Protein AF-A0A0N1HB58-F1 (afdb_monomer_lite)

Organism: NCBI:txid1664694

Sequence (1001 aa):
MKATQAASVLLALGSRLVSAQLIYANNDVPVLKDDDSVAANFPEVDIDLYSPAFIDSDGVLEEFANGTSGPTSQATLEAFLEELAGRNDWFKYTVPDFSSEEGRSIPFIYLSSNASTTSNGSAAPESGDKIRIYLHGGVHGNEPAGDQAVMAFLGALDNNQTYAETILSAVEFLVIPRYNPDGVAYFQRFMATGLDPNRDHVKLRSQQTYDIKALNVAFNAHISIDCHEYNAPRAFGPDEDLTTSQDGQFSAFKNMNIHPRIRSLAEGIFADNIAAAMDDAGLRHSPYVVAASTPEISFTEFVTDNNGDDQVGLSQGIAYLSETRGIRLADQHFKRRVAAGLTIIRAIVDTAVANAEEVFNLIESTREEYAQSDDEIILLSAPRPTNITWPLVSLTNGSLIDVPIAFGNNTPANAVLTRPRPEAYIFSAAWPDIAARLRAVGVEVQQLNTSWMGEVEAFNITNATVARTKFEGAAQTTVWETETLVKNVSFPGEGGKGPYWIDSRQQRAAHAFMRLEPETESGFAKWNVIPVATGDEWPYRAYGLPALLVPTAVSIKTLHYLELLPGLGEVWGLITLIGFIHFTSVLYIKRWTLRTSCLSPSKDGSRNKSNANSWYLRPSSWRRMYQGATDPRLLLVPREDIVGPEDNQRKITSTTPGKPAPPSPKAGPAHRPPFKPRIKLPILLLKALLIYLLNTTLLPLLLDPPLALTDFAHPRGNLLRRLLIQLYLTNRVKPLLFTPITARDLLIRIWFTTTTIFTPIVILDGIHTICSVLFIYVLRVDRPECWLDLFGSPLEAYTLGRFWSGFWHRLHVSAYGEWAEVLLPRVWLGRREGVRRVWKVLVAFGLSGGMHQILSRGSFPVCAGRGSGDWADLKLFGLMAGVVVAEGWVLRVVGGCLRRRRKGAGRDGGEQKHWVLTIWWRITDTLCRLLGYIWVVSFFVWAVPKVYYPRLGQLKTNDFELHEVAEMAKGAEMMTHTPRFKPSQETDRLARLTVRDVYIE

Structure (mmCIF, N/CA/C/O backbone):
data_AF-A0A0N1HB58-F1
#
_entry.id   AF-A0A0N1HB58-F1
#
loop_
_atom_site.group_PDB
_atom_site.id
_atom_site.type_symbol
_atom_site.label_atom_id
_atom_site.label_alt_id
_atom_site.label_comp_id
_atom_site.label_asym_id
_atom_site.label_entity_id
_atom_site.label_seq_id
_atom_site.pdbx_PDB_ins_code
_atom_site.Cartn_x
_atom_site.Cartn_y
_atom_site.Cartn_z
_atom_site.occupancy
_atom_site.B_iso_or_equiv
_atom_site.auth_seq_id
_atom_site.auth_comp_id
_atom_site.auth_asym_id
_atom_site.auth_atom_id
_atom_site.pdbx_PDB_model_num
ATOM 1 N N . MET A 1 1 ? 14.905 -34.345 36.410 1.00 31.14 1 MET A N 1
ATOM 2 C CA . MET A 1 1 ? 13.565 -34.874 36.057 1.00 31.14 1 MET A CA 1
ATOM 3 C C . MET A 1 1 ? 12.477 -33.800 35.984 1.00 31.14 1 MET A C 1
ATOM 5 O O . MET A 1 1 ? 11.672 -33.885 35.074 1.00 31.14 1 MET A O 1
ATOM 9 N N . LYS A 1 2 ? 12.458 -32.758 36.837 1.00 25.91 2 LYS A N 1
ATOM 10 C CA . LYS A 1 2 ? 11.477 -31.651 36.719 1.00 25.91 2 LYS A CA 1
ATOM 11 C C . LYS A 1 2 ? 11.734 -30.677 35.545 1.00 25.91 2 LYS A C 1
ATOM 13 O O . LYS A 1 2 ? 10.785 -30.172 34.964 1.00 25.91 2 LYS A O 1
ATOM 18 N N . ALA A 1 3 ? 12.990 -30.499 35.120 1.00 25.09 3 ALA A N 1
ATOM 19 C CA . ALA A 1 3 ? 13.346 -29.668 33.955 1.00 25.09 3 ALA A CA 1
ATOM 20 C C . ALA A 1 3 ? 12.918 -30.275 32.599 1.00 25.09 3 ALA A C 1
ATOM 22 O O . ALA A 1 3 ? 12.601 -29.553 31.661 1.00 25.09 3 ALA A O 1
ATOM 23 N N . THR A 1 4 ? 12.840 -31.606 32.503 1.00 25.30 4 THR A N 1
ATOM 24 C CA . THR A 1 4 ? 12.363 -32.305 31.299 1.00 25.30 4 THR A CA 1
ATOM 25 C C . THR A 1 4 ? 10.834 -32.308 31.179 1.00 25.30 4 THR A C 1
ATOM 27 O O . THR A 1 4 ? 10.319 -32.347 30.066 1.00 25.30 4 THR A O 1
ATOM 30 N N . GLN A 1 5 ? 10.094 -32.181 32.289 1.00 23.39 5 GLN A N 1
ATOM 31 C CA . GLN A 1 5 ? 8.637 -31.988 32.265 1.00 23.39 5 GLN A CA 1
ATOM 32 C C . GLN A 1 5 ? 8.242 -30.563 31.843 1.00 23.39 5 GLN A C 1
ATOM 34 O O . GLN A 1 5 ? 7.319 -30.421 31.050 1.00 23.39 5 GLN A O 1
ATOM 39 N N . ALA A 1 6 ? 8.978 -29.527 32.263 1.00 27.33 6 ALA A N 1
ATOM 40 C CA . ALA A 1 6 ? 8.714 -28.142 31.851 1.00 27.33 6 ALA A CA 1
ATOM 41 C C . ALA A 1 6 ? 8.945 -27.914 30.341 1.00 27.33 6 ALA A C 1
ATOM 43 O O . ALA A 1 6 ? 8.113 -27.304 29.675 1.00 27.33 6 ALA A O 1
ATOM 44 N N . ALA A 1 7 ? 10.002 -28.504 29.768 1.00 26.23 7 ALA A N 1
ATOM 45 C CA . ALA A 1 7 ? 10.247 -28.471 28.321 1.00 26.23 7 ALA A CA 1
ATOM 46 C C . ALA A 1 7 ? 9.167 -29.220 27.512 1.00 26.23 7 ALA A C 1
ATOM 48 O O . ALA A 1 7 ? 8.834 -28.821 26.399 1.00 26.23 7 ALA A O 1
ATOM 49 N N . SER A 1 8 ? 8.578 -30.272 28.089 1.00 23.06 8 SER A N 1
ATOM 50 C CA . SER A 1 8 ? 7.485 -31.033 27.467 1.00 23.06 8 SER A CA 1
ATOM 51 C C . SER A 1 8 ? 6.153 -30.273 27.501 1.00 23.06 8 SER A C 1
ATOM 53 O O . SER A 1 8 ? 5.351 -30.402 26.582 1.00 23.06 8 SER A O 1
ATOM 55 N N . VAL A 1 9 ? 5.930 -29.447 28.530 1.00 29.72 9 VAL A N 1
ATOM 56 C CA . VAL A 1 9 ? 4.733 -28.601 28.683 1.00 29.72 9 VAL A CA 1
ATOM 57 C C . VAL A 1 9 ? 4.820 -27.343 27.805 1.00 29.72 9 VAL A C 1
ATOM 59 O O . VAL A 1 9 ? 3.821 -26.959 27.207 1.00 29.72 9 VAL A O 1
ATOM 62 N N . LEU A 1 10 ? 6.012 -26.765 27.616 1.00 30.42 10 LEU A N 1
ATOM 63 C CA . LEU A 1 10 ? 6.254 -25.662 26.670 1.00 30.42 10 LEU A CA 1
ATOM 64 C C . LEU A 1 10 ? 6.182 -26.110 25.200 1.00 30.42 10 LEU A C 1
ATOM 66 O O . LEU A 1 10 ? 5.592 -25.405 24.381 1.00 30.42 10 LEU A O 1
ATOM 70 N N . LEU A 1 11 ? 6.665 -27.317 24.867 1.00 27.77 11 LEU A N 1
ATOM 71 C CA . LEU A 1 11 ? 6.367 -27.929 23.565 1.00 27.77 11 LEU A CA 1
ATOM 72 C C . LEU A 1 11 ? 4.866 -28.225 23.409 1.00 27.77 11 LEU A C 1
ATOM 74 O O . LEU A 1 11 ? 4.349 -28.110 22.302 1.00 27.77 11 LEU A O 1
ATOM 78 N N . ALA A 1 12 ? 4.151 -28.568 24.488 1.00 25.84 12 ALA A N 1
ATOM 79 C CA . ALA A 1 12 ? 2.702 -28.796 24.472 1.00 25.84 12 ALA A CA 1
ATOM 80 C C . ALA A 1 12 ? 1.877 -27.496 24.326 1.00 25.84 12 ALA A C 1
ATOM 82 O O . ALA A 1 12 ? 0.816 -27.512 23.713 1.00 25.84 12 ALA A O 1
ATOM 83 N N . LEU A 1 13 ? 2.358 -26.360 24.840 1.00 31.30 13 LEU A N 1
ATOM 84 C CA . LEU A 1 13 ? 1.701 -25.049 24.718 1.00 31.30 13 LEU A CA 1
ATOM 85 C C . LEU A 1 13 ? 1.951 -24.401 23.349 1.00 31.30 13 LEU A C 1
ATOM 87 O O . LEU A 1 13 ? 1.007 -23.923 22.722 1.00 31.30 13 LEU A O 1
ATOM 91 N N . GLY A 1 14 ? 3.184 -24.481 22.834 1.00 28.62 14 GLY A N 1
ATOM 92 C CA . GLY A 1 14 ? 3.497 -24.081 21.458 1.00 28.62 14 GLY A CA 1
ATOM 93 C C . GLY A 1 14 ? 2.797 -24.963 20.418 1.00 28.62 14 GLY A C 1
ATOM 94 O O . GLY A 1 14 ? 2.296 -24.462 19.414 1.00 28.62 14 GLY A O 1
ATOM 95 N N . SER A 1 15 ? 2.668 -26.268 20.683 1.00 26.64 15 SER A N 1
ATOM 96 C CA . SER A 1 15 ? 1.893 -27.160 19.814 1.00 26.64 15 SER A CA 1
ATOM 97 C C . SER A 1 15 ? 0.384 -26.959 19.927 1.00 26.64 15 SER A C 1
ATOM 99 O O . SER A 1 15 ? -0.286 -27.181 18.929 1.00 26.64 15 SER A O 1
ATOM 101 N N . ARG A 1 16 ? -0.180 -26.486 21.049 1.00 29.81 16 ARG A N 1
ATOM 102 C CA . ARG A 1 16 ? -1.623 -26.176 21.150 1.00 29.81 16 ARG A CA 1
ATOM 103 C C . ARG A 1 16 ? -2.042 -24.950 20.334 1.00 29.81 16 ARG A C 1
ATOM 105 O O . ARG A 1 16 ? -3.095 -25.001 19.710 1.00 29.81 16 ARG A O 1
ATOM 112 N N . LEU A 1 17 ? -1.211 -23.907 20.256 1.00 37.00 17 LEU A N 1
ATOM 113 C CA . LEU A 1 17 ? -1.469 -22.754 19.377 1.00 37.00 17 LEU A CA 1
ATOM 114 C C . LEU A 1 17 ? -1.333 -23.120 17.889 1.00 37.00 17 LEU A C 1
ATOM 116 O O . LEU A 1 17 ? -2.156 -22.703 17.081 1.00 37.00 17 LEU A O 1
ATOM 120 N N . VAL A 1 18 ? -0.364 -23.974 17.537 1.00 36.53 18 VAL A N 1
ATOM 121 C CA . VAL A 1 18 ? -0.235 -24.531 16.173 1.00 36.53 18 VAL A CA 1
ATOM 122 C C . VAL A 1 18 ? -1.352 -25.541 15.854 1.00 36.53 18 VAL A C 1
ATOM 124 O O . VAL A 1 18 ? -1.754 -25.676 14.703 1.00 36.53 18 VAL A O 1
ATOM 127 N N . SER A 1 19 ? -1.896 -26.231 16.862 1.00 37.19 19 SER A N 1
ATOM 128 C CA . SER A 1 19 ? -3.012 -27.175 16.689 1.00 37.19 19 SER A CA 1
ATOM 129 C C . SER A 1 19 ? -4.356 -26.467 16.497 1.00 37.19 19 SER A C 1
ATOM 131 O O . SER A 1 19 ? -5.202 -26.998 15.787 1.00 37.19 19 SER A O 1
ATOM 133 N N . ALA A 1 20 ? -4.557 -25.274 17.073 1.00 43.09 20 ALA A N 1
ATOM 134 C CA . ALA A 1 20 ? -5.803 -24.512 16.928 1.00 43.09 20 ALA A CA 1
ATOM 135 C C . ALA A 1 20 ? -6.057 -24.043 15.480 1.00 43.09 20 ALA A C 1
ATOM 137 O O . ALA A 1 20 ? -7.202 -24.061 15.035 1.00 43.09 20 ALA A O 1
ATOM 138 N N . GLN A 1 21 ? -4.998 -23.742 14.710 1.00 49.50 21 GLN A N 1
ATOM 139 C CA . GLN A 1 21 ? -5.069 -23.416 13.270 1.00 49.50 21 GLN A CA 1
ATOM 140 C C . GLN A 1 21 ? -5.578 -24.575 12.386 1.00 49.50 21 GLN A C 1
ATOM 142 O O . GLN A 1 21 ? -5.799 -24.389 11.192 1.00 49.50 21 GLN A O 1
ATOM 147 N N . LEU A 1 22 ? -5.732 -25.786 12.935 1.00 51.09 22 LEU A N 1
ATOM 148 C CA . LEU A 1 22 ? -6.186 -26.976 12.205 1.00 51.09 22 LEU A CA 1
ATOM 149 C C . LEU A 1 22 ? -7.547 -27.506 12.689 1.00 51.09 22 LEU A C 1
ATOM 151 O O . LEU A 1 22 ? -7.982 -28.555 12.213 1.00 51.09 22 LEU A O 1
ATOM 155 N N . ILE A 1 23 ? -8.210 -26.815 13.623 1.00 65.31 23 ILE A N 1
ATOM 156 C CA . ILE A 1 23 ? -9.539 -27.188 14.122 1.00 65.31 23 ILE A CA 1
ATOM 157 C C . ILE A 1 23 ? -10.593 -26.421 13.322 1.00 65.31 23 ILE A C 1
ATOM 159 O O . ILE A 1 23 ? -10.550 -25.196 13.239 1.00 65.31 23 ILE A O 1
ATOM 163 N N . TYR A 1 24 ? -11.517 -27.164 12.715 1.00 69.94 24 TYR A N 1
ATOM 164 C CA . TYR A 1 24 ? -12.664 -26.614 11.997 1.00 69.94 24 TYR A CA 1
ATOM 165 C C . TYR A 1 24 ? -13.718 -26.123 12.991 1.00 69.94 24 TYR A C 1
ATOM 167 O O . TYR A 1 24 ? -14.254 -26.962 13.715 1.00 69.94 24 TYR A O 1
ATOM 175 N N . ALA A 1 25 ? -14.019 -24.819 12.951 1.00 74.44 25 ALA A N 1
ATOM 176 C CA . ALA A 1 25 ? -15.011 -24.101 13.764 1.00 74.44 25 ALA A CA 1
ATOM 177 C C . ALA A 1 25 ? -14.904 -24.292 15.298 1.00 74.44 25 ALA A C 1
ATOM 179 O O . ALA A 1 25 ? -14.416 -25.303 15.798 1.00 74.44 25 ALA A O 1
ATOM 180 N N . ASN A 1 26 ? -15.391 -23.314 16.068 1.00 73.19 26 ASN A N 1
ATOM 181 C CA . ASN A 1 26 ? -15.345 -23.313 17.539 1.00 73.19 26 ASN A CA 1
ATOM 182 C C . ASN A 1 26 ? -13.933 -23.565 18.101 1.00 73.19 26 ASN A C 1
ATOM 184 O O . ASN A 1 26 ? -13.730 -24.419 18.966 1.00 73.19 26 ASN A O 1
ATOM 188 N N . ASN A 1 27 ? -12.931 -22.869 17.557 1.00 78.56 27 ASN A N 1
ATOM 189 C CA . ASN A 1 27 ? -11.565 -22.881 18.087 1.00 78.56 27 ASN A CA 1
ATOM 190 C C . ASN A 1 27 ? -11.280 -21.643 18.951 1.00 78.56 27 ASN A C 1
ATOM 192 O O . ASN A 1 27 ? -10.190 -21.063 18.885 1.00 78.56 27 ASN A O 1
ATOM 196 N N . ASP A 1 28 ? -12.276 -21.246 19.745 1.00 80.56 28 ASP A N 1
ATOM 197 C CA . ASP A 1 28 ? -12.219 -20.114 20.657 1.00 80.56 28 ASP A CA 1
ATOM 198 C C . ASP A 1 28 ? -11.030 -20.214 21.624 1.00 80.56 28 ASP A C 1
ATOM 200 O O . ASP A 1 28 ? -10.549 -21.285 22.016 1.00 80.56 28 ASP A O 1
ATOM 204 N N . VAL A 1 29 ? -10.494 -19.045 21.975 1.00 85.06 29 VAL A N 1
ATOM 205 C CA . VAL A 1 29 ? -9.434 -18.939 22.977 1.00 85.06 29 VAL A CA 1
ATOM 206 C C . VAL A 1 29 ? -10.063 -18.794 24.362 1.00 85.06 29 VAL A C 1
ATOM 208 O O . VAL A 1 29 ? -10.965 -17.977 24.521 1.00 85.06 29 VAL A O 1
ATOM 211 N N . PRO A 1 30 ? -9.549 -19.491 25.395 1.00 87.62 30 PRO A N 1
ATOM 212 C CA . PRO A 1 30 ? -10.123 -19.405 26.731 1.00 87.62 30 PRO A CA 1
ATOM 213 C C . PRO A 1 30 ? -10.133 -17.976 27.271 1.00 87.62 30 PRO A C 1
ATOM 215 O O . PRO A 1 30 ? -9.101 -17.288 27.224 1.00 87.62 30 PRO A O 1
ATOM 218 N N . VAL A 1 31 ? -11.270 -17.587 27.848 1.00 93.38 31 VAL A N 1
ATOM 219 C CA . VAL A 1 31 ? -11.421 -16.337 28.597 1.00 93.38 31 VAL A CA 1
ATOM 220 C C . VAL A 1 31 ? -10.475 -16.329 29.792 1.00 93.38 31 VAL A C 1
ATOM 222 O O . VAL A 1 31 ? -10.379 -17.297 30.546 1.00 93.38 31 VAL A O 1
ATOM 225 N N . LEU A 1 32 ? -9.760 -15.221 29.945 1.00 93.81 32 LEU A N 1
ATOM 226 C CA . LEU A 1 32 ? -8.833 -14.955 31.031 1.00 93.81 32 LEU A CA 1
ATOM 227 C C . LEU A 1 32 ? -8.976 -13.477 31.400 1.00 93.81 32 LEU A C 1
ATOM 229 O O . LEU A 1 32 ? -8.304 -12.623 30.823 1.00 93.81 32 LEU A O 1
ATOM 233 N N . LYS A 1 33 ? -9.911 -13.203 32.313 1.00 94.31 33 LYS A N 1
ATOM 234 C CA . LYS A 1 33 ? -10.171 -11.862 32.840 1.00 94.31 33 LYS A CA 1
ATOM 235 C C . LYS A 1 33 ? -9.023 -11.411 33.738 1.00 94.31 33 LYS A C 1
ATOM 237 O O . LYS A 1 33 ? -8.393 -12.232 34.401 1.00 94.31 33 LYS A O 1
ATOM 242 N N . ASP A 1 34 ? -8.785 -10.109 33.756 1.00 95.00 34 ASP A N 1
ATOM 243 C CA . ASP A 1 34 ? -7.859 -9.480 34.686 1.00 95.00 34 ASP A CA 1
ATOM 244 C C . ASP A 1 34 ? -8.378 -9.580 36.121 1.00 95.00 34 ASP A C 1
ATOM 246 O O . ASP A 1 34 ? -9.571 -9.377 36.368 1.00 95.00 34 ASP A O 1
ATOM 250 N N . ASP A 1 35 ? -7.463 -9.812 37.060 1.00 94.19 35 ASP A N 1
ATOM 251 C CA . ASP A 1 35 ? -7.730 -9.679 38.491 1.00 94.19 35 ASP A CA 1
ATOM 252 C C . ASP A 1 35 ? -8.013 -8.214 38.867 1.00 94.19 35 ASP A C 1
ATOM 254 O O . ASP A 1 35 ? -7.545 -7.285 38.203 1.00 94.19 35 ASP A O 1
ATOM 258 N N . ASP A 1 36 ? -8.708 -7.992 39.989 1.00 95.38 36 ASP A N 1
ATOM 259 C CA . ASP A 1 36 ? -9.131 -6.661 40.458 1.00 95.38 36 ASP A CA 1
ATOM 260 C C . ASP A 1 36 ? -7.988 -5.630 40.517 1.00 95.38 36 ASP A C 1
ATOM 262 O O . ASP A 1 36 ? -8.185 -4.451 40.214 1.00 95.38 36 ASP A O 1
ATOM 266 N N . SER A 1 37 ? -6.775 -6.060 40.883 1.00 94.38 37 SER A N 1
ATOM 267 C CA . SER A 1 37 ? -5.591 -5.193 40.955 1.00 94.38 37 SER A CA 1
ATOM 268 C C . SER A 1 37 ? -5.170 -4.663 39.580 1.00 94.38 37 SER A C 1
ATOM 270 O O . SER A 1 37 ? -4.813 -3.492 39.447 1.00 94.38 37 SER A O 1
ATOM 272 N N . VAL A 1 38 ? -5.240 -5.499 38.545 1.00 95.56 38 VAL A N 1
ATOM 273 C CA . VAL A 1 38 ? -4.947 -5.119 37.160 1.00 95.56 38 VAL A CA 1
ATOM 274 C C . VAL A 1 38 ? -6.123 -4.333 36.587 1.00 95.56 38 VAL A C 1
ATOM 276 O O . VAL A 1 38 ? -5.910 -3.255 36.035 1.00 95.56 38 VAL A O 1
ATOM 279 N N . ALA A 1 39 ? -7.356 -4.800 36.803 1.00 95.94 39 ALA A N 1
ATOM 280 C CA . ALA A 1 39 ? -8.587 -4.159 36.339 1.00 95.94 39 ALA A CA 1
ATOM 281 C C . ALA A 1 39 ? -8.744 -2.714 36.853 1.00 95.94 39 ALA A C 1
ATOM 283 O O . ALA A 1 39 ? -9.258 -1.854 36.136 1.00 95.94 39 ALA A O 1
ATOM 284 N N . ALA A 1 40 ? -8.225 -2.399 38.047 1.00 96.06 40 ALA A N 1
ATOM 285 C CA . ALA A 1 40 ? -8.193 -1.039 38.596 1.00 96.06 40 ALA A CA 1
ATOM 286 C C . ALA A 1 40 ? -7.433 -0.023 37.716 1.00 96.06 40 ALA A C 1
ATOM 288 O O . ALA A 1 40 ? -7.642 1.183 37.846 1.00 96.06 40 ALA A O 1
ATOM 289 N N . ASN A 1 41 ? -6.576 -0.487 36.799 1.00 96.25 41 ASN A N 1
ATOM 290 C CA . ASN A 1 41 ? -5.881 0.363 35.830 1.00 96.25 41 ASN A CA 1
ATOM 291 C C . ASN A 1 41 ? -6.742 0.755 34.625 1.00 96.25 41 ASN A C 1
ATOM 293 O O . ASN A 1 41 ? -6.285 1.564 33.817 1.00 96.25 41 ASN A O 1
ATOM 297 N N . PHE A 1 42 ? -7.935 0.184 34.475 1.00 96.56 42 PHE A N 1
ATOM 298 C CA . PHE A 1 42 ? -8.803 0.355 33.312 1.00 96.56 42 PHE A CA 1
ATOM 299 C C . PHE A 1 42 ? -10.209 0.800 33.747 1.00 96.56 42 PHE A C 1
ATOM 301 O O . PHE A 1 42 ? -11.189 0.093 33.493 1.00 96.56 42 PHE A O 1
ATOM 308 N N . PRO A 1 43 ? -10.331 1.956 34.432 1.00 95.25 43 PRO A N 1
ATOM 309 C CA . PRO A 1 43 ? -11.623 2.450 34.887 1.00 95.25 43 PRO A CA 1
ATOM 310 C C . PRO A 1 43 ? -12.532 2.771 33.700 1.00 95.25 43 PRO A C 1
ATOM 312 O O . PRO A 1 43 ? -12.070 3.185 32.633 1.00 95.25 43 PRO A O 1
ATOM 315 N N . GLU A 1 44 ? -13.833 2.605 33.903 1.00 92.69 44 GLU A N 1
ATOM 316 C CA . GLU A 1 44 ? -14.842 2.930 32.900 1.00 92.69 44 GLU A CA 1
ATOM 317 C C . GLU A 1 44 ? -14.715 4.392 32.428 1.00 92.69 44 GLU A C 1
ATOM 319 O O . GLU A 1 44 ? -14.386 5.283 33.214 1.00 92.69 44 GLU A O 1
ATOM 324 N N . VAL A 1 45 ? -14.976 4.640 31.144 1.00 94.38 45 VAL A N 1
ATOM 325 C CA . VAL A 1 45 ? -14.920 5.978 30.534 1.00 94.38 45 VAL A CA 1
ATOM 326 C C . VAL A 1 45 ? -16.304 6.612 30.408 1.00 94.38 45 VAL A C 1
ATOM 328 O O . VAL A 1 45 ? -17.306 5.935 30.145 1.00 94.38 45 VAL A O 1
ATOM 331 N N . ASP A 1 46 ? -16.339 7.934 30.565 1.00 92.88 46 ASP A N 1
ATOM 332 C CA . ASP A 1 46 ? -17.543 8.749 30.410 1.00 92.88 46 ASP A CA 1
ATOM 333 C C . ASP A 1 46 ? -17.732 9.158 28.942 1.00 92.88 46 ASP A C 1
ATOM 335 O O . ASP A 1 46 ? -17.280 10.209 28.491 1.00 92.88 46 ASP A O 1
ATOM 339 N N . ILE A 1 47 ? -18.324 8.253 28.165 1.00 94.56 47 ILE A N 1
ATOM 340 C CA . ILE A 1 47 ? -18.669 8.455 26.756 1.00 94.56 47 ILE A CA 1
ATOM 341 C C . ILE A 1 47 ? -19.938 7.670 26.421 1.00 94.56 47 ILE A C 1
ATOM 343 O O . ILE A 1 47 ? -20.118 6.537 26.885 1.00 94.56 47 ILE A O 1
ATOM 347 N N . ASP A 1 48 ? -20.799 8.265 25.600 1.00 94.31 48 ASP A N 1
ATOM 348 C CA . ASP A 1 48 ? -21.956 7.587 25.022 1.00 94.31 48 ASP A CA 1
ATOM 349 C C . ASP A 1 48 ? -21.530 6.802 23.778 1.00 94.31 48 ASP A C 1
ATOM 351 O O . ASP A 1 48 ? -20.874 7.339 22.880 1.00 94.31 48 ASP A O 1
ATOM 355 N N . LEU A 1 49 ? -21.909 5.526 23.719 1.00 97.38 49 LEU A N 1
ATOM 356 C CA . LEU A 1 49 ? -21.620 4.642 22.594 1.00 97.38 49 LEU A CA 1
ATOM 357 C C . LEU A 1 49 ? -22.924 4.271 21.893 1.00 97.38 49 LEU A C 1
ATOM 359 O O . LEU A 1 49 ? -23.832 3.719 22.505 1.00 97.38 49 LEU A O 1
ATOM 363 N N . TYR A 1 50 ? -22.991 4.550 20.594 1.00 97.25 50 TYR A N 1
ATOM 364 C CA . TYR A 1 50 ? -24.178 4.325 19.770 1.00 97.25 50 TYR A CA 1
ATOM 365 C C . TYR A 1 50 ? -24.010 3.080 18.889 1.00 97.25 50 TYR A C 1
ATOM 367 O O . TYR A 1 50 ? -24.096 3.160 17.668 1.00 97.25 50 TYR A O 1
ATOM 375 N N . SER A 1 51 ? -23.721 1.929 19.497 1.00 96.88 51 SER A N 1
ATOM 376 C CA . SER A 1 51 ? -23.727 0.629 18.810 1.00 96.88 51 SER A CA 1
ATOM 377 C C . SER A 1 51 ? -24.758 -0.306 19.450 1.00 96.88 51 SER A C 1
ATOM 379 O O . SER A 1 51 ? -25.177 -0.047 20.584 1.00 96.88 51 SER A O 1
ATOM 381 N N . PRO A 1 52 ? -25.173 -1.397 18.778 1.00 96.50 52 PRO A N 1
ATOM 382 C CA . PRO A 1 52 ? -26.263 -2.233 19.278 1.00 96.50 52 PRO A CA 1
ATOM 383 C C . PRO A 1 52 ? -26.030 -2.756 20.700 1.00 96.50 52 PRO A C 1
ATOM 385 O O . PRO A 1 52 ? -26.952 -2.741 21.504 1.00 96.50 52 PRO A O 1
ATOM 388 N N . ALA A 1 53 ? -24.785 -3.107 21.046 1.00 96.12 53 ALA A N 1
ATOM 389 C CA . ALA A 1 53 ? -24.438 -3.606 22.378 1.00 96.12 53 ALA A CA 1
ATOM 390 C C . ALA A 1 53 ? -24.601 -2.581 23.524 1.00 96.12 53 ALA A C 1
ATOM 392 O O . ALA A 1 53 ? -24.593 -2.975 24.687 1.00 96.12 53 ALA A O 1
ATOM 393 N N . PHE A 1 54 ? -24.706 -1.281 23.222 1.00 96.81 54 PHE A N 1
ATOM 394 C CA . PHE A 1 54 ? -24.843 -0.216 24.229 1.00 96.81 54 PHE A CA 1
ATOM 395 C C . PHE A 1 54 ? -26.179 0.528 24.149 1.00 96.81 54 PHE A C 1
ATOM 397 O O . PHE A 1 54 ? -26.594 1.119 25.143 1.00 96.81 54 PHE A O 1
ATOM 404 N N . ILE A 1 55 ? -26.855 0.500 22.995 1.00 95.12 55 ILE A N 1
ATOM 405 C CA . ILE A 1 55 ? -28.203 1.067 22.831 1.00 95.12 55 ILE A CA 1
ATOM 406 C C . ILE A 1 55 ? -29.257 0.131 23.440 1.00 95.12 55 ILE A C 1
ATOM 408 O O . ILE A 1 55 ? -30.214 0.607 24.048 1.00 95.12 55 ILE A O 1
ATOM 412 N N . ASP A 1 56 ? -29.066 -1.184 23.305 1.00 92.25 56 ASP A N 1
ATOM 413 C CA . ASP A 1 56 ? -29.918 -2.215 23.895 1.00 92.25 56 ASP A CA 1
ATOM 414 C C . ASP A 1 56 ? -29.052 -3.228 24.653 1.00 92.25 56 ASP A C 1
ATOM 416 O O . ASP A 1 56 ? -28.587 -4.229 24.103 1.00 92.25 56 ASP A O 1
ATOM 420 N N . SER A 1 57 ? -28.805 -2.948 25.936 1.00 86.94 57 SER A N 1
ATOM 421 C CA . SER A 1 57 ? -28.003 -3.829 26.791 1.00 86.94 57 SER A CA 1
ATOM 422 C C . SER A 1 57 ? -28.654 -5.193 27.022 1.00 86.94 57 SER A C 1
ATOM 424 O O . SER A 1 57 ? -27.939 -6.161 27.269 1.00 86.94 57 SER A O 1
ATOM 426 N N . ASP A 1 58 ? -29.986 -5.280 26.930 1.00 87.94 58 ASP A N 1
ATOM 427 C CA . ASP A 1 58 ? -30.727 -6.536 27.091 1.00 87.94 58 ASP A CA 1
ATOM 428 C C . ASP A 1 58 ? -30.598 -7.424 25.837 1.00 87.94 58 ASP A C 1
ATOM 430 O O . ASP A 1 58 ? -30.800 -8.636 25.905 1.00 87.94 58 ASP A O 1
ATOM 434 N N . GLY A 1 59 ? -30.222 -6.833 24.696 1.00 88.25 59 GLY A N 1
ATOM 435 C CA . GLY A 1 59 ? -29.931 -7.521 23.439 1.00 88.25 59 GLY A CA 1
ATOM 436 C C . GLY A 1 59 ? -28.517 -8.111 23.333 1.00 88.25 59 GLY A C 1
ATOM 437 O O . GLY A 1 59 ? -28.208 -8.757 22.325 1.00 88.25 59 GLY A O 1
ATOM 438 N N . VAL A 1 60 ? -27.652 -7.902 24.335 1.00 95.00 60 VAL A N 1
ATOM 439 C CA . VAL A 1 60 ? -26.310 -8.507 24.383 1.00 95.00 60 VAL A CA 1
ATOM 440 C C . VAL A 1 60 ? -26.431 -10.005 24.666 1.00 95.00 60 VAL A C 1
ATOM 442 O O . VAL A 1 60 ? -27.092 -10.417 25.616 1.00 95.00 60 VAL A O 1
ATOM 445 N N . LEU A 1 61 ? -25.774 -10.832 23.850 1.00 95.12 61 LEU A N 1
ATOM 446 C CA . LEU A 1 61 ? -25.828 -12.290 24.000 1.00 95.12 61 LEU A CA 1
ATOM 447 C C . LEU A 1 61 ? -25.181 -12.737 25.322 1.00 95.12 61 LEU A C 1
ATOM 449 O O . LEU A 1 61 ? -24.032 -12.390 25.596 1.00 95.12 61 LEU A O 1
ATOM 453 N N . GLU A 1 62 ? -25.883 -13.548 26.121 1.00 93.94 62 GLU A N 1
ATOM 454 C CA . GLU A 1 62 ? -25.384 -14.039 27.419 1.00 93.94 62 GLU A CA 1
ATOM 455 C C . GLU A 1 62 ? -24.070 -14.829 27.270 1.00 93.94 62 GLU A C 1
ATOM 457 O O . GLU A 1 62 ? -23.184 -14.778 28.128 1.00 93.94 62 GLU A O 1
ATOM 462 N N . GLU A 1 63 ? -23.905 -15.526 26.144 1.00 93.94 63 GLU A N 1
ATOM 463 C CA . GLU A 1 63 ? -22.722 -16.314 25.802 1.00 93.94 63 GLU A CA 1
ATOM 464 C C . GLU A 1 63 ? -21.454 -15.463 25.591 1.00 93.94 63 GLU A C 1
ATOM 466 O O . GLU A 1 63 ? -20.340 -16.004 25.640 1.00 93.94 63 GLU A O 1
ATOM 471 N N . PHE A 1 64 ? -21.594 -14.142 25.416 1.00 95.31 64 PHE A N 1
ATOM 472 C CA . PHE A 1 64 ? -20.471 -13.214 25.278 1.00 95.31 64 PHE A CA 1
ATOM 473 C C . PHE A 1 64 ? -19.645 -13.119 26.560 1.00 95.31 64 PHE A C 1
ATOM 475 O O . PHE A 1 64 ? -18.417 -13.117 26.491 1.00 95.31 64 PHE A O 1
ATOM 482 N N . ALA A 1 65 ? -20.285 -13.140 27.735 1.00 94.50 65 ALA A N 1
ATOM 483 C CA . ALA A 1 65 ? -19.590 -13.083 29.025 1.00 94.50 65 ALA A CA 1
ATOM 484 C C . ALA A 1 65 ? -18.628 -14.267 29.241 1.00 94.50 65 ALA A C 1
ATOM 486 O O . ALA A 1 65 ? -17.627 -14.150 29.955 1.00 94.50 65 ALA A O 1
ATOM 487 N N . ASN A 1 66 ? -18.912 -15.394 28.579 1.00 92.56 66 ASN A N 1
ATOM 488 C CA . ASN A 1 66 ? -18.097 -16.606 28.591 1.00 92.56 66 ASN A CA 1
ATOM 489 C C . ASN A 1 66 ? -17.153 -16.715 27.384 1.00 92.56 66 ASN A C 1
ATOM 491 O O . ASN A 1 66 ? -16.423 -17.699 27.287 1.00 92.56 66 ASN A O 1
ATOM 495 N N . GLY A 1 67 ? -17.143 -15.726 26.481 1.00 91.94 67 GLY A N 1
ATOM 496 C CA . GLY A 1 67 ? -16.315 -15.730 25.274 1.00 91.94 67 GLY A CA 1
ATOM 497 C C . GLY A 1 67 ? -16.662 -16.865 24.313 1.00 91.94 67 GLY A C 1
ATOM 498 O O . GLY A 1 67 ? -15.771 -17.443 23.705 1.00 91.94 67 GLY A O 1
ATOM 499 N N . THR A 1 68 ? -17.946 -17.211 24.213 1.00 91.00 68 THR A N 1
ATOM 500 C CA . THR A 1 68 ? -18.441 -18.279 23.323 1.00 91.00 68 THR A CA 1
ATOM 501 C C . THR A 1 68 ? -19.298 -17.753 22.169 1.00 91.00 68 THR A C 1
ATOM 503 O O . THR A 1 68 ? -19.618 -18.496 21.246 1.00 91.00 68 THR A O 1
ATOM 506 N N . SER A 1 69 ? -19.630 -16.461 22.185 1.00 92.06 69 SER A N 1
ATOM 507 C CA . SER A 1 69 ? -20.205 -15.719 21.061 1.00 92.06 69 SER A CA 1
ATOM 508 C C . SER A 1 69 ? -19.740 -14.258 21.107 1.00 92.06 69 SER A C 1
ATOM 510 O O . SER A 1 69 ? -19.243 -13.782 22.132 1.00 92.06 69 SER A O 1
ATOM 512 N N . GLY A 1 70 ? -19.884 -13.532 19.996 1.00 93.56 70 GLY A N 1
ATOM 513 C CA . GLY A 1 70 ? -19.772 -12.072 19.997 1.00 93.56 70 GLY A CA 1
ATOM 514 C C . GLY A 1 70 ? -20.916 -11.381 20.760 1.00 93.56 70 GLY A C 1
ATOM 515 O O . GLY A 1 70 ? -21.950 -11.989 21.019 1.00 93.56 70 GLY A O 1
ATOM 516 N N . PRO A 1 71 ? -20.788 -10.079 21.065 1.00 95.44 71 PRO A N 1
ATOM 517 C CA . PRO A 1 71 ? -21.779 -9.327 21.843 1.00 95.44 71 PRO A CA 1
ATOM 518 C C . PRO A 1 71 ? -23.129 -9.183 21.131 1.00 95.44 71 PRO A C 1
ATOM 520 O O . PRO A 1 71 ? -24.149 -8.988 21.780 1.00 95.44 71 PRO A O 1
ATOM 523 N N . THR A 1 72 ? -23.147 -9.236 19.795 1.00 95.56 72 THR A N 1
ATOM 524 C CA . THR A 1 72 ? -24.336 -8.975 18.972 1.00 95.56 72 THR A CA 1
ATOM 525 C C . THR A 1 72 ? -24.448 -10.004 17.854 1.00 95.56 72 THR A C 1
ATOM 527 O O . THR A 1 72 ? -23.467 -10.306 17.167 1.00 95.56 72 THR A O 1
ATOM 530 N N . SER A 1 73 ? -25.657 -10.525 17.636 1.00 95.12 73 SER A N 1
ATOM 531 C CA . SER A 1 73 ? -25.921 -11.473 16.549 1.00 95.12 73 SER A CA 1
ATOM 532 C C . SER A 1 73 ? -25.765 -10.820 15.167 1.00 95.12 73 SER A C 1
ATOM 534 O O . SER A 1 73 ? -25.727 -9.593 15.039 1.00 95.12 73 SER A O 1
ATOM 536 N N . GLN A 1 74 ? -25.690 -11.629 14.105 1.00 95.69 74 GLN A N 1
ATOM 537 C CA . GLN A 1 74 ? -25.692 -11.099 12.736 1.00 95.69 74 GLN A CA 1
ATOM 538 C C . GLN A 1 74 ? -26.999 -10.358 12.412 1.00 95.69 74 GLN A C 1
ATOM 540 O O . GLN A 1 74 ? -26.954 -9.271 11.848 1.00 95.69 74 GLN A O 1
ATOM 545 N N . ALA A 1 75 ? -28.143 -10.896 12.843 1.00 95.81 75 ALA A N 1
ATOM 546 C CA . ALA A 1 75 ? -29.448 -10.276 12.623 1.00 95.81 75 ALA A CA 1
ATOM 547 C C . ALA A 1 75 ? -29.584 -8.931 13.356 1.00 95.81 75 ALA A C 1
ATOM 549 O O . ALA A 1 75 ? -30.137 -7.984 12.809 1.00 95.81 75 ALA A O 1
ATOM 550 N N . THR A 1 76 ? -29.041 -8.826 14.574 1.00 96.62 76 THR A N 1
ATOM 551 C CA . THR A 1 76 ? -29.020 -7.571 15.345 1.00 96.62 76 THR A CA 1
ATOM 552 C C . THR A 1 76 ? -28.188 -6.501 14.637 1.00 96.62 76 THR A C 1
ATOM 554 O O . THR A 1 76 ? -28.613 -5.352 14.548 1.00 96.62 76 THR A O 1
ATOM 557 N N . LEU A 1 77 ? -27.017 -6.878 14.108 1.00 96.50 77 LEU A N 1
ATOM 558 C CA . LEU A 1 77 ? -26.176 -5.980 13.314 1.00 96.50 77 LEU A CA 1
ATOM 559 C C . LEU A 1 77 ? -26.915 -5.503 12.059 1.00 96.50 77 LEU A C 1
ATOM 561 O O . LEU A 1 77 ? -26.918 -4.312 11.772 1.00 96.50 77 LEU A O 1
ATOM 565 N N . GLU A 1 78 ? -27.554 -6.406 11.320 1.00 97.19 78 GLU A N 1
ATOM 566 C CA . GLU A 1 78 ? -28.262 -6.058 10.083 1.00 97.19 78 GLU A CA 1
ATOM 567 C C . GLU A 1 78 ? -29.465 -5.154 10.341 1.00 97.19 78 GLU A C 1
ATOM 569 O O . GLU A 1 78 ? -29.576 -4.119 9.690 1.00 97.19 78 GLU A O 1
ATOM 574 N N . ALA A 1 79 ? -30.288 -5.471 11.344 1.00 97.06 79 ALA A N 1
ATOM 575 C CA . ALA A 1 79 ? -31.421 -4.636 11.735 1.00 97.06 79 ALA A CA 1
ATOM 576 C C . ALA A 1 79 ? -30.980 -3.214 12.114 1.00 97.06 79 ALA A C 1
ATOM 578 O O . ALA A 1 79 ? -31.592 -2.241 11.680 1.00 97.06 79 ALA A O 1
ATOM 579 N N . PHE A 1 80 ? -29.879 -3.085 12.862 1.00 97.62 80 PHE A N 1
ATOM 580 C CA . PHE A 1 80 ? -29.302 -1.786 13.201 1.00 97.62 80 PHE A CA 1
ATOM 581 C C . PHE A 1 80 ? -28.879 -1.000 11.953 1.00 97.62 80 PHE A C 1
ATOM 583 O O . PHE A 1 80 ? -29.217 0.174 11.814 1.00 97.62 80 PHE A O 1
ATOM 590 N N . LEU A 1 81 ? -28.167 -1.635 11.017 1.00 97.50 81 LEU A N 1
ATOM 591 C CA . LEU A 1 81 ? -27.712 -0.969 9.793 1.00 97.50 81 LEU A CA 1
ATOM 592 C C . LEU A 1 81 ? -28.871 -0.577 8.866 1.00 97.50 81 LEU A C 1
ATOM 594 O O . LEU A 1 81 ? -28.827 0.494 8.261 1.00 97.50 81 LEU A O 1
ATOM 598 N N . GLU A 1 82 ? -29.897 -1.422 8.753 1.00 96.62 82 GLU A N 1
ATOM 599 C CA . GLU A 1 82 ? -31.113 -1.124 7.991 1.00 96.62 82 GLU A CA 1
ATOM 600 C C . GLU A 1 82 ? -31.885 0.052 8.598 1.00 96.62 82 GLU A C 1
ATOM 602 O O . GLU A 1 82 ? -32.356 0.921 7.863 1.00 96.62 82 GLU A O 1
ATOM 607 N N . GLU A 1 83 ? -31.974 0.130 9.928 1.00 96.88 83 GLU A N 1
ATOM 608 C CA . GLU A 1 83 ? -32.608 1.249 10.626 1.00 96.88 83 GLU A CA 1
ATOM 609 C C . GLU A 1 83 ? -31.861 2.566 10.376 1.00 96.88 83 GLU A C 1
ATOM 611 O O . GLU A 1 83 ? -32.491 3.572 10.036 1.00 96.88 83 GLU A O 1
ATOM 616 N N . LEU A 1 84 ? -30.524 2.560 10.465 1.00 97.06 84 LEU A N 1
ATOM 617 C CA . LEU A 1 84 ? -29.711 3.734 10.133 1.00 97.06 84 LEU A CA 1
ATOM 618 C C . LEU A 1 84 ? -29.902 4.158 8.672 1.00 97.06 84 LEU A C 1
ATOM 620 O O . LEU A 1 84 ? -30.089 5.345 8.401 1.00 97.06 84 LEU A O 1
ATOM 624 N N . ALA A 1 85 ? -29.908 3.207 7.736 1.00 95.00 85 ALA A N 1
ATOM 625 C CA . ALA A 1 85 ? -30.156 3.489 6.324 1.00 95.00 85 ALA A CA 1
ATOM 626 C C . ALA A 1 85 ? -31.565 4.059 6.079 1.00 95.00 85 ALA A C 1
ATOM 628 O O . ALA A 1 85 ? -31.739 4.967 5.272 1.00 95.00 85 ALA A O 1
ATOM 629 N N . GLY A 1 86 ? -32.576 3.567 6.801 1.00 94.50 86 GLY A N 1
ATOM 630 C CA . GLY A 1 86 ? -33.956 4.043 6.700 1.00 94.50 86 GLY A CA 1
ATOM 631 C C . GLY A 1 86 ? -34.176 5.465 7.231 1.00 94.50 86 GLY A C 1
ATOM 632 O O . GLY A 1 86 ? -35.157 6.106 6.852 1.00 94.50 86 GLY A O 1
ATOM 633 N N . ARG A 1 87 ? -33.281 5.967 8.094 1.00 94.88 87 ARG A N 1
ATOM 634 C CA . ARG A 1 87 ? -33.340 7.327 8.659 1.00 94.88 87 ARG A CA 1
ATOM 635 C C . ARG A 1 87 ? -32.492 8.363 7.920 1.00 94.88 87 ARG A C 1
ATOM 637 O O . ARG A 1 87 ? -32.743 9.554 8.091 1.00 94.88 87 ARG A O 1
ATOM 644 N N . ASN A 1 88 ? -31.505 7.936 7.131 1.00 94.62 88 ASN A N 1
ATOM 645 C CA . ASN A 1 88 ? -30.461 8.815 6.605 1.00 94.62 88 ASN A CA 1
ATOM 646 C C . ASN A 1 88 ? -30.285 8.674 5.089 1.00 94.62 88 ASN A C 1
ATOM 648 O O . ASN A 1 88 ? -29.758 7.675 4.608 1.00 94.62 88 ASN A O 1
ATOM 652 N N . ASP A 1 89 ? -30.592 9.733 4.334 1.00 91.38 89 ASP A N 1
ATOM 653 C CA . ASP A 1 89 ? -30.415 9.759 2.869 1.00 91.38 89 ASP A CA 1
ATOM 654 C C . ASP A 1 89 ? -28.948 9.599 2.419 1.00 91.38 89 ASP A C 1
ATOM 656 O O . ASP A 1 89 ? -28.665 9.241 1.271 1.00 91.38 89 ASP A O 1
ATOM 660 N N . TRP A 1 90 ? -28.010 9.887 3.323 1.00 92.44 90 TRP A N 1
ATOM 661 C CA . TRP A 1 90 ? -26.570 9.778 3.111 1.00 92.44 90 TRP A CA 1
ATOM 662 C C . TRP A 1 90 ? -25.998 8.384 3.417 1.00 92.44 90 TRP A C 1
ATOM 664 O O . TRP A 1 90 ? -24.801 8.159 3.221 1.00 92.44 90 TRP A O 1
ATOM 674 N N . PHE A 1 91 ? -26.831 7.448 3.884 1.00 94.25 91 PHE A N 1
ATOM 675 C CA . PHE A 1 91 ? -26.433 6.112 4.318 1.00 94.25 91 PHE A CA 1
ATOM 676 C C . PHE A 1 91 ? -27.031 5.046 3.397 1.00 94.25 91 PHE A C 1
ATOM 678 O O . PHE A 1 91 ? -28.241 4.833 3.364 1.00 94.25 91 PHE A O 1
ATOM 685 N N . LYS A 1 92 ? -26.180 4.305 2.683 1.00 92.25 92 LYS A N 1
ATOM 686 C CA . LYS A 1 92 ? -26.619 3.216 1.803 1.00 92.25 92 LYS A CA 1
ATOM 687 C C . LYS A 1 92 ? -26.165 1.860 2.322 1.00 92.25 92 LYS A C 1
ATOM 689 O O . LYS A 1 92 ? -24.982 1.535 2.263 1.00 92.25 92 LYS A O 1
ATOM 694 N N . TYR A 1 93 ? -27.123 1.053 2.761 1.00 93.75 93 TYR A N 1
ATOM 695 C CA . TYR A 1 93 ? -26.927 -0.351 3.117 1.00 93.75 93 TYR A CA 1
ATOM 696 C C . TYR A 1 93 ? -26.987 -1.239 1.867 1.00 93.75 93 TYR A C 1
ATOM 698 O O . TYR A 1 93 ? -27.914 -1.123 1.063 1.00 93.75 93 TYR A O 1
ATOM 706 N N . THR A 1 94 ? -25.993 -2.110 1.675 1.00 92.50 94 THR A N 1
ATOM 707 C CA . THR A 1 94 ? -25.950 -3.058 0.553 1.00 92.50 94 THR A CA 1
ATOM 708 C C . THR A 1 94 ? -25.555 -4.448 1.036 1.00 92.50 94 THR A C 1
ATOM 710 O O . THR A 1 94 ? -24.512 -4.619 1.663 1.00 92.50 94 THR A O 1
ATOM 713 N N . VAL A 1 95 ? -26.351 -5.454 0.671 1.00 91.88 95 VAL A N 1
ATOM 714 C CA . VAL A 1 95 ? -25.976 -6.868 0.791 1.00 91.88 95 VAL A CA 1
ATOM 715 C C . VAL A 1 95 ? -25.401 -7.316 -0.556 1.00 91.88 95 VAL A C 1
ATOM 717 O O . VAL A 1 95 ? -26.127 -7.271 -1.551 1.00 91.88 95 VAL A O 1
ATOM 720 N N . PRO A 1 96 ? -24.109 -7.676 -0.637 1.00 90.44 96 PRO A N 1
ATOM 721 C CA . PRO A 1 96 ? -23.508 -8.128 -1.886 1.00 90.44 96 PRO A CA 1
ATOM 722 C C . PRO A 1 96 ? -23.961 -9.549 -2.260 1.00 90.44 96 PRO A C 1
ATOM 724 O O . PRO A 1 96 ? -24.458 -10.299 -1.426 1.00 90.44 96 PRO A O 1
ATOM 727 N N . ASP A 1 97 ? -23.702 -9.950 -3.509 1.00 89.75 97 ASP A N 1
ATOM 728 C CA . ASP A 1 97 ? -24.000 -11.301 -4.023 1.00 89.75 97 ASP A CA 1
ATOM 729 C C . ASP A 1 97 ? -23.067 -12.403 -3.464 1.00 89.75 97 ASP A C 1
ATOM 731 O O . ASP A 1 97 ? -23.159 -13.563 -3.870 1.00 89.75 97 ASP A O 1
ATOM 735 N N . PHE A 1 98 ? -22.152 -12.057 -2.553 1.00 92.88 98 PHE A N 1
ATOM 736 C CA . PHE A 1 98 ? -21.261 -12.996 -1.873 1.00 92.88 98 PHE A CA 1
ATOM 737 C C . PHE A 1 98 ? -21.565 -13.061 -0.372 1.00 92.88 98 PHE A C 1
ATOM 739 O O . PHE A 1 98 ? -22.079 -12.119 0.231 1.00 92.88 98 PHE A O 1
ATOM 746 N N . SER A 1 99 ? -21.214 -14.188 0.237 1.00 95.12 99 SER A N 1
ATOM 747 C CA . SER A 1 99 ? -21.446 -14.485 1.650 1.00 95.12 99 SER A CA 1
ATOM 748 C C . SER A 1 99 ? -20.161 -14.950 2.330 1.00 95.12 99 SER A C 1
ATOM 750 O O . SER A 1 99 ? -19.138 -15.172 1.678 1.00 95.12 99 SER A O 1
ATOM 752 N N . SER A 1 100 ? -20.227 -15.149 3.643 1.00 95.50 100 SER A N 1
ATOM 753 C CA . SER A 1 100 ? -19.206 -15.883 4.380 1.00 95.50 100 SER A CA 1
ATOM 754 C C . SER A 1 100 ? -19.124 -17.351 3.950 1.00 95.50 100 SER A C 1
ATOM 756 O O . SER A 1 100 ? -19.960 -17.838 3.177 1.00 95.50 100 SER A O 1
ATOM 758 N N . GLU A 1 101 ? -18.127 -18.072 4.466 1.00 92.38 101 GLU A N 1
ATOM 759 C CA . GLU A 1 101 ? -17.902 -19.491 4.163 1.00 92.38 101 GLU A CA 1
ATOM 760 C C . GLU A 1 101 ? -19.074 -20.386 4.598 1.00 92.38 101 GLU A C 1
ATOM 762 O O . GLU A 1 101 ? -19.337 -21.403 3.954 1.00 92.38 101 GLU A O 1
ATOM 767 N N . GLU A 1 102 ? -19.810 -19.996 5.641 1.00 93.75 102 GLU A N 1
ATOM 768 C CA . GLU A 1 102 ? -21.035 -20.676 6.088 1.00 93.75 102 GLU A CA 1
ATOM 769 C C . GLU A 1 102 ? -22.336 -20.023 5.591 1.00 93.75 102 GLU A C 1
ATOM 771 O O . GLU A 1 102 ? -23.428 -20.426 5.994 1.00 93.75 102 GLU A O 1
ATOM 776 N N . GLY A 1 103 ? -22.251 -19.037 4.695 1.00 94.44 103 GLY A N 1
ATOM 777 C CA . GLY A 1 103 ? -23.423 -18.446 4.046 1.00 94.44 103 GLY A CA 1
ATOM 778 C C . GLY A 1 103 ? -24.070 -17.273 4.786 1.00 94.44 103 GLY A C 1
ATOM 779 O O . GLY A 1 103 ? -25.182 -16.888 4.430 1.00 94.44 103 GLY A O 1
ATOM 780 N N . ARG A 1 104 ? -23.409 -16.679 5.788 1.00 95.75 104 ARG A N 1
ATOM 781 C CA . ARG A 1 104 ? -23.876 -15.433 6.422 1.00 95.75 104 ARG A CA 1
ATOM 782 C C . ARG A 1 104 ? -23.621 -14.248 5.492 1.00 95.75 104 ARG A C 1
ATOM 784 O O . ARG A 1 104 ? -22.595 -14.187 4.813 1.00 95.75 104 ARG A O 1
ATOM 791 N N . SER A 1 105 ? -24.541 -13.295 5.458 1.00 95.81 105 SER A N 1
ATOM 792 C CA . SER A 1 105 ? -24.391 -12.043 4.714 1.00 95.81 105 SER A CA 1
ATOM 793 C C . SER A 1 105 ? -23.215 -11.218 5.240 1.00 95.81 105 SER A C 1
ATOM 795 O O . SER A 1 105 ? -22.918 -11.208 6.435 1.00 95.81 105 SER A O 1
ATOM 797 N N . ILE A 1 106 ? -22.548 -10.503 4.332 1.00 96.00 106 ILE A N 1
ATOM 798 C CA . ILE A 1 106 ? -21.473 -9.555 4.651 1.00 96.00 106 ILE A CA 1
ATOM 799 C C . ILE A 1 106 ? -21.885 -8.194 4.085 1.00 96.00 106 ILE A C 1
ATOM 801 O O . ILE A 1 106 ? -21.432 -7.814 3.003 1.00 96.00 106 ILE A O 1
ATOM 805 N N . PRO A 1 107 ? -22.816 -7.482 4.746 1.00 95.06 107 PRO A N 1
ATOM 806 C CA . PRO A 1 107 ? -23.263 -6.194 4.250 1.00 95.06 107 PRO A CA 1
ATOM 807 C C . PRO A 1 107 ? -22.122 -5.177 4.279 1.00 95.06 107 PRO A C 1
ATOM 809 O O . PRO A 1 107 ? -21.313 -5.147 5.211 1.00 95.06 107 PRO A O 1
ATOM 812 N N . PHE A 1 108 ? -22.095 -4.307 3.276 1.00 94.94 108 PHE A N 1
ATOM 813 C CA . PHE A 1 108 ? -21.251 -3.121 3.276 1.00 94.94 108 PHE A CA 1
ATOM 814 C C . PHE A 1 108 ? -22.110 -1.862 3.201 1.00 94.94 108 PHE A C 1
ATOM 816 O O . PHE A 1 108 ? -23.228 -1.862 2.679 1.00 94.94 108 PHE A O 1
ATOM 823 N N . ILE A 1 109 ? -21.571 -0.779 3.745 1.00 95.19 109 ILE A N 1
ATOM 824 C CA . ILE A 1 109 ? -22.226 0.518 3.804 1.00 95.19 109 ILE A CA 1
ATOM 825 C C . ILE A 1 109 ? -21.435 1.486 2.942 1.00 95.19 109 ILE A C 1
ATOM 827 O O . ILE A 1 109 ? -20.210 1.561 3.039 1.00 95.19 109 ILE A O 1
ATOM 831 N N . TYR A 1 110 ? -22.147 2.252 2.127 1.00 94.25 110 TYR A N 1
ATOM 832 C CA . TYR A 1 110 ? -21.584 3.391 1.425 1.00 94.25 110 TYR A CA 1
ATOM 833 C C . TYR A 1 110 ? -22.155 4.684 2.011 1.00 94.25 110 TYR A C 1
ATOM 835 O O . TYR A 1 110 ? -23.376 4.853 2.054 1.00 94.25 110 TYR A O 1
ATOM 843 N N . LEU A 1 111 ? -21.280 5.577 2.483 1.00 94.38 111 LEU A N 1
ATOM 844 C CA . LEU A 1 111 ? -21.673 6.878 3.031 1.00 94.38 111 LEU A CA 1
ATOM 845 C C . LEU A 1 111 ? -21.207 8.000 2.108 1.00 94.38 111 LEU A C 1
ATOM 847 O O . LEU A 1 111 ? -20.012 8.128 1.833 1.00 94.38 111 LEU A O 1
ATOM 851 N N . SER A 1 112 ? -22.144 8.832 1.667 1.00 91.69 112 SER A N 1
ATOM 852 C CA . SER A 1 112 ? -21.888 10.002 0.824 1.00 91.69 112 SER A CA 1
ATOM 853 C C . SER A 1 112 ? -23.030 10.998 0.975 1.00 91.69 112 SER A C 1
ATOM 855 O O . SER A 1 112 ? -24.171 10.613 1.211 1.00 91.69 112 SER A O 1
ATOM 857 N N . SER A 1 113 ? -22.757 12.285 0.756 1.00 86.94 113 SER A N 1
ATOM 858 C CA . SER A 1 113 ? -23.778 13.339 0.795 1.00 86.94 113 SER A CA 1
ATOM 859 C C . SER A 1 113 ? -24.958 13.122 -0.174 1.00 86.94 113 SER A C 1
ATOM 861 O O . SER A 1 113 ? -25.979 13.769 0.010 1.00 86.94 113 SER A O 1
ATOM 863 N N . ASN A 1 114 ? -24.834 12.250 -1.191 1.00 71.56 114 ASN A N 1
ATOM 864 C CA . ASN A 1 114 ? -25.880 11.950 -2.188 1.00 71.56 114 ASN A CA 1
ATOM 865 C C . ASN A 1 114 ? -26.157 10.437 -2.381 1.00 71.56 114 ASN A C 1
ATOM 867 O O . ASN A 1 114 ? -26.641 10.032 -3.447 1.00 71.56 114 ASN A O 1
ATOM 871 N N . ALA A 1 115 ? -25.883 9.611 -1.364 1.00 64.12 115 ALA A N 1
ATOM 872 C CA . ALA A 1 115 ? -25.888 8.145 -1.468 1.00 64.12 115 ALA A CA 1
ATOM 873 C C . ALA A 1 115 ? -27.204 7.524 -2.003 1.00 64.12 115 ALA A C 1
ATOM 875 O O . ALA A 1 115 ? -27.185 6.443 -2.598 1.00 64.12 115 ALA A O 1
ATOM 876 N N . SER A 1 116 ? -28.346 8.205 -1.849 1.00 56.56 116 SER A N 1
ATOM 877 C CA . SER A 1 116 ? -29.665 7.747 -2.315 1.00 56.56 116 SER A CA 1
ATOM 878 C C . SER A 1 116 ? -29.871 7.772 -3.842 1.00 56.56 116 SER A C 1
ATOM 880 O O . SER A 1 116 ? -30.813 7.157 -4.342 1.00 56.56 116 SER A O 1
ATOM 882 N N . THR A 1 117 ? -29.002 8.444 -4.613 1.00 52.47 117 THR A N 1
ATOM 883 C CA . THR A 1 117 ? -29.189 8.645 -6.070 1.00 52.47 117 THR A CA 1
ATOM 884 C C . THR A 1 117 ? -28.389 7.698 -6.972 1.00 52.47 117 THR A C 1
ATOM 886 O O . THR A 1 117 ? -28.588 7.693 -8.190 1.00 52.47 117 THR A O 1
ATOM 889 N N . THR A 1 118 ? -27.507 6.866 -6.414 1.00 51.91 118 THR A N 1
ATOM 890 C CA . THR A 1 118 ? -26.644 5.968 -7.193 1.00 51.91 118 THR A CA 1
ATOM 891 C C . THR A 1 118 ? -27.245 4.588 -7.441 1.00 51.91 118 THR A C 1
ATOM 893 O O . THR A 1 118 ? -27.866 3.980 -6.569 1.00 51.91 118 THR A O 1
ATOM 896 N N . SER A 1 119 ? -26.989 4.046 -8.638 1.00 44.03 119 SER A N 1
ATOM 897 C CA . SER A 1 119 ? -27.360 2.687 -9.052 1.00 44.03 119 SER A CA 1
ATOM 898 C C . SER A 1 119 ? -27.020 1.644 -7.980 1.00 44.03 119 SER A C 1
ATOM 900 O O . SER A 1 119 ? -25.913 1.647 -7.434 1.00 44.03 119 SER A O 1
ATOM 902 N N . ASN A 1 120 ? -27.981 0.770 -7.678 1.00 47.28 120 ASN A N 1
ATOM 903 C CA . ASN A 1 120 ? -27.869 -0.301 -6.686 1.00 47.28 120 ASN A CA 1
ATOM 904 C C . ASN A 1 120 ? -26.562 -1.102 -6.848 1.00 47.28 120 ASN A C 1
ATOM 906 O O . ASN A 1 120 ? -26.278 -1.598 -7.936 1.00 47.28 120 ASN A O 1
ATOM 910 N N . GLY A 1 121 ? -25.788 -1.233 -5.764 1.00 56.62 121 GLY A N 1
ATOM 911 C CA . GLY A 1 121 ? -24.715 -2.229 -5.642 1.00 56.62 121 GLY A CA 1
ATOM 912 C C . GLY A 1 121 ? -23.284 -1.828 -6.032 1.00 56.62 121 GLY A C 1
ATOM 913 O O . GLY A 1 121 ? -22.398 -2.670 -5.940 1.00 56.62 121 GLY A O 1
ATOM 914 N N . SER A 1 122 ? -23.007 -0.589 -6.459 1.00 66.00 122 SER A N 1
ATOM 915 C CA . SER A 1 122 ? -21.632 -0.184 -6.814 1.00 66.00 122 SER A CA 1
ATOM 916 C C . SER A 1 122 ? -20.824 0.287 -5.597 1.00 66.00 122 SER A C 1
ATOM 918 O O . SER A 1 122 ? -21.256 1.197 -4.898 1.00 66.00 122 SER A O 1
ATOM 920 N N . ALA A 1 123 ? -19.623 -0.271 -5.404 1.00 69.81 123 ALA A N 1
ATOM 921 C CA . ALA A 1 123 ? -18.615 0.219 -4.451 1.00 69.81 123 ALA A CA 1
ATOM 922 C C . ALA A 1 123 ? -17.709 1.329 -5.031 1.00 69.81 123 ALA A C 1
ATOM 924 O O . ALA A 1 123 ? -16.797 1.802 -4.357 1.00 69.81 123 ALA A O 1
ATOM 925 N N . ALA A 1 124 ? -17.910 1.723 -6.294 1.00 75.31 124 ALA A N 1
ATOM 926 C CA . ALA A 1 124 ? -17.162 2.819 -6.910 1.00 75.31 124 ALA A CA 1
ATOM 927 C C . ALA A 1 124 ? -17.548 4.179 -6.288 1.00 75.31 124 ALA A C 1
ATOM 929 O O . ALA A 1 124 ? -18.718 4.368 -5.953 1.00 75.31 124 ALA A O 1
ATOM 930 N N . PRO A 1 125 ? -16.602 5.127 -6.166 1.00 77.44 125 PRO A N 1
ATOM 931 C CA . PRO A 1 125 ? -16.864 6.438 -5.572 1.00 77.44 125 PRO A CA 1
ATOM 932 C C . PRO A 1 125 ? -17.802 7.296 -6.435 1.00 77.44 125 PRO A C 1
ATOM 934 O O . PRO A 1 125 ? -17.804 7.190 -7.665 1.00 77.44 125 PRO A O 1
ATOM 937 N N . GLU A 1 126 ? -18.561 8.179 -5.785 1.00 69.19 126 GLU A N 1
ATOM 938 C CA . GLU A 1 126 ? -19.499 9.111 -6.424 1.00 69.19 126 GLU A CA 1
ATOM 939 C C . GLU A 1 126 ? -18.798 10.373 -6.925 1.00 69.19 126 GLU A C 1
ATOM 941 O O . GLU A 1 126 ? -19.084 10.854 -8.025 1.00 69.19 126 GLU A O 1
ATOM 946 N N . SER A 1 127 ? -17.871 10.902 -6.126 1.00 65.75 127 SER A N 1
ATOM 947 C CA . SER A 1 127 ? -17.085 12.087 -6.447 1.00 65.75 127 SER A CA 1
ATOM 948 C C . SER A 1 127 ? -15.619 11.747 -6.700 1.00 65.75 127 SER A C 1
ATOM 950 O O . SER A 1 127 ? -14.989 10.984 -5.969 1.00 65.75 127 SER A O 1
ATOM 952 N N . GLY A 1 128 ? -15.042 12.386 -7.719 1.00 72.62 128 GLY A N 1
ATOM 953 C CA . GLY A 1 128 ? -13.601 12.359 -7.955 1.00 72.62 128 GLY A CA 1
ATOM 954 C C . GLY A 1 128 ? -12.798 13.208 -6.967 1.00 72.62 128 GLY A C 1
ATOM 955 O O . GLY A 1 128 ? -11.592 13.026 -6.912 1.00 72.62 128 GLY A O 1
ATOM 956 N N . ASP A 1 129 ? -13.447 14.086 -6.190 1.00 81.81 129 ASP A N 1
ATOM 957 C CA . ASP A 1 129 ? -12.783 15.181 -5.459 1.00 81.81 129 ASP A CA 1
ATOM 958 C C . ASP A 1 129 ? -12.803 15.019 -3.923 1.00 81.81 129 ASP A C 1
ATOM 960 O O . ASP A 1 129 ? -12.300 15.882 -3.203 1.00 81.81 129 ASP A O 1
ATOM 964 N N . LYS A 1 130 ? -13.405 13.942 -3.392 1.00 92.94 130 LYS A N 1
ATOM 965 C CA . LYS A 1 130 ? -13.495 13.680 -1.942 1.00 92.94 130 LYS A CA 1
ATOM 966 C C . LYS A 1 130 ? -12.467 12.652 -1.471 1.00 92.94 130 LYS A C 1
ATOM 968 O O . LYS A 1 130 ? -12.046 11.761 -2.215 1.00 92.94 130 LYS A O 1
ATOM 973 N N . ILE A 1 131 ? -12.089 12.736 -0.194 1.00 97.12 131 ILE A N 1
ATOM 974 C CA . ILE A 1 131 ? -11.310 11.673 0.452 1.00 97.12 131 ILE A CA 1
ATOM 975 C C . ILE A 1 131 ? -12.185 10.422 0.559 1.00 97.12 131 ILE A C 1
ATOM 977 O O . ILE A 1 131 ? -13.387 10.501 0.766 1.00 97.12 131 ILE A O 1
ATOM 981 N N . ARG A 1 132 ? -11.566 9.252 0.411 1.00 97.06 132 ARG A N 1
ATOM 982 C CA . ARG A 1 132 ? -12.236 7.953 0.341 1.00 97.06 132 ARG A CA 1
ATOM 983 C C . ARG A 1 132 ? -11.691 7.121 1.485 1.00 97.06 132 ARG A C 1
ATOM 985 O O . ARG A 1 132 ? -10.497 6.810 1.461 1.00 97.06 132 ARG A O 1
ATOM 992 N N . ILE A 1 133 ? -12.514 6.828 2.485 1.00 97.81 133 ILE A N 1
ATOM 993 C CA . ILE A 1 133 ? -12.096 6.096 3.685 1.00 97.81 133 ILE A CA 1
ATOM 994 C C . ILE A 1 133 ? -12.723 4.704 3.677 1.00 97.81 133 ILE A C 1
ATOM 996 O O . ILE A 1 133 ? -13.942 4.562 3.630 1.00 97.81 133 ILE A O 1
ATOM 1000 N N . TYR A 1 134 ? -11.882 3.675 3.700 1.00 97.31 134 TYR A N 1
ATOM 1001 C CA . TYR A 1 134 ? -12.301 2.290 3.878 1.00 97.31 134 TYR A CA 1
ATOM 1002 C C . TYR A 1 134 ? -12.183 1.913 5.360 1.00 97.31 134 TYR A C 1
ATOM 1004 O O . TYR A 1 134 ? -11.085 1.924 5.910 1.00 97.31 134 TYR A O 1
ATOM 1012 N N . LEU A 1 135 ? -13.305 1.642 6.018 1.00 97.69 135 LEU A N 1
ATOM 1013 C CA . LEU A 1 135 ? -13.365 1.360 7.454 1.00 97.69 135 LEU A CA 1
ATOM 1014 C C . LEU A 1 135 ? -13.909 -0.048 7.676 1.00 97.69 135 LEU A C 1
ATOM 1016 O O . LEU A 1 135 ? -14.998 -0.368 7.200 1.00 97.69 135 LEU A O 1
ATOM 1020 N N . HIS A 1 136 ? -13.208 -0.881 8.436 1.00 96.25 136 HIS A N 1
ATOM 1021 C CA . HIS A 1 136 ? -13.737 -2.195 8.788 1.00 96.25 136 HIS A CA 1
ATOM 1022 C C . HIS A 1 136 ? -13.318 -2.668 10.171 1.00 96.25 136 HIS A C 1
ATOM 1024 O O . HIS A 1 136 ? -12.343 -2.204 10.756 1.00 96.25 136 HIS A O 1
ATOM 1030 N N . GLY A 1 137 ? -14.106 -3.610 10.681 1.00 96.06 137 GLY A N 1
ATOM 1031 C CA . GLY A 1 137 ? -13.894 -4.280 11.955 1.00 96.06 137 GLY A CA 1
ATOM 1032 C C . GLY A 1 137 ? -14.331 -5.740 11.880 1.00 96.06 137 GLY A C 1
ATOM 1033 O O . GLY A 1 137 ? -14.860 -6.214 10.866 1.00 96.06 137 GLY A O 1
ATOM 1034 N N . GLY A 1 138 ? -14.069 -6.485 12.953 1.00 95.50 138 GLY A N 1
ATOM 1035 C CA . GLY A 1 138 ? -14.445 -7.896 13.042 1.00 95.50 138 GLY A CA 1
ATOM 1036 C C . GLY A 1 138 ? -13.757 -8.768 11.989 1.00 95.50 138 GLY A C 1
ATOM 1037 O O . GLY A 1 138 ? -14.366 -9.712 11.484 1.00 95.50 138 GLY A O 1
ATOM 1038 N N . VAL A 1 139 ? -12.516 -8.436 11.610 1.00 95.44 139 VAL A N 1
ATOM 1039 C CA . VAL A 1 139 ? -11.662 -9.311 10.787 1.00 95.44 139 VAL A CA 1
ATOM 1040 C C . VAL A 1 139 ? -11.406 -10.608 11.540 1.00 95.44 139 VAL A C 1
ATOM 1042 O O . VAL A 1 139 ? -11.629 -11.689 10.999 1.00 95.44 139 VAL A O 1
ATOM 1045 N N . HIS A 1 140 ? -11.042 -10.512 12.814 1.00 95.31 140 HIS A N 1
ATOM 1046 C CA . HIS A 1 140 ? -11.067 -11.641 13.732 1.00 95.31 140 HIS A CA 1
ATOM 1047 C C . HIS A 1 140 ? -12.341 -11.588 14.574 1.00 95.31 140 HIS A C 1
ATOM 1049 O O . HIS A 1 140 ? -12.745 -10.533 15.058 1.00 95.31 140 HIS A O 1
ATOM 1055 N N . GLY A 1 141 ? -12.993 -12.732 14.755 1.00 94.31 141 GLY A N 1
ATOM 1056 C CA . GLY A 1 141 ? -14.277 -12.798 15.446 1.00 94.31 141 GLY A CA 1
ATOM 1057 C C . GLY A 1 141 ? -14.208 -12.730 16.969 1.00 94.31 141 GLY A C 1
ATOM 1058 O O . GLY A 1 141 ? -15.196 -12.395 17.614 1.00 94.31 141 GLY A O 1
ATOM 1059 N N . ASN A 1 142 ? -13.040 -13.014 17.546 1.00 94.81 142 ASN A N 1
ATOM 1060 C CA . ASN A 1 142 ? -12.763 -12.903 18.979 1.00 94.81 142 ASN A CA 1
ATOM 1061 C C . ASN A 1 142 ? -12.252 -11.507 19.391 1.00 94.81 142 ASN A C 1
ATOM 1063 O O . ASN A 1 142 ? -11.674 -11.362 20.470 1.00 94.81 142 ASN A O 1
ATOM 1067 N N . GLU A 1 143 ? -12.428 -10.510 18.519 1.00 96.69 143 GLU A N 1
ATOM 1068 C CA . GLU A 1 143 ? -12.002 -9.114 18.690 1.00 96.69 143 GLU A CA 1
ATOM 1069 C C . GLU A 1 143 ? -13.220 -8.161 18.570 1.00 96.69 143 GLU A C 1
ATOM 1071 O O . GLU A 1 143 ? -13.273 -7.286 17.699 1.00 96.69 143 GLU A O 1
ATOM 1076 N N . PRO A 1 144 ? -14.267 -8.360 19.397 1.00 96.12 144 PRO A N 1
ATOM 1077 C CA . PRO A 1 144 ? -15.557 -7.678 19.269 1.00 96.12 144 PRO A CA 1
ATOM 1078 C C . PRO A 1 144 ? -15.512 -6.160 19.482 1.00 96.12 144 PRO A C 1
ATOM 1080 O O . PRO A 1 144 ? -16.424 -5.465 19.050 1.00 96.12 144 PRO A O 1
ATOM 1083 N N . ALA A 1 145 ? -14.505 -5.589 20.150 1.00 97.50 145 ALA A N 1
ATOM 1084 C CA . ALA A 1 145 ? -14.505 -4.134 20.326 1.00 97.50 145 ALA A CA 1
ATOM 1085 C C . ALA A 1 145 ? -14.300 -3.389 18.997 1.00 97.50 145 ALA A C 1
ATOM 1087 O O . ALA A 1 145 ? -14.830 -2.290 18.832 1.00 97.50 145 ALA A O 1
ATOM 1088 N N . GLY A 1 146 ? -13.594 -3.997 18.035 1.00 96.25 146 GLY A N 1
ATOM 1089 C CA . GLY A 1 146 ? -13.404 -3.423 16.704 1.00 96.25 146 GLY A CA 1
ATOM 1090 C C . GLY A 1 146 ? -14.709 -3.337 15.911 1.00 96.25 146 GLY A C 1
ATOM 1091 O O . GLY A 1 146 ? -15.001 -2.296 15.323 1.00 96.25 146 GLY A O 1
ATOM 1092 N N . ASP A 1 147 ? -15.535 -4.391 15.947 1.00 93.94 147 ASP A N 1
ATOM 1093 C CA . ASP A 1 147 ? -16.832 -4.408 15.255 1.00 93.94 147 ASP A CA 1
ATOM 1094 C C . ASP A 1 147 ? -17.820 -3.385 15.853 1.00 93.94 147 ASP A C 1
ATOM 1096 O O . ASP A 1 147 ? -18.476 -2.634 15.124 1.00 93.94 147 ASP A O 1
ATOM 1100 N N . GLN A 1 148 ? -17.852 -3.264 17.185 1.00 97.88 148 GLN A N 1
ATOM 1101 C CA . GLN A 1 148 ? -18.702 -2.300 17.875 1.00 97.88 148 GLN A CA 1
ATOM 1102 C C . GLN A 1 148 ? -18.191 -0.870 17.741 1.00 97.88 148 GLN A C 1
ATOM 1104 O O . GLN A 1 148 ? -19.014 0.033 17.674 1.00 97.88 148 GLN A O 1
ATOM 1109 N N . ALA A 1 149 ? -16.878 -0.631 17.671 1.00 98.50 149 ALA A N 1
ATOM 1110 C CA . ALA A 1 149 ? -16.336 0.712 17.463 1.00 98.50 149 ALA A CA 1
ATOM 1111 C C . ALA A 1 149 ? -16.742 1.272 16.093 1.00 98.50 149 ALA A C 1
ATOM 1113 O O . ALA A 1 149 ? -17.140 2.435 15.995 1.00 98.50 149 ALA A O 1
ATOM 1114 N N . VAL A 1 150 ? -16.727 0.431 15.051 1.00 98.50 150 VAL A N 1
ATOM 1115 C CA . VAL A 1 150 ? -17.226 0.803 13.719 1.00 98.50 150 VAL A CA 1
ATOM 1116 C C . VAL A 1 150 ? -18.720 1.123 13.769 1.00 98.50 150 VAL A C 1
ATOM 1118 O O . VAL A 1 150 ? -19.141 2.163 13.264 1.00 98.50 150 VAL A O 1
ATOM 1121 N N . MET A 1 151 ? -19.533 0.285 14.419 1.00 98.31 151 MET A N 1
ATOM 1122 C CA . MET A 1 151 ? -20.968 0.559 14.566 1.00 98.31 151 MET A CA 1
ATOM 1123 C C . MET A 1 151 ? -21.256 1.788 15.440 1.00 98.31 151 MET A C 1
ATOM 1125 O O . MET A 1 151 ? -22.154 2.557 15.112 1.00 98.31 151 MET A O 1
ATOM 1129 N N . ALA A 1 152 ? -20.469 2.027 16.490 1.00 98.62 152 ALA A N 1
ATOM 1130 C CA . ALA A 1 152 ? -20.577 3.206 17.344 1.00 98.62 152 ALA A CA 1
ATOM 1131 C C . ALA A 1 152 ? -20.243 4.490 16.579 1.00 98.62 152 ALA A C 1
ATOM 1133 O O . ALA A 1 152 ? -20.873 5.519 16.813 1.00 98.62 152 ALA A O 1
ATOM 1134 N N . PHE A 1 153 ? -19.293 4.434 15.638 1.00 98.75 153 PHE A N 1
ATOM 1135 C CA . PHE A 1 153 ? -19.019 5.545 14.730 1.00 98.75 153 PHE A CA 1
ATOM 1136 C C . PHE A 1 153 ? -20.222 5.828 13.822 1.00 98.75 153 PHE A C 1
ATOM 1138 O O . PHE A 1 153 ? -20.653 6.975 13.738 1.00 98.75 153 PHE A O 1
ATOM 1145 N N . LEU A 1 154 ? -20.818 4.797 13.212 1.00 98.62 154 LEU A N 1
ATOM 1146 C CA . LEU A 1 154 ? -22.023 4.949 12.385 1.00 98.62 154 LEU A CA 1
ATOM 1147 C C . LEU A 1 154 ? -23.201 5.538 13.177 1.00 98.62 154 LEU A C 1
ATOM 1149 O O . LEU A 1 154 ? -23.840 6.481 12.713 1.00 98.62 154 LEU A O 1
ATOM 1153 N N . GLY A 1 155 ? -23.455 5.037 14.388 1.00 98.25 155 GLY A N 1
ATOM 1154 C CA . GLY A 1 155 ? -24.499 5.578 15.259 1.00 98.25 155 GLY A CA 1
ATOM 1155 C C . GLY A 1 155 ? -24.203 6.998 15.748 1.00 98.25 155 GLY A C 1
ATOM 1156 O O . GLY A 1 155 ? -25.121 7.800 15.891 1.00 98.25 155 GLY A O 1
ATOM 1157 N N . ALA A 1 156 ? -22.931 7.364 15.944 1.00 98.06 156 ALA A N 1
ATOM 1158 C CA . ALA A 1 156 ? -22.556 8.735 16.289 1.00 98.06 156 ALA A CA 1
ATOM 1159 C C . ALA A 1 156 ? -22.842 9.729 15.148 1.00 98.06 156 ALA A C 1
ATOM 1161 O O . ALA A 1 156 ? -23.209 10.873 15.425 1.00 98.06 156 ALA A O 1
ATOM 1162 N N . LEU A 1 157 ? -22.702 9.305 13.885 1.00 98.06 157 LEU A N 1
ATOM 1163 C CA . LEU A 1 157 ? -23.101 10.108 12.724 1.00 98.06 157 LEU A CA 1
ATOM 1164 C C . LEU A 1 157 ? -24.626 10.290 12.670 1.00 98.06 157 LEU A C 1
ATOM 1166 O O . LEU A 1 157 ? -25.094 11.414 12.512 1.00 98.06 157 LEU A O 1
ATOM 1170 N N . ASP A 1 158 ? -25.398 9.218 12.865 1.00 97.50 158 ASP A N 1
ATOM 1171 C CA . ASP A 1 158 ? -26.871 9.273 12.909 1.00 97.50 158 ASP A CA 1
ATOM 1172 C C . ASP A 1 158 ? -27.387 10.180 14.040 1.00 97.50 158 ASP A C 1
ATOM 1174 O O . ASP A 1 158 ? -28.256 11.029 13.827 1.00 97.50 158 ASP A O 1
ATOM 1178 N N . ASN A 1 159 ? -26.793 10.070 15.229 1.00 97.62 159 ASN A N 1
ATOM 1179 C CA . ASN A 1 159 ? -27.178 10.863 16.393 1.00 97.62 159 ASN A CA 1
ATOM 1180 C C . ASN A 1 159 ? -26.832 12.360 16.253 1.00 97.62 159 ASN A C 1
ATOM 1182 O O . ASN A 1 159 ? -27.460 13.206 16.890 1.00 97.62 159 ASN A O 1
ATOM 1186 N N . ASN A 1 160 ? -25.843 12.718 15.426 1.00 97.44 160 ASN A N 1
ATOM 1187 C CA . ASN A 1 160 ? -25.423 14.102 15.213 1.00 97.44 160 ASN A CA 1
ATOM 1188 C C . ASN A 1 160 ? -25.324 14.440 13.719 1.00 97.44 160 ASN A C 1
ATOM 1190 O O . ASN A 1 160 ? -24.247 14.423 13.121 1.00 97.44 160 ASN A O 1
ATOM 1194 N N . GLN A 1 161 ? -26.457 14.840 13.140 1.00 95.69 161 GLN A N 1
ATOM 1195 C CA . GLN A 1 161 ? -26.571 15.169 11.715 1.00 95.69 161 GLN A CA 1
ATOM 1196 C C . GLN A 1 161 ? -25.627 16.299 11.276 1.00 95.69 161 GLN A C 1
ATOM 1198 O O . GLN A 1 161 ? -25.031 16.213 10.209 1.00 95.69 161 GLN A O 1
ATOM 1203 N N . THR A 1 162 ? -25.391 17.316 12.113 1.00 97.00 162 THR A N 1
ATOM 1204 C CA . THR A 1 162 ? -24.423 18.387 11.803 1.00 97.00 162 THR A CA 1
ATOM 1205 C C . THR A 1 162 ? -22.998 17.842 11.669 1.00 97.00 162 THR A C 1
ATOM 1207 O O . THR A 1 162 ? -22.227 18.282 10.812 1.00 97.00 162 THR A O 1
ATOM 1210 N N . TYR A 1 163 ? -22.628 16.879 12.517 1.00 96.62 163 TYR A N 1
ATOM 1211 C CA . TYR A 1 163 ? -21.336 16.202 12.428 1.00 96.62 163 TYR A CA 1
ATOM 1212 C C . TYR A 1 163 ? -21.252 15.328 11.171 1.00 96.62 163 TYR A C 1
ATOM 1214 O O . TYR A 1 163 ? -20.264 15.421 10.441 1.00 96.62 163 TYR A O 1
ATOM 1222 N N . ALA A 1 164 ? -22.309 14.569 10.861 1.00 97.50 164 ALA A N 1
ATOM 1223 C CA . ALA A 1 164 ? -22.397 13.782 9.632 1.00 97.50 164 ALA A CA 1
ATOM 1224 C C . ALA A 1 164 ? -22.263 14.651 8.371 1.00 97.50 164 ALA A C 1
ATOM 1226 O O . ALA A 1 164 ? -21.419 14.370 7.523 1.00 97.50 164 ALA A O 1
ATOM 1227 N N . GLU A 1 165 ? -23.013 15.751 8.276 1.00 96.00 165 GLU A N 1
ATOM 1228 C CA . GLU A 1 165 ? -22.925 16.714 7.171 1.00 96.00 165 GLU A CA 1
ATOM 1229 C C . GLU A 1 165 ? -21.512 17.293 7.028 1.00 96.00 165 GLU A C 1
ATOM 1231 O O . GLU A 1 165 ? -20.983 17.386 5.917 1.00 96.00 165 GLU A O 1
ATOM 1236 N N . THR A 1 166 ? -20.869 17.641 8.150 1.00 96.31 166 THR A N 1
ATOM 1237 C CA . THR A 1 166 ? -19.502 18.181 8.157 1.00 96.31 166 THR A CA 1
ATOM 1238 C C . THR A 1 166 ? -18.513 17.172 7.581 1.00 96.31 166 THR A C 1
ATOM 1240 O O . THR A 1 166 ? -17.757 17.513 6.669 1.00 96.31 166 THR A O 1
ATOM 1243 N N . ILE A 1 167 ? -18.540 15.922 8.051 1.00 97.19 167 ILE A N 1
ATOM 1244 C CA . ILE A 1 167 ? -17.644 14.870 7.558 1.00 97.19 167 ILE A CA 1
ATOM 1245 C C . ILE A 1 167 ? -17.919 14.574 6.080 1.00 97.19 167 ILE A C 1
ATOM 1247 O O . ILE A 1 167 ? -17.000 14.586 5.256 1.00 97.19 167 ILE A O 1
ATOM 1251 N N . LEU A 1 168 ? -19.182 14.329 5.727 1.00 95.75 168 LEU A N 1
ATOM 1252 C CA . LEU A 1 168 ? -19.571 13.875 4.392 1.00 95.75 168 LEU A CA 1
ATOM 1253 C C . LEU A 1 168 ? -19.456 14.971 3.327 1.00 95.75 168 LEU A C 1
ATOM 1255 O O . LEU A 1 168 ? -19.501 14.677 2.130 1.00 95.75 168 LEU A O 1
ATOM 1259 N N . SER A 1 169 ? -19.248 16.229 3.726 1.00 93.94 169 SER A N 1
ATOM 1260 C CA . SER A 1 169 ? -18.867 17.305 2.807 1.00 93.94 169 SER A CA 1
ATOM 1261 C C . SER A 1 169 ? -17.471 17.099 2.195 1.00 93.94 169 SER A C 1
ATOM 1263 O O . SER A 1 169 ? -17.248 17.500 1.052 1.00 93.94 169 SER A O 1
ATOM 1265 N N . ALA A 1 170 ? -16.565 16.422 2.909 1.00 95.38 170 ALA A N 1
ATOM 1266 C CA . ALA A 1 170 ? -15.166 16.223 2.520 1.00 95.38 170 ALA A CA 1
ATOM 1267 C C . ALA A 1 170 ? -14.799 14.754 2.238 1.00 95.38 170 ALA A C 1
ATOM 1269 O O . ALA A 1 170 ? -13.816 14.483 1.539 1.00 95.38 170 ALA A O 1
ATOM 1270 N N . VAL A 1 171 ? -15.572 13.809 2.778 1.00 96.12 171 VAL A N 1
ATOM 1271 C CA . VAL A 1 171 ? -15.248 12.380 2.793 1.00 96.12 171 VAL A CA 1
ATOM 1272 C C . VAL A 1 171 ? -16.412 11.534 2.269 1.00 96.12 171 VAL A C 1
ATOM 1274 O O . VAL A 1 171 ? -17.576 11.849 2.493 1.00 96.12 171 VAL A O 1
ATOM 1277 N N . GLU A 1 172 ? -16.083 10.433 1.601 1.00 95.44 172 GLU A N 1
ATOM 1278 C CA . GLU A 1 172 ? -16.970 9.297 1.339 1.00 95.44 172 GLU A CA 1
ATOM 1279 C C . GLU A 1 172 ? -16.413 8.050 2.033 1.00 95.44 172 GLU A C 1
ATOM 1281 O O . GLU A 1 172 ? -15.189 7.889 2.141 1.00 95.44 172 GLU A O 1
ATOM 1286 N N . PHE A 1 173 ? -17.293 7.149 2.468 1.00 96.50 173 PHE A N 1
ATOM 1287 C CA . PHE A 1 173 ? -16.893 5.917 3.146 1.00 96.50 173 PHE A CA 1
ATOM 1288 C C . PHE A 1 173 ? -17.357 4.672 2.407 1.00 96.50 173 PHE A C 1
ATOM 1290 O O . PHE A 1 173 ? -18.482 4.616 1.915 1.00 96.50 173 PHE A O 1
ATOM 1297 N N . LEU A 1 174 ? -16.508 3.647 2.442 1.00 96.12 174 LEU A N 1
ATOM 1298 C CA . LEU A 1 174 ? -16.901 2.254 2.283 1.00 96.12 174 LEU A CA 1
ATOM 1299 C C . LEU A 1 174 ? -16.668 1.565 3.630 1.00 96.12 174 LEU A C 1
ATOM 1301 O O . LEU A 1 174 ? -15.531 1.514 4.097 1.00 96.12 174 LEU A O 1
ATOM 1305 N N . VAL A 1 175 ? -17.723 1.055 4.259 1.00 97.69 175 VAL A N 1
ATOM 1306 C CA . VAL A 1 175 ? -17.648 0.466 5.601 1.00 97.69 175 VAL A CA 1
ATOM 1307 C C . VAL A 1 175 ? -18.054 -1.002 5.570 1.00 97.69 175 VAL A C 1
ATOM 1309 O O . VAL A 1 175 ? -19.106 -1.337 5.031 1.00 97.69 175 VAL A O 1
ATOM 1312 N N . ILE A 1 176 ? -17.250 -1.871 6.183 1.00 96.69 176 ILE A N 1
ATOM 1313 C CA . ILE A 1 176 ? -17.590 -3.278 6.443 1.00 96.69 176 ILE A CA 1
ATOM 1314 C C . ILE A 1 176 ? -17.513 -3.505 7.958 1.00 96.69 176 ILE A C 1
ATOM 1316 O O . ILE A 1 176 ? -16.437 -3.800 8.480 1.00 96.69 176 ILE A O 1
ATOM 1320 N N . PRO A 1 177 ? -18.627 -3.351 8.698 1.00 95.94 177 PRO A N 1
ATOM 1321 C CA . PRO A 1 177 ? -18.608 -3.411 10.160 1.00 95.94 177 PRO A CA 1
ATOM 1322 C C . PRO A 1 177 ? -18.170 -4.769 10.708 1.00 95.94 177 PRO A C 1
ATOM 1324 O O . PRO A 1 177 ? -17.573 -4.833 11.778 1.00 95.94 177 PRO A O 1
ATOM 1327 N N . ARG A 1 178 ? -18.457 -5.846 9.967 1.00 96.62 178 ARG A N 1
ATOM 1328 C CA . ARG A 1 178 ? -18.124 -7.218 10.347 1.00 96.62 178 ARG A CA 1
ATOM 1329 C C . ARG A 1 178 ? -17.599 -7.994 9.146 1.00 96.62 178 ARG A C 1
ATOM 1331 O O . ARG A 1 178 ? -18.369 -8.500 8.335 1.00 96.62 178 ARG A O 1
ATOM 1338 N N . TYR A 1 179 ? -16.276 -8.085 9.048 1.00 95.75 179 TYR A N 1
ATOM 1339 C CA . TYR A 1 179 ? -15.590 -8.790 7.964 1.00 95.75 179 TYR A CA 1
ATOM 1340 C C . TYR A 1 179 ? -15.771 -10.313 8.048 1.00 95.75 179 TYR A C 1
ATOM 1342 O O . TYR A 1 179 ? -15.985 -10.948 7.021 1.00 95.75 179 TYR A O 1
ATOM 1350 N N . ASN A 1 180 ? -15.683 -10.908 9.244 1.00 96.12 180 ASN A N 1
ATOM 1351 C CA . ASN A 1 180 ? -15.733 -12.355 9.480 1.00 96.12 180 ASN A CA 1
ATOM 1352 C C . ASN A 1 180 ? -16.931 -12.738 10.375 1.00 96.12 180 ASN A C 1
ATOM 1354 O O . ASN A 1 180 ? -16.753 -13.001 11.569 1.00 96.12 180 ASN A O 1
ATOM 1358 N N . PRO A 1 181 ? -18.164 -12.780 9.832 1.00 96.06 181 PRO A N 1
ATOM 1359 C CA . PRO A 1 181 ? -19.350 -13.079 10.634 1.00 96.06 181 PRO A CA 1
ATOM 1360 C C . PRO A 1 181 ? -19.360 -14.504 11.204 1.00 96.06 181 PRO A C 1
ATOM 1362 O O . PRO A 1 181 ? -19.907 -14.717 12.284 1.00 96.06 181 PRO A O 1
ATOM 1365 N N . ASP A 1 182 ? -18.722 -15.466 10.530 1.00 95.19 182 ASP A N 1
ATOM 1366 C CA . ASP A 1 182 ? -18.580 -16.839 11.033 1.00 95.19 182 ASP A CA 1
ATOM 1367 C C . ASP A 1 182 ? -17.652 -16.869 12.253 1.00 95.19 182 ASP A C 1
ATOM 1369 O O . ASP A 1 182 ? -17.979 -17.462 13.278 1.00 95.19 182 ASP A O 1
ATOM 1373 N N . GLY A 1 183 ? -16.527 -16.152 12.180 1.00 94.44 183 GLY A N 1
ATOM 1374 C CA . GLY A 1 183 ? -15.620 -15.992 13.309 1.00 94.44 183 GLY A CA 1
ATOM 1375 C C . GLY A 1 183 ? -16.315 -15.383 14.524 1.00 94.44 183 GLY A C 1
ATOM 1376 O O . GLY A 1 183 ? -16.121 -15.863 15.637 1.00 94.44 183 GLY A O 1
ATOM 1377 N N . VAL A 1 184 ? -17.126 -14.336 14.326 1.00 94.69 184 VAL A N 1
ATOM 1378 C CA . VAL A 1 184 ? -17.863 -13.676 15.421 1.00 94.69 184 VAL A CA 1
ATOM 1379 C C . VAL A 1 184 ? -18.891 -14.623 16.042 1.00 94.69 184 VAL A C 1
ATOM 1381 O O . VAL A 1 184 ? -19.024 -14.665 17.265 1.00 94.69 184 VAL A O 1
ATOM 1384 N N . ALA A 1 185 ? -19.590 -15.415 15.222 1.00 93.50 185 ALA A N 1
ATOM 1385 C CA . ALA A 1 185 ? -20.574 -16.383 15.702 1.00 93.50 185 ALA A CA 1
ATOM 1386 C C . ALA A 1 185 ? -19.959 -17.436 16.640 1.00 93.50 185 ALA A C 1
ATOM 1388 O O . ALA A 1 185 ? -20.619 -17.857 17.584 1.00 93.50 185 ALA A O 1
ATOM 1389 N N . TYR A 1 186 ? -18.701 -17.813 16.402 1.00 92.19 186 TYR A N 1
ATOM 1390 C CA . TYR A 1 186 ? -17.952 -18.777 17.214 1.00 92.19 186 TYR A CA 1
ATOM 1391 C C . TYR A 1 186 ? -16.986 -18.132 18.219 1.00 92.19 186 TYR A C 1
ATOM 1393 O O . TYR A 1 186 ? -16.199 -18.838 18.840 1.00 92.19 186 TYR A O 1
ATOM 1401 N N . PHE A 1 187 ? -16.985 -16.798 18.331 1.00 93.62 187 PHE A N 1
ATOM 1402 C CA . PHE A 1 187 ? -16.008 -16.024 19.107 1.00 93.62 187 PHE A CA 1
ATOM 1403 C C . PHE A 1 187 ? -14.552 -16.469 18.882 1.00 93.62 187 PHE A C 1
ATOM 1405 O O . PHE A 1 187 ? -13.754 -16.637 19.807 1.00 93.62 187 PHE A O 1
ATOM 1412 N N . GLN A 1 188 ? -14.194 -16.676 17.617 1.00 92.62 188 GLN A N 1
ATOM 1413 C CA . GLN A 1 188 ? -12.900 -17.212 17.223 1.00 92.62 188 GLN A CA 1
ATOM 1414 C C . GLN A 1 188 ? -12.155 -16.277 16.275 1.00 92.62 188 GLN A C 1
ATOM 1416 O O . GLN A 1 188 ? -12.738 -15.484 15.536 1.00 92.62 188 GLN A O 1
ATOM 1421 N N . ARG A 1 189 ? -10.831 -16.420 16.242 1.00 92.44 189 ARG A N 1
ATOM 1422 C CA . ARG A 1 189 ? -9.969 -15.608 15.379 1.00 92.44 189 ARG A CA 1
ATOM 1423 C C . ARG A 1 189 ? -10.170 -15.893 13.890 1.00 92.44 189 ARG A C 1
ATOM 1425 O O . ARG A 1 189 ? -10.140 -14.984 13.067 1.00 92.44 189 ARG A O 1
ATOM 1432 N N . PHE A 1 190 ? -10.318 -17.167 13.555 1.00 92.38 190 PHE A N 1
ATOM 1433 C CA . PHE A 1 190 ? -10.212 -17.673 12.191 1.00 92.38 190 PHE A CA 1
ATOM 1434 C C . PHE A 1 190 ? -11.559 -17.663 11.457 1.00 92.38 190 PHE A C 1
ATOM 1436 O O . PHE A 1 190 ? -12.626 -17.586 12.070 1.00 92.38 190 PHE A O 1
ATOM 1443 N N . MET A 1 191 ? -11.522 -17.773 10.129 1.00 91.06 191 MET A N 1
ATOM 1444 C CA . MET A 1 191 ? -12.708 -18.143 9.346 1.00 91.06 191 MET A CA 1
ATOM 1445 C C . MET A 1 191 ? -13.158 -19.575 9.696 1.00 91.06 191 MET A C 1
ATOM 1447 O O . MET A 1 191 ? -12.410 -20.323 10.335 1.00 91.06 191 MET A O 1
ATOM 1451 N N . ALA A 1 192 ? -14.348 -19.997 9.257 1.00 89.12 192 ALA A N 1
ATOM 1452 C CA . ALA A 1 192 ? -14.858 -21.350 9.511 1.00 89.12 192 ALA A CA 1
ATOM 1453 C C . ALA A 1 192 ? -13.897 -22.451 9.010 1.00 89.12 192 ALA A C 1
ATOM 1455 O O . ALA A 1 192 ? -13.730 -23.485 9.657 1.00 89.12 192 ALA A O 1
ATOM 1456 N N . THR A 1 193 ? -13.187 -22.204 7.905 1.00 86.44 193 THR A N 1
ATOM 1457 C CA . THR A 1 193 ? -12.164 -23.102 7.342 1.00 86.44 193 THR A CA 1
ATOM 1458 C C . THR A 1 193 ? -10.834 -23.134 8.106 1.00 86.44 193 THR A C 1
ATOM 1460 O O . THR A 1 193 ? -9.944 -23.907 7.738 1.00 86.44 193 THR A O 1
ATOM 1463 N N . GLY A 1 194 ? -10.667 -22.320 9.153 1.00 87.19 194 GLY A N 1
ATOM 1464 C CA . GLY A 1 194 ? -9.440 -22.237 9.952 1.00 87.19 194 GLY A CA 1
ATOM 1465 C C . GLY A 1 194 ? -8.343 -21.343 9.356 1.00 87.19 194 GLY A C 1
ATOM 1466 O O . GLY A 1 194 ? -7.243 -21.291 9.901 1.00 87.19 194 GLY A O 1
ATOM 1467 N N . LEU A 1 195 ? -8.613 -20.635 8.252 1.00 88.88 195 LEU A N 1
ATOM 1468 C CA . LEU A 1 195 ? -7.706 -19.615 7.713 1.00 88.88 195 LEU A CA 1
ATOM 1469 C C . LEU A 1 195 ? -7.793 -18.326 8.537 1.00 88.88 195 LEU A C 1
ATOM 1471 O O . LEU A 1 195 ? -8.888 -17.894 8.900 1.00 88.88 195 LEU A O 1
ATOM 1475 N N . ASP A 1 196 ? -6.652 -17.687 8.802 1.00 91.12 196 ASP A N 1
ATOM 1476 C CA . ASP A 1 196 ? -6.620 -16.341 9.373 1.00 91.12 196 ASP A CA 1
ATOM 1477 C C . ASP A 1 196 ? -6.956 -15.342 8.248 1.00 91.12 196 ASP A C 1
ATOM 1479 O O . ASP A 1 196 ? -6.189 -15.227 7.275 1.00 91.12 196 ASP A O 1
ATOM 1483 N N . PRO A 1 197 ? -8.095 -14.627 8.342 1.00 91.56 197 PRO A N 1
ATOM 1484 C CA . PRO A 1 197 ? -8.499 -13.667 7.323 1.00 91.56 197 PRO A CA 1
ATOM 1485 C C . PRO A 1 197 ? -7.438 -12.583 7.117 1.00 91.56 197 PRO A C 1
ATOM 1487 O O . PRO A 1 197 ? -7.098 -12.288 5.971 1.00 91.56 197 PRO A O 1
ATOM 1490 N N . ASN A 1 198 ? -6.801 -12.104 8.191 1.00 91.19 198 ASN A N 1
ATOM 1491 C CA . ASN A 1 198 ? -5.758 -11.080 8.148 1.00 91.19 198 ASN A CA 1
ATOM 1492 C C . ASN A 1 198 ? -4.385 -11.622 7.693 1.00 91.19 198 ASN A C 1
ATOM 1494 O O . ASN A 1 198 ? -3.372 -10.921 7.746 1.00 91.19 198 ASN A O 1
ATOM 1498 N N . ARG A 1 199 ? -4.305 -12.885 7.254 1.00 88.62 199 ARG A N 1
ATOM 1499 C CA . ARG A 1 199 ? -3.133 -13.478 6.576 1.00 88.62 199 ARG A CA 1
ATOM 1500 C C . ARG A 1 199 ? -3.458 -13.976 5.173 1.00 88.62 199 ARG A C 1
ATOM 1502 O O . ARG A 1 199 ? -2.604 -14.570 4.509 1.00 88.62 199 ARG A O 1
ATOM 1509 N N . ASP A 1 200 ? -4.691 -13.805 4.702 1.00 90.62 200 ASP A N 1
ATOM 1510 C CA . ASP A 1 200 ? -5.129 -14.308 3.399 1.00 90.62 200 ASP A CA 1
ATOM 1511 C C . ASP A 1 200 ? -4.953 -13.302 2.255 1.00 90.62 200 ASP A C 1
ATOM 1513 O O . ASP A 1 200 ? -5.132 -13.630 1.091 1.00 90.62 200 ASP A O 1
ATOM 1517 N N . HIS A 1 201 ? -4.487 -12.092 2.542 1.00 88.69 201 HIS A N 1
ATOM 1518 C CA . HIS A 1 201 ? -4.455 -10.984 1.584 1.00 88.69 201 HIS A CA 1
ATOM 1519 C C . HIS A 1 201 ? -3.331 -11.034 0.532 1.00 88.69 201 HIS A C 1
ATOM 1521 O O . HIS A 1 201 ? -3.342 -10.257 -0.431 1.00 88.69 201 HIS A O 1
ATOM 1527 N N . VAL A 1 202 ? -2.380 -11.959 0.687 1.00 87.88 202 VAL A N 1
ATOM 1528 C CA . VAL A 1 202 ? -1.372 -12.292 -0.332 1.00 87.88 202 VAL A CA 1
ATOM 1529 C C . VAL A 1 202 ? -1.807 -13.518 -1.125 1.00 87.88 202 VAL A C 1
ATOM 1531 O O . VAL A 1 202 ? -1.891 -13.478 -2.352 1.00 87.88 202 VAL A O 1
ATOM 1534 N N . LYS A 1 203 ? -2.095 -14.609 -0.408 1.00 88.94 203 LYS A N 1
ATOM 1535 C CA . LYS A 1 203 ? -2.403 -15.914 -0.995 1.00 88.94 203 LYS A CA 1
ATOM 1536 C C . LYS A 1 203 ? -3.817 -16.014 -1.559 1.00 88.94 203 LYS A C 1
ATOM 1538 O O . LYS A 1 203 ? -4.024 -16.904 -2.366 1.00 88.94 203 LYS A O 1
ATOM 1543 N N . LEU A 1 204 ? -4.743 -15.134 -1.160 1.00 90.56 204 LEU A N 1
ATOM 1544 C CA . LEU A 1 204 ? -6.149 -15.023 -1.580 1.00 90.56 204 LEU A CA 1
ATOM 1545 C C . LEU A 1 204 ? -6.823 -16.384 -1.759 1.00 90.56 204 LEU A C 1
ATOM 1547 O O . LEU A 1 204 ? -7.306 -16.717 -2.844 1.00 90.56 204 LEU A O 1
ATOM 1551 N N . ARG A 1 205 ? -6.736 -17.235 -0.736 1.00 90.12 205 ARG A N 1
ATOM 1552 C CA . ARG A 1 205 ? -7.283 -18.590 -0.794 1.00 90.12 205 ARG A CA 1
ATOM 1553 C C . ARG A 1 205 ? -8.778 -18.601 -0.484 1.00 90.12 205 ARG A C 1
ATOM 1555 O O . ARG A 1 205 ? -9.484 -19.431 -1.049 1.00 90.12 205 ARG A O 1
ATOM 1562 N N . SER A 1 206 ? -9.235 -17.706 0.386 1.00 91.81 206 SER A N 1
ATOM 1563 C CA . SER A 1 206 ? -10.646 -17.510 0.690 1.00 91.81 206 SER A CA 1
ATOM 1564 C C . SER A 1 206 ? -11.305 -16.645 -0.383 1.00 91.81 206 SER A C 1
ATOM 1566 O O . SER A 1 206 ? -10.812 -15.566 -0.725 1.00 91.81 206 SER A O 1
ATOM 1568 N N . GLN A 1 207 ? -12.445 -17.115 -0.894 1.00 92.38 207 GLN A N 1
ATOM 1569 C CA . GLN A 1 207 ? -13.260 -16.357 -1.843 1.00 92.38 207 GLN A CA 1
ATOM 1570 C C . GLN A 1 207 ? -13.827 -15.087 -1.187 1.00 92.38 207 GLN A C 1
ATOM 1572 O O . GLN A 1 207 ? -13.788 -14.025 -1.795 1.00 92.38 207 GLN A O 1
ATOM 1577 N N . GLN A 1 208 ? -14.212 -15.158 0.091 1.00 93.06 208 GLN A N 1
ATOM 1578 C CA . GLN A 1 208 ? -14.652 -14.002 0.877 1.00 93.06 208 GLN A CA 1
ATOM 1579 C C . GLN A 1 208 ? -13.584 -12.899 0.915 1.00 93.06 208 GLN A C 1
ATOM 1581 O O . GLN A 1 208 ? -13.877 -11.740 0.629 1.00 93.06 208 GLN A O 1
ATOM 1586 N N . THR A 1 209 ? -12.323 -13.249 1.205 1.00 92.88 209 THR A N 1
ATOM 1587 C CA . THR A 1 209 ? -11.219 -12.273 1.177 1.00 92.88 209 THR A CA 1
ATOM 1588 C C . THR A 1 209 ? -11.024 -11.683 -0.215 1.00 92.88 209 THR A C 1
ATOM 1590 O O . THR A 1 209 ? -10.787 -10.483 -0.348 1.00 92.88 209 THR A O 1
ATOM 1593 N N . TYR A 1 210 ? -11.112 -12.511 -1.257 1.00 92.56 210 TYR A N 1
ATOM 1594 C CA . TYR A 1 210 ? -10.997 -12.062 -2.642 1.00 92.56 210 TYR A CA 1
ATOM 1595 C C . TYR A 1 210 ? -12.086 -11.034 -3.000 1.00 92.56 210 TYR A C 1
ATOM 1597 O O . TYR A 1 210 ? -11.770 -9.973 -3.542 1.00 92.56 210 TYR A O 1
ATOM 1605 N N . ASP A 1 211 ? -13.343 -11.314 -2.656 1.00 92.06 211 ASP A N 1
ATOM 1606 C CA . ASP A 1 211 ? -14.490 -10.472 -3.005 1.00 92.06 211 ASP A CA 1
ATOM 1607 C C . ASP A 1 211 ? -14.498 -9.154 -2.219 1.00 92.06 211 ASP A C 1
ATOM 1609 O O . ASP A 1 211 ? -14.670 -8.082 -2.804 1.00 92.06 211 ASP A O 1
ATOM 1613 N N . ILE A 1 212 ? -14.184 -9.193 -0.919 1.00 92.44 212 ILE A N 1
ATOM 1614 C CA . ILE A 1 212 ? -14.033 -7.978 -0.103 1.00 92.44 212 ILE A CA 1
ATOM 1615 C C . ILE A 1 212 ? -12.897 -7.097 -0.641 1.00 92.44 212 ILE A C 1
ATOM 1617 O O . ILE A 1 212 ? -13.037 -5.874 -0.740 1.00 92.44 212 ILE A O 1
ATOM 1621 N N . LYS A 1 213 ? -11.776 -7.697 -1.067 1.00 90.62 213 LYS A N 1
ATOM 1622 C CA . LYS A 1 213 ? -10.696 -6.932 -1.704 1.00 90.62 213 LYS A CA 1
ATOM 1623 C C . LYS A 1 213 ? -11.151 -6.236 -2.978 1.00 90.62 213 LYS A C 1
ATOM 1625 O O . LYS A 1 213 ? -10.735 -5.096 -3.201 1.00 90.62 213 LYS A O 1
ATOM 1630 N N . ALA A 1 214 ? -11.981 -6.887 -3.790 1.00 89.69 214 ALA A N 1
ATOM 1631 C CA . ALA A 1 214 ? -12.508 -6.301 -5.016 1.00 89.69 214 ALA A CA 1
ATOM 1632 C C . ALA A 1 214 ? -13.353 -5.045 -4.733 1.00 89.69 214 ALA A C 1
ATOM 1634 O O . ALA A 1 214 ? -13.231 -4.067 -5.475 1.00 89.69 214 ALA A O 1
ATOM 1635 N N . LEU A 1 215 ? -14.119 -5.020 -3.631 1.00 90.38 215 LEU A N 1
ATOM 1636 C CA . LEU A 1 215 ? -14.856 -3.824 -3.195 1.00 90.38 215 LEU A CA 1
ATOM 1637 C C . LEU A 1 215 ? -13.908 -2.648 -2.921 1.00 90.38 215 LEU A C 1
ATOM 1639 O O . LEU A 1 215 ? -14.093 -1.563 -3.471 1.00 90.38 215 LEU A O 1
ATOM 1643 N N . ASN A 1 216 ? -12.843 -2.869 -2.145 1.00 89.69 216 ASN A N 1
ATOM 1644 C CA . ASN A 1 216 ? -11.861 -1.820 -1.856 1.00 89.69 216 ASN A CA 1
ATOM 1645 C C . ASN A 1 216 ? -11.093 -1.381 -3.123 1.00 89.69 216 ASN A C 1
ATOM 1647 O O . ASN A 1 216 ? -10.872 -0.191 -3.341 1.00 89.69 216 ASN A O 1
ATOM 1651 N N . VAL A 1 217 ? -10.736 -2.310 -4.021 1.00 90.88 217 VAL A N 1
ATOM 1652 C CA . VAL A 1 217 ? -10.108 -1.970 -5.315 1.00 90.88 217 VAL A CA 1
ATOM 1653 C C . VAL A 1 217 ? -10.998 -1.052 -6.153 1.00 90.88 217 VAL A C 1
ATOM 1655 O O . VAL A 1 217 ? -10.474 -0.108 -6.757 1.00 90.88 217 VAL A O 1
ATOM 1658 N N . ALA A 1 218 ? -12.304 -1.330 -6.197 1.00 90.56 218 ALA A N 1
ATOM 1659 C CA . ALA A 1 218 ? -13.286 -0.522 -6.914 1.00 90.56 218 ALA A CA 1
ATOM 1660 C C . ALA A 1 218 ? -13.473 0.858 -6.267 1.00 90.56 218 ALA A C 1
ATOM 1662 O O . ALA A 1 218 ? -13.556 1.860 -6.977 1.00 90.56 218 ALA A O 1
ATOM 1663 N N . PHE A 1 219 ? -13.464 0.920 -4.934 1.00 93.00 219 PHE A N 1
ATOM 1664 C CA . PHE A 1 219 ? -13.553 2.170 -4.184 1.00 93.00 219 PHE A CA 1
ATOM 1665 C C . PHE A 1 219 ? -12.278 3.024 -4.305 1.00 93.00 219 PHE A C 1
ATOM 1667 O O . PHE A 1 219 ? -12.345 4.250 -4.354 1.00 93.00 219 PHE A O 1
ATOM 1674 N N . ASN A 1 220 ? -11.111 2.383 -4.437 1.00 93.00 220 ASN A N 1
ATOM 1675 C CA . ASN A 1 220 ? -9.788 3.006 -4.546 1.00 93.00 220 ASN A CA 1
ATOM 1676 C C . ASN A 1 220 ? -9.479 3.964 -3.378 1.00 93.00 220 ASN A C 1
ATOM 1678 O O . ASN A 1 220 ? -9.094 5.121 -3.583 1.00 93.00 220 ASN A O 1
ATOM 1682 N N . ALA A 1 221 ? -9.656 3.461 -2.152 1.00 95.25 221 ALA A N 1
ATOM 1683 C CA . ALA A 1 221 ? -9.539 4.221 -0.910 1.00 95.25 221 ALA A CA 1
ATOM 1684 C C . ALA A 1 221 ? -8.243 5.043 -0.815 1.00 95.25 221 ALA A C 1
ATOM 1686 O O . ALA A 1 221 ? -7.170 4.617 -1.247 1.00 95.25 221 ALA A O 1
ATOM 1687 N N . HIS A 1 222 ? -8.351 6.234 -0.231 1.00 97.19 222 HIS A N 1
ATOM 1688 C CA . HIS A 1 222 ? -7.222 7.083 0.147 1.00 97.19 222 HIS A CA 1
ATOM 1689 C C . HIS A 1 222 ? -6.701 6.717 1.540 1.00 97.19 222 HIS A C 1
ATOM 1691 O O . HIS A 1 222 ? -5.493 6.750 1.769 1.00 97.19 222 HIS A O 1
ATOM 1697 N N . ILE A 1 223 ? -7.615 6.373 2.451 1.00 97.69 223 ILE A N 1
ATOM 1698 C CA . ILE A 1 223 ? -7.322 6.001 3.835 1.00 97.69 223 ILE A CA 1
ATOM 1699 C C . ILE A 1 223 ? -8.019 4.674 4.139 1.00 97.69 223 ILE A C 1
ATOM 1701 O O . ILE A 1 223 ? -9.170 4.501 3.738 1.00 97.69 223 ILE A O 1
ATOM 1705 N N . SER A 1 224 ? -7.368 3.761 4.855 1.00 96.94 224 SER A N 1
ATOM 1706 C CA . SER A 1 224 ? -8.043 2.633 5.501 1.00 96.94 224 SER A CA 1
ATOM 1707 C C . SER A 1 224 ? -7.801 2.570 7.000 1.00 96.94 224 SER A C 1
ATOM 1709 O O . SER A 1 224 ? -6.725 2.937 7.477 1.00 96.94 224 SER A O 1
ATOM 1711 N N . ILE A 1 225 ? -8.809 2.091 7.721 1.00 97.00 225 ILE A N 1
ATOM 1712 C CA . ILE A 1 225 ? -8.789 1.903 9.169 1.00 97.00 225 ILE A CA 1
ATOM 1713 C C . ILE A 1 225 ? -9.269 0.480 9.452 1.00 97.00 225 ILE A C 1
ATOM 1715 O O . ILE A 1 225 ? -10.410 0.145 9.134 1.00 97.00 225 ILE A O 1
ATOM 1719 N N . ASP A 1 226 ? -8.388 -0.325 10.038 1.00 95.44 226 ASP A N 1
ATOM 1720 C CA . ASP A 1 226 ? -8.670 -1.701 10.437 1.00 95.44 226 ASP A CA 1
ATOM 1721 C C . ASP A 1 226 ? -8.675 -1.825 11.956 1.00 95.44 226 ASP A C 1
ATOM 1723 O O . ASP A 1 226 ? -7.661 -1.577 12.618 1.00 95.44 226 ASP A O 1
ATOM 1727 N N . CYS A 1 227 ? -9.839 -2.162 12.504 1.00 97.06 227 CYS A N 1
ATOM 1728 C CA . CYS A 1 227 ? -10.088 -2.199 13.938 1.00 97.06 227 CYS A CA 1
ATOM 1729 C C . CYS A 1 227 ? -9.998 -3.635 14.481 1.00 97.06 227 CYS A C 1
ATOM 1731 O O . CYS A 1 227 ? -10.885 -4.457 14.237 1.00 97.06 227 CYS A O 1
ATOM 1733 N N . HIS A 1 228 ? -8.945 -3.894 15.259 1.00 96.44 228 HIS A N 1
ATOM 1734 C CA . HIS A 1 228 ? -8.586 -5.162 15.909 1.00 96.44 228 HIS A CA 1
ATOM 1735 C C . HIS A 1 228 ? -8.525 -5.018 17.431 1.00 96.44 228 HIS A C 1
ATOM 1737 O O . HIS A 1 228 ? -8.619 -3.921 17.993 1.00 96.44 228 HIS A O 1
ATOM 1743 N N . GLU A 1 229 ? -8.318 -6.150 18.098 1.00 96.62 229 GLU A N 1
ATOM 1744 C CA . GLU A 1 229 ? -7.926 -6.199 19.500 1.00 96.62 229 GLU A CA 1
ATOM 1745 C C . GLU A 1 229 ? -6.669 -7.043 19.710 1.00 96.62 229 GLU A C 1
ATOM 1747 O O . GLU A 1 229 ? -6.521 -8.115 19.132 1.00 96.62 229 GLU A O 1
ATOM 1752 N N . TYR A 1 230 ? -5.806 -6.637 20.641 1.00 94.19 230 TYR A N 1
ATOM 1753 C CA . TYR A 1 230 ? -4.622 -7.409 20.999 1.00 94.19 230 TYR A CA 1
ATOM 1754 C C . TYR A 1 230 ? -4.838 -8.229 22.282 1.00 94.19 230 TYR A C 1
ATOM 1756 O O . TYR A 1 230 ? -5.767 -8.007 23.066 1.00 94.19 230 TYR A O 1
ATOM 1764 N N . ASN A 1 231 ? -3.948 -9.203 22.513 1.00 91.94 231 ASN A N 1
ATOM 1765 C CA . ASN A 1 231 ? -3.959 -10.075 23.695 1.00 91.94 231 ASN A CA 1
ATOM 1766 C C . ASN A 1 231 ? -3.670 -9.312 24.994 1.00 91.94 231 ASN A C 1
ATOM 1768 O O . ASN A 1 231 ? -2.515 -8.996 25.287 1.00 91.94 231 ASN A O 1
ATOM 1772 N N . ALA A 1 232 ? -4.725 -9.076 25.772 1.00 91.00 232 ALA A N 1
ATOM 1773 C CA . ALA A 1 232 ? -4.697 -8.305 27.005 1.00 91.00 232 ALA A CA 1
ATOM 1774 C C . ALA A 1 232 ? -3.872 -8.962 28.132 1.00 91.00 232 ALA A C 1
ATOM 1776 O O . ALA A 1 232 ? -2.923 -8.320 28.588 1.00 91.00 232 ALA A O 1
ATOM 1777 N N . PRO A 1 233 ? -4.124 -10.226 28.544 1.00 85.44 233 PRO A N 1
ATOM 1778 C CA . PRO A 1 233 ? -3.393 -10.882 29.633 1.00 85.44 233 PRO A CA 1
ATOM 1779 C C . PRO A 1 233 ? -2.050 -11.488 29.181 1.00 85.44 233 PRO A C 1
ATOM 1781 O O . PRO A 1 233 ? -1.627 -12.541 29.661 1.00 85.44 233 PRO A O 1
ATOM 1784 N N . ARG A 1 234 ? -1.358 -10.872 28.212 1.00 86.44 234 ARG A N 1
ATOM 1785 C CA . ARG A 1 234 ? -0.015 -11.325 27.821 1.00 86.44 234 ARG A CA 1
ATOM 1786 C C . ARG A 1 234 ? 0.970 -10.983 28.938 1.00 86.44 234 ARG A C 1
ATOM 1788 O O . ARG A 1 234 ? 1.163 -9.804 29.233 1.00 86.44 234 ARG A O 1
ATOM 1795 N N . ALA A 1 235 ? 1.582 -12.007 29.525 1.00 88.56 235 ALA A N 1
ATOM 1796 C CA . ALA A 1 235 ? 2.622 -11.852 30.532 1.00 88.56 235 ALA A CA 1
ATOM 1797 C C . ALA A 1 235 ? 4.004 -11.623 29.893 1.00 88.56 235 ALA A C 1
ATOM 1799 O O . ALA A 1 235 ? 4.316 -12.177 28.832 1.00 88.56 235 ALA A O 1
ATOM 1800 N N . PHE A 1 236 ? 4.826 -10.803 30.540 1.00 88.75 236 PHE A N 1
ATOM 1801 C CA . PHE A 1 236 ? 6.182 -10.445 30.137 1.00 88.75 236 PHE A CA 1
ATOM 1802 C C . PHE A 1 236 ? 7.151 -10.555 31.314 1.00 88.75 236 PHE A C 1
ATOM 1804 O O . PHE A 1 236 ? 6.751 -10.491 32.474 1.00 88.75 236 PHE A O 1
ATOM 1811 N N . GLY A 1 237 ? 8.441 -10.636 30.987 1.00 85.12 237 GLY A N 1
ATOM 1812 C CA . GLY A 1 237 ? 9.527 -10.712 31.959 1.00 85.12 237 GLY A CA 1
ATOM 1813 C C . GLY A 1 237 ? 9.881 -12.151 32.340 1.00 85.12 237 GLY A C 1
ATOM 1814 O O . GLY A 1 237 ? 9.143 -13.080 32.013 1.00 85.12 237 GLY A O 1
ATOM 1815 N N . PRO A 1 238 ? 11.027 -12.353 33.010 1.00 83.56 238 PRO A N 1
ATOM 1816 C CA . PRO A 1 238 ? 11.484 -13.682 33.414 1.00 83.56 238 PRO A CA 1
ATOM 1817 C C . PRO A 1 238 ? 10.548 -14.353 34.428 1.00 83.56 238 PRO A C 1
ATOM 1819 O O . PRO A 1 238 ? 10.462 -15.579 34.440 1.00 83.56 238 PRO A O 1
ATOM 1822 N N . ASP A 1 239 ? 9.853 -13.554 35.240 1.00 87.19 239 ASP A N 1
ATOM 1823 C CA . ASP A 1 239 ? 8.903 -14.014 36.255 1.00 87.19 239 ASP A CA 1
ATOM 1824 C C . ASP A 1 239 ? 7.445 -14.008 35.753 1.00 87.19 239 ASP A C 1
ATOM 1826 O O . ASP A 1 239 ? 6.543 -14.372 36.504 1.00 87.19 239 ASP A O 1
ATOM 1830 N N . GLU A 1 240 ? 7.212 -13.625 34.486 1.00 88.19 240 GLU A N 1
ATOM 1831 C CA . GLU A 1 240 ? 5.879 -13.503 33.872 1.00 88.19 240 GLU A CA 1
ATOM 1832 C C . GLU A 1 240 ? 4.899 -12.661 34.720 1.00 88.19 240 GLU A C 1
ATOM 1834 O O . GLU A 1 240 ? 3.708 -12.952 34.794 1.00 88.19 240 GLU A O 1
ATOM 1839 N N . ASP A 1 241 ? 5.397 -11.602 35.364 1.00 91.19 241 ASP A N 1
ATOM 1840 C CA . ASP A 1 241 ? 4.685 -10.791 36.359 1.00 91.19 241 ASP A CA 1
ATOM 1841 C C . ASP A 1 241 ? 4.288 -9.394 35.852 1.00 91.19 241 ASP A C 1
ATOM 1843 O O . ASP A 1 241 ? 3.790 -8.569 36.621 1.00 91.19 241 ASP A O 1
ATOM 1847 N N . LEU A 1 242 ? 4.490 -9.118 34.562 1.00 92.94 242 LEU A N 1
ATOM 1848 C CA . LEU A 1 242 ? 4.173 -7.846 33.912 1.00 92.94 242 LEU A CA 1
ATOM 1849 C C . LEU A 1 242 ? 3.211 -8.048 32.742 1.00 92.94 242 LEU A C 1
ATOM 1851 O O . LEU A 1 242 ? 3.338 -9.011 31.995 1.00 92.94 242 LEU A O 1
ATOM 1855 N N . THR A 1 243 ? 2.298 -7.109 32.514 1.00 92.81 243 THR A N 1
ATOM 1856 C CA . THR A 1 243 ? 1.388 -7.120 31.362 1.00 92.81 243 THR A CA 1
ATOM 1857 C C . THR A 1 243 ? 1.228 -5.739 30.730 1.00 92.81 243 THR A C 1
ATOM 1859 O O . THR A 1 243 ? 1.689 -4.729 31.259 1.00 92.81 243 THR A O 1
ATOM 1862 N N . THR A 1 244 ? 0.609 -5.689 29.553 1.00 93.44 244 THR A N 1
ATOM 1863 C CA . THR A 1 244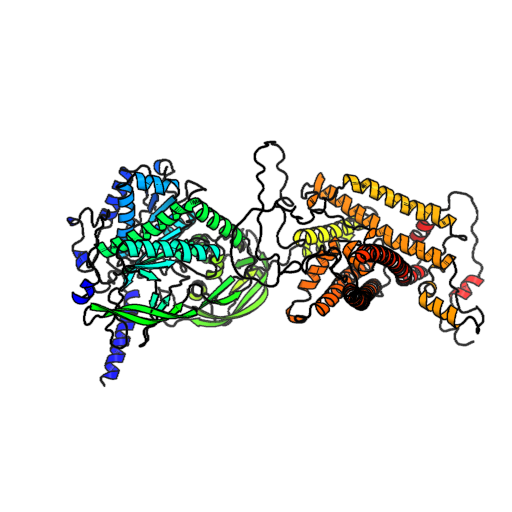 ? 0.376 -4.435 28.823 1.00 93.44 244 THR A CA 1
ATOM 1864 C C . THR A 1 244 ? -0.493 -3.463 29.623 1.00 93.44 244 THR A C 1
ATOM 1866 O O . THR A 1 244 ? -1.446 -3.870 30.288 1.00 93.44 244 THR A O 1
ATOM 1869 N N . SER A 1 245 ? -0.182 -2.169 29.528 1.00 95.62 245 SER A N 1
ATOM 1870 C CA . SER A 1 245 ? -0.964 -1.105 30.174 1.00 95.62 245 SER A CA 1
ATOM 1871 C C . SER A 1 245 ? -1.828 -0.306 29.195 1.00 95.62 245 SER A C 1
ATOM 1873 O O . SER A 1 245 ? -2.734 0.407 29.616 1.00 95.62 245 SER A O 1
ATOM 1875 N N . GLN A 1 246 ? -1.558 -0.396 27.895 1.00 96.88 246 GLN A N 1
ATOM 1876 C CA . GLN A 1 246 ? -2.202 0.436 26.883 1.00 96.88 246 GLN A CA 1
ATOM 1877 C C . GLN A 1 246 ? -3.685 0.079 26.705 1.00 96.88 246 GLN A C 1
ATOM 1879 O O . GLN A 1 246 ? -4.081 -1.065 26.872 1.00 96.88 246 GLN A O 1
ATOM 1884 N N . ASP A 1 247 ? -4.515 1.066 26.388 1.00 98.00 247 ASP A N 1
ATOM 1885 C CA . ASP A 1 247 ? -5.925 0.868 26.039 1.00 98.00 247 ASP A CA 1
ATOM 1886 C C . ASP A 1 247 ? -6.090 0.598 24.544 1.00 98.00 247 ASP A C 1
ATOM 1888 O O . ASP A 1 247 ? -6.857 -0.275 24.137 1.00 98.00 247 ASP A O 1
ATOM 1892 N N . GLY A 1 248 ? -5.324 1.330 23.736 1.00 97.06 248 GLY A N 1
ATOM 1893 C CA . GLY A 1 248 ? -5.252 1.166 22.293 1.00 97.06 248 GLY A CA 1
ATOM 1894 C C . GLY A 1 248 ? -3.824 1.326 21.801 1.00 97.06 248 GLY A C 1
ATOM 1895 O O . GLY A 1 248 ? -3.100 2.229 22.213 1.00 97.06 248 GLY A O 1
ATOM 1896 N N . GLN A 1 249 ? -3.416 0.437 20.912 1.00 96.50 249 GLN A N 1
ATOM 1897 C CA . GLN A 1 249 ? -2.180 0.550 20.163 1.00 96.50 249 GLN A CA 1
ATOM 1898 C C . GLN A 1 249 ? -2.521 0.834 18.703 1.00 96.50 249 GLN A C 1
ATOM 1900 O O . GLN A 1 249 ? -3.496 0.300 18.179 1.00 96.50 249 GLN A O 1
ATOM 1905 N N . PHE A 1 250 ? -1.752 1.682 18.030 1.00 94.81 250 PHE A N 1
ATOM 1906 C CA . PHE A 1 250 ? -2.019 2.004 16.629 1.00 94.81 250 PHE A CA 1
ATOM 1907 C C . PHE A 1 250 ? -0.729 2.172 15.840 1.00 94.81 250 PHE A C 1
ATOM 1909 O O . PHE A 1 250 ? 0.305 2.586 16.363 1.00 94.81 250 PHE A O 1
ATOM 1916 N N . SER A 1 251 ? -0.746 1.827 14.558 1.00 92.62 251 SER A N 1
ATOM 1917 C CA . SER A 1 251 ? 0.397 2.063 13.674 1.00 92.62 251 SER A CA 1
ATOM 1918 C C . SER A 1 251 ? -0.047 2.242 12.239 1.00 92.62 251 SER A C 1
ATOM 1920 O O . SER A 1 251 ? -0.922 1.526 11.751 1.00 92.62 251 SER A O 1
ATOM 1922 N N . ALA A 1 252 ? 0.593 3.191 11.557 1.00 92.75 252 ALA A N 1
ATOM 1923 C CA . ALA A 1 252 ? 0.444 3.313 10.124 1.00 92.75 252 ALA A CA 1
ATOM 1924 C C . ALA A 1 252 ? 1.223 2.197 9.419 1.00 92.75 252 ALA A C 1
ATOM 1926 O O . ALA A 1 252 ? 2.316 1.803 9.839 1.00 92.75 252 ALA A O 1
ATOM 1927 N N . PHE A 1 253 ? 0.691 1.714 8.302 1.00 90.25 253 PHE A N 1
ATOM 1928 C CA . PHE A 1 253 ? 1.438 0.836 7.413 1.00 90.25 253 PHE A CA 1
ATOM 1929 C C . PHE A 1 253 ? 2.563 1.636 6.761 1.00 90.25 253 PHE A C 1
ATOM 1931 O O . PHE A 1 253 ? 2.351 2.695 6.165 1.00 90.25 253 PHE A O 1
ATOM 1938 N N . LYS A 1 254 ? 3.788 1.126 6.894 1.00 88.19 254 LYS A N 1
ATOM 1939 C CA . LYS A 1 254 ? 5.010 1.876 6.581 1.00 88.19 254 LYS A CA 1
ATOM 1940 C C . LYS A 1 254 ? 6.012 1.099 5.727 1.00 88.19 254 LYS A C 1
ATOM 1942 O O . LYS A 1 254 ? 7.202 1.431 5.747 1.00 88.19 254 LYS A O 1
ATOM 1947 N N . ASN A 1 255 ? 5.535 0.120 4.942 1.00 92.25 255 ASN A N 1
ATOM 1948 C CA . ASN A 1 255 ? 6.334 -0.560 3.917 1.00 92.25 255 ASN A CA 1
ATOM 1949 C C . ASN A 1 255 ? 7.122 0.476 3.095 1.00 92.25 255 ASN A C 1
ATOM 1951 O O . ASN A 1 255 ? 6.613 1.538 2.729 1.00 92.25 255 ASN A O 1
ATOM 1955 N N . MET A 1 256 ? 8.398 0.203 2.827 1.00 92.19 256 MET A N 1
ATOM 1956 C CA . MET A 1 256 ? 9.279 1.213 2.241 1.00 92.19 256 MET A CA 1
ATOM 1957 C C . MET A 1 256 ? 8.980 1.526 0.762 1.00 92.19 256 MET A C 1
ATOM 1959 O O . MET A 1 256 ? 9.456 2.552 0.275 1.00 92.19 256 MET A O 1
ATOM 1963 N N . ASN A 1 257 ? 8.166 0.712 0.078 1.00 93.81 257 ASN A N 1
ATOM 1964 C CA . ASN A 1 257 ? 7.605 1.006 -1.246 1.00 93.81 257 ASN A CA 1
ATOM 1965 C C . ASN A 1 257 ? 6.371 1.927 -1.194 1.00 93.81 257 ASN A C 1
ATOM 1967 O O . ASN A 1 257 ? 5.839 2.282 -2.245 1.00 93.81 257 ASN A O 1
ATOM 1971 N N . ILE A 1 258 ? 5.914 2.334 -0.006 1.00 95.06 258 ILE A N 1
ATOM 1972 C CA . ILE A 1 258 ? 4.941 3.418 0.158 1.00 95.06 258 ILE A CA 1
ATOM 1973 C C . ILE A 1 258 ? 5.682 4.751 0.059 1.00 95.06 258 ILE A C 1
ATOM 1975 O O . ILE A 1 258 ? 6.713 4.969 0.718 1.00 95.06 258 ILE A O 1
ATOM 1979 N N . HIS A 1 259 ? 5.144 5.663 -0.752 1.00 96.19 259 HIS A N 1
ATOM 1980 C CA . HIS A 1 259 ? 5.748 6.955 -1.030 1.00 96.19 259 HIS A CA 1
ATOM 1981 C C . HIS A 1 259 ? 6.117 7.681 0.280 1.00 96.19 259 HIS A C 1
ATOM 1983 O O . HIS A 1 259 ? 5.282 7.801 1.182 1.00 96.19 259 HIS A O 1
ATOM 1989 N N . PRO A 1 260 ? 7.352 8.202 0.428 1.00 95.06 260 PRO A N 1
ATOM 1990 C CA . PRO A 1 260 ? 7.830 8.745 1.701 1.00 95.06 260 PRO A CA 1
ATOM 1991 C C . PRO A 1 260 ? 6.964 9.891 2.236 1.00 95.06 260 PRO A C 1
ATOM 1993 O O . PRO A 1 260 ? 6.815 10.014 3.444 1.00 95.06 260 PRO A O 1
ATOM 1996 N N . ARG A 1 261 ? 6.343 10.693 1.357 1.00 96.62 261 ARG A N 1
ATOM 1997 C CA . ARG A 1 261 ? 5.409 11.759 1.771 1.00 96.62 261 ARG A CA 1
ATOM 1998 C C . ARG A 1 261 ? 4.134 11.217 2.425 1.00 96.62 261 ARG A C 1
ATOM 2000 O O . ARG A 1 261 ? 3.646 11.855 3.347 1.00 96.62 261 ARG A O 1
ATOM 2007 N N . ILE A 1 262 ? 3.629 10.062 1.985 1.00 97.00 262 ILE A N 1
ATOM 2008 C CA . ILE A 1 262 ? 2.472 9.403 2.608 1.00 97.00 262 ILE A CA 1
ATOM 2009 C C . ILE A 1 262 ? 2.872 8.892 3.991 1.00 97.00 262 ILE A C 1
ATOM 2011 O O . ILE A 1 262 ? 2.201 9.194 4.972 1.00 97.00 262 ILE A O 1
ATOM 2015 N N . ARG A 1 263 ? 4.016 8.199 4.091 1.00 95.19 263 ARG A N 1
ATOM 2016 C CA . ARG A 1 263 ? 4.531 7.709 5.380 1.00 95.19 263 ARG A CA 1
ATOM 2017 C C . ARG A 1 263 ? 4.769 8.845 6.375 1.00 95.19 263 ARG A C 1
ATOM 2019 O O . ARG A 1 263 ? 4.401 8.717 7.532 1.00 95.19 263 ARG A O 1
ATOM 2026 N N . SER A 1 264 ? 5.337 9.970 5.933 1.00 96.00 264 SER A N 1
ATOM 2027 C CA . SER A 1 264 ? 5.528 11.149 6.790 1.00 96.00 264 SER A CA 1
ATOM 2028 C C . SER A 1 264 ? 4.218 11.811 7.217 1.00 96.00 264 SER A C 1
ATOM 2030 O O . SER A 1 264 ? 4.153 12.332 8.323 1.00 96.00 264 SER A O 1
ATOM 2032 N N . LEU A 1 265 ? 3.196 11.818 6.358 1.00 97.12 265 LEU A N 1
ATOM 2033 C CA . LEU A 1 265 ? 1.879 12.349 6.703 1.00 97.12 265 LEU A CA 1
ATOM 2034 C C . LEU A 1 265 ? 1.189 11.470 7.756 1.00 97.12 265 LEU A C 1
ATOM 2036 O O . LEU A 1 265 ? 0.647 12.001 8.722 1.00 97.12 265 LEU A O 1
ATOM 2040 N N . ALA A 1 266 ? 1.261 10.147 7.592 1.00 96.06 266 ALA A N 1
ATOM 2041 C CA . ALA A 1 266 ? 0.710 9.190 8.543 1.00 96.06 266 ALA A CA 1
ATOM 2042 C C . ALA A 1 266 ? 1.442 9.254 9.902 1.00 96.06 266 ALA A C 1
ATOM 2044 O O . ALA A 1 266 ? 0.843 9.567 10.921 1.00 96.06 266 ALA A O 1
ATOM 2045 N N . GLU A 1 267 ? 2.762 9.070 9.927 1.00 95.19 267 GLU A N 1
ATOM 2046 C CA . GLU A 1 267 ? 3.553 9.058 11.176 1.00 95.19 267 GLU A CA 1
ATOM 2047 C C . GLU A 1 267 ? 3.697 10.432 11.852 1.00 95.19 267 GLU A C 1
ATOM 2049 O O . GLU A 1 267 ? 4.183 10.512 12.973 1.00 95.19 267 GLU A O 1
ATOM 2054 N N . GLY A 1 268 ? 3.336 11.513 11.159 1.00 95.44 268 GLY A N 1
ATOM 2055 C CA . GLY A 1 268 ? 3.284 12.857 11.725 1.00 95.44 268 GLY A CA 1
ATOM 2056 C C . GLY A 1 268 ? 1.861 13.212 12.131 1.00 95.44 268 GLY A C 1
ATOM 2057 O O . GLY A 1 268 ? 1.367 12.778 13.162 1.00 95.44 268 GLY A O 1
ATOM 2058 N N . ILE A 1 269 ? 1.184 13.978 11.272 1.00 96.62 269 ILE A N 1
ATOM 2059 C CA . ILE A 1 269 ? -0.102 14.623 11.577 1.00 96.62 269 ILE A CA 1
ATOM 2060 C C . ILE A 1 269 ? -1.151 13.626 12.090 1.00 96.62 269 ILE A C 1
ATOM 2062 O O . ILE A 1 269 ? -1.821 13.909 13.078 1.00 96.62 269 ILE A O 1
ATOM 2066 N N . PHE A 1 270 ? -1.309 12.471 11.439 1.00 98.31 270 PHE A N 1
ATOM 2067 C CA . PHE A 1 270 ? -2.333 11.507 11.846 1.00 98.31 270 PHE A CA 1
ATOM 2068 C C . PHE A 1 270 ? -1.976 10.807 13.160 1.00 98.31 270 PHE A C 1
ATOM 2070 O O . PHE A 1 270 ? -2.799 10.793 14.070 1.00 98.31 270 PHE A O 1
ATOM 2077 N N . ALA A 1 271 ? -0.765 10.256 13.289 1.00 97.19 271 ALA A N 1
ATOM 2078 C CA . ALA A 1 271 ? -0.345 9.564 14.507 1.00 97.19 271 ALA A CA 1
ATOM 2079 C C . ALA A 1 271 ? -0.340 10.491 15.738 1.00 97.19 271 ALA A C 1
ATOM 2081 O O . ALA A 1 271 ? -0.830 10.093 16.795 1.00 97.19 271 ALA A O 1
ATOM 2082 N N . ASP A 1 272 ? 0.133 11.732 15.581 1.00 97.94 272 ASP A N 1
ATOM 2083 C CA . ASP A 1 272 ? 0.147 12.741 16.645 1.00 97.94 272 ASP A CA 1
ATOM 2084 C C . ASP A 1 272 ? -1.277 13.105 17.098 1.00 97.94 272 ASP A C 1
ATOM 2086 O O . ASP A 1 272 ? -1.545 13.207 18.296 1.00 97.94 272 ASP A O 1
ATOM 2090 N N . ASN A 1 273 ? -2.218 13.254 16.158 1.00 98.56 273 ASN A N 1
ATOM 2091 C CA . ASN A 1 273 ? -3.609 13.572 16.486 1.00 98.56 273 ASN A CA 1
ATOM 2092 C C . ASN A 1 273 ? -4.353 12.393 17.131 1.00 98.56 273 ASN A C 1
ATOM 2094 O O . ASN A 1 273 ? -5.195 12.619 17.998 1.00 98.56 273 ASN A O 1
ATOM 2098 N N . ILE A 1 274 ? -4.049 11.147 16.744 1.00 98.62 274 ILE A N 1
ATOM 2099 C CA . ILE A 1 274 ? -4.597 9.959 17.420 1.00 98.62 274 ILE A CA 1
ATOM 2100 C C . ILE A 1 274 ? -4.097 9.909 18.866 1.00 98.62 274 ILE A C 1
ATOM 2102 O O . ILE A 1 274 ? -4.907 9.768 19.779 1.00 98.62 274 ILE A O 1
ATOM 2106 N N . ALA A 1 275 ? -2.786 10.072 19.078 1.00 98.44 275 ALA A N 1
ATOM 2107 C CA . ALA A 1 275 ? -2.186 10.122 20.411 1.00 98.44 275 ALA A CA 1
ATOM 2108 C C . ALA A 1 275 ? -2.846 11.198 21.286 1.00 98.44 275 ALA A C 1
ATOM 2110 O O . ALA A 1 275 ? -3.308 10.898 22.384 1.00 98.44 275 ALA A O 1
ATOM 2111 N N . ALA A 1 276 ? -2.971 12.423 20.764 1.00 98.62 276 ALA A N 1
ATOM 2112 C CA . ALA A 1 276 ? -3.602 13.530 21.477 1.00 98.62 276 ALA A CA 1
ATOM 2113 C C . ALA A 1 276 ? -5.070 13.239 21.836 1.00 98.62 276 ALA A C 1
ATOM 2115 O O . ALA A 1 276 ? -5.475 13.457 22.973 1.00 98.62 276 ALA A O 1
ATOM 2116 N N . ALA A 1 277 ? -5.857 12.689 20.904 1.00 98.44 277 ALA A N 1
ATOM 2117 C CA . ALA A 1 277 ? -7.253 12.337 21.163 1.00 98.44 277 ALA A CA 1
ATOM 2118 C C . ALA A 1 277 ? -7.397 11.234 22.226 1.00 98.44 277 ALA A C 1
ATOM 2120 O O . ALA A 1 277 ? -8.337 11.256 23.022 1.00 98.44 277 ALA A O 1
ATOM 2121 N N . MET A 1 278 ? -6.474 10.270 22.256 1.00 98.44 278 MET A N 1
ATOM 2122 C CA . MET A 1 278 ? -6.447 9.234 23.288 1.00 98.44 278 MET A CA 1
ATOM 2123 C C . MET A 1 278 ? -6.048 9.799 24.657 1.00 98.44 278 MET A C 1
ATOM 2125 O O . MET A 1 278 ? -6.709 9.484 25.648 1.00 98.44 278 MET A O 1
ATOM 2129 N N . ASP A 1 279 ? -5.041 10.675 24.709 1.00 98.19 279 ASP A N 1
ATOM 2130 C CA . ASP A 1 279 ? -4.634 11.364 25.938 1.00 98.19 279 ASP A CA 1
ATOM 2131 C C . ASP A 1 279 ? -5.782 12.216 26.511 1.00 98.19 279 ASP A C 1
ATOM 2133 O O . ASP A 1 279 ? -6.087 12.118 27.703 1.00 98.19 279 ASP A O 1
ATOM 2137 N N . ASP A 1 280 ? -6.483 12.976 25.661 1.00 97.75 280 ASP A N 1
ATOM 2138 C CA . ASP A 1 280 ? -7.651 13.787 26.038 1.00 97.75 280 ASP A CA 1
ATOM 2139 C C . ASP A 1 280 ? -8.814 12.931 26.574 1.00 97.75 280 ASP A C 1
ATOM 2141 O O . ASP A 1 280 ? -9.562 13.364 27.453 1.00 97.75 280 ASP A O 1
ATOM 2145 N N . ALA A 1 281 ? -8.950 11.695 26.085 1.00 96.75 281 ALA A N 1
ATOM 2146 C CA . ALA A 1 281 ? -9.945 10.728 26.548 1.00 96.75 281 ALA A CA 1
ATOM 2147 C C . ALA A 1 281 ? -9.512 9.945 27.807 1.00 96.75 281 ALA A C 1
ATOM 2149 O O . ALA A 1 281 ? -10.264 9.093 28.290 1.00 96.75 281 ALA A O 1
ATOM 2150 N N . GLY A 1 282 ? -8.310 10.186 28.347 1.00 96.56 282 GLY A N 1
ATOM 2151 C CA . GLY A 1 282 ? -7.773 9.421 29.477 1.00 96.56 282 GLY A CA 1
ATOM 2152 C C . GLY A 1 282 ? -7.490 7.951 29.133 1.00 96.56 282 GLY A C 1
ATOM 2153 O O . GLY A 1 282 ? -7.635 7.060 29.982 1.00 96.56 282 GLY A O 1
ATOM 2154 N N . LEU A 1 283 ? -7.126 7.686 27.877 1.00 98.00 283 LEU A N 1
ATOM 2155 C CA . LEU A 1 283 ? -6.814 6.367 27.337 1.00 98.00 283 LEU A CA 1
ATOM 2156 C C . LEU A 1 283 ? -5.314 6.276 27.045 1.00 98.00 283 LEU A C 1
ATOM 2158 O O . LEU A 1 283 ? -4.769 7.057 26.269 1.00 98.00 283 LEU A O 1
ATOM 2162 N N . ARG A 1 284 ? -4.630 5.297 27.639 1.00 97.75 284 ARG A N 1
ATOM 2163 C CA . ARG A 1 284 ? -3.203 5.071 27.388 1.00 97.75 284 ARG A CA 1
ATOM 2164 C C . ARG A 1 284 ? -3.007 4.523 25.985 1.00 97.75 284 ARG A C 1
ATOM 2166 O O . ARG A 1 284 ? -3.701 3.593 25.573 1.00 97.75 284 ARG A O 1
ATOM 2173 N N . HIS A 1 285 ? -2.002 5.033 25.288 1.00 97.44 285 HIS A N 1
ATOM 2174 C CA . HIS A 1 285 ? -1.705 4.625 23.922 1.00 97.44 285 HIS A CA 1
ATOM 2175 C C . HIS A 1 285 ? -0.241 4.265 23.711 1.00 97.44 285 HIS A C 1
ATOM 2177 O O . HIS A 1 285 ? 0.622 4.526 24.552 1.00 97.44 285 HIS A O 1
ATOM 2183 N N . SER A 1 286 ? 0.022 3.600 22.593 1.00 95.75 286 SER A N 1
ATOM 2184 C CA . SER A 1 286 ? 1.370 3.380 22.080 1.00 95.75 286 SER A CA 1
ATOM 2185 C C . SER A 1 286 ? 1.334 3.033 20.591 1.00 95.75 286 SER A C 1
ATOM 2187 O O . SER A 1 286 ? 0.285 2.647 20.067 1.00 95.75 286 SER A O 1
ATOM 2189 N N . PRO A 1 287 ? 2.492 3.034 19.910 1.00 93.81 287 PRO A N 1
ATOM 2190 C CA . PRO A 1 287 ? 2.638 2.267 18.683 1.00 93.81 287 PRO A CA 1
ATOM 2191 C C . PRO A 1 287 ? 2.260 0.797 18.912 1.00 93.81 287 PRO A C 1
ATOM 2193 O O . PRO A 1 287 ? 2.497 0.260 20.001 1.00 93.81 287 PRO A O 1
ATOM 2196 N N . TYR A 1 288 ? 1.709 0.133 17.898 1.00 92.94 288 TYR A N 1
ATOM 2197 C CA . TYR A 1 288 ? 1.503 -1.312 17.941 1.00 92.94 288 TYR A CA 1
ATOM 2198 C C . TYR A 1 288 ? 2.844 -2.041 17.874 1.00 92.94 288 TYR A C 1
ATOM 2200 O O . TYR A 1 288 ? 3.712 -1.715 17.057 1.00 92.94 288 TYR A O 1
ATOM 2208 N N . VAL A 1 289 ? 3.030 -3.015 18.765 1.00 91.56 289 VAL A N 1
ATOM 2209 C CA . VAL A 1 289 ? 4.306 -3.715 18.937 1.00 91.56 289 VAL A CA 1
ATOM 2210 C C . VAL A 1 289 ? 4.145 -5.223 18.969 1.00 91.56 289 VAL A C 1
ATOM 2212 O O . VAL A 1 289 ? 3.226 -5.778 19.566 1.00 91.56 289 VAL A O 1
ATOM 2215 N N . VAL A 1 290 ? 5.131 -5.909 18.398 1.00 87.75 290 VAL A N 1
ATOM 2216 C CA . VAL A 1 290 ? 5.296 -7.353 18.538 1.00 87.75 290 VAL A CA 1
ATOM 2217 C C . VAL A 1 290 ? 6.429 -7.616 19.518 1.00 87.75 290 VAL A C 1
ATOM 2219 O O . VAL A 1 290 ? 7.550 -7.139 19.338 1.00 87.75 290 VAL A O 1
ATOM 2222 N N . ALA A 1 291 ? 6.144 -8.389 20.562 1.00 84.75 291 ALA A N 1
ATOM 2223 C CA . ALA A 1 291 ? 7.147 -8.781 21.543 1.00 84.75 291 ALA A CA 1
ATOM 2224 C C . ALA A 1 291 ? 7.830 -10.102 21.172 1.00 84.75 291 ALA A C 1
ATOM 2226 O O . ALA A 1 291 ? 7.148 -11.063 20.790 1.00 84.75 291 ALA A O 1
ATOM 2227 N N . ALA A 1 292 ? 9.155 -10.155 21.329 1.00 76.12 292 ALA A N 1
ATOM 2228 C CA . ALA A 1 292 ? 9.936 -11.366 21.097 1.00 76.12 292 ALA A CA 1
ATOM 2229 C C . ALA A 1 292 ? 9.688 -12.422 22.186 1.00 76.12 292 ALA A C 1
ATOM 2231 O O . ALA A 1 292 ? 9.376 -12.107 23.334 1.00 76.12 292 ALA A O 1
ATOM 2232 N N . SER A 1 293 ? 9.868 -13.695 21.835 1.00 62.41 293 SER A N 1
ATOM 2233 C CA . SER A 1 293 ? 9.813 -14.821 22.777 1.00 62.41 293 SER A CA 1
ATOM 2234 C C . SER A 1 293 ? 11.173 -15.044 23.449 1.00 62.41 293 SER A C 1
ATOM 2236 O O . SER A 1 293 ? 11.778 -16.106 23.307 1.00 62.41 293 SER A O 1
ATOM 2238 N N . THR A 1 294 ? 11.687 -14.021 24.133 1.00 67.81 294 THR A N 1
ATOM 2239 C CA . THR A 1 294 ? 12.973 -14.053 24.847 1.00 67.81 294 THR A CA 1
ATOM 2240 C C . THR A 1 294 ? 12.786 -13.778 26.342 1.00 67.81 294 THR A C 1
ATOM 2242 O O . THR A 1 294 ? 11.817 -13.117 26.704 1.00 67.81 294 THR A O 1
ATOM 2245 N N . PRO A 1 295 ? 13.703 -14.241 27.221 1.00 69.19 295 PRO A N 1
ATOM 2246 C CA . PRO A 1 295 ? 13.646 -13.936 28.657 1.00 69.19 295 PRO A CA 1
ATOM 2247 C C . PRO A 1 295 ? 13.729 -12.433 28.962 1.00 69.19 295 PRO A C 1
ATOM 2249 O O . PRO A 1 295 ? 13.155 -11.958 29.937 1.00 69.19 295 PRO A O 1
ATOM 2252 N N . GLU A 1 296 ? 14.447 -11.682 28.123 1.00 80.75 296 GLU A N 1
ATOM 2253 C CA . GLU A 1 296 ? 14.476 -10.220 28.161 1.00 80.75 296 GLU A CA 1
ATOM 2254 C C . GLU A 1 296 ? 13.308 -9.648 27.354 1.00 80.75 296 GLU A C 1
ATOM 2256 O O . GLU A 1 296 ? 13.038 -10.094 26.232 1.00 80.75 296 GLU A O 1
ATOM 2261 N N . ILE A 1 297 ? 12.633 -8.641 27.913 1.00 87.06 297 ILE A N 1
ATOM 2262 C CA . ILE A 1 297 ? 11.503 -7.984 27.257 1.00 87.06 297 ILE A CA 1
ATOM 2263 C C . ILE A 1 297 ? 12.045 -7.105 26.125 1.00 87.06 297 ILE A C 1
ATOM 2265 O O . ILE A 1 297 ? 12.756 -6.125 26.352 1.00 87.06 297 ILE A O 1
ATOM 2269 N N . SER A 1 298 ? 11.699 -7.462 24.891 1.00 90.81 298 SER A N 1
ATOM 2270 C CA . SER A 1 298 ? 12.019 -6.681 23.698 1.00 90.81 298 SER A CA 1
ATOM 2271 C C . SER A 1 298 ? 10.788 -6.536 22.817 1.00 90.81 298 SER A C 1
ATOM 2273 O O . SER A 1 298 ? 10.027 -7.490 22.623 1.00 90.81 298 SER A O 1
ATOM 2275 N N . PHE A 1 299 ? 10.596 -5.329 22.293 1.00 92.75 299 PHE A N 1
ATOM 2276 C CA . PHE A 1 299 ? 9.473 -4.973 21.432 1.00 92.75 299 PHE A CA 1
ATOM 2277 C C . PHE A 1 299 ? 9.992 -4.518 20.076 1.00 92.75 299 PHE A C 1
ATOM 2279 O O . PHE A 1 299 ? 11.017 -3.852 19.974 1.00 92.75 299 PHE A O 1
ATOM 2286 N N . THR A 1 300 ? 9.285 -4.878 19.016 1.00 92.44 300 THR A N 1
ATOM 2287 C CA . THR A 1 300 ? 9.512 -4.340 17.676 1.00 92.44 300 THR A CA 1
ATOM 2288 C C . THR A 1 300 ? 8.240 -3.653 17.233 1.00 92.44 300 THR A C 1
ATOM 2290 O O . THR A 1 300 ? 7.166 -4.248 17.288 1.00 92.44 300 THR A O 1
ATOM 2293 N N . GLU A 1 301 ? 8.365 -2.399 16.817 1.00 90.50 301 GLU A N 1
ATOM 2294 C CA . GLU A 1 301 ? 7.275 -1.649 16.210 1.00 90.50 301 GLU A CA 1
ATOM 2295 C C . GLU A 1 301 ? 6.740 -2.406 14.999 1.00 90.50 301 GLU A C 1
ATOM 2297 O O . GLU A 1 301 ? 7.511 -2.859 14.148 1.00 90.50 301 GLU A O 1
ATOM 2302 N N . PHE A 1 302 ? 5.428 -2.561 14.921 1.00 84.94 302 PHE A N 1
ATOM 2303 C CA . PHE A 1 302 ? 4.812 -3.366 13.888 1.00 84.94 302 PHE A CA 1
ATOM 2304 C C . PHE A 1 302 ? 5.052 -2.794 12.486 1.00 84.94 302 PHE A C 1
ATOM 2306 O O . PHE A 1 302 ? 4.836 -1.611 12.213 1.00 84.94 302 PHE A O 1
ATOM 2313 N N . VAL A 1 303 ? 5.471 -3.680 11.584 1.00 77.19 303 VAL A N 1
ATOM 2314 C CA . VAL A 1 303 ? 5.435 -3.507 10.132 1.00 77.19 303 VAL A CA 1
ATOM 2315 C C . VAL A 1 303 ? 4.994 -4.833 9.549 1.00 77.19 303 VAL A C 1
ATOM 2317 O O . VAL A 1 303 ? 5.465 -5.888 9.975 1.00 77.19 303 VAL A O 1
ATOM 2320 N N . THR A 1 304 ? 4.107 -4.779 8.569 1.00 68.19 304 THR A N 1
ATOM 2321 C CA . THR A 1 304 ? 3.712 -5.949 7.799 1.00 68.19 304 THR A CA 1
ATOM 2322 C C . THR A 1 304 ? 3.612 -5.589 6.332 1.00 68.19 304 THR A C 1
ATOM 2324 O O . THR A 1 304 ? 3.264 -4.462 5.983 1.00 68.19 304 THR A O 1
ATOM 2327 N N . ASP A 1 305 ? 3.865 -6.601 5.515 1.00 65.31 305 ASP A N 1
ATOM 2328 C CA . ASP A 1 305 ? 3.699 -6.569 4.071 1.00 65.31 305 ASP A CA 1
ATOM 2329 C C . ASP A 1 305 ? 2.591 -7.558 3.627 1.00 65.31 305 ASP A C 1
ATOM 2331 O O . ASP A 1 305 ? 2.412 -7.796 2.431 1.00 65.31 305 ASP A O 1
ATOM 2335 N N . ASN A 1 306 ? 1.931 -8.274 4.559 1.00 63.38 306 ASN A N 1
ATOM 2336 C CA . ASN A 1 306 ? 1.043 -9.413 4.247 1.00 63.38 306 ASN A CA 1
ATOM 2337 C C . ASN A 1 306 ? -0.368 -9.366 4.869 1.00 63.38 306 ASN A C 1
ATOM 2339 O O . ASN A 1 306 ? -1.150 -10.297 4.646 1.00 63.38 306 ASN A O 1
ATOM 2343 N N . ASN A 1 307 ? -0.711 -8.296 5.591 1.00 68.12 307 ASN A N 1
ATOM 2344 C CA . ASN A 1 307 ? -2.035 -8.094 6.196 1.00 68.12 307 ASN A CA 1
ATOM 2345 C C . ASN A 1 307 ? -3.028 -7.403 5.238 1.00 68.12 307 ASN A C 1
ATOM 2347 O O . ASN A 1 307 ? -2.675 -6.999 4.126 1.00 68.12 307 ASN A O 1
ATOM 2351 N N . GLY A 1 308 ? -4.285 -7.269 5.676 1.00 59.59 308 GLY A N 1
ATOM 2352 C CA . GLY A 1 308 ? -5.399 -6.694 4.913 1.00 59.59 308 GLY A CA 1
ATOM 2353 C C . GLY A 1 308 ? -5.141 -5.331 4.314 1.00 59.59 308 GLY A C 1
ATOM 2354 O O . GLY A 1 308 ? -5.275 -5.163 3.093 1.00 59.59 308 GLY A O 1
ATOM 2355 N N . ASP A 1 309 ? -4.707 -4.401 5.153 1.00 65.94 309 ASP A N 1
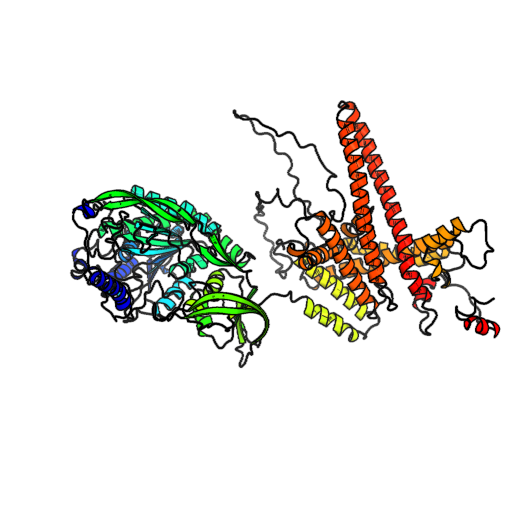ATOM 2356 C CA . ASP A 1 309 ? -4.698 -2.969 4.826 1.00 65.94 309 ASP A CA 1
ATOM 2357 C C . ASP A 1 309 ? -3.415 -2.511 4.160 1.00 65.94 309 ASP A C 1
ATOM 2359 O O . ASP A 1 309 ? -3.372 -1.427 3.572 1.00 65.94 309 ASP A O 1
ATOM 2363 N N . ASP A 1 310 ? -2.410 -3.388 4.112 1.00 73.25 310 ASP A N 1
ATOM 2364 C CA . ASP A 1 310 ? -1.254 -3.199 3.242 1.00 73.25 310 ASP A CA 1
ATOM 2365 C C . ASP A 1 310 ? -1.699 -3.079 1.770 1.00 73.25 310 ASP A C 1
ATOM 2367 O O . ASP A 1 310 ? -1.019 -2.488 0.934 1.00 73.25 310 ASP A O 1
ATOM 2371 N N . GLN A 1 311 ? -2.918 -3.535 1.447 1.00 81.12 311 GLN A N 1
ATOM 2372 C CA . GLN A 1 311 ? -3.590 -3.209 0.194 1.00 81.12 311 GLN A CA 1
ATOM 2373 C C . GLN A 1 311 ? -3.639 -1.712 -0.106 1.00 81.12 311 GLN A C 1
ATOM 2375 O O . GLN A 1 311 ? -3.261 -1.309 -1.211 1.00 81.12 311 GLN A O 1
ATOM 2380 N N . VAL A 1 312 ? -4.138 -0.906 0.829 1.00 91.94 312 VAL A N 1
ATOM 2381 C CA . VAL A 1 312 ? -4.286 0.540 0.638 1.00 91.94 312 VAL A CA 1
ATOM 2382 C C . VAL A 1 312 ? -2.921 1.209 0.735 1.00 91.94 312 VAL A C 1
ATOM 2384 O O . VAL A 1 312 ? -2.597 2.016 -0.136 1.00 91.94 312 VAL A O 1
ATOM 2387 N N . GLY A 1 313 ? -2.080 0.779 1.682 1.00 93.25 313 GLY A N 1
ATOM 2388 C CA . GLY A 1 313 ? -0.691 1.230 1.812 1.00 93.25 313 GLY A CA 1
ATOM 2389 C C . GLY A 1 313 ? 0.101 1.107 0.505 1.00 93.25 313 GLY A C 1
ATOM 2390 O O . GLY A 1 313 ? 0.514 2.113 -0.075 1.00 93.25 313 GLY A O 1
ATOM 2391 N N . LEU A 1 314 ? 0.248 -0.110 -0.031 1.00 93.75 314 LEU A N 1
ATOM 2392 C CA . LEU A 1 314 ? 0.959 -0.375 -1.294 1.00 93.75 314 LEU A CA 1
ATOM 2393 C C . LEU A 1 314 ? 0.244 0.187 -2.538 1.00 93.75 314 LEU A C 1
ATOM 2395 O O . LEU A 1 314 ? 0.874 0.360 -3.584 1.00 93.75 314 LEU A O 1
ATOM 2399 N N . SER A 1 315 ? -1.042 0.537 -2.435 1.00 93.62 315 SER A N 1
ATOM 2400 C CA . SER A 1 315 ? -1.751 1.335 -3.454 1.00 93.62 315 SER A CA 1
ATOM 2401 C C . SER A 1 315 ? -1.473 2.839 -3.336 1.00 93.62 315 SER A C 1
ATOM 2403 O O . SER A 1 315 ? -2.157 3.639 -3.982 1.00 93.62 315 SER A O 1
ATOM 2405 N N . GLN A 1 316 ? -0.471 3.218 -2.536 1.00 95.94 316 GLN A N 1
ATOM 2406 C CA . GLN A 1 316 ? -0.088 4.591 -2.228 1.00 95.94 316 GLN A CA 1
ATOM 2407 C C . GLN A 1 316 ? -1.244 5.344 -1.556 1.00 95.94 316 GLN A C 1
ATOM 2409 O O . GLN A 1 316 ? -1.726 6.353 -2.062 1.00 95.94 316 GLN A O 1
ATOM 2414 N N . GLY A 1 317 ? -1.721 4.808 -0.434 1.00 95.88 317 GLY A N 1
ATOM 2415 C CA . GLY A 1 317 ? -2.678 5.438 0.477 1.00 95.88 317 GLY A CA 1
ATOM 2416 C C . GLY A 1 317 ? -2.198 5.353 1.927 1.00 95.88 317 GLY A C 1
ATOM 2417 O O . GLY A 1 317 ? -1.163 4.753 2.216 1.00 95.88 317 GLY A O 1
ATOM 2418 N N . ILE A 1 318 ? -2.944 5.966 2.842 1.00 96.62 318 ILE A N 1
ATOM 2419 C CA . ILE A 1 318 ? -2.713 5.842 4.285 1.00 96.62 318 ILE A CA 1
ATOM 2420 C C . ILE A 1 318 ? -3.477 4.612 4.773 1.00 96.62 318 ILE A C 1
ATOM 2422 O O . ILE A 1 318 ? -4.641 4.438 4.438 1.00 96.62 318 ILE A O 1
ATOM 2426 N N . ALA A 1 319 ? -2.853 3.761 5.572 1.00 94.81 319 ALA A N 1
ATOM 2427 C CA . ALA A 1 319 ? -3.536 2.643 6.209 1.00 94.81 319 ALA A CA 1
ATOM 2428 C C . ALA A 1 319 ? -3.133 2.597 7.678 1.00 94.81 319 ALA A C 1
ATOM 2430 O O . ALA A 1 319 ? -1.948 2.747 7.980 1.00 94.81 319 ALA A O 1
ATOM 2431 N N . TYR A 1 320 ? -4.104 2.396 8.564 1.00 94.62 320 TYR A N 1
ATOM 2432 C CA . TYR A 1 320 ? -3.898 2.229 9.997 1.00 94.62 320 TYR A CA 1
ATOM 2433 C C . TYR A 1 320 ? -4.435 0.891 10.466 1.00 94.62 320 TYR A C 1
ATOM 2435 O O . TYR A 1 320 ? -5.578 0.545 10.177 1.00 94.62 320 TYR A O 1
ATOM 2443 N N . LEU A 1 321 ? -3.613 0.210 11.257 1.00 93.12 321 LEU A N 1
ATOM 2444 C CA . LEU A 1 321 ? -4.061 -0.849 12.143 1.00 93.12 321 LEU A CA 1
ATOM 2445 C C . LEU A 1 321 ? -4.289 -0.240 13.531 1.00 93.12 321 LEU A C 1
ATOM 2447 O O . LEU A 1 321 ? -3.400 0.440 14.057 1.00 93.12 321 LEU A O 1
ATOM 2451 N N . SER A 1 322 ? -5.464 -0.480 14.105 1.00 94.44 322 SER A N 1
ATOM 2452 C CA . SER A 1 322 ? -5.825 -0.129 15.478 1.00 94.44 322 SER A CA 1
ATOM 2453 C C . SER A 1 322 ? -6.071 -1.403 16.272 1.00 94.44 322 SER A C 1
ATOM 2455 O O . SER A 1 322 ? -6.744 -2.301 15.791 1.00 94.44 322 SER A O 1
ATOM 2457 N N . GLU A 1 323 ? -5.515 -1.482 17.473 1.00 95.69 323 GLU A N 1
ATOM 2458 C CA . GLU A 1 323 ? -5.479 -2.679 18.307 1.00 95.69 323 GLU A CA 1
ATOM 2459 C C . GLU A 1 323 ? -5.889 -2.284 19.731 1.00 95.69 323 GLU A C 1
ATOM 2461 O O . GLU A 1 323 ? -5.078 -1.743 20.485 1.00 95.69 323 GLU A O 1
ATOM 2466 N N . THR A 1 324 ? -7.147 -2.507 20.122 1.00 97.94 324 THR A N 1
ATOM 2467 C CA . THR A 1 324 ? -7.595 -2.241 21.503 1.00 97.94 324 THR A CA 1
ATOM 2468 C C . THR A 1 324 ? -7.334 -3.429 22.425 1.00 97.94 324 THR A C 1
ATOM 2470 O O . THR A 1 324 ? -7.219 -4.572 21.995 1.00 97.94 324 THR A O 1
ATOM 2473 N N . ARG A 1 325 ? -7.201 -3.193 23.728 1.00 96.50 325 ARG A N 1
ATOM 2474 C CA . ARG A 1 325 ? -6.841 -4.244 24.689 1.00 96.50 325 ARG A CA 1
ATOM 2475 C C . ARG A 1 325 ? -8.013 -5.187 24.985 1.00 96.50 325 ARG A C 1
ATOM 2477 O O . ARG A 1 325 ? -8.749 -4.886 25.916 1.00 96.50 325 ARG A O 1
ATOM 2484 N N . GLY A 1 326 ? -8.175 -6.333 24.307 1.00 95.56 326 GLY A N 1
ATOM 2485 C CA . GLY A 1 326 ? -9.354 -7.172 24.603 1.00 95.56 326 GLY A CA 1
ATOM 2486 C C . GLY A 1 326 ? -9.427 -8.642 24.213 1.00 95.56 326 GLY A C 1
ATOM 2487 O O . GLY A 1 326 ? -10.337 -9.320 24.701 1.00 95.56 326 GLY A O 1
ATOM 2488 N N . ILE A 1 327 ? -8.484 -9.201 23.449 1.00 95.00 327 ILE A N 1
ATOM 2489 C CA . ILE A 1 327 ? -8.457 -10.663 23.264 1.00 95.00 327 ILE A CA 1
ATOM 2490 C C . ILE A 1 327 ? -8.359 -11.337 24.647 1.00 95.00 327 ILE A C 1
ATOM 2492 O O . ILE A 1 327 ? -7.511 -10.960 25.459 1.00 95.00 327 ILE A O 1
ATOM 2496 N N . ARG A 1 328 ? -9.199 -12.364 24.867 1.00 94.12 328 ARG A N 1
ATOM 2497 C CA . ARG A 1 328 ? -9.412 -13.132 26.119 1.00 94.12 328 ARG A CA 1
ATOM 2498 C C . ARG A 1 328 ? -10.194 -12.430 27.233 1.00 94.12 328 ARG A C 1
ATOM 2500 O O . ARG A 1 328 ? -10.483 -13.093 28.224 1.00 94.12 328 ARG A O 1
ATOM 2507 N N . LEU A 1 329 ? -10.587 -11.165 27.090 1.00 95.75 329 LEU A N 1
ATOM 2508 C CA . LEU A 1 329 ? -11.324 -10.459 28.151 1.00 95.75 329 LEU A CA 1
ATOM 2509 C C . LEU A 1 329 ? -12.841 -10.691 28.131 1.00 95.75 329 LEU A C 1
ATOM 2511 O O . LEU A 1 329 ? -13.505 -10.360 29.112 1.00 95.75 329 LEU A O 1
ATOM 2515 N N . ALA A 1 330 ? -13.384 -11.274 27.055 1.00 95.12 330 ALA A N 1
ATOM 2516 C CA . ALA A 1 330 ? -14.827 -11.457 26.873 1.00 95.12 330 ALA A CA 1
ATOM 2517 C C . ALA A 1 330 ? -15.579 -10.124 27.020 1.00 95.12 330 ALA A C 1
ATOM 2519 O O . ALA A 1 330 ? -15.351 -9.245 26.201 1.00 95.12 330 ALA A O 1
ATOM 2520 N N . ASP A 1 331 ? -16.408 -9.943 28.046 1.00 95.31 331 ASP A N 1
ATOM 2521 C CA . ASP A 1 331 ? -17.184 -8.736 28.372 1.00 95.31 331 ASP A CA 1
ATOM 2522 C C . ASP A 1 331 ? -16.448 -7.740 29.298 1.00 95.31 331 ASP A C 1
ATOM 2524 O O . ASP A 1 331 ? -16.912 -6.617 29.506 1.00 95.31 331 ASP A O 1
ATOM 2528 N N . GLN A 1 332 ? -15.277 -8.092 29.842 1.00 96.81 332 GLN A N 1
ATOM 2529 C CA . GLN A 1 332 ? -14.549 -7.212 30.761 1.00 96.81 332 GLN A CA 1
ATOM 2530 C C . GLN A 1 332 ? -14.079 -5.932 30.044 1.00 96.81 332 GLN A C 1
ATOM 2532 O O . GLN A 1 332 ? -13.606 -5.968 28.901 1.00 96.81 332 GLN A O 1
ATOM 2537 N N . HIS A 1 333 ? -14.238 -4.784 30.715 1.00 96.62 333 HIS A N 1
ATOM 2538 C CA . HIS A 1 333 ? -13.883 -3.443 30.223 1.00 96.62 333 HIS A CA 1
ATOM 2539 C C . HIS A 1 333 ? -14.470 -3.093 28.841 1.00 96.62 333 HIS A C 1
ATOM 2541 O O . HIS A 1 333 ? -13.904 -2.274 28.117 1.00 96.62 333 HIS A O 1
ATOM 2547 N N . PHE A 1 334 ? -15.575 -3.725 28.429 1.00 97.12 334 PHE A N 1
ATOM 2548 C CA . PHE A 1 334 ? -16.029 -3.666 27.040 1.00 97.12 334 PHE A CA 1
ATOM 2549 C C . PHE A 1 334 ? -16.335 -2.247 26.549 1.00 97.12 334 PHE A C 1
ATOM 2551 O O . PHE A 1 334 ? -15.861 -1.862 25.481 1.00 97.12 334 PHE A O 1
ATOM 2558 N N . LYS A 1 335 ? -17.011 -1.422 27.359 1.00 97.50 335 LYS A N 1
ATOM 2559 C CA . LYS A 1 335 ? -17.253 -0.008 27.030 1.00 97.50 335 LYS A CA 1
ATOM 2560 C C . LYS A 1 335 ? -15.951 0.755 26.791 1.00 97.50 335 LYS A C 1
ATOM 2562 O O . LYS A 1 335 ? -15.839 1.479 25.808 1.00 97.50 335 LYS A O 1
ATOM 2567 N N . ARG A 1 336 ? -14.945 0.572 27.655 1.00 98.00 336 ARG A N 1
ATOM 2568 C CA . ARG A 1 336 ? -13.635 1.234 27.533 1.00 98.00 336 ARG A CA 1
ATOM 2569 C C . ARG A 1 336 ? -12.895 0.817 26.264 1.00 98.00 336 ARG A C 1
ATOM 2571 O O . ARG A 1 336 ? -12.300 1.668 25.609 1.00 98.00 336 ARG A O 1
ATOM 2578 N N . ARG A 1 337 ? -12.973 -0.460 25.883 1.00 98.00 337 ARG A N 1
ATOM 2579 C CA . ARG A 1 337 ? -12.363 -0.972 24.644 1.00 98.00 337 ARG A CA 1
ATOM 2580 C C . ARG A 1 337 ? -13.022 -0.380 23.403 1.00 98.00 337 ARG A C 1
ATOM 2582 O O . ARG A 1 337 ? -12.329 0.149 22.539 1.00 98.00 337 ARG A O 1
ATOM 2589 N N . VAL A 1 338 ? -14.355 -0.379 23.353 1.00 98.50 338 VAL A N 1
ATOM 2590 C CA . VAL A 1 338 ? -15.109 0.214 22.235 1.00 98.50 338 VAL A CA 1
ATOM 2591 C C . VAL A 1 338 ? -14.888 1.724 22.158 1.00 98.50 338 VAL A C 1
ATOM 2593 O O . VAL A 1 338 ? -14.699 2.263 21.069 1.00 98.50 338 VAL A O 1
ATOM 2596 N N . ALA A 1 339 ? -14.828 2.405 23.302 1.00 98.56 339 ALA A N 1
ATOM 2597 C CA . ALA A 1 339 ? -14.484 3.818 23.366 1.00 98.56 339 ALA A CA 1
ATOM 2598 C C . ALA A 1 339 ? -13.078 4.106 22.825 1.00 98.56 339 ALA A C 1
ATOM 2600 O O . ALA A 1 339 ? -12.911 5.062 22.075 1.00 98.56 339 ALA A O 1
ATOM 2601 N N . ALA A 1 340 ? -12.079 3.278 23.145 1.00 98.56 340 ALA A N 1
ATOM 2602 C CA . ALA A 1 340 ? -10.735 3.437 22.598 1.00 98.56 340 ALA A CA 1
ATOM 2603 C C . ALA A 1 340 ? -10.706 3.285 21.073 1.00 98.56 340 ALA A C 1
ATOM 2605 O O . ALA A 1 340 ? -10.126 4.130 20.390 1.00 98.56 340 ALA A O 1
ATOM 2606 N N . GLY A 1 341 ? -11.398 2.276 20.535 1.00 98.38 341 GLY A N 1
ATOM 2607 C CA . GLY A 1 341 ? -11.542 2.100 19.090 1.00 98.38 341 GLY A CA 1
ATOM 2608 C C . GLY A 1 341 ? -12.247 3.290 18.431 1.00 98.38 341 GLY A C 1
ATOM 2609 O O . GLY A 1 341 ? -11.754 3.835 17.444 1.00 98.38 341 GLY A O 1
ATOM 2610 N N . LEU A 1 342 ? -13.358 3.758 19.012 1.00 98.69 342 LEU A N 1
ATOM 2611 C CA . LEU A 1 342 ? -14.111 4.912 18.513 1.00 98.69 342 LEU A CA 1
ATOM 2612 C C . LEU A 1 342 ? -13.272 6.198 18.522 1.00 98.69 342 LEU A C 1
ATOM 2614 O O . LEU A 1 342 ? -13.317 6.959 17.555 1.00 98.69 342 LEU A O 1
ATOM 2618 N N . THR A 1 343 ? -12.491 6.436 19.578 1.00 98.75 343 THR A N 1
ATOM 2619 C CA . THR A 1 343 ? -11.586 7.590 19.676 1.00 98.75 343 THR A CA 1
ATOM 2620 C C . THR A 1 343 ? -10.547 7.573 18.558 1.00 98.75 343 THR A C 1
ATOM 2622 O O . THR A 1 343 ? -10.339 8.599 17.913 1.00 98.75 343 THR A O 1
ATOM 2625 N N . ILE A 1 344 ? -9.951 6.412 18.259 1.00 98.69 344 ILE A N 1
ATOM 2626 C CA . ILE A 1 344 ? -8.982 6.273 17.161 1.00 98.69 344 ILE A CA 1
ATOM 2627 C C . ILE A 1 344 ? -9.653 6.517 15.799 1.00 98.69 344 ILE A C 1
ATOM 2629 O O . ILE A 1 344 ? -9.127 7.288 14.994 1.00 98.69 344 ILE A O 1
ATOM 2633 N N . ILE A 1 345 ? -10.829 5.922 15.548 1.00 98.75 345 ILE A N 1
ATOM 2634 C CA . ILE A 1 345 ? -11.590 6.130 14.302 1.00 98.75 345 ILE A CA 1
ATOM 2635 C C . ILE A 1 345 ? -11.884 7.622 14.101 1.00 98.75 345 ILE A C 1
ATOM 2637 O O . ILE A 1 345 ? -11.574 8.176 13.044 1.00 98.75 345 ILE A O 1
ATOM 2641 N N . ARG A 1 346 ? -12.441 8.290 15.121 1.00 98.56 346 ARG A N 1
ATOM 2642 C CA . ARG A 1 346 ? -12.780 9.719 15.055 1.00 98.56 346 ARG A CA 1
ATOM 2643 C C . ARG A 1 346 ? -11.545 10.580 14.845 1.00 98.56 346 ARG A C 1
ATOM 2645 O O . ARG A 1 346 ? -11.573 11.437 13.973 1.00 98.56 346 ARG A O 1
ATOM 2652 N N . ALA A 1 347 ? -10.445 10.310 15.545 1.00 98.75 347 ALA A N 1
ATOM 2653 C CA . ALA A 1 347 ? -9.209 11.067 15.375 1.00 98.75 347 ALA A CA 1
ATOM 2654 C C . ALA A 1 347 ? -8.672 10.997 13.934 1.00 98.75 347 ALA A C 1
ATOM 2656 O O . ALA A 1 347 ? -8.268 12.020 13.377 1.00 98.75 347 ALA A O 1
ATOM 2657 N N . ILE A 1 348 ? -8.712 9.820 13.296 1.00 98.75 348 ILE A N 1
ATOM 2658 C CA . ILE A 1 348 ? -8.303 9.658 11.892 1.00 98.75 348 ILE A CA 1
ATOM 2659 C C . ILE A 1 348 ? -9.252 10.418 10.957 1.00 98.75 348 ILE A C 1
ATOM 2661 O O . ILE A 1 348 ? -8.788 11.157 10.085 1.00 98.75 348 ILE A O 1
ATOM 2665 N N . VAL A 1 349 ? -10.567 10.255 11.132 1.00 98.75 349 VAL A N 1
ATOM 2666 C CA . VAL A 1 349 ? -11.585 10.897 10.283 1.00 98.75 349 VAL A CA 1
ATOM 2667 C C . VAL A 1 349 ? -11.540 12.417 10.419 1.00 98.75 349 VAL A C 1
ATOM 2669 O O . VAL A 1 349 ? -11.442 13.115 9.412 1.00 98.75 349 VAL A O 1
ATOM 2672 N N . ASP A 1 350 ? -11.541 12.933 11.644 1.00 98.62 350 ASP A N 1
ATOM 2673 C CA . ASP A 1 350 ? -11.516 14.367 11.929 1.00 98.62 350 ASP A CA 1
ATOM 2674 C C . ASP A 1 350 ? -10.216 15.000 11.403 1.00 98.62 350 ASP A C 1
ATOM 2676 O O . ASP A 1 350 ? -10.243 16.083 10.816 1.00 98.62 350 ASP A O 1
ATOM 2680 N N . THR A 1 351 ? -9.083 14.291 11.502 1.00 98.69 351 THR A N 1
ATOM 2681 C CA . THR A 1 351 ? -7.811 14.725 10.898 1.00 98.69 351 THR A CA 1
ATOM 2682 C C . THR A 1 351 ? -7.890 14.778 9.374 1.00 98.69 351 THR A C 1
ATOM 2684 O O . THR A 1 351 ? -7.413 15.744 8.771 1.00 98.69 351 THR A O 1
ATOM 2687 N N . ALA A 1 352 ? -8.497 13.774 8.736 1.00 98.44 352 ALA A N 1
ATOM 2688 C CA . ALA A 1 352 ? -8.680 13.755 7.289 1.00 98.44 352 ALA A CA 1
ATOM 2689 C C . ALA A 1 352 ? -9.577 14.909 6.818 1.00 98.44 352 ALA A C 1
ATOM 2691 O O . ALA A 1 352 ? -9.226 15.594 5.861 1.00 98.44 352 ALA A O 1
ATOM 2692 N N . VAL A 1 353 ? -10.688 15.170 7.515 1.00 98.19 353 VAL A N 1
ATOM 2693 C CA . VAL A 1 353 ? -11.614 16.276 7.215 1.00 98.19 353 VAL A CA 1
ATOM 2694 C C . VAL A 1 353 ? -10.932 17.633 7.404 1.00 98.19 353 VAL A C 1
ATOM 2696 O O . VAL A 1 353 ? -11.008 18.485 6.519 1.00 98.19 353 VAL A O 1
ATOM 2699 N N . ALA A 1 354 ? -10.204 17.826 8.508 1.00 98.25 354 ALA A N 1
ATOM 2700 C CA . ALA A 1 354 ? -9.497 19.075 8.795 1.00 98.25 354 ALA A CA 1
ATOM 2701 C C . ALA A 1 354 ? -8.409 19.410 7.757 1.00 98.25 354 ALA A C 1
ATOM 2703 O O . ALA A 1 354 ? -8.078 20.580 7.570 1.00 98.25 354 ALA A O 1
ATOM 2704 N N . ASN A 1 355 ? -7.874 18.398 7.067 1.00 97.81 355 ASN A N 1
ATOM 2705 C CA . ASN A 1 355 ? -6.796 18.531 6.085 1.00 97.81 355 ASN A CA 1
ATOM 2706 C C . ASN A 1 355 ? -7.217 18.056 4.682 1.00 97.81 355 ASN A C 1
ATOM 2708 O O . ASN A 1 355 ? -6.369 17.623 3.901 1.00 97.81 355 ASN A O 1
ATOM 2712 N N . ALA A 1 356 ? -8.513 18.122 4.351 1.00 96.56 356 ALA A N 1
ATOM 2713 C CA . ALA A 1 356 ? -9.082 17.387 3.221 1.00 96.56 356 ALA A CA 1
ATOM 2714 C C . ALA A 1 356 ? -8.379 17.639 1.875 1.00 96.56 356 ALA A C 1
ATOM 2716 O O . ALA A 1 356 ? -7.953 16.703 1.196 1.00 96.56 356 ALA A O 1
ATOM 2717 N N . GLU A 1 357 ? -8.199 18.912 1.512 1.00 95.56 357 GLU A N 1
ATOM 2718 C CA . GLU A 1 357 ? -7.538 19.304 0.262 1.00 95.56 357 GLU A CA 1
ATOM 2719 C C . GLU A 1 357 ? -6.065 18.864 0.230 1.00 95.56 357 GLU A C 1
ATOM 2721 O O . GLU A 1 357 ? -5.577 18.396 -0.799 1.00 95.56 357 GLU A O 1
ATOM 2726 N N . GLU A 1 358 ? -5.342 18.992 1.347 1.00 96.38 358 GLU A N 1
ATOM 2727 C CA . GLU A 1 358 ? -3.926 18.620 1.420 1.00 96.38 358 GLU A CA 1
ATOM 2728 C C . GLU A 1 358 ? -3.742 17.104 1.328 1.00 96.38 358 GLU A C 1
ATOM 2730 O O . GLU A 1 358 ? -2.916 16.640 0.540 1.00 96.38 358 GLU A O 1
ATOM 2735 N N . VAL A 1 359 ? -4.528 16.335 2.085 1.00 97.81 359 VAL A N 1
ATOM 2736 C CA . VAL A 1 359 ? -4.470 14.869 2.101 1.00 97.81 359 VAL A CA 1
ATOM 2737 C C . VAL A 1 359 ? -4.827 14.307 0.726 1.00 97.81 359 VAL A C 1
ATOM 2739 O O . VAL A 1 359 ? -4.066 13.500 0.190 1.00 97.81 359 VAL A O 1
ATOM 2742 N N . PHE A 1 360 ? -5.930 14.766 0.124 1.00 97.44 360 PHE A N 1
ATOM 2743 C CA . PHE A 1 360 ? -6.354 14.326 -1.206 1.00 97.44 360 PHE A CA 1
ATOM 2744 C C . PHE A 1 360 ? -5.281 14.625 -2.262 1.00 97.44 360 PHE A C 1
ATOM 2746 O O . PHE A 1 360 ? -4.792 13.715 -2.934 1.00 97.44 360 PHE A O 1
ATOM 2753 N N . ASN A 1 361 ? -4.836 15.883 -2.360 1.00 96.88 361 ASN A N 1
ATOM 2754 C CA . ASN A 1 361 ? -3.850 16.286 -3.364 1.00 96.88 361 ASN A CA 1
ATOM 2755 C C . ASN A 1 361 ? -2.491 15.608 -3.153 1.00 96.88 361 ASN A C 1
ATOM 2757 O O . ASN A 1 361 ? -1.801 15.281 -4.122 1.00 96.88 361 ASN A O 1
ATOM 2761 N N . LEU A 1 362 ? -2.067 15.402 -1.901 1.00 97.69 362 LEU A N 1
ATOM 2762 C CA . LEU A 1 362 ? -0.828 14.692 -1.601 1.00 97.69 362 LEU A CA 1
ATOM 2763 C C . LEU A 1 362 ? -0.924 13.238 -2.053 1.00 97.69 362 LEU A C 1
ATOM 2765 O O . LEU A 1 362 ? -0.011 12.767 -2.726 1.00 97.69 362 LEU A O 1
ATOM 2769 N N . ILE A 1 363 ? -2.009 12.536 -1.734 1.00 97.50 363 ILE A N 1
ATOM 2770 C CA . ILE A 1 363 ? -2.169 11.136 -2.130 1.00 97.50 363 ILE A CA 1
ATOM 2771 C C . ILE A 1 363 ? -2.246 11.014 -3.657 1.00 97.50 363 ILE A C 1
ATOM 2773 O O . ILE A 1 363 ? -1.456 10.275 -4.237 1.00 97.50 363 ILE A O 1
ATOM 2777 N N . GLU A 1 364 ? -3.090 11.790 -4.336 1.00 96.25 364 GLU A N 1
ATOM 2778 C CA . GLU A 1 364 ? -3.222 11.703 -5.798 1.00 96.25 364 GLU A CA 1
ATOM 2779 C C . GLU A 1 364 ? -1.925 12.093 -6.529 1.00 96.25 364 GLU A C 1
ATOM 2781 O O . GLU A 1 364 ? -1.461 11.359 -7.403 1.00 96.25 364 GLU A O 1
ATOM 2786 N N . SER A 1 365 ? -1.243 13.168 -6.109 1.00 96.88 365 SER A N 1
ATOM 2787 C CA . SER A 1 365 ? 0.058 13.520 -6.704 1.00 96.88 365 SER A CA 1
ATOM 2788 C C . SER A 1 365 ? 1.128 12.456 -6.455 1.00 96.88 365 SER A C 1
ATOM 2790 O O . SER A 1 365 ? 1.921 12.165 -7.346 1.00 96.88 365 SER A O 1
ATOM 2792 N N . THR A 1 366 ? 1.151 11.830 -5.276 1.00 96.75 366 THR A N 1
ATOM 2793 C CA . THR A 1 366 ? 2.134 10.778 -4.977 1.00 96.75 366 THR A CA 1
ATOM 2794 C C . THR A 1 366 ? 1.834 9.464 -5.695 1.00 96.75 366 THR A C 1
ATOM 2796 O O . THR A 1 366 ? 2.776 8.756 -6.043 1.00 96.75 366 THR A O 1
ATOM 2799 N N . ARG A 1 367 ? 0.567 9.161 -6.005 1.00 96.69 367 ARG A N 1
ATOM 2800 C CA . ARG A 1 367 ? 0.176 8.050 -6.894 1.00 96.69 367 ARG A CA 1
ATOM 2801 C C . ARG A 1 367 ? 0.737 8.244 -8.303 1.00 96.69 367 ARG A C 1
ATOM 2803 O O . ARG A 1 367 ? 1.348 7.321 -8.847 1.00 96.69 367 ARG A O 1
ATOM 2810 N N . GLU A 1 368 ? 0.594 9.446 -8.864 1.00 94.75 368 GLU A N 1
ATOM 2811 C CA . GLU A 1 368 ? 1.173 9.802 -10.166 1.00 94.75 368 GLU A CA 1
ATOM 2812 C C . GLU A 1 368 ? 2.710 9.768 -10.141 1.00 94.75 368 GLU A C 1
ATOM 2814 O O . GLU A 1 368 ? 3.328 9.144 -11.008 1.00 94.75 368 GLU A O 1
ATOM 2819 N N . GLU A 1 369 ? 3.330 10.389 -9.129 1.00 95.12 369 GLU A N 1
ATOM 2820 C CA . GLU A 1 369 ? 4.786 10.391 -8.925 1.00 95.12 369 GLU A CA 1
ATOM 2821 C C . GLU A 1 369 ? 5.327 8.955 -8.800 1.00 95.12 369 GLU A C 1
ATOM 2823 O O . GLU A 1 369 ? 6.331 8.619 -9.428 1.00 95.12 369 GLU A O 1
ATOM 2828 N N . TYR A 1 370 ? 4.648 8.080 -8.049 1.00 95.00 370 TYR A N 1
ATOM 2829 C CA . TYR A 1 370 ? 5.065 6.692 -7.838 1.00 95.00 370 TYR A CA 1
ATOM 2830 C C . TYR A 1 370 ? 4.970 5.838 -9.106 1.00 95.00 370 TYR A C 1
ATOM 2832 O O . TYR A 1 370 ? 5.882 5.052 -9.383 1.00 95.00 370 TYR A O 1
ATOM 2840 N N . ALA A 1 371 ? 3.900 5.994 -9.894 1.00 93.44 371 ALA A N 1
ATOM 2841 C CA . ALA A 1 371 ? 3.747 5.329 -11.191 1.00 93.44 371 ALA A CA 1
ATOM 2842 C C . ALA A 1 371 ? 4.844 5.761 -12.181 1.00 93.44 371 ALA A C 1
ATOM 2844 O O . ALA A 1 371 ? 5.277 4.999 -13.038 1.00 93.44 371 ALA A O 1
ATOM 2845 N N . GLN A 1 372 ? 5.325 6.990 -12.049 1.00 88.75 372 GLN A N 1
ATOM 2846 C CA . GLN A 1 372 ? 6.325 7.576 -12.932 1.00 88.75 372 GLN A CA 1
ATOM 2847 C C . GLN A 1 372 ? 7.771 7.415 -12.442 1.00 88.75 372 GLN A C 1
ATOM 2849 O O . GLN A 1 372 ? 8.704 7.668 -13.210 1.00 88.75 372 GLN A O 1
ATOM 2854 N N . SER A 1 373 ? 7.955 6.988 -11.194 1.00 85.19 373 SER A N 1
ATOM 2855 C CA . SER A 1 373 ? 9.255 6.919 -10.534 1.00 85.19 373 SER A CA 1
ATOM 2856 C C . SER A 1 373 ? 10.174 5.846 -11.130 1.00 85.19 373 SER A C 1
ATOM 2858 O O . SER A 1 373 ? 9.748 4.733 -11.438 1.00 85.19 373 SER A O 1
ATOM 2860 N N . ASP A 1 374 ? 11.462 6.187 -11.214 1.00 84.88 374 ASP A N 1
ATOM 2861 C CA . ASP A 1 374 ? 12.568 5.278 -11.538 1.00 84.88 374 ASP A CA 1
ATOM 2862 C C . ASP A 1 374 ? 13.351 4.860 -10.270 1.00 84.88 374 ASP A C 1
ATOM 2864 O O . ASP A 1 374 ? 14.479 4.369 -10.367 1.00 84.88 374 ASP A O 1
ATOM 2868 N N . ASP A 1 375 ? 12.802 5.119 -9.077 1.00 87.44 375 ASP A N 1
ATOM 2869 C CA . ASP A 1 375 ? 13.421 4.738 -7.805 1.00 87.44 375 ASP A CA 1
ATOM 2870 C C . ASP A 1 375 ? 13.553 3.213 -7.689 1.00 87.44 375 ASP A C 1
ATOM 2872 O O . ASP A 1 375 ? 12.781 2.448 -8.271 1.00 87.44 375 ASP A O 1
ATOM 2876 N N . GLU A 1 376 ? 14.547 2.766 -6.920 1.00 92.12 376 GLU A N 1
ATOM 2877 C CA . GLU A 1 376 ? 14.728 1.345 -6.626 1.00 92.12 376 GLU A CA 1
ATOM 2878 C C . GLU A 1 376 ? 13.529 0.786 -5.850 1.00 92.12 376 GLU A C 1
ATOM 2880 O O . GLU A 1 376 ? 12.987 1.438 -4.956 1.00 92.12 376 GLU A O 1
ATOM 2885 N N . ILE A 1 377 ? 13.153 -0.453 -6.164 1.00 93.94 377 ILE A N 1
ATOM 2886 C CA . ILE A 1 377 ? 12.177 -1.215 -5.387 1.00 93.94 377 ILE A CA 1
ATOM 2887 C C . ILE A 1 377 ? 12.867 -1.796 -4.156 1.00 93.94 377 ILE A C 1
ATOM 2889 O O . ILE A 1 377 ? 14.025 -2.221 -4.221 1.00 93.94 377 ILE A O 1
ATOM 2893 N N . ILE A 1 378 ? 12.164 -1.826 -3.030 1.00 93.38 378 ILE A N 1
ATOM 2894 C CA . ILE A 1 378 ? 12.699 -2.312 -1.755 1.00 93.38 378 ILE A CA 1
ATOM 2895 C C . ILE A 1 378 ? 12.038 -3.651 -1.449 1.00 93.38 378 ILE A C 1
ATOM 2897 O O . ILE A 1 378 ? 10.824 -3.715 -1.305 1.00 93.38 378 ILE A O 1
ATOM 2901 N N . LEU A 1 379 ? 12.823 -4.723 -1.376 1.00 91.56 379 LEU A N 1
ATOM 2902 C CA . LEU A 1 379 ? 12.301 -6.078 -1.172 1.00 91.56 379 LEU A CA 1
ATOM 2903 C C . LEU A 1 379 ? 12.283 -6.478 0.296 1.00 91.56 379 LEU A C 1
ATOM 2905 O O . LEU A 1 379 ? 11.348 -7.126 0.751 1.00 91.56 379 LEU A O 1
ATOM 2909 N N . LEU A 1 380 ? 13.333 -6.097 1.025 1.00 91.19 380 LEU A N 1
ATOM 2910 C CA . LEU A 1 380 ? 13.499 -6.411 2.438 1.00 91.19 380 LEU A CA 1
ATOM 2911 C C . LEU A 1 380 ? 13.885 -5.154 3.202 1.00 91.19 380 LEU A C 1
ATOM 2913 O O . LEU A 1 380 ? 14.683 -4.338 2.725 1.00 91.19 380 LEU A O 1
ATOM 2917 N N . SER A 1 381 ? 13.359 -5.035 4.415 1.00 91.25 381 SER A N 1
ATOM 2918 C CA . SER A 1 381 ? 13.698 -3.979 5.359 1.00 91.25 381 SER A CA 1
ATOM 2919 C C . SER A 1 381 ? 13.934 -4.555 6.754 1.00 91.25 381 SER A C 1
ATOM 2921 O O . SER A 1 381 ? 13.520 -5.675 7.047 1.00 91.25 381 SER A O 1
ATOM 2923 N N . ALA A 1 382 ? 14.648 -3.813 7.598 1.00 91.19 382 ALA A N 1
ATOM 2924 C CA . ALA A 1 382 ? 14.926 -4.200 8.975 1.00 91.19 382 ALA A CA 1
ATOM 2925 C C . ALA A 1 382 ? 14.719 -3.025 9.942 1.00 91.19 382 ALA A C 1
ATOM 2927 O O . ALA A 1 382 ? 15.072 -1.885 9.603 1.00 91.19 382 ALA A O 1
ATOM 2928 N N . PRO A 1 383 ? 14.222 -3.297 11.164 1.00 92.81 383 PRO A N 1
ATOM 2929 C CA . PRO A 1 383 ? 14.102 -2.286 12.202 1.00 92.81 383 PRO A CA 1
ATOM 2930 C C . PRO A 1 383 ? 15.474 -1.777 12.648 1.00 92.81 383 PRO A C 1
ATOM 2932 O O . PRO A 1 383 ? 16.478 -2.494 12.644 1.00 92.81 383 PRO A O 1
ATOM 2935 N N . ARG A 1 384 ? 15.513 -0.521 13.089 1.00 93.75 384 ARG A N 1
ATOM 2936 C CA . ARG A 1 384 ? 16.683 0.083 13.726 1.00 93.75 384 ARG A CA 1
ATOM 2937 C C . ARG A 1 384 ? 16.669 -0.245 15.221 1.00 93.75 384 ARG A C 1
ATOM 2939 O O . ARG A 1 384 ? 15.682 0.071 15.883 1.00 93.75 384 ARG A O 1
ATOM 2946 N N . PRO A 1 385 ? 17.740 -0.824 15.784 1.00 93.62 385 PRO A N 1
ATOM 2947 C CA . PRO A 1 385 ? 17.811 -1.059 17.219 1.00 93.62 385 PRO A CA 1
ATOM 2948 C C . PRO A 1 385 ? 17.898 0.278 17.964 1.00 93.62 385 PRO A C 1
ATOM 2950 O O . PRO A 1 385 ? 18.747 1.121 17.671 1.00 93.62 385 PRO A O 1
ATOM 2953 N N . THR A 1 386 ? 17.008 0.464 18.929 1.00 94.88 386 THR A N 1
ATOM 2954 C CA . THR A 1 386 ? 16.910 1.634 19.807 1.00 94.88 386 THR A CA 1
ATOM 2955 C C . THR A 1 386 ? 16.559 1.178 21.224 1.00 94.88 386 THR A C 1
ATOM 2957 O O . THR A 1 386 ? 16.249 0.009 21.431 1.00 94.88 386 THR A O 1
ATOM 2960 N N . ASN A 1 387 ? 16.612 2.084 22.200 1.00 93.38 387 ASN A N 1
ATOM 2961 C CA . ASN A 1 387 ? 16.143 1.821 23.560 1.00 93.38 387 ASN A CA 1
ATOM 2962 C C . ASN A 1 387 ? 15.019 2.800 23.886 1.00 93.38 387 ASN A C 1
ATOM 2964 O O . ASN A 1 387 ? 15.160 3.996 23.621 1.00 93.38 387 ASN A O 1
ATOM 2968 N N . ILE A 1 388 ? 13.938 2.294 24.471 1.00 94.56 388 ILE A N 1
ATOM 2969 C CA . ILE A 1 388 ? 12.788 3.085 24.917 1.00 94.56 388 ILE A CA 1
ATOM 2970 C C . ILE A 1 388 ? 12.363 2.629 26.314 1.00 94.56 388 ILE A C 1
ATOM 2972 O O . ILE A 1 388 ? 12.724 1.538 26.747 1.00 94.56 388 ILE A O 1
ATOM 2976 N N . THR A 1 389 ? 11.600 3.455 27.019 1.00 94.31 389 THR A N 1
ATOM 2977 C CA . THR A 1 389 ? 10.902 3.057 28.243 1.00 94.31 389 THR A CA 1
ATOM 2978 C C . THR A 1 389 ? 9.448 2.759 27.903 1.00 94.31 389 THR A C 1
ATOM 2980 O O . THR A 1 389 ? 8.836 3.515 27.152 1.00 94.31 389 THR A O 1
ATOM 2983 N N . TRP A 1 390 ? 8.901 1.670 28.437 1.00 94.75 390 TRP A N 1
ATOM 2984 C CA . TRP A 1 390 ? 7.536 1.237 28.164 1.00 94.75 390 TRP A CA 1
ATOM 2985 C C . TRP A 1 390 ? 6.768 0.975 29.463 1.00 94.75 390 TRP A C 1
ATOM 2987 O O . TRP A 1 390 ? 7.237 0.170 30.274 1.00 94.75 390 TRP A O 1
ATOM 2997 N N . PRO A 1 391 ? 5.596 1.599 29.669 1.00 95.12 391 PRO A N 1
ATOM 2998 C CA . PRO A 1 391 ? 4.803 1.367 30.865 1.00 95.12 391 PRO A CA 1
ATOM 2999 C C . PRO A 1 391 ? 4.068 0.024 30.771 1.00 95.12 391 PRO A C 1
ATOM 3001 O O . PRO A 1 391 ? 3.333 -0.241 29.811 1.00 95.12 391 PRO A O 1
ATOM 3004 N N . LEU A 1 392 ? 4.237 -0.812 31.791 1.00 95.00 392 LEU A N 1
ATOM 3005 C CA . LEU A 1 392 ? 3.570 -2.103 31.976 1.00 95.00 392 LEU A CA 1
ATOM 3006 C C . LEU A 1 392 ? 2.859 -2.136 33.337 1.00 95.00 392 LEU A C 1
ATOM 3008 O O . LEU A 1 392 ? 3.202 -1.380 34.240 1.00 95.00 392 LEU A O 1
ATOM 3012 N N . VAL A 1 393 ? 1.861 -3.003 33.490 1.00 96.44 393 VAL A N 1
ATOM 3013 C CA . VAL A 1 393 ? 1.170 -3.245 34.765 1.00 96.44 393 VAL A CA 1
ATOM 3014 C C . VAL A 1 393 ? 1.776 -4.475 35.430 1.00 96.44 393 VAL A C 1
ATOM 3016 O O . VAL A 1 393 ? 1.917 -5.510 34.784 1.00 96.44 393 VAL A O 1
ATOM 3019 N N . SER A 1 394 ? 2.105 -4.397 36.718 1.00 95.12 394 SER A N 1
ATOM 3020 C CA . SER A 1 394 ? 2.470 -5.583 37.495 1.00 95.12 394 SER A CA 1
ATOM 3021 C C . SER A 1 394 ? 1.239 -6.432 37.794 1.00 95.12 394 SER A C 1
ATOM 3023 O O . SER A 1 394 ? 0.295 -5.964 38.427 1.00 95.12 394 SER A O 1
ATOM 3025 N N . LEU A 1 395 ? 1.284 -7.704 37.413 1.00 93.31 395 LEU A N 1
ATOM 3026 C CA . LEU A 1 395 ? 0.271 -8.704 37.748 1.00 93.31 395 LEU A CA 1
ATOM 3027 C C . LEU A 1 395 ? 0.227 -8.996 39.258 1.00 93.31 395 LEU A C 1
ATOM 3029 O O . LEU A 1 395 ? -0.793 -9.437 39.772 1.00 93.31 395 LEU A O 1
ATOM 3033 N N . THR A 1 396 ? 1.305 -8.707 39.998 1.00 91.62 396 THR A N 1
ATOM 3034 C CA . THR A 1 396 ? 1.383 -8.988 41.443 1.00 91.62 396 THR A CA 1
ATOM 3035 C C . THR A 1 396 ? 0.556 -8.009 42.281 1.00 91.62 396 THR A C 1
ATOM 3037 O O . THR A 1 396 ? -0.032 -8.393 43.290 1.00 91.62 396 THR A O 1
ATOM 3040 N N . ASN A 1 397 ? 0.542 -6.724 41.916 1.00 93.50 397 ASN A N 1
ATOM 3041 C CA . ASN A 1 397 ? -0.053 -5.669 42.748 1.00 93.50 397 ASN A CA 1
ATOM 3042 C C . ASN A 1 397 ? -0.811 -4.583 41.964 1.00 93.50 397 ASN A C 1
ATOM 3044 O O . ASN A 1 397 ? -1.305 -3.642 42.581 1.00 93.50 397 ASN A O 1
ATOM 3048 N N . GLY A 1 398 ? -0.884 -4.678 40.634 1.00 95.25 398 GLY A N 1
ATOM 3049 C CA . GLY A 1 398 ? -1.548 -3.696 39.779 1.00 95.25 398 GLY A CA 1
ATOM 3050 C C . GLY A 1 398 ? -0.781 -2.388 39.562 1.00 95.25 398 GLY A C 1
ATOM 3051 O O . GLY A 1 398 ? -1.319 -1.476 38.946 1.00 95.25 398 GLY A O 1
ATOM 3052 N N . SER A 1 399 ? 0.451 -2.232 40.056 1.00 96.69 399 SER A N 1
ATOM 3053 C CA . SER A 1 399 ? 1.196 -0.976 39.888 1.00 96.69 399 SER A CA 1
ATOM 3054 C C . SER A 1 399 ? 1.707 -0.795 38.456 1.00 96.69 399 SER A C 1
ATOM 3056 O O . SER A 1 399 ? 2.135 -1.766 37.830 1.00 96.69 399 SER A O 1
ATOM 3058 N N . LEU A 1 400 ? 1.714 0.447 37.964 1.00 96.31 400 LEU A N 1
ATOM 3059 C CA . LEU A 1 400 ? 2.374 0.807 36.708 1.00 96.31 400 LEU A CA 1
ATOM 3060 C C . LEU A 1 400 ? 3.885 0.909 36.902 1.00 96.31 400 LEU A C 1
ATOM 3062 O O . LEU A 1 400 ? 4.358 1.585 37.817 1.00 96.31 400 LEU A O 1
ATOM 3066 N N . ILE A 1 401 ? 4.630 0.251 36.020 1.00 95.06 401 ILE A N 1
ATOM 3067 C CA . ILE A 1 401 ? 6.085 0.166 36.053 1.00 95.06 401 ILE A CA 1
ATOM 3068 C C . ILE A 1 401 ? 6.631 0.545 34.680 1.00 95.06 401 ILE A C 1
ATOM 3070 O O . ILE A 1 401 ? 6.270 -0.047 33.664 1.00 95.06 401 ILE A O 1
ATOM 3074 N N . ASP A 1 402 ? 7.546 1.506 34.673 1.00 95.12 402 ASP A N 1
ATOM 3075 C CA . ASP A 1 402 ? 8.301 1.912 33.496 1.00 95.12 402 ASP A CA 1
ATOM 3076 C C . ASP A 1 402 ? 9.487 0.971 33.277 1.00 95.12 402 ASP A C 1
ATOM 3078 O O . ASP A 1 402 ? 10.454 0.965 34.044 1.00 95.12 402 ASP A O 1
ATOM 3082 N N . VAL A 1 403 ? 9.419 0.167 32.217 1.00 93.31 403 VAL A N 1
ATOM 3083 C CA . VAL A 1 403 ? 10.422 -0.859 31.920 1.00 93.31 403 VAL A CA 1
ATOM 3084 C C . VAL A 1 403 ? 11.303 -0.416 30.752 1.00 93.31 403 VAL A C 1
ATOM 3086 O O . VAL A 1 403 ? 10.775 -0.012 29.716 1.00 93.31 403 VAL A O 1
ATOM 3089 N N . PRO A 1 404 ? 12.642 -0.484 30.861 1.00 93.38 404 PRO A N 1
ATOM 3090 C CA . PRO A 1 404 ? 13.520 -0.259 29.721 1.00 93.38 404 PRO A CA 1
ATOM 3091 C C . PRO A 1 404 ? 13.413 -1.427 28.735 1.00 93.38 404 PRO A C 1
ATOM 3093 O O . PRO A 1 404 ? 13.633 -2.581 29.095 1.00 93.38 404 PRO A O 1
ATOM 3096 N N . ILE A 1 405 ? 13.109 -1.114 27.481 1.00 92.56 405 ILE A N 1
ATOM 3097 C CA . ILE A 1 405 ? 12.888 -2.073 26.404 1.00 92.56 405 ILE A CA 1
ATOM 3098 C C . ILE A 1 405 ? 13.922 -1.867 25.299 1.00 92.56 405 ILE A C 1
ATOM 3100 O O . ILE A 1 405 ? 14.101 -0.757 24.783 1.00 92.56 405 ILE A O 1
ATOM 3104 N N . ALA A 1 406 ? 14.560 -2.964 24.888 1.00 93.00 406 ALA A N 1
ATOM 3105 C CA . ALA A 1 406 ? 15.262 -3.019 23.612 1.00 93.00 406 ALA A CA 1
ATOM 3106 C C . ALA A 1 406 ? 14.221 -2.974 22.484 1.00 93.00 406 ALA A C 1
ATOM 3108 O O . ALA A 1 406 ? 13.392 -3.880 22.356 1.00 93.00 406 ALA A O 1
ATOM 3109 N N . PHE A 1 407 ? 14.244 -1.898 21.701 1.00 93.81 407 PHE A N 1
ATOM 3110 C CA . PHE A 1 407 ? 13.179 -1.544 20.772 1.00 93.81 407 PHE A CA 1
ATOM 3111 C C . PHE A 1 407 ? 13.634 -1.581 19.313 1.00 93.81 407 PHE A C 1
ATOM 3113 O O . PHE A 1 407 ? 14.530 -0.836 18.904 1.00 93.81 407 PHE A O 1
ATOM 3120 N N . GLY A 1 408 ? 12.985 -2.419 18.507 1.00 94.31 408 GLY A N 1
ATOM 3121 C CA . GLY A 1 408 ? 13.105 -2.414 17.054 1.00 94.31 408 GLY A CA 1
ATOM 3122 C C . GLY A 1 408 ? 12.256 -1.299 16.445 1.00 94.31 408 GLY A C 1
ATOM 3123 O O . GLY A 1 408 ? 11.058 -1.475 16.256 1.00 94.31 408 GLY A O 1
ATOM 3124 N N . ASN A 1 409 ? 12.875 -0.160 16.134 1.00 92.81 409 ASN A N 1
ATOM 3125 C CA . ASN A 1 409 ? 12.212 1.019 15.576 1.00 92.81 409 ASN A CA 1
ATOM 3126 C C . ASN A 1 409 ? 12.089 0.912 14.049 1.00 92.81 409 ASN A C 1
ATOM 3128 O O . ASN A 1 409 ? 13.102 0.871 13.343 1.00 92.81 409 ASN A O 1
ATOM 3132 N N . ASN A 1 410 ? 10.861 0.925 13.538 1.00 91.25 410 ASN A N 1
ATOM 3133 C CA . ASN A 1 410 ? 10.557 0.852 12.110 1.00 91.25 410 ASN A CA 1
ATOM 3134 C C . ASN A 1 410 ? 10.147 2.207 11.504 1.00 91.25 410 ASN A C 1
ATOM 3136 O O . ASN A 1 410 ? 9.784 2.282 10.327 1.00 91.25 410 ASN A O 1
ATOM 3140 N N . THR A 1 411 ? 10.302 3.294 12.259 1.00 90.38 411 THR A N 1
ATOM 3141 C CA . THR A 1 411 ? 9.916 4.657 11.878 1.00 90.38 411 THR A CA 1
ATOM 3142 C C . THR A 1 411 ? 11.142 5.589 11.798 1.00 90.38 411 THR A C 1
ATOM 3144 O O . THR A 1 411 ? 11.461 6.318 12.742 1.00 90.38 411 THR A O 1
ATOM 3147 N N . PRO A 1 412 ? 11.885 5.599 10.666 1.00 88.56 412 PRO A N 1
ATOM 3148 C CA . PRO A 1 412 ? 11.791 4.669 9.534 1.00 88.56 412 PRO A CA 1
ATOM 3149 C C . PRO A 1 412 ? 12.648 3.400 9.712 1.00 88.56 412 PRO A C 1
ATOM 3151 O O . PRO A 1 412 ? 13.649 3.407 10.430 1.00 88.56 412 PRO A O 1
ATOM 3154 N N . ALA A 1 413 ? 12.299 2.333 8.991 1.00 89.75 413 ALA A N 1
ATOM 3155 C CA . ALA A 1 413 ? 13.110 1.127 8.830 1.00 89.75 413 ALA A CA 1
ATOM 3156 C C . ALA A 1 413 ? 14.313 1.356 7.890 1.00 89.75 413 ALA A C 1
ATOM 3158 O O . ALA A 1 413 ? 14.354 2.321 7.118 1.00 89.75 413 ALA A O 1
ATOM 3159 N N . ASN A 1 414 ? 15.290 0.447 7.932 1.00 91.75 414 ASN A N 1
ATOM 3160 C CA . ASN A 1 414 ? 16.418 0.412 7.001 1.00 91.75 414 ASN A CA 1
ATOM 3161 C C . ASN A 1 414 ? 16.122 -0.532 5.831 1.00 91.75 414 ASN A C 1
ATOM 3163 O O . ASN A 1 414 ? 15.742 -1.678 6.058 1.00 91.75 414 ASN A O 1
ATOM 3167 N N . ALA A 1 415 ? 16.375 -0.097 4.595 1.00 92.62 415 ALA A N 1
ATOM 3168 C CA . ALA A 1 415 ? 16.341 -0.993 3.440 1.00 92.62 415 ALA A CA 1
ATOM 3169 C C . ALA A 1 415 ? 17.514 -1.985 3.515 1.00 92.62 415 ALA A C 1
ATOM 3171 O O . ALA A 1 415 ? 18.661 -1.579 3.712 1.00 92.62 415 ALA A O 1
ATOM 3172 N N . VAL A 1 416 ? 17.216 -3.275 3.368 1.00 93.06 416 VAL A N 1
ATOM 3173 C CA . VAL A 1 416 ? 18.187 -4.379 3.433 1.00 93.06 416 VAL A CA 1
ATOM 3174 C C . VAL A 1 416 ? 18.506 -4.901 2.038 1.00 93.06 416 VAL A C 1
ATOM 3176 O O . VAL A 1 416 ? 19.672 -5.112 1.715 1.00 93.06 416 VAL A O 1
ATOM 3179 N N . LEU A 1 417 ? 17.478 -5.072 1.205 1.00 92.62 417 LEU A N 1
ATOM 3180 C CA . LEU A 1 417 ? 17.611 -5.533 -0.172 1.00 92.62 417 LEU A CA 1
ATOM 3181 C C . LEU A 1 417 ? 16.819 -4.607 -1.091 1.00 92.62 417 LEU A C 1
ATOM 3183 O O . LEU A 1 417 ? 15.607 -4.460 -0.924 1.00 92.62 417 LEU A O 1
ATOM 3187 N N . THR A 1 418 ? 17.503 -3.999 -2.059 1.00 93.88 418 THR A N 1
ATOM 3188 C CA . THR A 1 418 ? 16.892 -3.161 -3.096 1.00 93.88 418 THR A CA 1
ATOM 3189 C C . THR A 1 418 ? 17.221 -3.693 -4.483 1.00 93.88 418 THR A C 1
ATOM 3191 O O . THR A 1 418 ? 18.216 -4.396 -4.677 1.00 93.88 418 THR A O 1
ATOM 3194 N N . ARG A 1 419 ? 16.367 -3.377 -5.460 1.00 88.19 419 ARG A N 1
ATOM 3195 C CA . ARG A 1 419 ? 16.587 -3.699 -6.873 1.00 88.19 419 ARG A CA 1
ATOM 3196 C C . ARG A 1 419 ? 16.188 -2.529 -7.770 1.00 88.19 419 ARG A C 1
ATOM 3198 O O . ARG A 1 419 ? 15.302 -1.758 -7.406 1.00 88.19 419 ARG A O 1
ATOM 3205 N N . PRO A 1 420 ? 16.772 -2.408 -8.972 1.00 90.69 420 PRO A N 1
ATOM 3206 C CA . PRO A 1 420 ? 16.233 -1.519 -9.991 1.00 90.69 420 PRO A CA 1
ATOM 3207 C C . PRO A 1 420 ? 14.767 -1.859 -10.279 1.00 90.69 420 PRO A C 1
ATOM 3209 O O . PRO A 1 420 ? 14.405 -3.039 -10.344 1.00 90.69 420 PRO A O 1
ATOM 3212 N N . ARG A 1 421 ? 13.934 -0.832 -10.470 1.00 90.56 421 ARG A N 1
ATOM 3213 C CA . ARG A 1 421 ? 12.559 -1.012 -10.938 1.00 90.56 421 ARG A CA 1
ATOM 3214 C C . ARG A 1 421 ? 12.582 -1.596 -12.357 1.00 90.56 421 ARG A C 1
ATOM 3216 O O . ARG A 1 421 ? 13.212 -0.993 -13.229 1.00 90.56 421 ARG A O 1
ATOM 3223 N N . PRO A 1 422 ? 11.931 -2.743 -12.613 1.00 89.81 422 PRO A N 1
ATOM 3224 C CA . PRO A 1 422 ? 11.830 -3.273 -13.969 1.00 89.81 422 PRO A CA 1
ATOM 3225 C C . PRO A 1 422 ? 10.890 -2.411 -14.814 1.00 89.81 422 PRO A C 1
ATOM 3227 O O . PRO A 1 422 ? 10.038 -1.725 -14.261 1.00 89.81 422 PRO A O 1
ATOM 3230 N N . GLU A 1 423 ? 10.980 -2.469 -16.143 1.00 87.69 423 GLU A N 1
ATOM 3231 C CA . GLU A 1 423 ? 9.958 -1.837 -16.996 1.00 87.69 423 GLU A CA 1
ATOM 3232 C C . GLU A 1 423 ? 8.626 -2.577 -16.844 1.00 87.69 423 GLU A C 1
ATOM 3234 O O . GLU A 1 423 ? 7.574 -1.971 -16.666 1.00 87.69 423 GLU A O 1
ATOM 3239 N N . ALA A 1 424 ? 8.687 -3.909 -16.851 1.00 92.06 424 ALA A N 1
ATOM 3240 C CA . ALA A 1 424 ? 7.528 -4.757 -16.652 1.00 92.06 424 ALA A CA 1
ATOM 3241 C C . ALA A 1 424 ? 7.911 -6.144 -16.135 1.00 92.06 424 ALA A C 1
ATOM 3243 O O . ALA A 1 424 ? 9.042 -6.602 -16.313 1.00 92.06 424 ALA A O 1
ATOM 3244 N N . TYR A 1 425 ? 6.932 -6.842 -15.566 1.00 95.25 425 TYR A N 1
ATOM 3245 C CA . TYR A 1 425 ? 6.986 -8.291 -15.374 1.00 95.25 425 TYR A CA 1
ATOM 3246 C C . TYR A 1 425 ? 6.261 -8.993 -16.517 1.00 95.25 425 TYR A C 1
ATOM 3248 O O . TYR A 1 425 ? 5.229 -8.514 -16.993 1.00 95.25 425 TYR A O 1
ATOM 3256 N N . ILE A 1 426 ? 6.780 -10.146 -16.934 1.00 93.44 426 ILE A N 1
ATOM 3257 C CA . ILE A 1 426 ? 6.157 -10.982 -17.958 1.00 93.44 426 ILE A CA 1
ATOM 3258 C C . ILE A 1 426 ? 6.138 -12.443 -17.515 1.00 93.44 426 ILE A C 1
ATOM 3260 O O . ILE A 1 426 ? 7.127 -12.960 -17.005 1.00 93.44 426 ILE A O 1
ATOM 3264 N N . PHE A 1 427 ? 5.015 -13.132 -17.704 1.00 93.31 427 PHE A N 1
ATOM 3265 C CA . PHE A 1 427 ? 4.916 -14.560 -17.403 1.00 93.31 427 PHE A CA 1
ATOM 3266 C C . PHE A 1 427 ? 3.895 -15.269 -18.292 1.00 93.31 427 PHE A C 1
ATOM 3268 O O . PHE A 1 427 ? 3.041 -14.654 -18.931 1.00 93.31 427 PHE A O 1
ATOM 3275 N N . SER A 1 428 ? 4.014 -16.594 -18.364 1.00 91.62 428 SER A N 1
ATOM 3276 C CA . SER A 1 428 ? 3.220 -17.436 -19.261 1.00 91.62 428 SER A CA 1
ATOM 3277 C C . SER A 1 428 ? 1.710 -17.304 -19.027 1.00 91.62 428 SER A C 1
ATOM 3279 O O . SER A 1 428 ? 1.249 -17.219 -17.889 1.00 91.62 428 SER A O 1
ATOM 3281 N N . ALA A 1 429 ? 0.935 -17.410 -20.111 1.00 91.69 429 ALA A N 1
ATOM 3282 C CA . ALA A 1 429 ? -0.527 -17.512 -20.081 1.00 91.69 429 ALA A CA 1
ATOM 3283 C C . ALA A 1 429 ? -1.040 -18.721 -19.269 1.00 91.69 429 ALA A C 1
ATOM 3285 O O . ALA A 1 429 ? -2.219 -18.776 -18.929 1.00 91.69 429 ALA A O 1
ATOM 3286 N N . ALA A 1 430 ? -0.159 -19.681 -18.962 1.00 89.94 430 ALA A N 1
ATOM 3287 C CA . ALA A 1 430 ? -0.443 -20.848 -18.130 1.00 89.94 430 ALA A CA 1
ATOM 3288 C C . ALA A 1 430 ? -0.705 -20.520 -16.647 1.00 89.94 430 ALA A C 1
ATOM 3290 O O . ALA A 1 430 ? -1.150 -21.404 -15.923 1.00 89.94 430 ALA A O 1
ATOM 3291 N N . TRP A 1 431 ? -0.475 -19.275 -16.213 1.00 92.56 431 TRP A N 1
ATOM 3292 C CA . TRP A 1 431 ? -0.704 -18.808 -14.839 1.00 92.56 431 TRP A CA 1
ATOM 3293 C C . TRP A 1 431 ? -1.865 -17.796 -14.743 1.00 92.56 431 TRP A C 1
ATOM 3295 O O . TRP A 1 431 ? -1.661 -16.644 -14.338 1.00 92.56 431 TRP A O 1
ATOM 3305 N N . PRO A 1 432 ? -3.096 -18.162 -15.158 1.00 93.69 432 PRO A N 1
ATOM 3306 C CA . PRO A 1 432 ? -4.237 -17.251 -15.102 1.00 93.69 432 PRO A CA 1
ATOM 3307 C C . PRO A 1 432 ? -4.642 -16.909 -13.663 1.00 93.69 432 PRO A C 1
ATOM 3309 O O . PRO A 1 432 ? -5.185 -15.832 -13.424 1.00 93.69 432 PRO A O 1
ATOM 3312 N N . ASP A 1 433 ? -4.357 -17.792 -12.706 1.00 93.25 433 ASP A N 1
ATOM 3313 C CA . ASP A 1 433 ? -4.609 -17.596 -11.281 1.00 93.25 433 ASP A CA 1
ATOM 3314 C C . ASP A 1 433 ? -3.699 -16.506 -10.693 1.00 93.25 433 ASP A C 1
ATOM 3316 O O . ASP A 1 433 ? -4.185 -15.625 -9.988 1.00 93.25 433 ASP A O 1
ATOM 3320 N N . ILE A 1 434 ? -2.411 -16.481 -11.058 1.00 94.62 434 ILE A N 1
ATOM 3321 C CA . ILE A 1 434 ? -1.473 -15.413 -10.673 1.00 94.62 434 ILE A CA 1
ATOM 3322 C C . ILE A 1 434 ? -1.958 -14.063 -11.200 1.00 94.62 434 ILE A C 1
ATOM 3324 O O . ILE A 1 434 ? -2.020 -13.081 -10.456 1.00 94.62 434 ILE A O 1
ATOM 3328 N N . ALA A 1 435 ? -2.367 -14.018 -12.472 1.00 95.44 435 ALA A N 1
ATOM 3329 C CA . ALA A 1 435 ? -2.935 -12.816 -13.071 1.00 95.44 435 ALA A CA 1
ATOM 3330 C C . ALA A 1 435 ? -4.227 -12.371 -12.360 1.00 95.44 435 ALA A C 1
ATOM 3332 O O . ALA A 1 435 ? -4.406 -11.178 -12.119 1.00 95.44 435 ALA A O 1
ATOM 3333 N N . ALA A 1 436 ? -5.113 -13.303 -11.994 1.00 94.19 436 ALA A N 1
ATOM 3334 C CA . ALA A 1 436 ? -6.339 -13.002 -11.255 1.00 94.19 436 ALA A CA 1
ATOM 3335 C C . ALA A 1 436 ? -6.047 -12.439 -9.853 1.00 94.19 436 ALA A C 1
ATOM 3337 O O . ALA A 1 436 ? -6.598 -11.403 -9.490 1.00 94.19 436 ALA A O 1
ATOM 3338 N N . ARG A 1 437 ? -5.121 -13.046 -9.098 1.00 93.81 437 ARG A N 1
ATOM 3339 C CA . ARG A 1 437 ? -4.707 -12.574 -7.762 1.00 93.81 437 ARG A CA 1
ATOM 3340 C C . ARG A 1 437 ? -4.125 -11.163 -7.791 1.00 93.81 437 ARG A C 1
ATOM 3342 O O . ARG A 1 437 ? -4.415 -10.358 -6.912 1.00 93.81 437 ARG A O 1
ATOM 3349 N N . LEU A 1 438 ? -3.325 -10.848 -8.809 1.00 94.69 438 LEU A N 1
ATOM 3350 C CA . LEU A 1 438 ? -2.763 -9.508 -8.995 1.00 94.69 438 LEU A CA 1
ATOM 3351 C C . LEU A 1 438 ? -3.849 -8.482 -9.350 1.00 94.69 438 LEU A C 1
ATOM 3353 O O . LEU A 1 438 ? -3.880 -7.397 -8.769 1.00 94.69 438 LEU A O 1
ATOM 3357 N N . ARG A 1 439 ? -4.801 -8.841 -10.219 1.00 94.69 439 ARG A N 1
ATOM 3358 C CA . ARG A 1 439 ? -5.964 -7.985 -10.513 1.00 94.69 439 ARG A CA 1
ATOM 3359 C C . ARG A 1 439 ? -6.856 -7.758 -9.292 1.00 94.69 439 ARG A C 1
ATOM 3361 O O . ARG A 1 439 ? -7.366 -6.656 -9.129 1.00 94.69 439 ARG A O 1
ATOM 3368 N N . ALA A 1 440 ? -6.998 -8.750 -8.414 1.00 91.44 440 ALA A N 1
ATOM 3369 C CA . ALA A 1 440 ? -7.795 -8.647 -7.187 1.00 91.44 440 ALA A CA 1
ATOM 3370 C C . ALA A 1 440 ? -7.237 -7.640 -6.170 1.00 91.44 440 ALA A C 1
ATOM 3372 O O . ALA A 1 440 ? -7.978 -7.115 -5.348 1.00 91.44 440 ALA A O 1
ATOM 3373 N N . VAL A 1 441 ? -5.937 -7.336 -6.243 1.00 91.56 441 VAL A N 1
ATOM 3374 C CA . VAL A 1 441 ? -5.302 -6.245 -5.478 1.00 91.56 441 VAL A CA 1
ATOM 3375 C C . VAL A 1 441 ? -5.152 -4.968 -6.311 1.00 91.56 441 VAL A C 1
ATOM 3377 O O . VAL A 1 441 ? -4.517 -4.004 -5.892 1.00 91.56 441 VAL A O 1
ATOM 3380 N N . GLY A 1 442 ? -5.766 -4.955 -7.494 1.00 92.56 442 GLY A N 1
ATOM 3381 C CA . GLY A 1 442 ? -5.894 -3.803 -8.365 1.00 92.56 442 GLY A CA 1
ATOM 3382 C C . GLY A 1 442 ? -4.727 -3.574 -9.321 1.00 92.56 442 GLY A C 1
ATOM 3383 O O . GLY A 1 442 ? -4.741 -2.550 -10.000 1.00 92.56 442 GLY A O 1
ATOM 3384 N N . VAL A 1 443 ? -3.742 -4.478 -9.389 1.00 95.88 443 VAL A N 1
ATOM 3385 C CA . VAL A 1 443 ? -2.655 -4.393 -10.376 1.00 95.88 443 VAL A CA 1
ATOM 3386 C C . VAL A 1 443 ? -3.239 -4.565 -11.775 1.00 95.88 443 VAL A C 1
ATOM 3388 O O . VAL A 1 443 ? -3.955 -5.528 -12.061 1.00 95.88 443 VAL A O 1
ATOM 3391 N N . GLU A 1 444 ? -2.898 -3.648 -12.669 1.00 96.19 444 GLU A N 1
ATOM 3392 C CA . GLU A 1 444 ? -3.211 -3.748 -14.085 1.00 96.19 444 GLU A CA 1
ATOM 3393 C C . GLU A 1 444 ? -2.347 -4.844 -14.712 1.00 96.19 444 GLU A C 1
ATOM 3395 O O . GLU A 1 444 ? -1.125 -4.721 -14.829 1.00 96.19 444 GLU A O 1
ATOM 3400 N N . VAL A 1 445 ? -2.998 -5.947 -15.091 1.00 96.69 445 VAL A N 1
ATOM 3401 C CA . VAL A 1 445 ? -2.369 -7.092 -15.758 1.00 96.69 445 VAL A CA 1
ATOM 3402 C C . VAL A 1 445 ? -2.955 -7.226 -17.157 1.00 96.69 445 VAL A C 1
ATOM 3404 O O . VAL A 1 445 ? -4.105 -7.655 -17.323 1.00 96.69 445 VAL A O 1
ATOM 3407 N N . GLN A 1 446 ? -2.160 -6.904 -18.173 1.00 94.19 446 GLN A N 1
ATOM 3408 C CA . GLN A 1 446 ? -2.533 -7.068 -19.573 1.00 94.19 446 GLN A CA 1
ATOM 3409 C C . GLN A 1 446 ? -2.248 -8.503 -20.018 1.00 94.19 446 GLN A C 1
ATOM 3411 O O . GLN A 1 446 ? -1.160 -9.019 -19.799 1.00 94.19 446 GLN A O 1
ATOM 3416 N N . GLN A 1 447 ? -3.202 -9.160 -20.676 1.00 93.75 447 GLN A N 1
ATOM 3417 C CA . GLN A 1 447 ? -2.894 -10.364 -21.448 1.00 93.75 447 GLN A CA 1
ATOM 3418 C C . GLN A 1 447 ? -2.575 -9.943 -22.882 1.00 93.75 447 GLN A C 1
ATOM 3420 O O . GLN A 1 447 ? -3.389 -9.272 -23.515 1.00 93.75 447 GLN A O 1
ATOM 3425 N N . LEU A 1 448 ? -1.388 -10.283 -23.383 1.00 87.38 448 LEU A N 1
ATOM 3426 C CA . LEU A 1 448 ? -1.033 -9.999 -24.772 1.00 87.38 448 LEU A CA 1
ATOM 3427 C C . LEU A 1 448 ? -1.845 -10.901 -25.708 1.00 87.38 448 LEU A C 1
ATOM 3429 O O . LEU A 1 448 ? -2.156 -12.036 -25.365 1.00 87.38 448 LEU A O 1
ATOM 3433 N N . ASN A 1 449 ? -2.158 -10.425 -26.913 1.00 85.75 449 ASN A N 1
ATOM 3434 C CA . ASN A 1 449 ? -2.936 -11.207 -27.888 1.00 85.75 449 ASN A CA 1
ATOM 3435 C C . ASN A 1 449 ? -2.060 -12.106 -28.778 1.00 85.75 449 ASN A C 1
ATOM 3437 O O . ASN A 1 449 ? -2.571 -12.909 -29.556 1.00 85.75 449 ASN A O 1
ATOM 3441 N N . THR A 1 450 ? -0.739 -11.951 -28.698 1.00 86.12 450 THR A N 1
ATOM 3442 C CA . THR A 1 450 ? 0.243 -12.620 -29.556 1.00 86.12 450 THR A CA 1
ATOM 3443 C C . THR A 1 450 ? 1.393 -13.171 -28.727 1.00 86.12 450 THR A C 1
ATOM 3445 O O . THR A 1 450 ? 1.597 -12.765 -27.583 1.00 86.12 450 THR A O 1
ATOM 3448 N N . SER A 1 451 ? 2.186 -14.059 -29.330 1.00 81.06 451 SER A N 1
ATOM 3449 C CA . SER A 1 451 ? 3.485 -14.456 -28.786 1.00 81.06 451 SER A CA 1
ATOM 3450 C C . SER A 1 451 ? 4.355 -13.236 -28.481 1.00 81.06 451 SER A C 1
ATOM 3452 O O . SER A 1 451 ? 4.281 -12.215 -29.171 1.00 81.06 451 SER A O 1
ATOM 3454 N N . TRP A 1 452 ? 5.224 -13.377 -27.487 1.00 84.50 452 TRP A N 1
ATOM 3455 C CA . TRP A 1 452 ? 6.239 -12.389 -27.148 1.00 84.50 452 TRP A CA 1
ATOM 3456 C C . TRP A 1 452 ? 7.620 -13.038 -27.177 1.00 84.50 452 TRP A C 1
ATOM 3458 O O . TRP A 1 452 ? 7.792 -14.183 -26.758 1.00 84.50 452 TRP A O 1
ATOM 3468 N N . MET A 1 453 ? 8.614 -12.312 -27.676 1.00 80.12 453 MET A N 1
ATOM 3469 C CA . MET A 1 453 ? 10.013 -12.723 -27.639 1.00 80.12 453 MET A CA 1
ATOM 3470 C C . MET A 1 453 ? 10.869 -11.500 -27.350 1.00 80.12 453 MET A C 1
ATOM 3472 O O . MET A 1 453 ? 10.694 -10.460 -27.985 1.00 80.12 453 MET A O 1
ATOM 3476 N N . GLY A 1 454 ? 11.803 -11.637 -26.419 1.00 78.38 454 GLY A N 1
ATOM 3477 C CA . GLY A 1 454 ? 12.673 -10.542 -26.032 1.00 78.38 454 GLY A CA 1
ATOM 3478 C C . GLY A 1 454 ? 13.652 -10.930 -24.940 1.00 78.38 454 GLY A C 1
ATOM 3479 O O . GLY A 1 454 ? 13.609 -12.037 -24.397 1.00 78.38 454 GLY A O 1
ATOM 3480 N N . GLU A 1 455 ? 14.541 -9.991 -24.643 1.00 81.69 455 GLU A N 1
ATOM 3481 C CA . GLU A 1 455 ? 15.501 -10.105 -23.557 1.00 81.69 455 GLU A CA 1
ATOM 3482 C C . GLU A 1 455 ? 14.810 -9.799 -22.224 1.00 81.69 455 GLU A C 1
ATOM 3484 O O . GLU A 1 455 ? 14.076 -8.816 -22.093 1.00 81.69 455 GLU A O 1
ATOM 3489 N N . VAL A 1 456 ? 15.040 -10.660 -21.239 1.00 83.94 456 VAL A N 1
ATOM 3490 C CA . VAL A 1 456 ? 14.533 -10.516 -19.876 1.00 83.94 456 VAL A CA 1
ATOM 3491 C C . VAL A 1 456 ? 15.664 -10.678 -18.871 1.00 83.94 456 VAL A C 1
ATOM 3493 O O . VAL A 1 456 ? 16.626 -11.415 -19.100 1.00 83.94 456 VAL A O 1
ATOM 3496 N N . GLU A 1 457 ? 15.505 -10.017 -17.732 1.00 87.31 457 GLU A N 1
ATOM 3497 C CA . GLU A 1 457 ? 16.119 -10.429 -16.479 1.00 87.31 457 GLU A CA 1
ATOM 3498 C C . GLU A 1 457 ? 15.354 -11.634 -15.935 1.00 87.31 457 GLU A C 1
ATOM 3500 O O . GLU A 1 457 ? 14.132 -11.587 -15.821 1.00 87.31 457 GLU A O 1
ATOM 3505 N N . ALA A 1 458 ? 16.054 -12.697 -15.580 1.00 88.25 458 ALA A N 1
ATOM 3506 C CA . ALA A 1 458 ? 15.538 -13.800 -14.789 1.00 88.25 458 ALA A CA 1
ATOM 3507 C C . ALA A 1 458 ? 16.379 -13.919 -13.518 1.00 88.25 458 ALA A C 1
ATOM 3509 O O . ALA A 1 458 ? 17.563 -13.577 -13.537 1.00 88.25 458 ALA A O 1
ATOM 3510 N N . PHE A 1 459 ? 15.813 -14.446 -12.437 1.00 89.75 459 PHE A N 1
ATOM 3511 C CA . PHE A 1 459 ? 16.598 -14.785 -11.251 1.00 89.75 459 PHE A CA 1
ATOM 3512 C C . PHE A 1 459 ? 16.672 -16.286 -11.092 1.00 89.75 459 PHE A C 1
ATOM 3514 O O . PHE A 1 459 ? 15.645 -16.943 -10.965 1.00 89.75 459 PHE A O 1
ATOM 3521 N N . ASN A 1 460 ? 17.889 -16.811 -11.091 1.00 93.19 460 ASN A N 1
ATOM 3522 C CA . ASN A 1 460 ? 18.148 -18.180 -10.692 1.00 93.19 460 ASN A CA 1
ATOM 3523 C C . ASN A 1 460 ? 18.171 -18.252 -9.166 1.00 93.19 460 ASN A C 1
ATOM 3525 O O . ASN A 1 460 ? 18.923 -17.523 -8.517 1.00 93.19 460 ASN A O 1
ATOM 3529 N N . ILE A 1 461 ? 17.351 -19.119 -8.590 1.00 94.69 461 ILE A N 1
ATOM 3530 C CA . ILE A 1 461 ? 17.256 -19.297 -7.147 1.00 94.69 461 ILE A CA 1
ATOM 3531 C C . ILE A 1 461 ? 18.399 -20.200 -6.703 1.00 94.69 461 ILE A C 1
ATOM 3533 O O . ILE A 1 461 ? 18.383 -21.409 -6.924 1.00 94.69 461 ILE A O 1
ATOM 3537 N N . THR A 1 462 ? 19.414 -19.625 -6.065 1.00 95.19 462 THR A N 1
ATOM 3538 C CA . THR A 1 462 ? 20.585 -20.388 -5.619 1.00 95.19 462 THR A CA 1
ATOM 3539 C C . THR A 1 462 ? 20.335 -21.042 -4.268 1.00 95.19 462 THR A C 1
ATOM 3541 O O . THR A 1 462 ? 20.787 -22.164 -4.042 1.00 95.19 462 THR A O 1
ATOM 3544 N N . ASN A 1 463 ? 19.549 -20.406 -3.395 1.00 94.69 463 ASN A N 1
ATOM 3545 C CA . ASN A 1 463 ? 19.208 -20.959 -2.092 1.00 94.69 463 ASN A CA 1
ATOM 3546 C C . ASN A 1 463 ? 17.744 -20.724 -1.702 1.00 94.69 463 ASN A C 1
ATOM 3548 O O . ASN A 1 463 ? 17.293 -19.586 -1.540 1.00 94.69 463 ASN A O 1
ATOM 3552 N N . ALA A 1 464 ? 17.032 -21.831 -1.474 1.00 95.38 464 ALA A N 1
ATOM 3553 C CA . ALA A 1 464 ? 15.681 -21.846 -0.935 1.00 95.38 464 ALA A CA 1
ATOM 3554 C C . ALA A 1 464 ? 15.452 -23.047 -0.003 1.00 95.38 464 ALA A C 1
ATOM 3556 O O . ALA A 1 464 ? 16.056 -24.109 -0.166 1.00 95.38 464 ALA A O 1
ATOM 3557 N N . THR A 1 465 ? 14.546 -22.908 0.966 1.00 94.94 465 THR A N 1
ATOM 3558 C CA . THR A 1 465 ? 14.047 -24.029 1.777 1.00 94.94 465 THR A CA 1
ATOM 3559 C C . THR A 1 465 ? 12.539 -23.969 1.942 1.00 94.94 465 THR A C 1
ATOM 3561 O O . THR A 1 465 ? 11.971 -22.936 2.286 1.00 94.94 465 THR A O 1
ATOM 3564 N N . VAL A 1 466 ? 11.900 -25.122 1.747 1.00 94.19 466 VAL A N 1
ATOM 3565 C CA . VAL A 1 466 ? 10.476 -25.326 2.024 1.00 94.19 466 VAL A CA 1
ATOM 3566 C C . VAL A 1 466 ? 10.298 -25.728 3.488 1.00 94.19 466 VAL A C 1
ATOM 3568 O O . VAL A 1 466 ? 11.002 -26.606 4.001 1.00 94.19 466 VAL A O 1
ATOM 3571 N N . ALA A 1 467 ? 9.349 -25.095 4.169 1.00 91.75 467 ALA A N 1
ATOM 3572 C CA . ALA A 1 467 ? 8.992 -25.396 5.544 1.00 91.75 467 ALA A CA 1
ATOM 3573 C C . ALA A 1 467 ? 8.447 -26.828 5.674 1.00 91.75 467 ALA A C 1
ATOM 3575 O O . ALA A 1 467 ? 7.666 -27.308 4.853 1.00 91.75 467 ALA A O 1
ATOM 3576 N N . ARG A 1 468 ? 8.837 -27.519 6.753 1.00 90.12 468 ARG A N 1
ATOM 3577 C CA . ARG A 1 468 ? 8.385 -28.896 7.038 1.00 90.12 468 ARG A CA 1
ATOM 3578 C C . ARG A 1 468 ? 6.968 -28.964 7.605 1.00 90.12 468 ARG A C 1
ATOM 3580 O O . ARG A 1 468 ? 6.373 -30.037 7.640 1.00 90.12 468 ARG A O 1
ATOM 3587 N N . THR A 1 469 ? 6.446 -27.836 8.068 1.00 87.44 469 THR A N 1
ATOM 3588 C CA . THR A 1 469 ? 5.098 -27.683 8.612 1.00 87.44 469 THR A CA 1
ATOM 3589 C C . THR A 1 469 ? 4.348 -26.644 7.800 1.00 87.44 469 THR A C 1
ATOM 3591 O O . THR A 1 469 ? 4.946 -25.723 7.243 1.00 87.44 469 THR A O 1
ATOM 3594 N N . LYS A 1 470 ? 3.025 -26.791 7.736 1.00 86.19 470 LYS A N 1
ATOM 3595 C CA . LYS A 1 470 ? 2.171 -25.787 7.111 1.00 86.19 470 LYS A CA 1
ATOM 3596 C C . LYS A 1 470 ? 1.945 -24.632 8.080 1.00 86.19 470 LYS A C 1
ATOM 3598 O O . LYS A 1 470 ? 1.747 -24.866 9.267 1.00 86.19 470 LYS A O 1
ATOM 3603 N N . PHE A 1 471 ? 1.926 -23.422 7.546 1.00 86.00 471 PHE A N 1
ATOM 3604 C CA . PHE A 1 471 ? 1.440 -22.218 8.207 1.00 86.00 471 PHE A CA 1
ATOM 3605 C C . PHE A 1 471 ? 0.334 -21.634 7.329 1.00 86.00 471 PHE A C 1
ATOM 3607 O O . PHE A 1 471 ? 0.527 -21.508 6.119 1.00 86.00 471 PHE A O 1
ATOM 3614 N N . GLU A 1 472 ? -0.844 -21.358 7.897 1.00 85.88 472 GLU A N 1
ATOM 3615 C CA . GLU A 1 472 ? -2.006 -20.849 7.140 1.00 85.88 472 GLU A CA 1
ATOM 3616 C C . GLU A 1 472 ? -2.355 -21.715 5.910 1.00 85.88 472 GLU A C 1
ATOM 3618 O O . GLU A 1 472 ? -2.684 -21.241 4.819 1.00 85.88 472 GLU A O 1
ATOM 3623 N N . GLY A 1 473 ? -2.207 -23.034 6.064 1.00 83.00 473 GLY A N 1
ATOM 3624 C CA . GLY A 1 473 ? -2.453 -24.016 5.009 1.00 83.00 473 GLY A CA 1
ATOM 3625 C C . GLY A 1 473 ? -1.379 -24.112 3.915 1.00 83.00 473 GLY A C 1
ATOM 3626 O O . GLY A 1 473 ? -1.500 -24.998 3.067 1.00 83.00 473 GLY A O 1
ATOM 3627 N N . ALA A 1 474 ? -0.327 -23.287 3.945 1.00 87.12 474 ALA A N 1
ATOM 3628 C CA . ALA A 1 474 ? 0.774 -23.296 2.982 1.00 87.12 474 ALA A CA 1
ATOM 3629 C C . ALA A 1 474 ? 2.063 -23.876 3.588 1.00 87.12 474 ALA A C 1
ATOM 3631 O O . ALA A 1 474 ? 2.436 -23.554 4.715 1.00 87.12 474 ALA A O 1
ATOM 3632 N N . ALA A 1 475 ? 2.772 -24.721 2.836 1.00 91.44 475 ALA A N 1
ATOM 3633 C CA . ALA A 1 475 ? 4.159 -25.067 3.148 1.00 91.44 475 ALA A CA 1
ATOM 3634 C C . ALA A 1 475 ? 5.045 -23.945 2.595 1.00 91.44 475 ALA A C 1
ATOM 3636 O O . ALA A 1 475 ? 5.340 -23.933 1.404 1.00 91.44 475 ALA A O 1
ATOM 3637 N N . GLN A 1 476 ? 5.365 -22.959 3.433 1.00 91.81 476 GLN A N 1
ATOM 3638 C CA . GLN A 1 476 ? 6.043 -21.745 2.982 1.00 91.81 476 GLN A CA 1
ATOM 3639 C C . GLN A 1 476 ? 7.455 -22.029 2.456 1.00 91.81 476 GLN A C 1
ATOM 3641 O O . GLN A 1 476 ? 8.156 -22.880 3.003 1.00 91.81 476 GLN A O 1
ATOM 3646 N N . THR A 1 477 ? 7.894 -21.274 1.451 1.00 94.62 477 THR A N 1
ATOM 3647 C CA . THR A 1 477 ? 9.237 -21.386 0.863 1.00 94.62 477 THR A CA 1
ATOM 3648 C C . THR A 1 477 ? 10.045 -20.132 1.154 1.00 94.62 477 THR A C 1
ATOM 3650 O O . THR A 1 477 ? 9.727 -19.058 0.663 1.00 94.62 477 THR A O 1
ATOM 3653 N N . THR A 1 478 ? 11.118 -20.233 1.930 1.00 93.88 478 THR A N 1
ATOM 3654 C CA . THR A 1 478 ? 12.010 -19.089 2.162 1.00 93.88 478 THR A CA 1
ATOM 3655 C C . THR A 1 478 ? 13.115 -19.095 1.116 1.00 93.88 478 THR A C 1
ATOM 3657 O O . THR A 1 478 ? 13.878 -20.057 1.046 1.00 93.88 478 THR A O 1
ATOM 3660 N N . VAL A 1 479 ? 13.215 -18.017 0.338 1.00 93.31 479 VAL A N 1
ATOM 3661 C CA . VAL A 1 479 ? 14.316 -17.749 -0.597 1.00 93.31 479 VAL A CA 1
ATOM 3662 C C . VAL A 1 479 ? 15.178 -16.639 -0.000 1.00 93.31 479 VAL A C 1
ATOM 3664 O O . VAL A 1 479 ? 14.649 -15.588 0.346 1.00 93.31 479 VAL A O 1
ATOM 3667 N N . TRP A 1 480 ? 16.486 -16.858 0.145 1.00 91.00 480 TRP A N 1
ATOM 3668 C CA . TRP A 1 480 ? 17.399 -15.844 0.709 1.00 91.00 480 TRP A CA 1
ATOM 3669 C C . TRP A 1 480 ? 18.576 -15.496 -0.199 1.00 91.00 480 TRP A C 1
ATOM 3671 O O . TRP A 1 480 ? 19.360 -14.610 0.137 1.00 91.00 480 TRP A O 1
ATOM 3681 N N . GLU A 1 481 ? 18.716 -16.175 -1.339 1.00 90.62 481 GLU A N 1
ATOM 3682 C CA . GLU A 1 481 ? 19.757 -15.865 -2.312 1.00 90.62 481 GLU A CA 1
ATOM 3683 C C . GLU A 1 481 ? 19.298 -16.194 -3.734 1.00 90.62 481 GLU A C 1
ATOM 3685 O O . GLU A 1 481 ? 18.757 -17.272 -4.003 1.00 90.62 481 GLU A O 1
ATOM 3690 N N . THR A 1 482 ? 19.537 -15.249 -4.643 1.00 92.75 482 THR A N 1
ATOM 3691 C CA . THR A 1 482 ? 19.294 -15.397 -6.076 1.00 92.75 482 THR A CA 1
ATOM 3692 C C . THR A 1 482 ? 20.433 -14.791 -6.889 1.00 92.75 482 THR A C 1
ATOM 3694 O O . THR A 1 482 ? 21.132 -13.882 -6.437 1.00 92.75 482 THR A O 1
ATOM 3697 N N . GLU A 1 483 ? 20.619 -15.290 -8.108 1.00 91.50 483 GLU A N 1
ATOM 3698 C CA . GLU A 1 483 ? 21.581 -14.780 -9.081 1.00 91.50 483 GLU A CA 1
ATOM 3699 C C . GLU A 1 483 ? 20.849 -14.232 -10.310 1.00 91.50 483 GLU A C 1
ATOM 3701 O O . GLU A 1 483 ? 19.998 -14.899 -10.901 1.00 91.50 483 GLU A O 1
ATOM 3706 N N . THR A 1 484 ? 21.188 -13.008 -10.712 1.00 88.12 484 THR A N 1
ATOM 3707 C CA . THR A 1 484 ? 20.616 -12.364 -11.896 1.00 88.12 484 THR A CA 1
ATOM 3708 C C . THR A 1 484 ? 21.173 -12.967 -13.185 1.00 88.12 484 THR A C 1
ATOM 3710 O O . THR A 1 484 ? 22.384 -13.010 -13.396 1.00 88.12 484 THR A O 1
ATOM 3713 N N . LEU A 1 485 ? 20.279 -13.328 -14.102 1.00 87.69 485 LEU A N 1
ATOM 3714 C CA . LEU A 1 485 ? 20.585 -13.813 -15.443 1.00 87.69 485 LEU A CA 1
ATOM 3715 C C . LEU A 1 485 ? 19.896 -12.930 -16.485 1.00 87.69 485 LEU A C 1
ATOM 3717 O O . LEU A 1 485 ? 18.712 -12.634 -16.370 1.00 87.69 485 LEU A O 1
ATOM 3721 N N . VAL A 1 486 ? 20.612 -12.554 -17.543 1.00 83.94 486 VAL A N 1
ATOM 3722 C CA . VAL A 1 486 ? 20.011 -11.898 -18.713 1.00 83.94 486 VAL A CA 1
ATOM 3723 C C . VAL A 1 486 ? 19.923 -12.914 -19.837 1.00 83.94 486 VAL A C 1
ATOM 3725 O O . VAL A 1 486 ? 20.932 -13.517 -20.210 1.00 83.94 486 VAL A O 1
ATOM 3728 N N . LYS A 1 487 ? 18.722 -13.126 -20.376 1.00 82.12 487 LYS A N 1
ATOM 3729 C CA . LYS A 1 487 ? 18.521 -14.075 -21.473 1.00 82.12 487 LYS A CA 1
ATOM 3730 C C . LYS A 1 487 ? 17.360 -13.699 -22.376 1.00 82.12 487 LYS A C 1
ATOM 3732 O O . LYS A 1 487 ? 16.414 -13.041 -21.962 1.00 82.12 487 LYS A O 1
ATOM 3737 N N . ASN A 1 488 ? 17.410 -14.187 -23.611 1.00 81.19 488 ASN A N 1
ATOM 3738 C CA . ASN A 1 488 ? 16.263 -14.137 -24.508 1.00 81.19 488 ASN A CA 1
ATOM 3739 C C . ASN A 1 488 ? 15.292 -15.268 -24.173 1.00 81.19 488 ASN A C 1
ATOM 3741 O O . ASN A 1 488 ? 15.685 -16.435 -24.136 1.00 81.19 488 ASN A O 1
ATOM 3745 N N . VAL A 1 489 ? 14.023 -14.923 -23.976 1.00 83.69 489 VAL A N 1
ATOM 3746 C CA . VAL A 1 489 ? 12.932 -15.887 -23.794 1.00 83.69 489 VAL A CA 1
ATOM 3747 C C . VAL A 1 489 ? 11.869 -15.681 -24.862 1.00 83.69 489 VAL A C 1
ATOM 3749 O O . VAL A 1 489 ? 11.712 -14.591 -25.415 1.00 83.69 489 VAL A O 1
ATOM 3752 N N . SER A 1 490 ? 11.131 -16.747 -25.160 1.00 84.06 490 SER A N 1
ATOM 3753 C CA . SER A 1 490 ? 9.968 -16.701 -26.035 1.00 84.06 490 SER A CA 1
ATOM 3754 C C . SER A 1 490 ? 8.777 -17.305 -25.311 1.00 84.06 490 SER A C 1
ATOM 3756 O O . SER A 1 490 ? 8.824 -18.455 -24.882 1.00 84.06 490 SER A O 1
ATOM 3758 N N . PHE A 1 491 ? 7.713 -16.518 -25.184 1.00 84.81 491 PHE A N 1
ATOM 3759 C CA . PHE A 1 491 ? 6.418 -16.965 -24.698 1.00 84.81 491 PHE A CA 1
ATOM 3760 C C . PHE A 1 491 ? 5.488 -17.129 -25.904 1.00 84.81 491 PHE A C 1
ATOM 3762 O O . PHE A 1 491 ? 5.167 -16.130 -26.559 1.00 84.81 491 PHE A O 1
ATOM 3769 N N . PRO A 1 492 ? 5.066 -18.358 -26.238 1.00 81.81 492 PRO A N 1
ATOM 3770 C CA . PRO A 1 492 ? 4.131 -18.574 -27.330 1.00 81.81 492 PRO A CA 1
ATOM 3771 C C . PRO A 1 492 ? 2.754 -18.002 -26.974 1.00 81.81 492 PRO A C 1
ATOM 3773 O O . PRO A 1 492 ? 2.330 -18.034 -25.820 1.00 81.81 492 PRO A O 1
ATOM 3776 N N . GLY A 1 493 ? 2.057 -17.479 -27.978 1.00 80.00 493 GLY A N 1
ATOM 3777 C CA . GLY A 1 493 ? 0.653 -17.109 -27.904 1.00 80.00 493 GLY A CA 1
ATOM 3778 C C . GLY A 1 493 ? -0.130 -17.882 -28.955 1.00 80.00 493 GLY A C 1
ATOM 3779 O O . GLY A 1 493 ? 0.167 -17.788 -30.145 1.00 80.00 493 GLY A O 1
ATOM 3780 N N . GLU A 1 494 ? -1.138 -18.628 -28.518 1.00 74.38 494 GLU A N 1
ATOM 3781 C CA . GLU A 1 494 ? -2.046 -19.381 -29.386 1.00 74.38 494 GLU A CA 1
ATOM 3782 C C . GLU A 1 494 ? -3.495 -18.973 -29.105 1.00 74.38 494 GLU A C 1
ATOM 3784 O O . GLU A 1 494 ? -3.846 -18.592 -27.988 1.00 74.38 494 GLU A O 1
ATOM 3789 N N . GLY A 1 495 ? -4.351 -18.999 -30.132 1.00 72.44 495 GLY A N 1
ATOM 3790 C CA . GLY A 1 495 ? -5.780 -18.698 -29.976 1.00 72.44 495 GLY A CA 1
ATOM 3791 C C . GLY A 1 495 ? -6.089 -17.297 -29.423 1.00 72.44 495 GLY A C 1
ATOM 3792 O O . GLY A 1 495 ? -7.098 -17.122 -28.745 1.00 72.44 495 GLY A O 1
ATOM 3793 N N . GLY A 1 496 ? -5.214 -16.312 -29.665 1.00 74.31 496 GLY A N 1
ATOM 3794 C CA . GLY A 1 496 ? -5.356 -14.948 -29.141 1.00 74.31 496 GLY A CA 1
ATOM 3795 C C . GLY A 1 496 ? -4.963 -14.780 -27.669 1.00 74.31 496 GLY A C 1
ATOM 3796 O O . GLY A 1 496 ? -5.231 -13.729 -27.097 1.00 74.31 496 GLY A O 1
ATOM 3797 N N . LYS A 1 497 ? -4.343 -15.794 -27.048 1.00 83.38 497 LYS A N 1
ATOM 3798 C CA . LYS A 1 497 ? -3.892 -15.776 -25.650 1.00 83.38 497 LYS A CA 1
ATOM 3799 C C . LYS A 1 497 ? -2.368 -15.866 -25.580 1.00 83.38 497 LYS A C 1
ATOM 3801 O O . LYS A 1 497 ? -1.795 -16.951 -25.589 1.00 83.38 497 LYS A O 1
ATOM 3806 N N . GLY A 1 498 ? -1.720 -14.711 -25.536 1.00 90.00 498 GLY A N 1
ATOM 3807 C CA . GLY A 1 498 ? -0.297 -14.545 -25.247 1.00 90.00 498 GLY A CA 1
ATOM 3808 C C . GLY A 1 498 ? -0.007 -14.422 -23.744 1.00 90.00 498 GLY A C 1
ATOM 3809 O O . GLY A 1 498 ? -0.921 -14.570 -22.923 1.00 90.00 498 GLY A O 1
ATOM 3810 N N . PRO A 1 499 ? 1.263 -14.170 -23.370 1.00 92.25 499 PRO A N 1
ATOM 3811 C CA . PRO A 1 499 ? 1.678 -14.047 -21.973 1.00 92.25 499 PRO A CA 1
ATOM 3812 C C . PRO A 1 499 ? 1.033 -12.843 -21.278 1.00 92.25 499 PRO A C 1
ATOM 3814 O O . PRO A 1 499 ? 0.539 -11.912 -21.919 1.00 92.25 499 PRO A O 1
ATOM 3817 N N . TYR A 1 500 ? 1.074 -12.858 -19.950 1.00 95.69 500 TYR A N 1
ATOM 3818 C CA . TYR A 1 500 ? 0.684 -11.725 -19.125 1.00 95.69 500 TYR A CA 1
ATOM 3819 C C . TYR A 1 500 ? 1.831 -10.721 -19.021 1.00 95.69 500 TYR A C 1
ATOM 3821 O O . TYR A 1 500 ? 2.979 -11.108 -18.819 1.00 95.69 500 TYR A O 1
ATOM 3829 N N . TRP A 1 501 ? 1.497 -9.441 -19.148 1.00 94.38 501 TRP A N 1
ATOM 3830 C CA . TRP A 1 501 ? 2.380 -8.288 -19.051 1.00 94.38 501 TRP A CA 1
ATOM 3831 C C . TRP A 1 501 ? 1.885 -7.363 -17.942 1.00 94.38 501 TRP A C 1
ATOM 3833 O O . TRP A 1 501 ? 0.705 -7.006 -17.899 1.00 94.38 501 TRP A O 1
ATOM 3843 N N . ILE A 1 502 ? 2.792 -6.972 -17.054 1.00 96.56 502 ILE A N 1
ATOM 3844 C CA . ILE A 1 502 ? 2.517 -6.050 -15.954 1.00 96.56 502 ILE A CA 1
ATOM 3845 C C . ILE A 1 502 ? 3.483 -4.893 -16.072 1.00 96.56 502 ILE A C 1
ATOM 3847 O O . ILE A 1 502 ? 4.648 -5.029 -15.706 1.00 96.56 502 ILE A O 1
ATOM 3851 N N . ASP A 1 503 ? 2.986 -3.767 -16.569 1.00 93.56 503 ASP A N 1
ATOM 3852 C CA . ASP A 1 503 ? 3.741 -2.522 -16.597 1.00 93.56 503 ASP A CA 1
ATOM 3853 C C . ASP A 1 503 ? 4.058 -2.094 -15.159 1.00 93.56 503 ASP A C 1
ATOM 3855 O O . ASP A 1 503 ? 3.175 -2.088 -14.295 1.00 93.56 503 ASP A O 1
ATOM 3859 N N . SER A 1 504 ? 5.315 -1.768 -14.868 1.00 92.62 504 SER A N 1
ATOM 3860 C CA . SER A 1 504 ? 5.671 -1.272 -13.544 1.00 92.62 504 SER A CA 1
ATOM 3861 C C . SER A 1 504 ? 5.248 0.182 -13.345 1.00 92.62 504 SER A C 1
ATOM 3863 O O . SER A 1 504 ? 5.259 0.649 -12.211 1.00 92.62 504 SER A O 1
ATOM 3865 N N . ARG A 1 505 ? 4.854 0.913 -14.392 1.00 93.31 505 ARG A N 1
ATOM 3866 C CA . ARG A 1 505 ? 4.472 2.330 -14.359 1.00 93.31 505 ARG A CA 1
ATOM 3867 C C . ARG A 1 505 ? 2.992 2.545 -14.071 1.00 93.31 505 ARG A C 1
ATOM 3869 O O . ARG A 1 505 ? 2.263 3.179 -14.827 1.00 93.31 505 ARG A O 1
ATOM 3876 N N . GLN A 1 506 ? 2.555 2.033 -12.929 1.00 93.81 506 GLN A N 1
ATOM 3877 C CA . GLN A 1 506 ? 1.179 2.148 -12.453 1.00 93.81 506 GLN A CA 1
ATOM 3878 C C . GLN A 1 506 ? 1.137 2.439 -10.950 1.00 93.81 506 GLN A C 1
ATOM 3880 O O . GLN A 1 506 ? 2.085 2.139 -10.220 1.00 93.81 506 GLN A O 1
ATOM 3885 N N . GLN A 1 507 ? 0.016 2.990 -10.479 1.00 93.12 507 GLN A N 1
ATOM 3886 C CA . GLN A 1 507 ? -0.202 3.340 -9.069 1.00 93.12 507 GLN A CA 1
ATOM 3887 C C . GLN A 1 507 ? 0.079 2.158 -8.128 1.00 93.12 507 GLN A C 1
ATOM 3889 O O . GLN A 1 507 ? 0.710 2.310 -7.086 1.00 93.12 507 GLN A O 1
ATOM 3894 N N . ARG A 1 508 ? -0.389 0.965 -8.508 1.00 94.69 508 ARG A N 1
ATOM 3895 C CA . ARG A 1 508 ? -0.384 -0.242 -7.670 1.00 94.69 508 ARG A CA 1
ATOM 3896 C C . ARG A 1 508 ? 0.824 -1.145 -7.927 1.00 94.69 508 ARG A C 1
ATOM 3898 O O . ARG A 1 508 ? 0.817 -2.307 -7.539 1.00 94.69 508 ARG A O 1
ATOM 3905 N N . ALA A 1 509 ? 1.883 -0.630 -8.555 1.00 95.38 509 ALA A N 1
ATOM 3906 C CA . ALA A 1 509 ? 3.056 -1.429 -8.917 1.00 95.38 509 ALA A CA 1
ATOM 3907 C C . ALA A 1 509 ? 3.774 -2.049 -7.704 1.00 95.38 509 ALA A C 1
ATOM 3909 O O . ALA A 1 509 ? 4.324 -3.143 -7.819 1.00 95.38 509 ALA A O 1
ATOM 3910 N N . ALA A 1 510 ? 3.691 -1.416 -6.527 1.00 95.00 510 ALA A N 1
ATOM 3911 C CA . ALA A 1 510 ? 4.247 -1.954 -5.286 1.00 95.00 510 ALA A CA 1
ATOM 3912 C C . ALA A 1 510 ? 3.684 -3.347 -4.949 1.00 95.00 510 ALA A C 1
ATOM 3914 O O . ALA A 1 510 ? 4.419 -4.214 -4.482 1.00 95.00 510 ALA A O 1
ATOM 3915 N N . HIS A 1 511 ? 2.410 -3.609 -5.276 1.00 94.44 511 HIS A N 1
ATOM 3916 C CA . HIS A 1 511 ? 1.802 -4.932 -5.111 1.00 94.44 511 HIS A CA 1
ATOM 3917 C C . HIS A 1 511 ? 2.470 -6.002 -5.972 1.00 94.44 511 HIS A C 1
ATOM 3919 O O . HIS A 1 511 ? 2.606 -7.137 -5.514 1.00 94.44 511 HIS A O 1
ATOM 3925 N N . ALA A 1 512 ? 2.880 -5.655 -7.194 1.00 95.12 512 ALA A N 1
ATOM 3926 C CA . ALA A 1 512 ? 3.608 -6.558 -8.080 1.00 95.12 512 ALA A CA 1
ATOM 3927 C C . ALA A 1 512 ? 5.033 -6.796 -7.563 1.00 95.12 512 ALA A C 1
ATOM 3929 O O . ALA A 1 512 ? 5.480 -7.939 -7.541 1.00 95.12 512 ALA A O 1
ATOM 3930 N N . PHE A 1 513 ? 5.706 -5.750 -7.073 1.00 94.81 513 PHE A N 1
ATOM 3931 C CA . PHE A 1 513 ? 7.052 -5.855 -6.498 1.00 94.81 513 PHE A CA 1
ATOM 3932 C C . PHE A 1 513 ? 7.062 -6.781 -5.283 1.00 94.81 513 PHE A C 1
ATOM 3934 O O . PHE A 1 513 ? 7.849 -7.717 -5.230 1.00 94.81 513 PHE A O 1
ATOM 3941 N N . MET A 1 514 ? 6.129 -6.587 -4.350 1.00 93.50 514 MET A N 1
ATOM 3942 C CA . MET A 1 514 ? 6.078 -7.397 -3.134 1.00 93.50 514 MET A CA 1
ATOM 3943 C C . MET A 1 514 ? 5.625 -8.840 -3.378 1.00 93.50 514 MET A C 1
ATOM 3945 O O . MET A 1 514 ? 5.959 -9.700 -2.571 1.00 93.50 514 MET A O 1
ATOM 3949 N N . ARG A 1 515 ? 4.892 -9.137 -4.463 1.00 93.62 515 ARG A N 1
ATOM 3950 C CA . ARG A 1 515 ? 4.354 -10.488 -4.732 1.00 93.62 515 ARG A CA 1
ATOM 3951 C C . ARG A 1 515 ? 5.168 -11.318 -5.718 1.00 93.62 515 ARG A C 1
ATOM 3953 O O . ARG A 1 515 ? 5.170 -12.540 -5.603 1.00 93.62 515 ARG A O 1
ATOM 3960 N N . LEU A 1 516 ? 5.799 -10.699 -6.713 1.00 94.94 516 LEU A N 1
ATOM 3961 C CA . LEU A 1 516 ? 6.492 -11.430 -7.781 1.00 94.94 516 LEU A CA 1
ATOM 3962 C C . LEU A 1 516 ? 7.964 -11.680 -7.467 1.00 94.94 516 LEU A C 1
ATOM 3964 O O . LEU A 1 516 ? 8.534 -12.633 -7.990 1.00 94.94 516 LEU A O 1
ATOM 3968 N N . GLU A 1 517 ? 8.565 -10.858 -6.616 1.00 94.19 517 GLU A N 1
ATOM 3969 C CA . GLU A 1 517 ? 9.959 -10.999 -6.212 1.00 94.19 517 GLU A CA 1
ATOM 3970 C C . GLU A 1 517 ? 10.129 -12.178 -5.241 1.00 94.19 517 GLU A C 1
ATOM 3972 O O . GLU A 1 517 ? 9.318 -12.333 -4.328 1.00 94.19 517 GLU A O 1
ATOM 3977 N N . PRO A 1 518 ? 11.135 -13.051 -5.431 1.00 93.62 518 PRO A N 1
ATOM 3978 C CA . PRO A 1 518 ? 11.173 -14.336 -4.740 1.00 93.62 518 PRO A CA 1
ATOM 3979 C C . PRO A 1 518 ? 11.583 -14.219 -3.267 1.00 93.62 518 PRO A C 1
ATOM 3981 O O . PRO A 1 518 ? 11.165 -15.051 -2.466 1.00 93.62 518 PRO A O 1
ATOM 3984 N N . GLU A 1 519 ? 12.369 -13.205 -2.893 1.00 93.00 519 GLU A N 1
ATOM 3985 C CA . GLU A 1 519 ? 12.863 -13.024 -1.519 1.00 93.00 519 GLU A CA 1
ATOM 3986 C C . GLU A 1 519 ? 11.875 -12.344 -0.569 1.00 93.00 519 GLU A C 1
ATOM 3988 O O . GLU A 1 519 ? 12.149 -12.252 0.625 1.00 93.00 519 GLU A O 1
ATOM 3993 N N . THR A 1 520 ? 10.755 -11.818 -1.061 1.00 91.19 520 THR A N 1
ATOM 3994 C CA . THR A 1 520 ? 9.841 -11.036 -0.222 1.00 91.19 520 THR A CA 1
ATOM 3995 C C . THR A 1 520 ? 9.031 -11.942 0.711 1.00 91.19 520 THR A C 1
ATOM 3997 O O . THR A 1 520 ? 8.524 -12.996 0.323 1.00 91.19 520 THR A O 1
ATOM 4000 N N . GLU A 1 521 ? 8.816 -11.496 1.952 1.00 84.06 521 GLU A N 1
ATOM 4001 C CA . GLU A 1 521 ? 7.982 -12.211 2.939 1.00 84.06 521 GLU A CA 1
ATOM 4002 C C . GLU A 1 521 ? 6.484 -12.246 2.554 1.00 84.06 521 GLU A C 1
ATOM 4004 O O . GLU A 1 521 ? 5.697 -13.041 3.075 1.00 84.06 521 GLU A O 1
ATOM 4009 N N . SER A 1 522 ? 6.103 -11.430 1.571 1.00 84.19 522 SER A N 1
ATOM 4010 C CA . SER A 1 522 ? 4.772 -11.380 0.952 1.00 84.19 522 SER A CA 1
ATOM 4011 C C . SER A 1 522 ? 4.759 -11.873 -0.492 1.00 84.19 522 SER A C 1
ATOM 4013 O O . SER A 1 522 ? 3.817 -11.606 -1.240 1.00 84.19 522 SER A O 1
ATOM 4015 N N . GLY A 1 523 ? 5.804 -12.597 -0.889 1.00 90.75 523 GLY A N 1
ATOM 4016 C CA . GLY A 1 523 ? 5.966 -13.138 -2.228 1.00 90.75 523 GLY A CA 1
ATOM 4017 C C . GLY A 1 523 ? 5.087 -14.357 -2.481 1.00 90.75 523 GLY A C 1
ATOM 4018 O O . GLY A 1 523 ? 4.825 -15.172 -1.593 1.00 90.75 523 GLY A O 1
ATOM 4019 N N . PHE A 1 524 ? 4.685 -14.558 -3.732 1.00 94.00 524 PHE A N 1
ATOM 4020 C CA . PHE A 1 524 ? 4.049 -15.800 -4.165 1.00 94.00 524 PHE A CA 1
ATOM 4021 C C . PHE A 1 524 ? 4.972 -17.014 -4.014 1.00 94.00 524 PHE A C 1
ATOM 4023 O O . PHE A 1 524 ? 4.469 -18.112 -3.774 1.00 94.00 524 PHE A O 1
ATOM 4030 N N . ALA A 1 525 ? 6.292 -16.808 -4.073 1.00 93.88 525 ALA A N 1
ATOM 4031 C CA . ALA A 1 525 ? 7.281 -17.811 -3.693 1.00 93.88 525 ALA A CA 1
ATOM 4032 C C . ALA A 1 525 ? 7.143 -18.185 -2.206 1.00 93.88 525 ALA A C 1
ATOM 4034 O O . ALA A 1 525 ? 6.940 -19.357 -1.889 1.00 93.88 525 ALA A O 1
ATOM 4035 N N . LYS A 1 526 ? 7.127 -17.191 -1.298 1.00 92.81 526 LYS A N 1
ATOM 4036 C CA . LYS A 1 526 ? 6.972 -17.406 0.152 1.00 92.81 526 LYS A CA 1
ATOM 4037 C C . LYS A 1 526 ? 5.751 -18.234 0.500 1.00 92.81 526 LYS A C 1
ATOM 4039 O O . LYS A 1 526 ? 5.845 -19.178 1.279 1.00 92.81 526 LYS A O 1
ATOM 4044 N N . TRP A 1 527 ? 4.615 -17.907 -0.100 1.00 91.88 527 TRP A N 1
ATOM 4045 C CA . TRP A 1 527 ? 3.344 -18.582 0.158 1.00 91.88 527 TRP A CA 1
ATOM 4046 C C . TRP A 1 527 ? 3.136 -19.858 -0.661 1.00 91.88 527 TRP A C 1
ATOM 4048 O O . TRP A 1 527 ? 2.068 -20.464 -0.574 1.00 91.88 527 TRP A O 1
ATOM 4058 N N . ASN A 1 528 ? 4.142 -20.274 -1.437 1.00 91.31 528 ASN A N 1
ATOM 4059 C CA . ASN A 1 528 ? 4.095 -21.436 -2.321 1.00 91.31 528 ASN A CA 1
ATOM 4060 C C . ASN A 1 528 ? 2.892 -21.404 -3.288 1.00 91.31 528 ASN A C 1
ATOM 4062 O O . ASN A 1 528 ? 2.364 -22.443 -3.683 1.00 91.31 528 ASN A O 1
ATOM 4066 N N . VAL A 1 529 ? 2.452 -20.193 -3.650 1.00 92.50 529 VAL A N 1
ATOM 4067 C CA . VAL A 1 529 ? 1.505 -19.949 -4.747 1.00 92.50 529 VAL A CA 1
ATOM 4068 C C . VAL A 1 529 ? 2.230 -20.196 -6.070 1.00 92.50 529 VAL A C 1
ATOM 4070 O O . VAL A 1 529 ? 1.676 -20.802 -6.980 1.00 92.50 529 VAL A O 1
ATOM 4073 N N . ILE A 1 530 ? 3.502 -19.790 -6.130 1.00 92.12 530 ILE A N 1
ATOM 4074 C CA . ILE A 1 530 ? 4.445 -20.184 -7.171 1.00 92.12 530 ILE A CA 1
ATOM 4075 C C . ILE A 1 530 ? 5.488 -21.072 -6.494 1.00 92.12 530 ILE A C 1
ATOM 4077 O O . ILE A 1 530 ? 6.316 -20.560 -5.737 1.00 92.12 530 ILE A O 1
ATOM 4081 N N . PRO A 1 531 ? 5.422 -22.398 -6.688 1.00 91.00 531 PRO A N 1
ATOM 4082 C CA . PRO A 1 531 ? 6.382 -23.301 -6.083 1.00 91.00 531 PRO A CA 1
ATOM 4083 C C . PRO A 1 531 ? 7.747 -23.103 -6.737 1.00 91.00 531 PRO A C 1
ATOM 4085 O O . PRO A 1 531 ? 7.863 -23.139 -7.960 1.00 91.00 531 PRO A O 1
ATOM 4088 N N . VAL A 1 532 ? 8.766 -22.898 -5.906 1.00 92.06 532 VAL A N 1
ATOM 4089 C CA . VAL A 1 532 ? 10.154 -22.717 -6.336 1.00 92.06 532 VAL A CA 1
ATOM 4090 C C . VAL A 1 532 ? 11.101 -23.529 -5.455 1.00 92.06 532 VAL A C 1
ATOM 4092 O O . VAL A 1 532 ? 10.851 -23.722 -4.263 1.00 92.06 532 VAL A O 1
ATOM 4095 N N . ALA A 1 533 ? 12.203 -23.984 -6.036 1.00 92.62 533 ALA A N 1
ATOM 4096 C CA . ALA A 1 533 ? 13.293 -24.684 -5.376 1.00 92.62 533 ALA A CA 1
ATOM 4097 C C . ALA A 1 533 ? 14.657 -24.146 -5.841 1.00 92.62 533 ALA A C 1
ATOM 4099 O O . ALA A 1 533 ? 14.762 -23.365 -6.785 1.00 92.62 533 ALA A O 1
ATOM 4100 N N . THR A 1 534 ? 15.730 -24.576 -5.172 1.00 94.12 534 THR A N 1
ATOM 4101 C CA . THR A 1 534 ? 17.097 -24.293 -5.628 1.00 94.12 534 THR A CA 1
ATOM 4102 C C . THR A 1 534 ? 17.303 -24.810 -7.056 1.00 94.12 534 THR A C 1
ATOM 4104 O O . THR A 1 534 ? 17.118 -25.998 -7.320 1.00 94.12 534 THR A O 1
ATOM 4107 N N . GLY A 1 535 ? 17.740 -23.920 -7.946 1.00 90.88 535 GLY A N 1
ATOM 4108 C CA . GLY A 1 535 ? 17.952 -24.159 -9.373 1.00 90.88 535 GLY A CA 1
ATOM 4109 C C . GLY A 1 535 ? 16.798 -23.710 -10.273 1.00 90.88 535 GLY A C 1
ATOM 4110 O O . GLY A 1 535 ? 16.975 -23.702 -11.491 1.00 90.88 535 GLY A O 1
ATOM 4111 N N . ASP A 1 536 ? 15.648 -23.333 -9.706 1.00 92.69 536 ASP A N 1
ATOM 4112 C CA . ASP A 1 536 ? 14.532 -22.782 -10.477 1.00 92.69 536 ASP A CA 1
ATOM 4113 C C . ASP A 1 536 ? 14.765 -21.308 -10.834 1.00 92.69 536 ASP A C 1
ATOM 4115 O O . ASP A 1 536 ? 15.518 -20.588 -10.175 1.00 92.69 536 ASP A O 1
ATOM 4119 N N . GLU A 1 537 ? 14.076 -20.836 -11.873 1.00 90.56 537 GLU A N 1
ATOM 4120 C CA . GLU A 1 537 ? 14.146 -19.450 -12.328 1.00 90.56 537 GLU A CA 1
ATOM 4121 C C . GLU A 1 537 ? 12.825 -18.710 -12.104 1.00 90.56 537 GLU A C 1
ATOM 4123 O O . GLU A 1 537 ? 11.785 -19.123 -12.624 1.00 90.56 537 GLU A O 1
ATOM 4128 N N . TRP A 1 538 ? 12.858 -17.581 -11.393 1.00 86.94 538 TRP A N 1
ATOM 4129 C CA . TRP A 1 538 ? 11.681 -16.740 -11.171 1.00 86.94 538 TRP A CA 1
ATOM 4130 C C . TRP A 1 538 ? 12.038 -15.374 -10.554 1.00 86.94 538 TRP A C 1
ATOM 4132 O O . TRP A 1 538 ? 12.860 -15.358 -9.642 1.00 86.94 538 TRP A O 1
ATOM 4142 N N . PRO A 1 539 ? 11.372 -14.247 -10.895 1.00 85.25 539 PRO A N 1
ATOM 4143 C CA . PRO A 1 539 ? 10.470 -13.987 -12.026 1.00 85.25 539 PRO A CA 1
ATOM 4144 C C . PRO A 1 539 ? 11.230 -13.614 -13.311 1.00 85.25 539 PRO A C 1
ATOM 4146 O O . PRO A 1 539 ? 12.451 -13.467 -13.297 1.00 85.25 539 PRO A O 1
ATOM 4149 N N . TYR A 1 540 ? 10.499 -13.400 -14.414 1.00 84.69 540 TYR A N 1
ATOM 4150 C CA . TYR A 1 540 ? 11.029 -12.761 -15.625 1.00 84.69 540 TYR A CA 1
ATOM 4151 C C . TYR A 1 540 ? 10.631 -11.278 -15.679 1.00 84.69 540 TYR A C 1
ATOM 4153 O O . TYR A 1 540 ? 9.444 -10.935 -15.681 1.00 84.69 540 TYR A O 1
ATOM 4161 N N . ARG A 1 541 ? 11.622 -10.389 -15.759 1.00 86.75 541 ARG A N 1
ATOM 4162 C CA . ARG A 1 541 ? 11.446 -8.939 -15.894 1.00 86.75 541 ARG A CA 1
ATOM 4163 C C . ARG A 1 541 ? 11.894 -8.484 -17.273 1.00 86.75 541 ARG A C 1
ATOM 4165 O O . ARG A 1 541 ? 13.016 -8.761 -17.690 1.00 86.75 541 ARG A O 1
ATOM 4172 N N . ALA A 1 542 ? 11.043 -7.763 -17.986 1.00 70.19 542 ALA A N 1
ATOM 4173 C CA . ALA A 1 542 ? 11.423 -7.185 -19.264 1.00 70.19 542 ALA A CA 1
ATOM 4174 C C . ALA A 1 542 ? 12.326 -5.962 -19.039 1.00 70.19 542 ALA A C 1
ATOM 4176 O O . ALA A 1 542 ? 11.983 -5.051 -18.279 1.00 70.19 542 ALA A O 1
ATOM 4177 N N . TYR A 1 543 ? 13.464 -5.928 -19.734 1.00 58.72 543 TYR A N 1
ATOM 4178 C CA . TYR A 1 543 ? 14.275 -4.723 -19.854 1.00 58.72 543 TYR A CA 1
ATOM 4179 C C . TYR A 1 543 ? 13.825 -3.930 -21.079 1.00 58.72 543 TYR A C 1
ATOM 4181 O O . TYR A 1 543 ? 13.829 -4.425 -22.207 1.00 58.72 543 TYR A O 1
ATOM 4189 N N . GLY A 1 544 ? 13.489 -2.659 -20.871 1.00 43.72 544 GLY A N 1
ATOM 4190 C CA . GLY A 1 544 ? 13.356 -1.704 -21.960 1.00 43.72 544 GLY A CA 1
ATOM 4191 C C . GLY A 1 544 ? 14.730 -1.351 -22.529 1.00 43.72 544 GLY A C 1
ATOM 4192 O O . GLY A 1 544 ? 15.293 -0.312 -22.189 1.00 43.72 544 GLY A O 1
ATOM 4193 N N . LEU A 1 545 ? 15.284 -2.172 -23.427 1.00 38.47 545 LEU A N 1
ATOM 4194 C CA . LEU A 1 545 ? 16.270 -1.648 -24.372 1.00 38.47 545 LEU A CA 1
ATOM 4195 C C . LEU A 1 545 ? 15.499 -0.690 -25.299 1.00 38.47 545 LEU A C 1
ATOM 4197 O O . LEU A 1 545 ? 14.493 -1.119 -25.871 1.00 38.47 545 LEU A O 1
ATOM 4201 N N . PRO A 1 546 ? 15.891 0.588 -25.473 1.00 37.84 546 PRO A N 1
ATOM 4202 C CA . PRO A 1 546 ? 15.110 1.507 -26.289 1.00 37.84 546 PRO A CA 1
ATOM 4203 C C . PRO A 1 546 ? 14.907 0.911 -27.683 1.00 37.84 546 PRO A C 1
ATOM 4205 O O . PRO A 1 546 ? 15.875 0.672 -28.410 1.00 37.84 546 PRO A O 1
ATOM 4208 N N . ALA A 1 547 ? 13.646 0.723 -28.080 1.00 40.06 547 ALA A N 1
ATOM 4209 C CA . ALA A 1 547 ? 13.223 0.191 -29.379 1.00 40.06 547 ALA A CA 1
ATOM 4210 C C . ALA A 1 547 ? 13.654 1.057 -30.591 1.00 40.06 547 ALA A C 1
ATOM 4212 O O . ALA A 1 547 ? 13.175 0.877 -31.704 1.00 40.06 547 ALA A O 1
ATOM 4213 N N . LEU A 1 548 ? 14.578 2.000 -30.401 1.00 43.91 548 LEU A N 1
ATOM 4214 C CA . LEU A 1 548 ? 15.115 2.917 -31.402 1.00 43.91 548 LEU A CA 1
ATOM 4215 C C . LEU A 1 548 ? 16.232 2.309 -32.266 1.00 43.91 548 LEU A C 1
ATOM 4217 O O . LEU A 1 548 ? 16.530 2.845 -33.335 1.00 43.91 548 LEU A O 1
ATOM 4221 N N . LEU A 1 549 ? 16.848 1.194 -31.856 1.00 43.75 549 LEU A N 1
ATOM 4222 C CA . LEU A 1 549 ? 17.932 0.571 -32.631 1.00 43.75 549 LEU A CA 1
ATOM 4223 C C . LEU A 1 549 ? 17.417 -0.291 -33.790 1.00 43.75 549 LEU A C 1
ATOM 4225 O O . LEU A 1 549 ? 18.014 -0.284 -34.867 1.00 43.75 549 LEU A O 1
ATOM 4229 N N . VAL A 1 550 ? 16.292 -0.986 -33.607 1.00 46.53 550 VAL A N 1
ATOM 4230 C CA . VAL A 1 550 ? 15.767 -1.936 -34.601 1.00 46.53 550 VAL A CA 1
ATOM 4231 C C . VAL A 1 550 ? 15.226 -1.229 -35.855 1.00 46.53 550 VAL A C 1
ATOM 4233 O O . VAL A 1 550 ? 15.684 -1.573 -36.945 1.00 46.53 550 VAL A O 1
ATOM 4236 N N . PRO A 1 551 ? 14.365 -0.191 -35.771 1.00 44.03 551 PRO A N 1
ATOM 4237 C CA . PRO A 1 551 ? 13.874 0.518 -36.956 1.00 44.03 551 PRO A CA 1
ATOM 4238 C C . PRO A 1 551 ? 14.993 1.240 -37.712 1.00 44.03 551 PRO A C 1
ATOM 4240 O O . PRO A 1 551 ? 14.984 1.284 -38.938 1.00 44.03 551 PRO A O 1
ATOM 4243 N N . THR A 1 552 ? 15.996 1.760 -36.998 1.00 47.38 552 THR A N 1
ATOM 4244 C CA . THR A 1 552 ? 17.158 2.441 -37.592 1.00 47.38 552 THR A CA 1
ATOM 4245 C C . THR A 1 552 ? 18.062 1.451 -38.327 1.00 47.38 552 THR A C 1
ATOM 4247 O O . THR A 1 552 ? 18.473 1.710 -39.458 1.00 47.38 552 THR A O 1
ATOM 4250 N N . ALA A 1 553 ? 18.324 0.281 -37.733 1.00 50.81 553 ALA A N 1
ATOM 4251 C CA . ALA A 1 553 ? 19.083 -0.788 -38.376 1.00 50.81 553 ALA A CA 1
ATOM 4252 C C . ALA A 1 553 ? 18.351 -1.359 -39.601 1.00 50.81 553 ALA A C 1
ATOM 4254 O O . ALA A 1 553 ? 18.992 -1.629 -40.615 1.00 50.81 553 ALA A O 1
ATOM 4255 N N . VAL A 1 554 ? 17.022 -1.499 -39.532 1.00 53.31 554 VAL A N 1
ATOM 4256 C CA . VAL A 1 554 ? 16.176 -1.941 -40.653 1.00 53.31 554 VAL A CA 1
ATOM 4257 C C . VAL A 1 554 ? 16.112 -0.877 -41.753 1.00 53.31 554 VAL A C 1
ATOM 4259 O O . VAL A 1 554 ? 16.293 -1.220 -42.917 1.00 53.31 554 VAL A O 1
ATOM 4262 N N . SER A 1 555 ? 15.951 0.408 -41.418 1.00 54.69 555 SER A N 1
ATOM 4263 C CA . SER A 1 555 ? 15.954 1.513 -42.393 1.00 54.69 555 SER A CA 1
ATOM 4264 C C . SER A 1 555 ? 17.294 1.595 -43.133 1.00 54.69 555 SER A C 1
ATOM 4266 O O . SER A 1 555 ? 17.327 1.586 -44.360 1.00 54.69 555 SER A O 1
ATOM 4268 N N . ILE A 1 556 ? 18.426 1.532 -42.416 1.00 54.94 556 ILE A N 1
ATOM 4269 C CA . ILE A 1 556 ? 19.761 1.532 -43.041 1.00 54.94 556 ILE A CA 1
ATOM 4270 C C . ILE A 1 556 ? 19.971 0.287 -43.919 1.00 54.94 556 ILE A C 1
ATOM 4272 O O . ILE A 1 556 ? 20.517 0.385 -45.018 1.00 54.94 556 ILE A O 1
ATOM 4276 N N . LYS A 1 557 ? 19.495 -0.883 -43.472 1.00 53.09 557 LYS A N 1
ATOM 4277 C CA . LYS A 1 557 ? 19.532 -2.133 -44.246 1.00 53.09 557 LYS A CA 1
ATOM 4278 C C . LYS A 1 557 ? 18.520 -2.203 -45.390 1.00 53.09 557 LYS A C 1
ATOM 4280 O O . LYS A 1 557 ? 18.556 -3.182 -46.113 1.00 53.09 557 LYS A O 1
ATOM 4285 N N . THR A 1 558 ? 17.624 -1.237 -45.567 1.00 55.72 558 THR A N 1
ATOM 4286 C CA . THR A 1 558 ? 16.631 -1.248 -46.661 1.00 55.72 558 THR A CA 1
ATOM 4287 C C . THR A 1 558 ? 16.829 -0.104 -47.657 1.00 55.72 558 THR A C 1
ATOM 4289 O O . THR A 1 558 ? 16.140 -0.040 -48.671 1.00 55.72 558 THR A O 1
ATOM 4292 N N . LEU A 1 559 ? 17.837 0.750 -47.440 1.00 54.50 559 LEU A N 1
ATOM 4293 C CA . LEU A 1 559 ? 18.175 1.888 -48.304 1.00 54.50 559 LEU A CA 1
ATOM 4294 C C . LEU A 1 559 ? 18.446 1.515 -49.772 1.00 54.50 559 LEU A C 1
ATOM 4296 O O . LEU A 1 559 ? 18.136 2.302 -50.660 1.00 54.50 559 LEU A O 1
ATOM 4300 N N . HIS A 1 560 ? 18.984 0.325 -50.041 1.00 56.31 560 HIS A N 1
ATOM 4301 C CA . HIS A 1 560 ? 19.285 -0.155 -51.400 1.00 56.31 560 HIS A CA 1
ATOM 4302 C C . HIS A 1 560 ? 18.031 -0.478 -52.231 1.00 56.31 560 HIS A C 1
ATOM 4304 O O . HIS A 1 560 ? 18.124 -0.633 -53.441 1.00 56.31 560 HIS A O 1
ATOM 4310 N N . TYR A 1 561 ? 16.843 -0.522 -51.619 1.00 55.44 561 TYR A N 1
ATOM 4311 C CA . TYR A 1 561 ? 15.578 -0.653 -52.349 1.00 55.44 561 TYR A CA 1
ATOM 4312 C C . TYR A 1 561 ? 15.018 0.697 -52.840 1.00 55.44 561 TYR A C 1
ATOM 4314 O O . TYR A 1 561 ? 14.032 0.718 -53.572 1.00 55.44 561 TYR A O 1
ATOM 4322 N N . LEU A 1 562 ? 15.630 1.830 -52.460 1.00 53.94 562 LEU A N 1
ATOM 4323 C CA . LEU A 1 562 ? 15.179 3.189 -52.806 1.00 53.94 562 LEU A CA 1
ATOM 4324 C C . LEU A 1 562 ? 15.889 3.784 -54.041 1.00 53.94 562 LEU A C 1
ATOM 4326 O O . LEU A 1 562 ? 15.809 4.989 -54.275 1.00 53.94 562 LEU A O 1
ATOM 4330 N N . GLU A 1 563 ? 16.550 2.959 -54.858 1.00 54.06 563 GLU A N 1
ATOM 4331 C CA . GLU A 1 563 ? 17.308 3.373 -56.057 1.00 54.06 563 GLU A CA 1
ATOM 4332 C C . GLU A 1 563 ? 16.442 3.869 -57.236 1.00 54.06 563 GLU A C 1
ATOM 4334 O O . GLU A 1 563 ? 16.964 4.191 -58.301 1.00 54.06 563 GLU A O 1
ATOM 4339 N N . LEU A 1 564 ? 15.119 3.982 -57.066 1.00 54.44 564 LEU A N 1
ATOM 4340 C CA . LEU A 1 564 ? 14.189 4.379 -58.133 1.00 54.44 564 LEU A CA 1
ATOM 4341 C C . LEU A 1 564 ? 14.437 5.800 -58.685 1.00 54.44 564 LEU A C 1
ATOM 4343 O O . LEU A 1 564 ? 14.019 6.104 -59.800 1.00 54.44 564 LEU A O 1
ATOM 4347 N N . LEU A 1 565 ? 15.094 6.672 -57.910 1.00 54.09 565 LEU A N 1
ATOM 4348 C CA . LEU A 1 565 ? 15.478 8.031 -58.299 1.00 54.09 565 LEU A CA 1
ATOM 4349 C C . LEU A 1 565 ? 16.914 8.332 -57.827 1.00 54.09 565 LEU A C 1
ATOM 4351 O O . LEU A 1 565 ? 17.216 8.098 -56.650 1.00 54.09 565 LEU A O 1
ATOM 4355 N N . PRO A 1 566 ? 17.789 8.901 -58.683 1.00 52.31 566 PRO A N 1
ATOM 4356 C CA . PRO A 1 566 ? 19.137 9.302 -58.282 1.00 52.31 566 PRO A CA 1
ATOM 4357 C C . PRO A 1 566 ? 19.103 10.236 -57.060 1.00 52.31 566 PRO A C 1
ATOM 4359 O O . PRO A 1 566 ? 18.407 11.251 -57.072 1.00 52.31 566 PRO A O 1
ATOM 4362 N N . GLY A 1 567 ? 19.829 9.883 -55.993 1.00 54.81 567 GLY A N 1
ATOM 4363 C CA . GLY A 1 567 ? 19.936 10.680 -54.761 1.00 54.81 567 GLY A CA 1
ATOM 4364 C C . GLY A 1 567 ? 18.823 10.480 -53.716 1.00 54.81 567 GLY A C 1
ATOM 4365 O O . GLY A 1 567 ? 18.925 11.015 -52.613 1.00 54.81 567 GLY A O 1
ATOM 4366 N N . LEU A 1 568 ? 17.776 9.686 -53.984 1.00 59.88 568 LEU A N 1
ATOM 4367 C CA . LEU A 1 568 ? 16.675 9.492 -53.021 1.00 59.88 568 LEU A CA 1
ATOM 4368 C C . LEU A 1 568 ? 17.101 8.684 -51.782 1.00 59.88 568 LEU A C 1
ATOM 4370 O O . LEU A 1 568 ? 16.744 9.041 -50.658 1.00 59.88 568 LEU A O 1
ATOM 4374 N N . GLY A 1 569 ? 17.910 7.636 -51.968 1.00 57.47 569 GLY A N 1
ATOM 4375 C CA . GLY A 1 569 ? 18.488 6.865 -50.861 1.00 57.47 569 GLY A CA 1
ATOM 4376 C C . GLY A 1 569 ? 19.412 7.707 -49.970 1.00 57.47 569 GLY A C 1
ATOM 4377 O O . GLY A 1 569 ? 19.386 7.579 -48.750 1.00 57.47 569 GLY A O 1
ATOM 4378 N N . GLU A 1 570 ? 20.167 8.641 -50.555 1.00 58.12 570 GLU A N 1
ATOM 4379 C CA . GLU A 1 570 ? 21.026 9.584 -49.820 1.00 58.12 570 GLU A CA 1
ATOM 4380 C C . GLU A 1 570 ? 20.207 10.519 -48.928 1.00 58.12 570 GLU A C 1
ATOM 4382 O O . GLU A 1 570 ? 20.503 10.692 -47.742 1.00 58.12 570 GLU A O 1
ATOM 4387 N N . VAL A 1 571 ? 19.130 11.081 -49.481 1.00 60.25 571 VAL A N 1
ATOM 4388 C CA . VAL A 1 571 ? 18.206 11.952 -48.749 1.00 60.25 571 VAL A CA 1
ATOM 4389 C C . VAL A 1 571 ? 17.501 11.178 -47.631 1.00 60.25 571 VAL A C 1
ATOM 4391 O O . VAL A 1 571 ? 17.442 11.665 -46.502 1.00 60.25 571 VAL A O 1
ATOM 4394 N N . TRP A 1 572 ? 17.029 9.954 -47.892 1.00 61.94 572 TRP A N 1
ATOM 4395 C CA . TRP A 1 572 ? 16.373 9.115 -46.882 1.00 61.94 572 TRP A CA 1
ATOM 4396 C C . TRP A 1 572 ? 17.318 8.686 -45.752 1.00 61.94 572 TRP A C 1
ATOM 4398 O O . TRP A 1 572 ? 16.939 8.711 -44.577 1.00 61.94 572 TRP A O 1
ATOM 4408 N N . GLY A 1 573 ? 18.571 8.355 -46.080 1.00 62.34 573 GLY A N 1
ATOM 4409 C CA . GLY A 1 573 ? 19.603 8.034 -45.094 1.00 62.34 573 GLY A CA 1
ATOM 4410 C C . GLY A 1 573 ? 19.899 9.214 -44.166 1.00 62.34 573 GLY A C 1
ATOM 4411 O O . GLY A 1 573 ? 19.968 9.046 -42.947 1.00 62.34 573 GLY A O 1
ATOM 4412 N N . LEU A 1 574 ? 19.987 10.428 -44.717 1.00 61.50 574 LEU A N 1
ATOM 4413 C CA . LEU A 1 574 ? 20.207 11.647 -43.935 1.00 61.50 574 LEU A CA 1
ATOM 4414 C C . LEU A 1 574 ? 18.992 12.040 -43.091 1.00 61.50 574 LEU A C 1
ATOM 4416 O O . LEU A 1 574 ? 19.165 12.442 -41.940 1.00 61.50 574 LEU A O 1
ATOM 4420 N N . ILE A 1 575 ? 17.776 11.876 -43.616 1.00 62.75 575 ILE A N 1
ATOM 4421 C CA . ILE A 1 575 ? 16.531 12.082 -42.861 1.00 62.75 575 ILE A CA 1
ATOM 4422 C C . ILE A 1 575 ? 16.434 11.087 -41.702 1.00 62.75 575 ILE A C 1
ATOM 4424 O O . ILE A 1 575 ? 16.113 11.494 -40.590 1.00 62.75 575 ILE A O 1
ATOM 4428 N N . THR A 1 576 ? 16.763 9.812 -41.926 1.00 63.44 576 THR A N 1
ATOM 4429 C CA . THR A 1 576 ? 16.748 8.776 -40.880 1.00 63.44 576 THR A CA 1
ATOM 4430 C C . THR A 1 576 ? 17.789 9.068 -39.800 1.00 63.44 576 THR A C 1
ATOM 4432 O O . THR A 1 576 ? 17.484 8.968 -38.616 1.00 63.44 576 THR A O 1
ATOM 4435 N N . LEU A 1 577 ? 19.002 9.479 -40.184 1.00 62.19 577 LEU A N 1
ATOM 4436 C CA . LEU A 1 577 ? 20.073 9.808 -39.244 1.00 62.19 577 LEU A CA 1
ATOM 4437 C C . LEU A 1 577 ? 19.729 11.050 -38.409 1.00 62.19 577 LEU A C 1
ATOM 4439 O O . LEU A 1 577 ? 19.806 11.010 -37.184 1.00 62.19 577 LEU A O 1
ATOM 4443 N N . ILE A 1 578 ? 19.301 12.138 -39.058 1.00 63.91 578 ILE A N 1
ATOM 4444 C CA . ILE A 1 578 ? 18.888 13.372 -38.377 1.00 63.91 578 ILE A CA 1
ATOM 4445 C C . ILE A 1 578 ? 17.645 13.119 -37.528 1.00 63.91 578 ILE A C 1
ATOM 4447 O O . ILE A 1 578 ? 17.599 13.592 -36.401 1.00 63.91 578 ILE A O 1
ATOM 4451 N N . GLY A 1 579 ? 16.681 12.340 -38.019 1.00 61.28 579 GLY A N 1
ATOM 4452 C CA . GLY A 1 579 ? 15.501 11.916 -37.272 1.00 61.28 579 GLY A CA 1
ATOM 4453 C C . GLY A 1 579 ? 15.872 11.107 -36.033 1.00 61.28 579 GLY A C 1
ATOM 4454 O O . GLY A 1 579 ? 15.438 11.446 -34.942 1.00 61.28 579 GLY A O 1
ATOM 4455 N N . PHE A 1 580 ? 16.738 10.101 -36.151 1.00 64.06 580 PHE A N 1
ATOM 4456 C CA . PHE A 1 580 ? 17.200 9.288 -35.023 1.00 64.06 580 PHE A CA 1
ATOM 4457 C C . PHE A 1 580 ? 17.951 10.117 -33.977 1.00 64.06 580 PHE A C 1
ATOM 4459 O O . PHE A 1 580 ? 17.650 10.043 -32.787 1.00 64.06 580 PHE A O 1
ATOM 4466 N N . ILE A 1 581 ? 18.909 10.940 -34.404 1.00 61.72 581 ILE A N 1
ATOM 4467 C CA . ILE A 1 581 ? 19.629 11.862 -33.520 1.00 61.72 581 ILE A CA 1
ATOM 4468 C C . ILE A 1 581 ? 18.672 12.871 -32.890 1.00 61.72 581 ILE A C 1
ATOM 4470 O O . ILE A 1 581 ? 18.809 13.175 -31.711 1.00 61.72 581 ILE A O 1
ATOM 4474 N N . HIS A 1 582 ? 17.690 13.366 -33.641 1.00 59.38 582 HIS A N 1
ATOM 4475 C CA . HIS A 1 582 ? 16.669 14.268 -33.135 1.00 59.38 582 HIS A CA 1
ATOM 4476 C C . HIS A 1 582 ? 15.818 13.570 -32.073 1.00 59.38 582 HIS A C 1
ATOM 4478 O O . HIS A 1 582 ? 15.811 14.042 -30.946 1.00 59.38 582 HIS A O 1
ATOM 4484 N N . PHE A 1 583 ? 15.221 12.411 -32.353 1.00 56.81 583 PHE A N 1
ATOM 4485 C CA . PHE A 1 583 ? 14.414 11.645 -31.398 1.00 56.81 583 PHE A CA 1
ATOM 4486 C C . PHE A 1 583 ? 15.204 11.213 -30.164 1.00 56.81 583 PHE A C 1
ATOM 4488 O O . PHE A 1 583 ? 14.749 11.436 -29.048 1.00 56.81 583 PHE A O 1
ATOM 4495 N N . THR A 1 584 ? 16.409 10.664 -30.327 1.00 54.00 584 THR A N 1
ATOM 4496 C CA . THR A 1 584 ? 17.276 10.325 -29.186 1.00 54.00 584 THR A CA 1
ATOM 4497 C C . THR A 1 584 ? 17.651 11.571 -28.392 1.00 54.00 584 THR A C 1
ATOM 4499 O O . THR A 1 584 ? 17.606 11.545 -27.168 1.00 54.00 584 THR A O 1
ATOM 4502 N N . SER A 1 585 ? 17.940 12.695 -29.054 1.00 51.78 585 SER A N 1
ATOM 4503 C CA . SER A 1 585 ? 18.192 13.961 -28.369 1.00 51.78 585 SER A CA 1
ATOM 4504 C C . SER A 1 585 ? 16.934 14.553 -27.727 1.00 51.78 585 SER A C 1
ATOM 4506 O O . SER A 1 585 ? 17.050 15.153 -26.678 1.00 51.78 585 SER A O 1
ATOM 4508 N N . VAL A 1 586 ? 15.730 14.374 -28.264 1.00 48.91 586 VAL A N 1
ATOM 4509 C CA . VAL A 1 586 ? 14.479 14.876 -27.670 1.00 48.91 586 VAL A CA 1
ATOM 4510 C C . VAL A 1 586 ? 14.066 14.019 -26.475 1.00 48.91 586 VAL A C 1
ATOM 4512 O O . VAL A 1 586 ? 13.650 14.564 -25.456 1.00 48.91 586 VAL A O 1
ATOM 4515 N N . LEU A 1 587 ? 14.252 12.701 -26.560 1.00 48.88 587 LEU A N 1
ATOM 4516 C CA . LEU A 1 587 ? 14.015 11.767 -25.460 1.00 48.88 587 LEU A CA 1
ATOM 4517 C C . LEU A 1 587 ? 15.047 11.919 -24.328 1.00 48.88 587 LEU A C 1
ATOM 4519 O O . LEU A 1 587 ? 14.713 11.661 -23.177 1.00 48.88 587 LEU A O 1
ATOM 4523 N N . TYR A 1 588 ? 16.274 12.373 -24.623 1.00 49.97 588 TYR A N 1
ATOM 4524 C CA . TYR A 1 588 ? 17.355 12.485 -23.627 1.00 49.97 588 TYR A CA 1
ATOM 4525 C C . TYR A 1 588 ? 17.845 13.909 -23.304 1.00 49.97 588 TYR A C 1
ATOM 4527 O O . TYR A 1 588 ? 18.591 14.082 -22.336 1.00 49.97 588 TYR A O 1
ATOM 4535 N N . ILE A 1 589 ? 17.452 14.964 -24.033 1.00 39.66 589 ILE A N 1
ATOM 4536 C CA . ILE A 1 589 ? 17.721 16.357 -23.635 1.00 39.66 589 ILE A CA 1
ATOM 4537 C C . ILE A 1 589 ? 16.817 16.653 -22.435 1.00 39.66 589 ILE A C 1
ATOM 4539 O O . ILE A 1 589 ? 15.692 17.127 -22.559 1.00 39.66 589 ILE A O 1
ATOM 4543 N N . LYS A 1 590 ? 17.417 16.415 -21.263 1.00 34.84 590 LYS A N 1
ATOM 4544 C CA . LYS A 1 590 ? 16.894 16.471 -19.893 1.00 34.84 590 LYS A CA 1
ATOM 4545 C C . LYS A 1 590 ? 16.212 15.177 -19.454 1.00 34.84 590 LYS A C 1
ATOM 4547 O O . LYS A 1 590 ? 15.101 14.882 -19.869 1.00 34.84 590 LYS A O 1
ATOM 4552 N N . ARG A 1 591 ? 16.800 14.543 -18.432 1.00 38.25 591 ARG A N 1
ATOM 4553 C CA . ARG A 1 591 ? 16.017 14.006 -17.308 1.00 38.25 591 ARG A CA 1
ATOM 4554 C C . ARG A 1 591 ? 14.823 14.942 -17.061 1.00 38.25 591 ARG A C 1
ATOM 4556 O O . ARG A 1 591 ? 15.035 16.074 -16.627 1.00 38.25 591 ARG A O 1
ATOM 4563 N N . TRP A 1 592 ? 13.629 14.479 -17.424 1.00 42.31 592 TRP A N 1
ATOM 4564 C CA . TRP A 1 592 ? 12.325 15.013 -17.044 1.00 42.31 592 TRP A CA 1
ATOM 4565 C C . TRP A 1 592 ? 12.153 16.538 -17.184 1.00 42.31 592 TRP A C 1
ATOM 4567 O O . TRP A 1 592 ? 12.347 17.325 -16.264 1.00 42.31 592 TRP A O 1
ATOM 4577 N N . THR A 1 593 ? 11.786 16.980 -18.386 1.00 30.02 593 THR A N 1
ATOM 4578 C CA . THR A 1 593 ? 10.780 18.036 -18.635 1.00 30.02 593 THR A CA 1
ATOM 4579 C C . THR A 1 593 ? 10.490 18.051 -20.134 1.00 30.02 593 THR A C 1
ATOM 4581 O O . THR A 1 593 ? 10.773 19.022 -20.840 1.00 30.02 593 THR A O 1
ATOM 4584 N N . LEU A 1 594 ? 9.889 16.973 -20.642 1.00 30.55 594 LEU A N 1
ATOM 4585 C CA . LEU A 1 594 ? 8.978 17.155 -21.762 1.00 30.55 594 LEU A CA 1
ATOM 4586 C C . LEU A 1 594 ? 7.859 18.042 -21.209 1.00 30.55 594 LEU A C 1
ATOM 4588 O O . LEU A 1 594 ? 7.117 17.630 -20.323 1.00 30.55 594 LEU A O 1
ATOM 4592 N N . ARG A 1 595 ? 7.737 19.286 -21.692 1.00 31.14 595 ARG A N 1
ATOM 4593 C CA . ARG A 1 595 ? 6.410 19.915 -21.658 1.00 31.14 595 ARG A CA 1
ATOM 4594 C C . ARG A 1 595 ? 5.500 18.887 -22.327 1.00 31.14 595 ARG A C 1
ATOM 4596 O O . ARG A 1 595 ? 5.835 18.501 -23.447 1.00 31.14 595 ARG A O 1
ATOM 4603 N N . THR A 1 596 ? 4.439 18.460 -21.639 1.00 32.91 596 THR A N 1
ATOM 4604 C CA . THR A 1 596 ? 3.353 17.494 -21.961 1.00 32.91 596 THR A CA 1
ATOM 4605 C C . THR A 1 596 ? 2.657 17.735 -23.310 1.00 32.91 596 THR A C 1
ATOM 4607 O O . THR A 1 596 ? 1.448 17.762 -23.467 1.00 32.91 596 THR A O 1
ATOM 4610 N N . SER A 1 597 ? 3.439 18.045 -24.321 1.00 38.72 597 SER A N 1
ATOM 4611 C CA . SER A 1 597 ? 3.089 19.011 -25.341 1.00 38.72 597 SER A CA 1
ATOM 4612 C C . SER A 1 597 ? 3.749 18.619 -26.661 1.00 38.72 597 SER A C 1
ATOM 4614 O O . SER A 1 597 ? 3.125 18.749 -27.706 1.00 38.72 597 SER A O 1
ATOM 4616 N N . CYS A 1 598 ? 4.950 18.035 -26.622 1.00 37.25 598 CYS A N 1
ATOM 4617 C CA . CYS A 1 598 ? 5.649 17.557 -27.817 1.00 37.25 598 CYS A CA 1
ATOM 4618 C C . CYS A 1 598 ? 5.138 16.211 -28.376 1.00 37.25 598 CYS A C 1
ATOM 4620 O O . CYS A 1 598 ? 5.673 15.790 -29.382 1.00 37.25 598 CYS A O 1
ATOM 4622 N N . LEU A 1 599 ? 4.165 15.528 -27.751 1.00 36.88 599 LEU A N 1
ATOM 4623 C CA . LEU A 1 599 ? 3.700 14.194 -28.195 1.00 36.88 599 LEU A CA 1
ATOM 4624 C C . LEU A 1 599 ? 2.165 14.060 -28.297 1.00 36.88 599 LEU A C 1
ATOM 4626 O O . LEU A 1 599 ? 1.653 12.960 -28.472 1.00 36.88 599 LEU A O 1
ATOM 4630 N N . SER A 1 600 ? 1.410 15.159 -28.180 1.00 33.69 600 SER A N 1
ATOM 4631 C CA . SER A 1 600 ? -0.059 15.123 -28.258 1.00 33.69 600 SER A CA 1
ATOM 4632 C C . SER A 1 600 ? -0.549 15.638 -29.620 1.00 33.69 600 SER A C 1
ATOM 4634 O O . SER A 1 600 ? -0.236 16.785 -29.961 1.00 33.69 600 SER A O 1
ATOM 4636 N N . PRO A 1 601 ? -1.331 14.849 -30.387 1.00 32.94 601 PRO A N 1
ATOM 4637 C CA . PRO A 1 601 ? -1.983 15.320 -31.606 1.00 32.94 601 PRO A CA 1
ATOM 4638 C C . PRO A 1 601 ? -2.923 16.492 -31.298 1.00 32.94 601 PRO A C 1
ATOM 4640 O O . PRO A 1 601 ? -3.718 16.444 -30.359 1.00 32.94 601 PRO A O 1
ATOM 4643 N N . SER A 1 602 ? -2.849 17.558 -32.097 1.00 35.81 602 SER A N 1
ATOM 4644 C CA . SER A 1 602 ? -3.649 18.769 -31.896 1.00 35.81 602 SER A CA 1
ATOM 4645 C C . SER A 1 602 ? -5.158 18.488 -31.985 1.00 35.81 602 SER A C 1
ATOM 4647 O O . SER A 1 602 ? -5.683 18.308 -33.084 1.00 35.81 602 SER A O 1
ATOM 4649 N N . LYS A 1 603 ? -5.881 18.554 -30.860 1.00 32.09 603 LYS A N 1
ATOM 4650 C CA . LYS A 1 603 ? -7.287 18.983 -30.869 1.00 32.09 603 LYS A CA 1
ATOM 4651 C C . LYS A 1 603 ? -7.285 20.502 -30.998 1.00 32.09 603 LYS A C 1
ATOM 4653 O O . LYS A 1 603 ? -7.070 21.209 -30.018 1.00 32.09 603 LYS A O 1
ATOM 4658 N N . ASP A 1 604 ? -7.425 20.996 -32.221 1.00 32.53 604 ASP A N 1
ATOM 4659 C CA . ASP A 1 604 ? -7.601 22.425 -32.460 1.00 32.53 604 ASP A CA 1
ATOM 4660 C C . ASP A 1 604 ? -9.094 22.772 -32.415 1.00 32.53 604 ASP A C 1
ATOM 4662 O O . ASP A 1 604 ? -9.920 22.010 -32.917 1.00 32.53 604 ASP A O 1
ATOM 4666 N N . GLY A 1 605 ? -9.420 23.937 -31.847 1.00 28.92 605 GLY A N 1
ATOM 4667 C CA . GLY A 1 605 ? -10.710 24.583 -32.090 1.00 28.92 605 GLY A CA 1
ATOM 4668 C C . GLY A 1 605 ? -11.653 24.833 -30.909 1.00 28.92 605 GLY A C 1
ATOM 4669 O O . GLY A 1 605 ? -12.843 24.600 -31.056 1.00 28.92 605 GLY A O 1
ATOM 4670 N N . SER A 1 606 ? -11.202 25.430 -29.801 1.00 25.66 606 SER A N 1
ATOM 4671 C CA . SER A 1 606 ? -12.056 26.417 -29.111 1.00 25.66 606 SER A CA 1
ATOM 4672 C C . SER A 1 606 ? -11.232 27.384 -28.267 1.00 25.66 606 SER A C 1
ATOM 4674 O O . SER A 1 606 ? -10.625 27.021 -27.260 1.00 25.66 606 SER A O 1
ATOM 4676 N N . ARG A 1 607 ? -11.235 28.653 -28.683 1.00 30.45 607 ARG A N 1
ATOM 4677 C CA . ARG A 1 607 ? -10.805 29.783 -27.862 1.00 30.45 607 ARG A CA 1
ATOM 4678 C C . ARG A 1 607 ? -11.711 29.862 -26.635 1.00 30.45 607 ARG A C 1
ATOM 4680 O O . ARG A 1 607 ? -12.877 30.202 -26.788 1.00 30.45 607 ARG A O 1
ATOM 4687 N N . ASN A 1 608 ? -11.152 29.686 -25.443 1.00 25.25 608 ASN A N 1
ATOM 4688 C CA . ASN A 1 608 ? -11.651 30.412 -24.285 1.00 25.25 608 ASN A CA 1
ATOM 4689 C C . ASN A 1 608 ? -10.484 30.932 -23.444 1.00 25.25 608 ASN A C 1
ATOM 4691 O O . ASN A 1 608 ? -9.609 30.189 -23.007 1.00 25.25 608 ASN A O 1
ATOM 4695 N N . LYS A 1 609 ? -10.440 32.260 -23.317 1.00 32.31 609 LYS A N 1
ATOM 4696 C CA . LYS A 1 609 ? -9.524 32.991 -22.446 1.00 32.31 609 LYS A CA 1
ATOM 4697 C C . LYS A 1 609 ? -10.173 33.064 -21.069 1.00 32.31 609 LYS A C 1
ATOM 4699 O O . LYS A 1 609 ? -11.088 33.859 -20.898 1.00 32.31 609 LYS A O 1
ATOM 4704 N N . SER A 1 610 ? -9.638 32.338 -20.097 1.00 25.84 610 SER A N 1
ATOM 4705 C CA . SER A 1 610 ? -9.743 32.709 -18.683 1.00 25.84 610 SER A CA 1
ATOM 4706 C C . SER A 1 610 ? -8.742 31.911 -17.847 1.00 25.84 610 SER A C 1
ATOM 4708 O O . SER A 1 610 ? -8.663 30.695 -17.962 1.00 25.84 610 SER A O 1
ATOM 4710 N N . ASN A 1 611 ? -8.006 32.638 -17.004 1.00 25.64 611 ASN A N 1
ATOM 4711 C CA . ASN A 1 611 ? -7.168 32.170 -15.893 1.00 25.64 611 ASN A CA 1
ATOM 4712 C C . ASN A 1 611 ? -5.836 31.486 -16.237 1.00 25.64 611 ASN A C 1
ATOM 4714 O O . ASN A 1 611 ? -5.561 30.347 -15.878 1.00 25.64 611 ASN A O 1
ATOM 4718 N N . ALA A 1 612 ? -4.929 32.271 -16.824 1.00 25.94 612 ALA A N 1
ATOM 4719 C CA . ALA A 1 612 ? -3.495 32.006 -16.755 1.00 25.94 612 ALA A CA 1
ATOM 4720 C C . ALA A 1 612 ? -2.944 32.411 -15.372 1.00 25.94 612 ALA A C 1
ATOM 4722 O O . ALA A 1 612 ? -2.268 33.432 -15.246 1.00 25.94 612 ALA A O 1
ATOM 4723 N N . ASN A 1 613 ? -3.230 31.613 -14.338 1.00 25.05 613 ASN A N 1
ATOM 4724 C CA . ASN A 1 613 ? -2.483 31.677 -13.085 1.00 25.05 613 ASN A CA 1
ATOM 4725 C C . ASN A 1 613 ? -1.238 30.789 -13.185 1.00 25.05 613 ASN A C 1
ATOM 4727 O O . ASN A 1 613 ? -1.284 29.588 -13.416 1.00 25.05 613 ASN A O 1
ATOM 4731 N N . SER A 1 614 ? -0.109 31.476 -13.075 1.00 24.39 614 SER A N 1
ATOM 4732 C CA . SER A 1 614 ? 1.272 31.024 -12.968 1.00 24.39 614 SER A CA 1
ATOM 4733 C C . SER A 1 614 ? 1.474 29.811 -12.033 1.00 24.39 614 SER A C 1
ATOM 4735 O O . SER A 1 614 ? 1.581 29.972 -10.818 1.00 24.39 614 SER A O 1
ATOM 4737 N N . TRP A 1 615 ? 1.671 28.623 -12.611 1.00 22.38 615 TRP A N 1
ATOM 4738 C CA . TRP A 1 615 ? 2.202 27.434 -11.932 1.00 22.38 615 TRP A CA 1
ATOM 4739 C C . TRP A 1 615 ? 3.740 27.454 -11.967 1.00 22.38 615 TRP A C 1
ATOM 4741 O O . TRP A 1 615 ? 4.358 27.109 -12.976 1.00 22.38 615 TRP A O 1
ATOM 4751 N N . TYR A 1 616 ? 4.378 27.883 -10.874 1.00 25.00 616 TYR A N 1
ATOM 4752 C CA . TYR A 1 616 ? 5.828 27.768 -10.676 1.00 25.00 616 TYR A CA 1
ATOM 4753 C C . TYR A 1 616 ? 6.130 26.878 -9.466 1.00 25.00 616 TYR A C 1
ATOM 4755 O O . TYR A 1 616 ? 6.216 27.356 -8.336 1.00 25.00 616 TYR A O 1
ATOM 4763 N N . LEU A 1 617 ? 6.401 25.600 -9.737 1.00 27.95 617 LEU A N 1
ATOM 4764 C CA . LEU A 1 617 ? 7.173 24.722 -8.858 1.00 27.95 617 LEU A CA 1
ATOM 4765 C C . LEU A 1 617 ? 8.557 25.351 -8.619 1.00 27.95 617 LEU A C 1
ATOM 4767 O O . LEU A 1 617 ? 9.311 25.628 -9.560 1.00 27.95 617 LEU A O 1
ATOM 4771 N N . ARG A 1 618 ? 8.910 25.596 -7.354 1.00 24.94 618 ARG A N 1
ATOM 4772 C CA . ARG A 1 618 ? 10.275 25.946 -6.937 1.00 24.94 618 ARG A CA 1
ATOM 4773 C C . ARG A 1 618 ? 10.900 24.768 -6.184 1.00 24.94 618 ARG A C 1
ATOM 4775 O O . ARG A 1 618 ? 10.545 24.558 -5.033 1.00 24.94 618 ARG A O 1
ATOM 4782 N N . PRO A 1 619 ? 11.906 24.083 -6.751 1.00 29.67 619 PRO A N 1
ATOM 4783 C CA . PRO A 1 619 ? 12.747 23.160 -5.993 1.00 29.67 619 PRO A CA 1
ATOM 4784 C C . PRO A 1 619 ? 13.806 23.953 -5.206 1.00 29.67 619 PRO A C 1
ATOM 4786 O O . PRO A 1 619 ? 14.650 24.626 -5.814 1.00 29.67 619 PRO A O 1
ATOM 4789 N N . SER A 1 620 ? 13.774 23.906 -3.870 1.00 28.69 620 SER A N 1
ATOM 4790 C CA . SER A 1 620 ? 14.697 24.648 -2.988 1.00 28.69 620 SER A CA 1
ATOM 4791 C C . SER A 1 620 ? 15.854 23.828 -2.396 1.00 28.69 620 SER A C 1
ATOM 4793 O O . SER A 1 620 ? 16.756 24.430 -1.821 1.00 28.69 620 SER A O 1
ATOM 4795 N N . SER A 1 621 ? 15.958 22.513 -2.611 1.00 29.64 621 SER A N 1
ATOM 4796 C CA . SER A 1 621 ? 17.051 21.707 -2.020 1.00 29.64 621 SER A CA 1
ATOM 4797 C C . SER A 1 621 ? 18.109 21.177 -3.002 1.00 29.64 621 SER A C 1
ATOM 4799 O O . SER A 1 621 ? 19.184 20.779 -2.569 1.00 29.64 621 SER A O 1
ATOM 4801 N N . TRP A 1 622 ? 17.920 21.299 -4.321 1.00 29.83 622 TRP A N 1
ATOM 4802 C CA . TRP A 1 622 ? 18.880 20.770 -5.315 1.00 29.83 622 TRP A CA 1
ATOM 4803 C C . TRP A 1 622 ? 19.659 21.830 -6.113 1.00 29.83 622 TRP A C 1
ATOM 4805 O O . TRP A 1 622 ? 20.538 21.505 -6.916 1.00 29.83 622 TRP A O 1
ATOM 4815 N N . ARG A 1 623 ? 19.423 23.126 -5.856 1.00 26.06 623 ARG A N 1
ATOM 4816 C CA . ARG A 1 623 ? 20.134 24.221 -6.551 1.00 26.06 623 ARG A CA 1
ATOM 4817 C C . ARG A 1 623 ? 21.599 24.394 -6.154 1.00 26.06 623 ARG A C 1
ATOM 4819 O O . ARG A 1 623 ? 22.332 25.009 -6.921 1.00 26.06 623 ARG A O 1
ATOM 4826 N N . ARG A 1 624 ? 22.050 23.856 -5.015 1.00 27.72 624 ARG A N 1
ATOM 4827 C CA . ARG A 1 624 ? 23.448 24.017 -4.571 1.00 27.72 624 ARG A CA 1
ATOM 4828 C C . ARG A 1 624 ? 24.398 22.908 -5.020 1.00 27.72 624 ARG A C 1
ATOM 4830 O O . ARG A 1 624 ? 25.597 23.149 -5.050 1.00 27.72 624 ARG A O 1
ATOM 4837 N N . MET A 1 625 ? 23.897 21.748 -5.449 1.00 27.95 625 MET A N 1
ATOM 4838 C CA . MET A 1 625 ? 24.765 20.601 -5.756 1.00 27.95 625 MET A CA 1
ATOM 4839 C C . MET A 1 625 ? 24.833 20.238 -7.249 1.00 27.95 625 MET A C 1
ATOM 4841 O O . MET A 1 625 ? 25.786 19.599 -7.679 1.00 27.95 625 MET A O 1
ATOM 4845 N N . TYR A 1 626 ? 23.894 20.727 -8.070 1.00 26.81 626 TYR A N 1
ATOM 4846 C CA . TYR A 1 626 ? 23.822 20.408 -9.505 1.00 26.81 626 TYR A CA 1
ATOM 4847 C C . TYR A 1 626 ? 23.972 21.601 -10.447 1.00 26.81 626 TYR A C 1
ATOM 4849 O O . TYR A 1 626 ? 23.687 21.500 -11.639 1.00 26.81 626 TYR A O 1
ATOM 4857 N N . GLN A 1 627 ? 24.484 22.734 -9.964 1.00 26.69 627 GLN A N 1
ATOM 4858 C CA . GLN A 1 627 ? 24.862 23.788 -10.895 1.00 26.69 627 GLN A CA 1
ATOM 4859 C C . GLN A 1 627 ? 26.130 23.441 -11.682 1.00 26.69 627 GLN A C 1
ATOM 4861 O O . GLN A 1 627 ? 26.310 24.044 -12.720 1.00 26.69 627 GLN A O 1
ATOM 4866 N N . GLY A 1 628 ? 26.978 22.478 -11.313 1.00 29.31 628 GLY A N 1
ATOM 4867 C CA . GLY A 1 628 ? 28.287 22.269 -11.961 1.00 29.31 628 GLY A CA 1
ATOM 4868 C C . GLY A 1 628 ? 28.351 21.477 -13.281 1.00 29.31 628 GLY A C 1
ATOM 4869 O O . GLY A 1 628 ? 29.409 21.496 -13.906 1.00 29.31 628 GLY A O 1
ATOM 4870 N N . ALA A 1 629 ? 27.291 20.782 -13.720 1.00 29.66 629 ALA A N 1
ATOM 4871 C CA . ALA A 1 629 ? 27.463 19.650 -14.651 1.00 29.66 629 ALA A CA 1
ATOM 4872 C C . ALA A 1 629 ? 26.656 19.656 -15.970 1.00 29.66 629 ALA A C 1
ATOM 4874 O O . ALA A 1 629 ? 26.872 18.761 -16.780 1.00 29.66 629 ALA A O 1
ATOM 4875 N N . THR A 1 630 ? 25.785 20.634 -16.247 1.00 31.59 630 THR A N 1
ATOM 4876 C CA . THR A 1 630 ? 24.927 20.628 -17.462 1.00 31.59 630 THR A CA 1
ATOM 4877 C C . THR A 1 630 ? 25.024 21.892 -18.324 1.00 31.59 630 THR A C 1
ATOM 4879 O O . THR A 1 630 ? 24.097 22.242 -19.053 1.00 31.59 630 THR A O 1
ATOM 4882 N N . ASP A 1 631 ? 26.165 22.585 -18.292 1.00 35.75 631 ASP A N 1
ATOM 4883 C CA . ASP A 1 631 ? 26.459 23.622 -19.286 1.00 35.75 631 ASP A CA 1
ATOM 4884 C C . ASP A 1 631 ? 27.186 22.992 -20.496 1.00 35.75 631 ASP A C 1
ATOM 4886 O O . ASP A 1 631 ? 28.309 22.511 -20.330 1.00 35.75 631 ASP A O 1
ATOM 4890 N N . PRO A 1 632 ? 26.617 22.994 -21.719 1.00 36.03 632 PRO A N 1
ATOM 4891 C CA . PRO A 1 632 ? 27.298 22.496 -22.921 1.00 36.03 632 PRO A CA 1
ATOM 4892 C C . PRO A 1 632 ? 28.614 23.232 -23.243 1.00 36.03 632 PRO A C 1
ATOM 4894 O O . PRO A 1 632 ? 29.371 22.784 -24.095 1.00 36.03 632 PRO A O 1
ATOM 4897 N N . ARG A 1 633 ? 28.952 24.311 -22.522 1.00 36.34 633 ARG A N 1
ATOM 4898 C CA . ARG A 1 633 ? 30.274 24.966 -22.536 1.00 36.34 633 ARG A CA 1
ATOM 4899 C C . ARG A 1 633 ? 31.384 24.181 -21.801 1.00 36.34 633 ARG A C 1
ATOM 4901 O O . ARG A 1 633 ? 32.542 24.597 -21.822 1.00 36.34 633 ARG A O 1
ATOM 4908 N N . LEU A 1 634 ? 31.070 23.058 -21.142 1.00 41.94 634 LEU A N 1
ATOM 4909 C CA . LEU A 1 634 ? 31.971 22.321 -20.231 1.00 41.94 634 LEU A CA 1
ATOM 4910 C C . LEU A 1 634 ? 32.961 21.347 -20.891 1.00 41.94 634 LEU A C 1
ATOM 4912 O O . LEU A 1 634 ? 33.702 20.656 -20.185 1.00 41.94 634 LEU A O 1
ATOM 4916 N N . LEU A 1 635 ? 33.071 21.331 -22.218 1.00 41.62 635 LEU A N 1
ATOM 4917 C CA . LEU A 1 635 ? 34.063 20.517 -22.930 1.00 41.62 635 LEU A CA 1
ATOM 4918 C C . LEU A 1 635 ? 35.468 21.149 -22.974 1.00 41.62 635 LEU A C 1
ATOM 4920 O O . LEU A 1 635 ? 36.214 20.865 -23.896 1.00 41.62 635 LEU A O 1
ATOM 4924 N N . LEU A 1 636 ? 35.831 21.940 -21.945 1.00 37.75 636 LEU A N 1
ATOM 4925 C CA . LEU A 1 636 ? 37.188 22.250 -21.426 1.00 37.75 636 LEU A CA 1
ATOM 4926 C C . LEU A 1 636 ? 37.410 23.721 -21.003 1.00 37.75 636 LEU A C 1
ATOM 4928 O O . LEU A 1 636 ? 38.501 24.035 -20.527 1.00 37.75 636 LEU A O 1
ATOM 4932 N N . VAL A 1 637 ? 36.413 24.609 -21.063 1.00 36.47 637 VAL A N 1
ATOM 4933 C CA . VAL A 1 637 ? 36.600 26.026 -20.683 1.00 36.47 637 VAL A CA 1
ATOM 4934 C C . VAL A 1 637 ? 36.203 26.284 -19.214 1.00 36.47 637 VAL A C 1
ATOM 4936 O O . VAL A 1 637 ? 35.170 25.772 -18.777 1.00 36.47 637 VAL A O 1
ATOM 4939 N N . PRO A 1 638 ? 36.997 27.039 -18.417 1.00 31.61 638 PRO A N 1
ATOM 4940 C CA . PRO A 1 638 ? 36.639 27.392 -17.044 1.00 31.61 638 PRO A CA 1
ATOM 4941 C C . PRO A 1 638 ? 35.349 28.211 -16.995 1.00 31.61 638 PRO A C 1
ATOM 4943 O O . PRO A 1 638 ? 35.129 29.114 -17.796 1.00 31.61 638 PRO A O 1
ATOM 4946 N N . ARG A 1 639 ? 34.506 27.895 -16.019 1.00 30.83 639 ARG A N 1
ATOM 4947 C CA . ARG A 1 639 ? 33.220 28.537 -15.791 1.00 30.83 639 ARG A CA 1
ATOM 4948 C C . ARG A 1 639 ? 33.402 29.736 -14.868 1.00 30.83 639 ARG A C 1
ATOM 4950 O O . ARG A 1 639 ? 33.301 29.556 -13.667 1.00 30.83 639 ARG A O 1
ATOM 4957 N N . GLU A 1 640 ? 33.739 30.911 -15.395 1.00 37.09 640 GLU A N 1
ATOM 4958 C CA . GLU A 1 640 ? 33.873 32.132 -14.577 1.00 37.09 640 GLU A CA 1
ATOM 4959 C C . GLU A 1 640 ? 33.925 33.418 -15.435 1.00 37.09 640 GLU A C 1
ATOM 4961 O O . GLU A 1 640 ? 34.706 34.323 -15.166 1.00 37.09 640 GLU A O 1
ATOM 4966 N N . ASP A 1 641 ? 33.073 33.525 -16.458 1.00 28.16 641 ASP A N 1
ATOM 4967 C CA . ASP A 1 641 ? 32.735 34.827 -17.046 1.00 28.16 641 ASP A CA 1
ATOM 4968 C C . ASP A 1 641 ? 31.316 35.169 -16.583 1.00 28.16 641 ASP A C 1
ATOM 4970 O O . ASP A 1 641 ? 30.380 34.424 -16.867 1.00 28.16 641 ASP A O 1
ATOM 4974 N N . ILE A 1 642 ? 31.182 36.295 -15.876 1.00 32.97 642 ILE A N 1
ATOM 4975 C CA . ILE A 1 642 ? 30.026 36.775 -15.091 1.00 32.97 642 ILE A CA 1
ATOM 4976 C C . ILE A 1 642 ? 30.102 36.357 -13.609 1.00 32.97 642 ILE A C 1
ATOM 4978 O O . ILE A 1 642 ? 29.382 35.486 -13.133 1.00 32.97 642 ILE A O 1
ATOM 4982 N N . VAL A 1 643 ? 30.963 37.050 -12.860 1.00 26.27 643 VAL A N 1
ATOM 4983 C CA . VAL A 1 643 ? 30.809 37.244 -11.411 1.00 26.27 643 VAL A CA 1
ATOM 4984 C C . VAL A 1 643 ? 30.533 38.733 -11.211 1.00 26.27 643 VAL A C 1
ATOM 4986 O O . VAL A 1 643 ? 31.431 39.559 -11.376 1.00 26.27 643 VAL A O 1
ATOM 4989 N N . GLY A 1 644 ? 29.273 39.072 -10.928 1.00 26.20 644 GLY A N 1
ATOM 4990 C CA . GLY A 1 644 ? 28.962 40.242 -10.106 1.00 26.20 644 GLY A CA 1
ATOM 4991 C C . GLY A 1 644 ? 29.388 39.946 -8.661 1.00 26.20 644 GLY A C 1
ATOM 4992 O O . GLY A 1 644 ? 29.501 38.774 -8.306 1.00 26.20 644 GLY A O 1
ATOM 4993 N N . PRO A 1 645 ? 29.701 40.961 -7.848 1.00 27.77 645 PRO A N 1
ATOM 4994 C CA . PRO A 1 645 ? 30.398 40.759 -6.586 1.00 27.77 645 PRO A CA 1
ATOM 4995 C C . PRO A 1 645 ? 29.485 40.092 -5.550 1.00 27.77 645 PRO A C 1
ATOM 4997 O O . PRO A 1 645 ? 28.615 40.736 -4.976 1.00 27.77 645 PRO A O 1
ATOM 5000 N N . GLU A 1 646 ? 29.726 38.815 -5.273 1.00 28.19 646 GLU A N 1
ATOM 5001 C CA . GLU A 1 646 ? 29.366 38.167 -4.013 1.00 28.19 646 GLU A CA 1
ATOM 5002 C C . GLU A 1 646 ? 30.667 37.634 -3.410 1.00 28.19 646 GLU A C 1
ATOM 5004 O O . GLU A 1 646 ? 31.370 36.857 -4.055 1.00 28.19 646 GLU A O 1
ATOM 5009 N N . ASP A 1 647 ? 31.052 38.127 -2.232 1.00 28.94 647 ASP A N 1
ATOM 5010 C CA . ASP A 1 647 ? 30.987 37.330 -1.002 1.00 28.94 647 ASP A CA 1
ATOM 5011 C C . ASP A 1 647 ? 31.549 38.137 0.183 1.00 28.94 647 ASP A C 1
ATOM 5013 O O . ASP A 1 647 ? 32.681 38.621 0.146 1.00 28.94 647 ASP A O 1
ATOM 5017 N N . ASN A 1 648 ? 30.754 38.273 1.241 1.00 28.05 648 ASN A N 1
ATOM 5018 C CA . ASN A 1 648 ? 31.249 38.481 2.601 1.00 28.05 648 ASN A CA 1
ATOM 5019 C C . ASN A 1 648 ? 30.131 38.105 3.585 1.00 28.05 648 ASN A C 1
ATOM 5021 O O . ASN A 1 648 ? 29.540 38.953 4.249 1.00 28.05 648 ASN A O 1
ATOM 5025 N N . GLN A 1 649 ? 29.826 36.809 3.688 1.00 28.81 649 GLN A N 1
ATOM 5026 C CA . GLN A 1 649 ? 29.147 36.266 4.866 1.00 28.81 649 GLN A CA 1
ATOM 5027 C C . GLN A 1 649 ? 30.102 35.380 5.667 1.00 28.81 649 GLN A C 1
ATOM 5029 O O . GLN A 1 649 ? 30.225 34.174 5.463 1.00 28.81 649 GLN A O 1
ATOM 5034 N N . ARG A 1 650 ? 30.755 35.993 6.657 1.00 29.33 650 ARG A N 1
ATOM 5035 C CA . ARG A 1 650 ? 31.218 35.297 7.859 1.00 29.33 650 ARG A CA 1
ATOM 5036 C C . ARG A 1 650 ? 30.679 36.017 9.083 1.00 29.33 650 ARG A C 1
ATOM 5038 O O . ARG A 1 650 ? 31.015 37.176 9.272 1.00 29.33 650 ARG A O 1
ATOM 5045 N N . LYS A 1 651 ? 29.979 35.234 9.917 1.00 31.84 651 LYS A N 1
ATOM 5046 C CA . LYS A 1 651 ? 29.587 35.474 11.316 1.00 31.84 651 LYS A CA 1
ATOM 5047 C C . LYS A 1 651 ? 28.748 36.734 11.559 1.00 31.84 651 LYS A C 1
ATOM 5049 O O . LYS A 1 651 ? 29.183 37.829 11.254 1.00 31.84 651 LYS A O 1
ATOM 5054 N N . ILE A 1 652 ? 27.617 36.572 12.242 1.00 25.91 652 ILE A N 1
ATOM 5055 C CA . ILE A 1 652 ? 27.364 37.158 13.571 1.00 25.91 652 ILE A CA 1
ATOM 5056 C C . ILE A 1 652 ? 25.922 36.832 13.999 1.00 25.91 652 ILE A C 1
ATOM 5058 O O . ILE A 1 652 ? 24.977 36.845 13.218 1.00 25.91 652 ILE A O 1
ATOM 5062 N N . THR A 1 653 ? 25.842 36.454 15.265 1.00 29.31 653 THR A N 1
ATOM 5063 C CA . THR A 1 653 ? 24.697 36.312 16.161 1.00 29.31 653 THR A CA 1
ATOM 5064 C C . THR A 1 653 ? 23.877 37.600 16.343 1.00 29.31 653 THR A C 1
ATOM 5066 O O . THR A 1 653 ? 24.388 38.694 16.166 1.00 29.31 653 THR A O 1
ATOM 5069 N N . SER A 1 654 ? 22.648 37.425 16.839 1.00 27.86 654 SER A N 1
ATOM 5070 C CA . SER A 1 654 ? 21.815 38.374 17.607 1.00 27.86 654 SER A CA 1
ATOM 5071 C C . SER A 1 654 ? 21.139 39.580 16.920 1.00 27.86 654 SER A C 1
ATOM 5073 O O . SER A 1 654 ? 21.784 40.509 16.449 1.00 27.86 654 SER A O 1
ATOM 5075 N N . THR A 1 655 ? 19.805 39.563 17.069 1.00 32.50 655 THR A N 1
ATOM 5076 C CA . THR A 1 655 ? 18.875 40.649 17.455 1.00 32.50 655 THR A CA 1
ATOM 5077 C C . THR A 1 655 ? 18.650 41.872 16.551 1.00 32.50 655 THR A C 1
ATOM 5079 O O . THR A 1 655 ? 19.542 42.685 16.328 1.00 32.50 655 THR A O 1
ATOM 5082 N N . THR A 1 656 ? 17.356 42.061 16.235 1.00 27.41 656 THR A N 1
ATOM 5083 C CA . THR A 1 656 ? 16.478 43.271 16.241 1.00 27.41 656 THR A CA 1
ATOM 5084 C C . THR A 1 656 ? 15.772 43.545 14.892 1.00 27.41 656 THR A C 1
ATOM 5086 O O . THR A 1 656 ? 16.422 43.446 13.851 1.00 27.41 656 THR A O 1
ATOM 5089 N N . PRO A 1 657 ? 14.452 43.859 14.861 1.00 45.53 657 PRO A N 1
ATOM 5090 C CA . PRO A 1 657 ? 13.652 43.876 13.633 1.00 45.53 657 PRO A CA 1
ATOM 5091 C C . PRO A 1 657 ? 13.490 45.288 13.039 1.00 45.53 657 PRO A C 1
ATOM 5093 O O . PRO A 1 657 ? 13.244 46.250 13.764 1.00 45.53 657 PRO A O 1
ATOM 5096 N N . GLY A 1 658 ? 13.556 45.423 11.706 1.00 30.48 658 GLY A N 1
ATOM 5097 C CA . GLY A 1 658 ? 13.235 46.692 11.043 1.00 30.48 658 GLY A CA 1
ATOM 5098 C C . GLY A 1 658 ? 13.400 46.735 9.516 1.00 30.48 658 GLY A C 1
ATOM 5099 O O . GLY A 1 658 ? 14.516 46.775 9.017 1.00 30.48 658 GLY A O 1
ATOM 5100 N N . LYS A 1 659 ? 12.251 46.870 8.829 1.00 25.95 659 LYS A N 1
ATOM 5101 C CA . LYS A 1 659 ? 11.976 47.306 7.435 1.00 25.95 659 LYS A CA 1
ATOM 5102 C C . LYS A 1 659 ? 12.354 46.383 6.247 1.00 25.95 659 LYS A C 1
ATOM 5104 O O . LYS A 1 659 ? 13.503 45.972 6.117 1.00 25.95 659 LYS A O 1
ATOM 5109 N N . PRO A 1 660 ? 11.409 46.124 5.310 1.00 29.48 660 PRO A N 1
ATOM 5110 C CA . PRO A 1 660 ? 11.669 45.329 4.113 1.00 29.48 660 PRO A CA 1
ATOM 5111 C C . PRO A 1 660 ? 12.363 46.159 3.021 1.00 29.48 660 PRO A C 1
ATOM 5113 O O . PRO A 1 660 ? 11.920 47.253 2.672 1.00 29.48 660 PRO A O 1
ATOM 5116 N N . ALA A 1 661 ? 13.447 45.620 2.461 1.00 28.16 661 ALA A N 1
ATOM 5117 C CA . ALA A 1 661 ? 14.109 46.153 1.271 1.00 28.16 661 ALA A CA 1
ATOM 5118 C C . ALA A 1 661 ? 13.318 45.797 -0.013 1.00 28.16 661 ALA A C 1
ATOM 5120 O O . ALA A 1 661 ? 12.669 44.746 -0.055 1.00 28.16 661 ALA A O 1
ATOM 5121 N N . PRO A 1 662 ? 13.367 46.633 -1.070 1.00 28.23 662 PRO A N 1
ATOM 5122 C CA . PRO A 1 662 ? 12.631 46.394 -2.313 1.00 28.23 662 PRO A CA 1
ATOM 5123 C C . PRO A 1 662 ? 13.174 45.162 -3.065 1.00 28.23 662 PRO A C 1
ATOM 5125 O O . PRO A 1 662 ? 14.372 44.874 -2.992 1.00 28.23 662 PRO A O 1
ATOM 5128 N N . PRO A 1 663 ? 12.327 44.415 -3.801 1.00 29.64 663 PRO A N 1
ATOM 5129 C CA . PRO A 1 663 ? 12.737 43.160 -4.416 1.00 29.64 663 PRO A CA 1
ATOM 5130 C C . PRO A 1 663 ? 13.694 43.397 -5.593 1.00 29.64 663 PRO A C 1
ATOM 5132 O O . PRO A 1 663 ? 13.388 44.134 -6.529 1.00 29.64 663 PRO A O 1
ATOM 5135 N N . SER A 1 664 ? 14.844 42.720 -5.569 1.00 27.09 664 SER A N 1
ATOM 5136 C CA . SER A 1 664 ? 15.765 42.636 -6.702 1.00 27.09 664 SER A CA 1
ATOM 5137 C C . SER A 1 664 ? 15.200 41.733 -7.817 1.00 27.09 664 SER A C 1
ATOM 5139 O O . SER A 1 664 ? 14.499 40.751 -7.537 1.00 27.09 664 SER A O 1
ATOM 5141 N N . PRO A 1 665 ? 15.485 42.029 -9.101 1.00 27.67 665 PRO A N 1
ATOM 5142 C CA . PRO A 1 665 ? 14.972 41.251 -10.220 1.00 27.67 665 PRO A CA 1
ATOM 5143 C C . PRO A 1 665 ? 15.658 39.880 -10.260 1.00 27.67 665 PRO A C 1
ATOM 5145 O O . PRO A 1 665 ? 16.855 39.759 -10.515 1.00 27.67 665 PRO A O 1
ATOM 5148 N N . LYS A 1 666 ? 14.886 38.820 -10.010 1.00 28.66 666 LYS A N 1
ATOM 5149 C CA . LYS A 1 666 ? 15.342 37.431 -10.136 1.00 28.66 666 LYS A CA 1
ATOM 5150 C C . LYS A 1 666 ? 15.699 37.134 -11.594 1.00 28.66 666 LYS A C 1
ATOM 5152 O O . LYS A 1 666 ? 14.815 37.059 -12.443 1.00 28.66 666 LYS A O 1
ATOM 5157 N N . ALA A 1 667 ? 16.977 36.887 -11.874 1.00 29.80 667 ALA A N 1
ATOM 5158 C CA . ALA A 1 667 ? 17.403 36.254 -13.117 1.00 29.80 667 ALA A CA 1
ATOM 5159 C C . ALA A 1 667 ? 16.881 34.803 -13.151 1.00 29.80 667 ALA A C 1
ATOM 5161 O O . ALA A 1 667 ? 17.402 33.911 -12.476 1.00 29.80 667 ALA A O 1
ATOM 5162 N N . GLY A 1 668 ? 15.798 34.575 -13.896 1.00 26.53 668 GLY A N 1
ATOM 5163 C CA . GLY A 1 668 ? 15.305 33.238 -14.227 1.00 26.53 668 GLY A CA 1
ATOM 5164 C C . GLY A 1 668 ? 16.260 32.484 -15.168 1.00 26.53 668 GLY A C 1
ATOM 5165 O O . GLY A 1 668 ? 17.161 33.091 -15.753 1.00 26.53 668 GLY A O 1
ATOM 5166 N N . PRO A 1 669 ? 16.094 31.158 -15.333 1.00 29.31 669 PRO A N 1
ATOM 5167 C CA . PRO A 1 669 ? 16.883 30.390 -16.291 1.00 29.31 669 PRO A CA 1
ATOM 5168 C C . PRO A 1 669 ? 16.654 30.947 -17.702 1.00 29.31 669 PRO A C 1
ATOM 5170 O O . PRO A 1 669 ? 15.513 31.144 -18.114 1.00 29.31 669 PRO A O 1
ATOM 5173 N N . ALA A 1 670 ? 17.734 31.217 -18.437 1.00 31.23 670 ALA A N 1
ATOM 5174 C CA . ALA A 1 670 ? 17.669 31.747 -19.794 1.00 31.23 670 ALA A CA 1
ATOM 5175 C C . ALA A 1 670 ? 16.857 30.805 -20.704 1.00 31.23 670 ALA A C 1
ATOM 5177 O O . ALA A 1 670 ? 17.342 29.749 -21.119 1.00 31.23 670 ALA A O 1
ATOM 5178 N N . HIS A 1 671 ? 15.616 31.183 -21.012 1.00 35.38 671 HIS A N 1
ATOM 5179 C CA . HIS A 1 671 ? 14.814 30.535 -22.042 1.00 35.38 671 HIS A CA 1
ATOM 5180 C C . HIS A 1 671 ? 15.533 30.703 -23.386 1.00 35.38 671 HIS A C 1
ATOM 5182 O O . HIS A 1 671 ? 15.687 31.818 -23.883 1.00 35.38 671 HIS A O 1
ATOM 5188 N N . ARG A 1 672 ? 16.010 29.598 -23.974 1.00 47.88 672 ARG A N 1
ATOM 5189 C CA . ARG A 1 672 ? 16.496 29.613 -25.359 1.00 47.88 672 ARG A CA 1
ATOM 5190 C C . ARG A 1 672 ? 15.286 29.826 -26.284 1.00 47.88 672 ARG A C 1
ATOM 5192 O O . ARG A 1 672 ? 14.253 29.204 -26.039 1.00 47.88 672 ARG A O 1
ATOM 5199 N N . PRO A 1 673 ? 15.376 30.709 -27.292 1.00 51.84 673 PRO A N 1
ATOM 5200 C CA . PRO A 1 673 ? 14.256 30.986 -28.185 1.00 51.84 673 PRO A CA 1
ATOM 5201 C C . PRO A 1 673 ? 13.880 29.737 -29.007 1.00 51.84 673 PRO A C 1
ATOM 5203 O O . PRO A 1 673 ? 14.772 28.949 -29.326 1.00 51.84 673 PRO A O 1
ATOM 5206 N N . PRO A 1 674 ? 12.591 29.555 -29.355 1.00 59.75 674 PRO A N 1
ATOM 5207 C CA . PRO A 1 674 ? 12.127 28.420 -30.157 1.00 59.75 674 PRO A CA 1
ATOM 5208 C C . PRO A 1 674 ? 12.721 28.442 -31.571 1.00 59.75 674 PRO A C 1
ATOM 5210 O O . PRO A 1 674 ? 13.023 29.521 -32.096 1.00 59.75 674 PRO A O 1
ATOM 5213 N N . PHE A 1 675 ? 12.860 27.268 -32.198 1.00 67.25 675 PHE A N 1
ATOM 5214 C CA . PHE A 1 675 ? 13.290 27.161 -33.592 1.00 67.25 675 PHE A CA 1
ATOM 5215 C C . PHE A 1 675 ? 12.239 27.797 -34.508 1.00 67.25 675 PHE A C 1
ATOM 5217 O O . PHE A 1 675 ? 11.037 27.577 -34.361 1.00 67.25 675 PHE A O 1
ATOM 5224 N N . LYS A 1 676 ? 12.685 28.646 -35.441 1.00 75.31 676 LYS A N 1
ATOM 5225 C CA . LYS A 1 676 ? 11.811 29.425 -36.335 1.00 75.31 676 LYS A CA 1
ATOM 5226 C C . LYS A 1 676 ? 12.096 29.057 -37.795 1.00 75.31 676 LYS A C 1
ATOM 5228 O O . LYS A 1 676 ? 12.874 29.766 -38.442 1.00 75.31 676 LYS A O 1
ATOM 5233 N N . PRO A 1 677 ? 11.448 28.008 -38.345 1.00 67.25 677 PRO A N 1
ATOM 5234 C CA . PRO A 1 677 ? 11.720 27.514 -39.700 1.00 67.25 677 PRO A CA 1
ATOM 5235 C C . PRO A 1 677 ? 11.605 28.607 -40.774 1.00 67.25 677 PRO A C 1
ATOM 5237 O O . PRO A 1 677 ? 12.451 28.716 -41.659 1.00 67.25 677 PRO A O 1
ATOM 5240 N N . ARG A 1 678 ? 10.616 29.504 -40.631 1.00 65.31 678 ARG A N 1
ATOM 5241 C CA . ARG A 1 678 ? 10.358 30.622 -41.560 1.00 65.31 678 ARG A CA 1
ATOM 5242 C C . ARG A 1 678 ? 11.504 31.638 -41.662 1.00 65.31 678 ARG A C 1
ATOM 5244 O O . ARG A 1 678 ? 11.650 32.271 -42.698 1.00 65.31 678 ARG A O 1
ATOM 5251 N N . ILE A 1 679 ? 12.313 31.795 -40.611 1.00 71.56 679 ILE A N 1
ATOM 5252 C CA . ILE A 1 679 ? 13.472 32.708 -40.601 1.00 71.56 679 ILE A CA 1
ATOM 5253 C C . ILE A 1 679 ? 14.734 31.990 -41.102 1.00 71.56 679 ILE A C 1
ATOM 5255 O O . ILE A 1 679 ? 15.628 32.616 -41.667 1.00 71.56 679 ILE A O 1
ATOM 5259 N N . LYS A 1 680 ? 14.811 30.668 -40.919 1.00 73.88 680 LYS A N 1
ATOM 5260 C CA . LYS A 1 680 ? 15.975 29.854 -41.292 1.00 73.88 680 LYS A CA 1
ATOM 5261 C C . LYS A 1 680 ? 16.074 29.614 -42.795 1.00 73.88 680 LYS A C 1
ATOM 5263 O O . LYS A 1 680 ? 17.181 29.645 -43.320 1.00 73.88 680 LYS A O 1
ATOM 5268 N N . LEU A 1 681 ? 14.948 29.449 -43.492 1.00 74.56 681 LEU A N 1
ATOM 5269 C CA . LEU A 1 681 ? 14.945 29.163 -44.930 1.00 74.56 681 LEU A CA 1
ATOM 5270 C C . LEU A 1 681 ? 15.617 30.270 -45.784 1.00 74.56 681 LEU A C 1
ATOM 5272 O O . LEU A 1 681 ? 16.493 29.931 -46.579 1.00 74.56 681 LEU A O 1
ATOM 5276 N 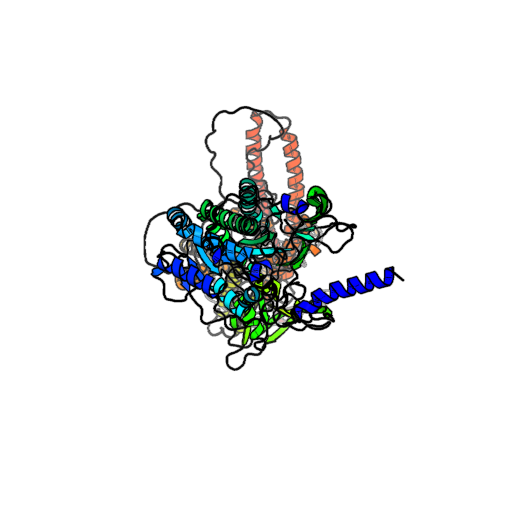N . PRO A 1 682 ? 15.343 31.580 -45.595 1.00 77.81 682 PRO A N 1
ATOM 5277 C CA . PRO A 1 682 ? 16.068 32.642 -46.306 1.00 77.81 682 PRO A CA 1
ATOM 5278 C C . PRO A 1 682 ? 17.569 32.679 -45.985 1.00 77.81 682 PRO A C 1
ATOM 5280 O O . PRO A 1 682 ? 18.393 32.899 -46.869 1.00 77.81 682 PRO A O 1
ATOM 5283 N N . ILE A 1 683 ? 17.938 32.432 -44.723 1.00 79.12 683 ILE A N 1
ATOM 5284 C CA . ILE A 1 683 ? 19.342 32.382 -44.286 1.00 79.12 683 ILE A CA 1
ATOM 5285 C C . ILE A 1 683 ? 20.066 31.208 -44.956 1.00 79.12 683 ILE A C 1
ATOM 5287 O O . ILE A 1 683 ? 21.217 31.346 -45.365 1.00 79.12 683 ILE A O 1
ATOM 5291 N N . LEU A 1 684 ? 19.401 30.061 -45.084 1.00 80.25 684 LEU A N 1
ATOM 5292 C CA . LEU A 1 684 ? 19.933 28.886 -45.762 1.00 80.25 684 LEU A CA 1
ATOM 5293 C C . LEU A 1 684 ? 20.176 29.154 -47.252 1.00 80.25 684 LEU A C 1
ATOM 5295 O O . LEU A 1 684 ? 21.252 28.837 -47.753 1.00 80.25 684 LEU A O 1
ATOM 5299 N N . LEU A 1 685 ? 19.218 29.792 -47.933 1.00 80.44 685 LEU A N 1
ATOM 5300 C CA . LEU A 1 685 ? 19.355 30.186 -49.338 1.00 80.44 685 LEU A CA 1
ATOM 5301 C C . LEU A 1 685 ? 20.517 31.166 -49.542 1.00 80.44 685 LEU A C 1
ATOM 5303 O O . LEU A 1 685 ? 21.292 31.012 -50.482 1.00 80.44 685 LEU A O 1
ATOM 5307 N N . LEU A 1 686 ? 20.701 32.120 -48.622 1.00 82.94 686 LEU A N 1
ATOM 5308 C CA . LEU A 1 686 ? 21.843 33.035 -48.644 1.00 82.94 686 LEU A CA 1
ATOM 5309 C C . LEU A 1 686 ? 23.180 32.297 -48.461 1.00 82.94 686 LEU A C 1
ATOM 5311 O O . LEU A 1 686 ? 24.136 32.574 -49.184 1.00 82.94 686 LEU A O 1
ATOM 5315 N N . LYS A 1 687 ? 23.259 31.339 -47.523 1.00 81.06 687 LYS A N 1
ATOM 5316 C CA . LYS A 1 687 ? 24.459 30.504 -47.330 1.00 81.06 687 LYS A CA 1
ATOM 5317 C C . LYS A 1 687 ? 24.770 29.676 -48.584 1.00 81.06 687 LYS A C 1
ATOM 5319 O O . LYS A 1 687 ? 25.927 29.613 -48.988 1.00 81.06 687 LYS A O 1
ATOM 5324 N N . ALA A 1 688 ? 23.753 29.069 -49.199 1.00 80.31 688 ALA A N 1
ATOM 5325 C CA . ALA A 1 688 ? 23.900 28.285 -50.424 1.00 80.31 688 ALA A CA 1
ATOM 5326 C C . ALA A 1 688 ? 24.392 29.151 -51.596 1.00 80.31 688 ALA A C 1
ATOM 5328 O O . ALA A 1 688 ? 25.337 28.767 -52.281 1.00 80.31 688 ALA A O 1
ATOM 5329 N N . LEU A 1 689 ? 23.825 30.351 -51.766 1.00 82.31 689 LEU A N 1
ATOM 5330 C CA . LEU A 1 689 ? 24.265 31.320 -52.773 1.00 82.31 689 LEU A CA 1
ATOM 5331 C C . LEU A 1 689 ? 25.724 31.745 -52.561 1.00 82.31 689 LEU A C 1
ATOM 5333 O O . LEU A 1 689 ? 26.484 31.828 -53.519 1.00 82.31 689 LEU A O 1
ATOM 5337 N N . LEU A 1 690 ? 26.140 31.979 -51.313 1.00 80.75 690 LEU A N 1
ATOM 5338 C CA . LEU A 1 690 ? 27.515 32.368 -50.999 1.00 80.75 690 LEU A CA 1
ATOM 5339 C C . LEU A 1 690 ? 28.522 31.249 -51.312 1.00 80.75 690 LEU A C 1
ATOM 5341 O O . LEU A 1 690 ? 29.587 31.530 -51.856 1.00 80.75 690 LEU A O 1
ATOM 5345 N N . ILE A 1 691 ? 28.184 29.987 -51.022 1.00 78.50 691 ILE A N 1
ATOM 5346 C CA . ILE A 1 691 ? 29.017 28.829 -51.395 1.00 78.50 691 ILE A CA 1
ATOM 5347 C C . ILE A 1 691 ? 29.058 28.655 -52.917 1.00 78.50 691 ILE A C 1
ATOM 5349 O O . ILE A 1 691 ? 30.123 28.389 -53.473 1.00 78.50 691 ILE A O 1
ATOM 5353 N N . TYR A 1 692 ? 27.923 28.841 -53.596 1.00 79.88 692 TYR A N 1
ATOM 5354 C CA . TYR A 1 692 ? 27.858 28.799 -55.053 1.00 79.88 692 TYR A CA 1
ATOM 5355 C C . TYR A 1 692 ? 28.784 29.852 -55.670 1.00 79.88 692 TYR A C 1
ATOM 5357 O O . TYR A 1 692 ? 29.679 29.492 -56.425 1.00 79.88 692 TYR A O 1
ATOM 5365 N N . LEU A 1 693 ? 28.65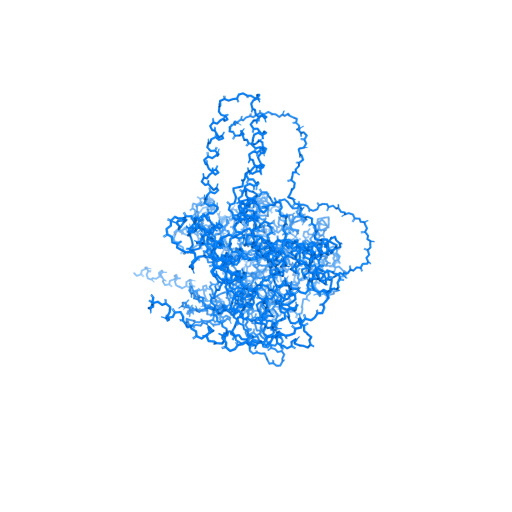9 31.122 -55.267 1.00 79.62 693 LEU A N 1
ATOM 5366 C CA . LEU A 1 693 ? 29.514 32.213 -55.746 1.00 79.62 693 LEU A CA 1
ATOM 5367 C C . LEU A 1 693 ? 30.996 31.987 -55.405 1.00 79.62 693 LEU A C 1
ATOM 5369 O O . LEU A 1 693 ? 31.865 32.247 -56.240 1.00 79.62 693 LEU A O 1
ATOM 5373 N N . LEU A 1 694 ? 31.303 31.467 -54.213 1.00 78.75 694 LEU A N 1
ATOM 5374 C CA . LEU A 1 694 ? 32.672 31.116 -53.827 1.00 78.75 694 LEU A CA 1
ATOM 5375 C C . LEU A 1 694 ? 33.297 30.122 -54.818 1.00 78.75 694 LEU A C 1
ATOM 5377 O O . LEU A 1 694 ? 34.438 30.319 -55.227 1.00 78.75 694 LEU A O 1
ATOM 5381 N N . ASN A 1 695 ? 32.552 29.090 -55.217 1.00 74.62 695 ASN A N 1
ATOM 5382 C CA . ASN A 1 695 ? 33.054 28.029 -56.089 1.00 74.62 695 ASN A CA 1
ATOM 5383 C C . ASN A 1 695 ? 33.013 28.389 -57.583 1.00 74.62 695 ASN A C 1
ATOM 5385 O O . ASN A 1 695 ? 33.935 28.020 -58.302 1.00 74.62 695 ASN A O 1
ATOM 5389 N N . THR A 1 696 ? 31.989 29.106 -58.057 1.00 73.75 696 THR A N 1
ATOM 5390 C CA . THR A 1 696 ? 31.802 29.382 -59.495 1.00 73.75 696 THR A CA 1
ATOM 5391 C C . THR A 1 696 ? 32.370 30.721 -59.952 1.00 73.75 696 THR A C 1
ATOM 5393 O O . THR A 1 696 ? 32.751 30.844 -61.108 1.00 73.75 696 THR A O 1
ATOM 5396 N N . THR A 1 697 ? 32.473 31.720 -59.068 1.00 77.12 697 THR A N 1
ATOM 5397 C CA . THR A 1 697 ? 32.966 33.064 -59.438 1.00 77.12 697 THR A CA 1
ATOM 5398 C C . THR A 1 697 ? 34.281 33.440 -58.766 1.00 77.12 697 THR A C 1
ATOM 5400 O O . THR A 1 697 ? 35.224 33.828 -59.450 1.00 77.12 697 THR A O 1
ATOM 5403 N N . LEU A 1 698 ? 34.386 33.319 -57.439 1.00 75.56 698 LEU A N 1
ATOM 5404 C CA . LEU A 1 698 ? 35.557 33.817 -56.711 1.00 75.56 698 LEU A CA 1
ATOM 5405 C C . LEU A 1 698 ? 36.792 32.927 -56.911 1.00 75.56 698 LEU A C 1
ATOM 5407 O O . LEU A 1 698 ? 37.900 33.428 -57.076 1.00 75.56 698 LEU A O 1
ATOM 5411 N N . LEU A 1 699 ? 36.607 31.607 -56.898 1.00 74.94 699 LEU A N 1
ATOM 5412 C CA . LEU A 1 699 ? 37.701 30.650 -57.023 1.00 74.94 699 LEU A CA 1
ATOM 5413 C C . LEU A 1 699 ? 38.386 30.678 -58.403 1.00 74.94 699 LEU A C 1
ATOM 5415 O O . LEU A 1 699 ? 39.616 30.766 -58.412 1.00 74.94 699 LEU A O 1
ATOM 5419 N N . PRO A 1 700 ? 37.665 30.670 -59.546 1.00 73.94 700 PRO A N 1
ATOM 5420 C CA . PRO A 1 700 ? 38.301 30.797 -60.860 1.00 73.94 700 PRO A CA 1
ATOM 5421 C C . PRO A 1 700 ? 39.016 32.140 -61.051 1.00 73.94 700 PRO A C 1
ATOM 5423 O O . PRO A 1 700 ? 40.039 32.196 -61.721 1.00 73.94 700 PRO A O 1
ATOM 5426 N N . LEU A 1 701 ? 38.524 33.214 -60.420 1.00 75.75 701 LEU A N 1
ATOM 5427 C CA . LEU A 1 701 ? 39.144 34.542 -60.482 1.00 75.75 701 LEU A CA 1
ATOM 5428 C C . LEU A 1 701 ? 40.476 34.619 -59.711 1.00 75.75 701 LEU A C 1
ATOM 5430 O O . LEU A 1 701 ? 41.357 35.395 -60.072 1.00 75.75 701 LEU A O 1
ATOM 5434 N N . LEU A 1 702 ? 40.623 33.838 -58.635 1.00 74.25 702 LEU A N 1
ATOM 5435 C CA . LEU A 1 702 ? 41.809 33.847 -57.771 1.00 74.25 702 LEU A CA 1
ATOM 5436 C C . LEU A 1 702 ? 42.861 32.785 -58.150 1.00 74.25 702 LEU A C 1
ATOM 5438 O O . LEU A 1 702 ? 43.974 32.825 -57.621 1.00 74.25 702 LEU A O 1
ATOM 5442 N N . LEU A 1 703 ? 42.531 31.828 -59.027 1.00 74.88 703 LEU A N 1
ATOM 5443 C CA . LEU A 1 703 ? 43.403 30.712 -59.409 1.00 74.88 703 LEU A CA 1
ATOM 5444 C C . LEU A 1 703 ? 43.674 30.683 -60.919 1.00 74.88 703 LEU A C 1
ATOM 5446 O O . LEU A 1 703 ? 42.877 30.156 -61.687 1.00 74.88 703 LEU A O 1
ATOM 5450 N N . ASP A 1 704 ? 44.863 31.140 -61.314 1.00 70.31 704 ASP A N 1
ATOM 5451 C CA . ASP A 1 704 ? 45.426 30.959 -62.659 1.00 70.31 704 ASP A CA 1
ATOM 5452 C C . ASP A 1 704 ? 46.714 30.108 -62.565 1.00 70.31 704 ASP A C 1
ATOM 5454 O O . ASP A 1 704 ? 47.609 30.460 -61.780 1.00 70.31 704 ASP A O 1
ATOM 5458 N N . PRO A 1 705 ? 46.825 28.942 -63.242 1.00 73.62 705 PRO A N 1
ATOM 5459 C CA . PRO A 1 705 ? 45.807 28.253 -64.056 1.00 73.62 705 PRO A CA 1
ATOM 5460 C C . PRO A 1 705 ? 44.657 27.643 -63.219 1.00 73.62 705 PRO A C 1
ATOM 5462 O O . PRO A 1 705 ? 44.779 27.558 -61.994 1.00 73.62 705 PRO A O 1
ATOM 5465 N N . PRO A 1 706 ? 43.564 27.152 -63.833 1.00 73.38 706 PRO A N 1
ATOM 5466 C CA . PRO A 1 706 ? 42.470 26.473 -63.127 1.00 73.38 706 PRO A CA 1
ATOM 5467 C C . PRO A 1 706 ? 42.925 25.280 -62.264 1.00 73.38 706 PRO A C 1
ATOM 5469 O O . PRO A 1 706 ? 44.049 24.787 -62.384 1.00 73.38 706 PRO A O 1
ATOM 5472 N N . LEU A 1 707 ? 42.059 24.819 -61.355 1.00 74.19 707 LEU A N 1
ATOM 5473 C CA . LEU A 1 707 ? 42.344 23.689 -60.459 1.00 74.19 707 LEU A CA 1
ATOM 5474 C C . LEU A 1 707 ? 42.697 22.414 -61.237 1.00 74.19 707 LEU A C 1
ATOM 5476 O O . LEU A 1 707 ? 41.952 21.988 -62.116 1.00 74.19 707 LEU A O 1
ATOM 5480 N N . ALA A 1 708 ? 43.792 21.758 -60.852 1.00 73.88 708 ALA A N 1
ATOM 5481 C CA . ALA A 1 708 ? 44.203 20.476 -61.418 1.00 73.88 708 ALA A CA 1
ATOM 5482 C C . ALA A 1 708 ? 44.284 19.386 -60.339 1.00 73.88 708 ALA A C 1
ATOM 5484 O O . ALA A 1 708 ? 44.592 19.655 -59.181 1.00 73.88 708 ALA A O 1
ATOM 5485 N N . LEU A 1 709 ? 44.104 18.114 -60.716 1.00 66.81 709 LEU A N 1
ATOM 5486 C CA . LEU A 1 709 ? 44.267 16.961 -59.806 1.00 66.81 709 LEU A CA 1
ATOM 5487 C C . LEU A 1 709 ? 45.649 16.920 -59.124 1.00 66.81 709 LEU A C 1
ATOM 5489 O O . LEU A 1 709 ? 45.793 16.435 -58.002 1.00 66.81 709 LEU A O 1
ATOM 5493 N N . THR A 1 710 ? 46.675 17.459 -59.784 1.00 70.31 710 THR A N 1
ATOM 5494 C CA . THR A 1 710 ? 48.034 17.593 -59.240 1.00 70.31 710 THR A CA 1
ATOM 5495 C C . THR A 1 710 ? 48.111 18.546 -58.044 1.00 70.31 710 THR A C 1
ATOM 5497 O O . THR A 1 710 ? 49.020 18.400 -57.221 1.00 70.31 710 THR A O 1
ATOM 5500 N N . ASP A 1 711 ? 47.145 19.458 -57.883 1.00 75.56 711 ASP A N 1
ATOM 5501 C CA . ASP A 1 711 ? 47.041 20.345 -56.721 1.00 75.56 711 ASP A CA 1
ATOM 5502 C C . ASP A 1 711 ? 46.687 19.592 -55.425 1.00 75.56 711 ASP A C 1
ATOM 5504 O O . ASP A 1 711 ? 47.042 20.038 -54.330 1.00 75.56 711 ASP A O 1
ATOM 5508 N N . PHE A 1 712 ? 46.119 18.387 -55.548 1.00 76.00 712 PHE A N 1
ATOM 5509 C CA . PHE A 1 712 ? 45.739 17.508 -54.437 1.00 76.00 712 PHE A CA 1
ATOM 5510 C C . PHE A 1 712 ? 46.679 16.310 -54.250 1.00 76.00 712 PHE A C 1
ATOM 5512 O O . PHE A 1 712 ? 46.362 15.379 -53.513 1.00 76.00 712 PHE A O 1
ATOM 5519 N N . ALA A 1 713 ? 47.854 16.308 -54.890 1.00 70.81 713 ALA A N 1
ATOM 5520 C CA . ALA A 1 713 ? 48.798 15.197 -54.786 1.00 70.81 713 ALA A CA 1
ATOM 5521 C C . ALA A 1 713 ? 49.160 14.874 -53.319 1.00 70.81 713 ALA A C 1
ATOM 5523 O O . ALA A 1 713 ? 49.377 15.771 -52.502 1.00 70.81 713 ALA A O 1
ATOM 5524 N N . HIS A 1 714 ? 49.305 13.584 -52.992 1.00 66.81 714 HIS A N 1
ATOM 5525 C CA . HIS A 1 714 ? 49.551 13.093 -51.627 1.00 66.81 714 HIS A CA 1
ATOM 5526 C C . HIS A 1 714 ? 50.661 13.849 -50.849 1.00 66.81 714 HIS A C 1
ATOM 5528 O O . HIS A 1 714 ? 50.440 14.212 -49.686 1.00 66.81 714 HIS A O 1
ATOM 5534 N N . PRO A 1 715 ? 51.833 14.182 -51.440 1.00 69.81 715 PRO A N 1
ATOM 5535 C CA . PRO A 1 715 ? 52.863 14.963 -50.747 1.00 69.81 715 PRO A CA 1
ATOM 5536 C C . PRO A 1 715 ? 52.392 16.369 -50.364 1.00 69.81 715 PRO A C 1
ATOM 5538 O O . PRO A 1 715 ? 52.767 16.881 -49.304 1.00 69.81 715 PRO A O 1
ATOM 5541 N N . ARG A 1 716 ? 51.529 16.983 -51.185 1.00 74.44 716 ARG A N 1
ATOM 5542 C CA . ARG A 1 716 ? 51.032 18.342 -50.970 1.00 74.44 716 ARG A CA 1
ATOM 5543 C C . ARG A 1 716 ? 50.124 18.450 -49.758 1.00 74.44 716 ARG A C 1
ATOM 5545 O O . ARG A 1 716 ? 50.072 19.551 -49.222 1.00 74.44 716 ARG A O 1
ATOM 5552 N N . GLY A 1 717 ? 49.512 17.361 -49.275 1.00 71.06 717 GLY A N 1
ATOM 5553 C CA . GLY A 1 717 ? 48.657 17.323 -48.077 1.00 71.06 717 GLY A CA 1
ATOM 5554 C C . GLY A 1 717 ? 49.390 17.595 -46.751 1.00 71.06 717 GLY A C 1
ATOM 5555 O O . GLY A 1 717 ? 48.806 18.166 -45.829 1.00 71.06 717 GLY A O 1
ATOM 5556 N N . ASN A 1 718 ? 50.696 17.313 -46.664 1.00 78.75 718 ASN A N 1
ATOM 5557 C CA . ASN A 1 718 ? 51.482 17.428 -45.427 1.00 78.75 718 ASN A CA 1
ATOM 5558 C C . ASN A 1 718 ? 52.190 18.794 -45.275 1.00 78.75 718 ASN A C 1
ATOM 5560 O O . ASN A 1 718 ? 53.411 18.886 -45.407 1.00 78.75 718 ASN A O 1
ATOM 5564 N N . LEU A 1 719 ? 51.430 19.852 -44.953 1.00 82.19 719 LEU A N 1
ATOM 5565 C CA . LEU A 1 719 ? 51.929 21.239 -44.883 1.00 82.19 719 LEU A CA 1
ATOM 5566 C C . LEU A 1 719 ? 53.121 21.417 -43.932 1.00 82.19 719 LEU A C 1
ATOM 5568 O O . LEU A 1 719 ? 54.137 21.970 -44.331 1.00 82.19 719 LEU A O 1
ATOM 5572 N N . LEU A 1 720 ? 53.022 20.914 -42.696 1.00 77.62 720 LEU A N 1
ATOM 5573 C CA . LEU A 1 720 ? 54.068 21.093 -41.679 1.00 77.62 720 LEU A CA 1
ATOM 5574 C C . LEU A 1 720 ? 55.375 20.388 -42.066 1.00 77.62 720 LEU A C 1
ATOM 5576 O O . LEU A 1 720 ? 56.450 20.955 -41.915 1.00 77.62 720 LEU A O 1
ATOM 5580 N N . ARG A 1 721 ? 55.285 19.172 -42.623 1.00 77.25 721 ARG A N 1
ATOM 5581 C CA . ARG A 1 721 ? 56.455 18.435 -43.123 1.00 77.25 721 ARG A CA 1
ATOM 5582 C C . ARG A 1 721 ? 57.117 19.198 -44.267 1.00 77.25 721 ARG A C 1
ATOM 5584 O O . ARG A 1 721 ? 58.332 19.337 -44.267 1.00 77.25 721 ARG A O 1
ATOM 5591 N N . ARG A 1 722 ? 56.328 19.725 -45.209 1.00 80.44 722 ARG A N 1
ATOM 5592 C CA . ARG A 1 722 ? 56.844 20.544 -46.314 1.00 80.44 722 ARG A CA 1
ATOM 5593 C C . ARG A 1 722 ? 57.483 21.835 -45.813 1.00 80.44 722 ARG A C 1
ATOM 5595 O O . ARG A 1 722 ? 58.552 22.177 -46.288 1.00 80.44 722 ARG A O 1
ATOM 5602 N N . LEU A 1 723 ? 56.884 22.497 -44.826 1.00 78.69 723 LEU A N 1
ATOM 5603 C CA . LEU A 1 723 ? 57.423 23.719 -44.235 1.00 78.69 723 LEU A CA 1
ATOM 5604 C C . LEU A 1 723 ? 58.756 23.457 -43.527 1.00 78.69 723 LEU A C 1
ATOM 5606 O O . LEU A 1 723 ? 59.716 24.174 -43.766 1.00 78.69 723 LEU A O 1
ATOM 5610 N N . LEU A 1 724 ? 58.842 22.404 -42.709 1.00 74.94 724 LEU A N 1
ATOM 5611 C CA . LEU A 1 724 ? 60.083 22.021 -42.029 1.00 74.94 724 LEU A CA 1
ATOM 5612 C C . LEU A 1 724 ? 61.184 21.652 -43.026 1.00 74.94 724 LEU A C 1
ATOM 5614 O O . LEU A 1 724 ? 62.319 22.079 -42.861 1.00 74.94 724 LEU A O 1
ATOM 5618 N N . ILE A 1 725 ? 60.846 20.915 -44.088 1.00 72.56 725 ILE A N 1
ATOM 5619 C CA . ILE A 1 725 ? 61.785 20.588 -45.165 1.00 72.56 725 ILE A CA 1
ATOM 5620 C C . ILE A 1 725 ? 62.223 21.859 -45.909 1.00 72.56 725 ILE A C 1
ATOM 5622 O O . ILE A 1 725 ? 63.410 22.023 -46.163 1.00 72.56 725 ILE A O 1
ATOM 5626 N N . GLN A 1 726 ? 61.307 22.788 -46.198 1.00 74.62 726 GLN A N 1
ATOM 5627 C CA . GLN A 1 726 ? 61.613 24.074 -46.835 1.00 74.62 726 GLN A CA 1
ATOM 5628 C C . GLN A 1 726 ? 62.494 24.971 -45.961 1.00 74.62 726 GLN A C 1
ATOM 5630 O O . GLN A 1 726 ? 63.325 25.690 -46.496 1.00 74.62 726 GLN A O 1
ATOM 5635 N N . LEU A 1 727 ? 62.320 24.931 -44.637 1.00 71.94 727 LEU A N 1
ATOM 5636 C CA . LEU A 1 727 ? 63.128 25.679 -43.670 1.00 71.94 727 LEU A CA 1
ATOM 5637 C C . LEU A 1 727 ? 64.496 25.024 -43.406 1.00 71.94 727 LEU A C 1
ATOM 5639 O O . LEU A 1 727 ? 65.440 25.725 -43.058 1.00 71.94 727 LEU A O 1
ATOM 5643 N N . TYR A 1 728 ? 64.604 23.699 -43.554 1.00 67.75 728 TYR A N 1
ATOM 5644 C CA . TYR A 1 728 ? 65.821 22.922 -43.282 1.00 67.75 728 TYR A CA 1
ATOM 5645 C C . TYR A 1 728 ? 66.721 22.740 -44.520 1.00 67.75 728 TYR A C 1
ATOM 5647 O O . TYR A 1 728 ? 67.944 22.739 -44.399 1.00 67.75 728 TYR A O 1
ATOM 5655 N N . LEU A 1 729 ? 66.141 22.593 -45.719 1.00 64.38 729 LEU A N 1
ATOM 5656 C CA . LEU A 1 729 ? 66.867 22.310 -46.968 1.00 64.38 729 LEU A CA 1
ATOM 5657 C C . LEU A 1 729 ? 67.215 23.549 -47.802 1.00 64.38 729 LEU A C 1
ATOM 5659 O O . LEU A 1 729 ? 67.879 23.406 -48.829 1.00 64.38 729 LEU A O 1
ATOM 5663 N N . THR A 1 730 ? 66.828 24.752 -47.370 1.00 56.12 730 THR A N 1
ATOM 5664 C CA . THR A 1 730 ? 67.011 26.024 -48.098 1.00 56.12 730 THR A CA 1
ATOM 5665 C C . THR A 1 730 ? 68.457 26.353 -48.477 1.00 56.12 730 THR A C 1
ATOM 5667 O O . THR A 1 730 ? 68.655 27.246 -49.289 1.00 56.12 730 THR A O 1
ATOM 5670 N N . ASN A 1 731 ? 69.457 25.619 -47.970 1.00 54.41 731 ASN A N 1
ATOM 5671 C CA . ASN A 1 731 ? 70.871 25.868 -48.259 1.00 54.41 731 ASN A CA 1
ATOM 5672 C C . ASN A 1 731 ? 71.677 24.684 -48.835 1.00 54.41 731 ASN A C 1
ATOM 5674 O O . ASN A 1 731 ? 72.890 24.848 -48.964 1.00 54.41 731 ASN A O 1
ATOM 5678 N N . ARG A 1 732 ? 71.110 23.498 -49.156 1.00 56.88 732 ARG A N 1
ATOM 5679 C CA . ARG A 1 732 ? 71.977 22.333 -49.499 1.00 56.88 732 ARG A CA 1
ATOM 5680 C C . ARG A 1 732 ? 71.607 21.363 -50.636 1.00 56.88 732 ARG A C 1
ATOM 5682 O O . ARG A 1 732 ? 72.460 20.531 -50.927 1.00 56.88 732 ARG A O 1
ATOM 5689 N N . VAL A 1 733 ? 70.458 21.413 -51.328 1.00 52.19 733 VAL A N 1
ATOM 5690 C CA . VAL A 1 733 ? 70.171 20.413 -52.400 1.00 52.19 733 VAL A CA 1
ATOM 5691 C C . VAL A 1 733 ? 69.377 20.982 -53.590 1.00 52.19 733 VAL A C 1
ATOM 5693 O O . VAL A 1 733 ? 68.527 21.851 -53.420 1.00 52.19 733 VAL A O 1
ATOM 5696 N N . LYS A 1 734 ? 69.657 20.463 -54.802 1.00 51.06 734 LYS A N 1
ATOM 5697 C CA . LYS A 1 734 ? 68.966 20.759 -56.074 1.00 51.06 734 LYS A CA 1
ATOM 5698 C C . LYS A 1 734 ? 67.438 20.488 -56.013 1.00 51.06 734 LYS A C 1
ATOM 5700 O O . LYS A 1 734 ? 67.016 19.527 -55.373 1.00 51.06 734 LYS A O 1
ATOM 5705 N N . PRO A 1 735 ? 66.611 21.259 -56.751 1.00 50.50 735 PRO A N 1
ATOM 5706 C CA . PRO A 1 735 ? 65.141 21.316 -56.628 1.00 50.50 735 PRO A CA 1
ATOM 5707 C C . PRO A 1 735 ? 64.329 20.100 -57.132 1.00 50.50 735 PRO A C 1
ATOM 5709 O O . PRO A 1 735 ? 63.106 20.174 -57.187 1.00 50.50 735 PRO A O 1
ATOM 5712 N N . LEU A 1 736 ? 64.948 18.968 -57.481 1.00 49.53 736 LEU A N 1
ATOM 5713 C CA . LEU A 1 736 ? 64.259 17.839 -58.136 1.00 49.53 736 LEU A CA 1
ATOM 5714 C C . LEU A 1 736 ? 63.423 16.938 -57.198 1.00 49.53 736 LEU A C 1
ATOM 5716 O O . LEU A 1 736 ? 62.641 16.130 -57.685 1.00 49.53 736 LEU A O 1
ATOM 5720 N N . LEU A 1 737 ? 63.536 17.085 -55.871 1.00 52.72 737 LEU A N 1
ATOM 5721 C CA . LEU A 1 737 ? 62.879 16.201 -54.884 1.00 52.72 737 LEU A CA 1
ATOM 5722 C C . LEU A 1 737 ? 61.911 16.912 -53.919 1.00 52.72 737 LEU A C 1
ATOM 5724 O O . LEU A 1 737 ? 61.341 16.269 -53.035 1.00 52.72 737 LEU A O 1
ATOM 5728 N N . PHE A 1 738 ? 61.702 18.228 -54.051 1.00 61.12 738 PHE A N 1
ATOM 5729 C CA . PHE A 1 738 ? 60.904 18.999 -53.094 1.00 61.12 738 PHE A CA 1
ATOM 5730 C C . PHE A 1 738 ? 59.932 19.979 -53.767 1.00 61.12 738 PHE A C 1
ATOM 5732 O O . PHE A 1 738 ? 60.333 20.818 -54.564 1.00 61.12 738 PHE A O 1
ATOM 5739 N N . THR A 1 739 ? 58.646 19.912 -53.397 1.00 66.81 739 THR A N 1
ATOM 5740 C CA . THR A 1 739 ? 57.609 20.861 -53.842 1.00 66.81 739 THR A CA 1
ATOM 5741 C C . THR A 1 739 ? 57.475 22.026 -52.842 1.00 66.81 739 THR A C 1
ATOM 5743 O O . THR A 1 739 ? 56.886 21.810 -51.767 1.00 66.81 739 THR A O 1
ATOM 5746 N N . PRO A 1 740 ? 57.958 23.247 -53.154 1.00 71.38 740 PRO A N 1
ATOM 5747 C CA . PRO A 1 740 ? 57.878 24.398 -52.249 1.00 71.38 740 PRO A CA 1
ATOM 5748 C C . PRO A 1 740 ? 56.429 24.815 -51.988 1.00 71.38 740 PRO A C 1
ATOM 5750 O O . PRO A 1 740 ? 55.563 24.616 -52.837 1.00 71.38 740 PRO A O 1
ATOM 5753 N N . ILE A 1 741 ? 56.150 25.350 -50.798 1.00 80.81 741 ILE A N 1
ATOM 5754 C CA . ILE A 1 741 ? 54.835 25.902 -50.453 1.00 80.81 741 ILE A CA 1
ATOM 5755 C C . ILE A 1 741 ? 54.676 27.237 -51.186 1.00 80.81 741 ILE A C 1
ATOM 5757 O O . ILE A 1 741 ? 55.456 28.162 -50.964 1.00 80.81 741 ILE A O 1
ATOM 5761 N N . THR A 1 742 ? 53.670 27.331 -52.055 1.00 83.25 742 THR A N 1
ATOM 5762 C CA . THR A 1 742 ? 53.353 28.542 -52.830 1.00 83.25 742 THR A CA 1
ATOM 5763 C C . THR A 1 742 ? 52.132 29.277 -52.266 1.00 83.25 742 THR A C 1
ATOM 5765 O O . THR A 1 742 ? 51.342 28.709 -51.509 1.00 83.25 742 THR A O 1
ATOM 5768 N N . ALA A 1 743 ? 51.933 30.540 -52.663 1.00 81.88 743 ALA A N 1
ATOM 5769 C CA . ALA A 1 743 ? 50.707 31.279 -52.342 1.00 81.88 743 ALA A CA 1
ATOM 5770 C C . ALA A 1 743 ? 49.454 30.571 -52.895 1.00 81.88 743 ALA A C 1
ATOM 5772 O O . ALA A 1 743 ? 48.439 30.485 -52.206 1.00 81.88 743 ALA A O 1
ATOM 5773 N N . ARG A 1 744 ? 49.569 29.967 -54.088 1.00 84.38 744 ARG A N 1
ATOM 5774 C CA . ARG A 1 744 ? 48.541 29.104 -54.686 1.00 84.38 744 ARG A CA 1
ATOM 5775 C C . ARG A 1 744 ? 48.193 27.923 -53.778 1.00 84.38 744 ARG A C 1
ATOM 5777 O O . ARG A 1 744 ? 47.018 27.692 -53.516 1.00 84.38 744 ARG A O 1
ATOM 5784 N N . ASP A 1 745 ? 49.192 27.210 -53.251 1.00 80.25 745 ASP A N 1
ATOM 5785 C CA . ASP A 1 745 ? 48.958 26.075 -52.344 1.00 80.25 745 ASP A CA 1
ATOM 5786 C C . ASP A 1 745 ? 48.172 26.496 -51.092 1.00 80.25 745 ASP A C 1
ATOM 5788 O O . ASP A 1 745 ? 47.296 25.762 -50.634 1.00 80.25 745 ASP A O 1
ATOM 5792 N N . LEU A 1 746 ? 48.476 27.667 -50.525 1.00 84.94 746 LEU A N 1
ATOM 5793 C CA . LEU A 1 746 ? 47.771 28.194 -49.353 1.00 84.94 746 LEU A CA 1
ATOM 5794 C C . LEU A 1 746 ? 46.337 28.615 -49.690 1.00 84.94 746 LEU A C 1
ATOM 5796 O O . LEU A 1 746 ? 45.423 28.300 -48.931 1.00 84.94 746 LEU A O 1
ATOM 5800 N N . LEU A 1 747 ? 46.132 29.258 -50.840 1.00 85.06 747 LEU A N 1
ATOM 5801 C CA . LEU A 1 747 ? 44.814 29.671 -51.314 1.00 85.06 747 LEU A CA 1
ATOM 5802 C C . LEU A 1 747 ? 43.898 28.465 -51.571 1.00 85.06 747 LEU A C 1
ATOM 5804 O O . LEU A 1 747 ? 42.774 28.437 -51.071 1.00 85.06 747 LEU A O 1
ATOM 5808 N N . ILE A 1 748 ? 44.402 27.433 -52.260 1.00 82.94 748 ILE A N 1
ATOM 5809 C CA . ILE A 1 748 ? 43.662 26.186 -52.510 1.00 82.94 748 ILE A CA 1
ATOM 5810 C C . ILE A 1 748 ? 43.304 25.506 -51.188 1.00 82.94 748 ILE A C 1
ATOM 5812 O O . ILE A 1 748 ? 42.186 25.031 -51.032 1.00 82.94 748 ILE A O 1
ATOM 5816 N N . ARG A 1 749 ? 44.208 25.493 -50.202 1.00 87.25 749 ARG A N 1
ATOM 5817 C CA . ARG A 1 749 ? 43.928 24.918 -48.875 1.00 87.25 749 ARG A CA 1
ATOM 5818 C C . ARG A 1 749 ? 42.842 25.677 -48.123 1.00 87.25 749 ARG A C 1
ATOM 5820 O O . ARG A 1 749 ? 41.968 25.045 -47.541 1.00 87.25 749 ARG A O 1
ATOM 5827 N N . ILE A 1 750 ? 42.900 27.009 -48.120 1.00 86.12 750 ILE A N 1
ATOM 5828 C CA . ILE A 1 750 ? 41.897 27.854 -47.457 1.00 86.12 750 ILE A CA 1
ATOM 5829 C C . ILE A 1 750 ? 40.531 27.642 -48.104 1.00 86.12 750 ILE A C 1
ATOM 5831 O O . ILE A 1 750 ? 39.554 27.397 -47.394 1.00 86.12 750 ILE A O 1
ATOM 5835 N N . TRP A 1 751 ? 40.469 27.675 -49.435 1.00 85.19 751 TRP A N 1
ATOM 5836 C CA . TRP A 1 751 ? 39.247 27.385 -50.174 1.00 85.19 751 TRP A CA 1
ATOM 5837 C C . TRP A 1 751 ? 38.729 25.974 -49.868 1.00 85.19 751 TRP A C 1
ATOM 5839 O O . TRP A 1 751 ? 37.600 25.827 -49.409 1.00 85.19 751 TRP A O 1
ATOM 5849 N N . PHE A 1 752 ? 39.570 24.949 -50.022 1.00 81.75 752 PHE A N 1
ATOM 5850 C CA . PHE A 1 752 ? 39.191 23.549 -49.837 1.00 81.75 752 PHE A CA 1
ATOM 5851 C C . PHE A 1 752 ? 38.655 23.288 -48.427 1.00 81.75 752 PHE A C 1
ATOM 5853 O O . PHE A 1 752 ? 37.604 22.670 -48.258 1.00 81.75 752 PHE A O 1
ATOM 5860 N N . THR A 1 753 ? 39.336 23.802 -47.401 1.00 83.31 753 THR A N 1
ATOM 5861 C CA . THR A 1 753 ? 38.879 23.713 -46.010 1.00 83.31 753 THR A CA 1
ATOM 5862 C C . THR A 1 753 ? 37.555 24.448 -45.802 1.00 83.31 753 THR A C 1
ATOM 5864 O O . THR A 1 753 ? 36.665 23.909 -45.146 1.00 83.31 753 THR A O 1
ATOM 5867 N N . THR A 1 754 ? 37.396 25.647 -46.370 1.00 81.69 754 THR A N 1
ATOM 5868 C CA . THR A 1 754 ? 36.151 26.425 -46.266 1.00 81.69 754 THR A CA 1
ATOM 5869 C C . THR A 1 754 ? 34.992 25.655 -46.894 1.00 81.69 754 THR A C 1
ATOM 5871 O O . THR A 1 754 ? 33.986 25.408 -46.233 1.00 81.69 754 THR A O 1
ATOM 5874 N N . THR A 1 755 ? 35.150 25.165 -48.119 1.00 76.62 755 THR A N 1
ATOM 5875 C CA . THR A 1 755 ? 34.110 24.398 -48.812 1.00 76.62 755 THR A CA 1
ATOM 5876 C C . THR A 1 755 ? 33.786 23.090 -48.084 1.00 76.62 755 THR A C 1
ATOM 5878 O O . THR A 1 755 ? 32.612 22.763 -47.919 1.00 76.62 755 THR A O 1
ATOM 5881 N N . THR A 1 756 ? 34.790 22.387 -47.549 1.00 74.81 756 THR A N 1
ATOM 5882 C CA . THR A 1 756 ? 34.603 21.118 -46.816 1.00 74.81 756 THR A CA 1
ATOM 5883 C C . THR A 1 756 ? 33.858 21.295 -45.486 1.00 74.81 756 THR A C 1
ATOM 5885 O O . THR A 1 756 ? 33.170 20.381 -45.043 1.00 74.81 756 THR A O 1
ATOM 5888 N N . ILE A 1 757 ? 33.961 22.459 -44.837 1.00 77.50 757 ILE A N 1
ATOM 5889 C CA . ILE A 1 757 ? 33.282 22.736 -43.558 1.00 77.50 757 ILE A CA 1
ATOM 5890 C C . ILE A 1 757 ? 31.894 23.346 -43.783 1.00 77.50 757 ILE A C 1
ATOM 5892 O O . ILE A 1 757 ? 30.932 22.954 -43.124 1.00 77.50 757 ILE A O 1
ATOM 5896 N N . PHE A 1 758 ? 31.766 24.299 -44.707 1.00 78.44 758 PHE A N 1
ATOM 5897 C CA . PHE A 1 758 ? 30.521 25.044 -44.906 1.00 78.44 758 PHE A CA 1
ATOM 5898 C C . PHE A 1 758 ? 29.480 24.286 -45.734 1.00 78.44 758 PHE A C 1
ATOM 5900 O O . PHE A 1 758 ? 28.285 24.460 -45.493 1.00 78.44 758 PHE A O 1
ATOM 5907 N N . THR A 1 759 ? 29.897 23.407 -46.649 1.00 75.94 759 THR A N 1
ATOM 5908 C CA . THR A 1 759 ? 28.955 22.608 -47.454 1.00 75.94 759 THR A CA 1
ATOM 5909 C C . THR A 1 759 ? 28.112 21.669 -46.577 1.00 75.94 759 THR A C 1
ATOM 5911 O O . THR A 1 759 ? 26.884 21.753 -46.653 1.00 75.94 759 THR A O 1
ATOM 5914 N N . PRO A 1 760 ? 28.691 20.874 -45.650 1.00 73.62 760 PRO A N 1
ATOM 5915 C CA . PRO A 1 760 ? 27.901 20.082 -44.706 1.00 73.62 760 PRO A CA 1
ATOM 5916 C C . PRO A 1 760 ? 27.006 20.922 -43.792 1.00 73.62 760 PRO A C 1
ATOM 5918 O O . PRO A 1 760 ? 25.908 20.484 -43.468 1.00 73.62 760 PRO A O 1
ATOM 5921 N N . ILE A 1 761 ? 27.427 22.133 -43.394 1.00 79.50 761 ILE A N 1
ATOM 5922 C CA . ILE A 1 761 ? 26.569 23.037 -42.610 1.00 79.50 761 ILE A CA 1
ATOM 5923 C C . ILE A 1 761 ? 25.290 23.346 -43.386 1.00 79.50 761 ILE A C 1
ATOM 5925 O O . ILE A 1 761 ? 24.208 23.246 -42.821 1.00 79.50 761 ILE A O 1
ATOM 5929 N N . VAL A 1 762 ? 25.395 23.711 -44.666 1.00 80.81 762 VAL A N 1
ATOM 5930 C CA . VAL A 1 762 ? 24.221 24.039 -45.487 1.00 80.81 762 VAL A CA 1
ATOM 5931 C C . VAL A 1 762 ? 23.347 22.808 -45.714 1.00 80.81 762 VAL A C 1
ATOM 5933 O O . VAL A 1 762 ? 22.137 22.889 -45.534 1.00 80.81 762 VAL A O 1
ATOM 5936 N N . ILE A 1 763 ? 23.936 21.656 -46.031 1.00 73.94 763 ILE A N 1
ATOM 5937 C CA . ILE A 1 763 ? 23.167 20.428 -46.277 1.00 73.94 763 ILE A CA 1
ATOM 5938 C C . ILE A 1 763 ? 22.426 19.979 -45.008 1.00 73.94 763 ILE A C 1
ATOM 5940 O O . ILE A 1 763 ? 21.216 19.767 -45.041 1.00 73.94 763 ILE A O 1
ATOM 5944 N N . LEU A 1 764 ? 23.119 19.886 -43.870 1.00 75.25 764 LEU A N 1
ATOM 5945 C CA . LEU A 1 764 ? 22.531 19.399 -42.620 1.00 75.25 764 LEU A CA 1
ATOM 5946 C C . LEU A 1 764 ? 21.513 20.384 -42.027 1.00 75.25 764 LEU A C 1
ATOM 5948 O O . LEU A 1 764 ? 20.454 19.957 -41.577 1.00 75.25 764 LEU A O 1
ATOM 5952 N N . ASP A 1 765 ? 21.794 21.694 -42.054 1.00 79.44 765 ASP A N 1
ATOM 5953 C CA . ASP A 1 765 ? 20.850 22.739 -41.612 1.00 79.44 765 ASP A CA 1
ATOM 5954 C C . ASP A 1 765 ? 19.604 22.755 -42.520 1.00 79.44 765 ASP A C 1
ATOM 5956 O O . ASP A 1 765 ? 18.483 22.948 -42.045 1.00 79.44 765 ASP A O 1
ATOM 5960 N N . GLY A 1 766 ? 19.780 22.468 -43.815 1.00 79.44 766 GLY A N 1
ATOM 5961 C CA . GLY A 1 766 ? 18.696 22.315 -44.781 1.00 79.44 766 GLY A CA 1
ATOM 5962 C C . GLY A 1 766 ? 17.801 21.117 -44.502 1.00 79.44 766 GLY A C 1
ATOM 5963 O O . GLY A 1 766 ? 16.595 21.294 -44.342 1.00 79.44 766 GLY A O 1
ATOM 5964 N N . ILE A 1 767 ? 18.373 19.919 -44.368 1.00 75.56 767 ILE A N 1
ATOM 5965 C CA . ILE A 1 767 ? 17.603 18.701 -44.079 1.00 75.56 767 ILE A CA 1
ATOM 5966 C C . ILE A 1 767 ? 16.925 18.807 -42.712 1.00 75.56 767 ILE A C 1
ATOM 5968 O O . ILE A 1 767 ? 15.740 18.518 -42.600 1.00 75.56 767 ILE A O 1
ATOM 5972 N N . HIS A 1 768 ? 17.618 19.312 -41.689 1.00 78.81 768 HIS A N 1
ATOM 5973 C CA . HIS A 1 768 ? 17.020 19.562 -40.378 1.00 78.81 768 HIS A CA 1
ATOM 5974 C C . HIS A 1 768 ? 15.852 20.557 -40.455 1.00 78.81 768 HIS A C 1
ATOM 5976 O O . HIS A 1 768 ? 14.822 20.353 -39.816 1.00 78.81 768 HIS A O 1
ATOM 5982 N N . THR A 1 769 ? 15.963 21.606 -41.277 1.00 81.25 769 THR A N 1
ATOM 5983 C CA . THR A 1 769 ? 14.856 22.546 -41.514 1.00 81.25 769 THR A CA 1
ATOM 5984 C C . THR A 1 769 ? 13.689 21.866 -42.238 1.00 81.25 769 THR A C 1
ATOM 5986 O O . THR A 1 769 ? 12.546 22.051 -41.823 1.00 81.25 769 THR A O 1
ATOM 5989 N N . ILE A 1 770 ? 13.946 21.042 -43.258 1.00 79.62 770 ILE A N 1
ATOM 5990 C CA . ILE A 1 770 ? 12.911 20.279 -43.980 1.00 79.62 770 ILE A CA 1
ATOM 5991 C C . ILE A 1 770 ? 12.197 19.308 -43.034 1.00 79.62 770 ILE A C 1
ATOM 5993 O O . ILE A 1 770 ? 10.969 19.320 -42.976 1.00 79.62 770 ILE A O 1
ATOM 5997 N N . CYS A 1 771 ? 12.943 18.533 -42.242 1.00 76.19 771 CYS A N 1
ATOM 5998 C CA . CYS A 1 771 ? 12.374 17.638 -41.239 1.00 76.19 771 CYS A CA 1
ATOM 5999 C C . CYS A 1 771 ? 11.559 18.421 -40.207 1.00 76.19 771 CYS A C 1
ATOM 6001 O O . CYS A 1 771 ? 10.428 18.046 -39.934 1.00 76.19 771 CYS A O 1
ATOM 6003 N N . SER A 1 772 ? 12.049 19.561 -39.711 1.00 78.75 772 SER A N 1
ATOM 6004 C CA . SER A 1 772 ? 11.263 20.380 -38.782 1.00 78.75 772 SER A CA 1
ATOM 6005 C C . SER A 1 772 ? 9.934 20.825 -39.400 1.00 78.75 772 SER A C 1
ATOM 6007 O O . SER A 1 772 ? 8.900 20.770 -38.748 1.00 78.75 772 SER A O 1
ATOM 6009 N N . VAL A 1 773 ? 9.917 21.207 -40.683 1.00 79.56 773 VAL A N 1
ATOM 6010 C CA . VAL A 1 773 ? 8.684 21.604 -41.374 1.00 79.56 773 VAL A CA 1
ATOM 6011 C C . VAL A 1 773 ? 7.746 20.410 -41.540 1.00 79.56 773 VAL A C 1
ATOM 6013 O O . VAL A 1 773 ? 6.550 20.543 -41.284 1.00 79.56 773 VAL A O 1
ATOM 6016 N N . LEU A 1 774 ? 8.282 19.248 -41.915 1.00 73.12 774 LEU A N 1
ATOM 6017 C CA . LEU A 1 774 ? 7.530 18.004 -42.042 1.00 73.12 774 LEU A CA 1
ATOM 6018 C C . LEU A 1 774 ? 6.902 17.600 -40.699 1.00 73.12 774 LEU A C 1
ATOM 6020 O O . LEU A 1 774 ? 5.691 17.441 -40.617 1.00 73.12 774 LEU A O 1
ATOM 6024 N N . PHE A 1 775 ? 7.685 17.494 -39.629 1.00 71.19 775 PHE A N 1
ATOM 6025 C CA . PHE A 1 775 ? 7.215 17.000 -38.333 1.00 71.19 775 PHE A CA 1
ATOM 6026 C C . PHE A 1 775 ? 6.323 18.009 -37.588 1.00 71.19 775 PHE A C 1
ATOM 6028 O O . PHE A 1 775 ? 5.341 17.607 -36.961 1.00 71.19 775 PHE A O 1
ATOM 6035 N N . ILE A 1 776 ? 6.591 19.316 -37.714 1.00 73.88 776 ILE A N 1
ATOM 6036 C CA . ILE A 1 776 ? 5.800 20.370 -37.058 1.00 73.88 776 ILE A CA 1
ATOM 6037 C C . ILE A 1 776 ? 4.526 20.701 -37.841 1.00 73.88 776 ILE A C 1
ATOM 6039 O O . ILE A 1 776 ? 3.443 20.778 -37.263 1.00 73.88 776 ILE A O 1
ATOM 6043 N N . TYR A 1 777 ? 4.637 20.964 -39.147 1.00 76.56 777 TYR A N 1
ATOM 6044 C CA . TYR A 1 777 ? 3.529 21.541 -39.919 1.00 76.56 777 TYR A CA 1
ATOM 6045 C C . TYR A 1 777 ? 2.745 20.511 -40.734 1.00 76.56 777 TYR A C 1
ATOM 6047 O O . TYR A 1 777 ? 1.537 20.688 -40.894 1.00 76.56 777 TYR A O 1
ATOM 6055 N N . VAL A 1 778 ? 3.400 19.461 -41.245 1.00 72.38 778 VAL A N 1
ATOM 6056 C CA . VAL A 1 778 ? 2.748 18.448 -42.095 1.00 72.38 778 VAL A CA 1
ATOM 6057 C C . VAL A 1 778 ? 2.178 17.313 -41.246 1.00 72.38 778 VAL A C 1
ATOM 6059 O O . VAL A 1 778 ? 0.974 17.086 -41.259 1.00 72.38 778 VAL A O 1
ATOM 6062 N N . LEU A 1 779 ? 3.033 16.636 -40.478 1.00 67.12 779 LEU A N 1
ATOM 6063 C CA . LEU A 1 779 ? 2.673 15.495 -39.634 1.00 67.12 779 LEU A CA 1
ATOM 6064 C C . LEU A 1 779 ? 2.038 15.926 -38.305 1.00 67.12 779 LEU A C 1
ATOM 6066 O O . LEU A 1 779 ? 1.317 15.142 -37.699 1.00 67.12 779 LEU A O 1
ATOM 6070 N N . ARG A 1 780 ? 2.293 17.168 -37.861 1.00 67.12 780 ARG A N 1
ATOM 6071 C CA . ARG A 1 780 ? 1.795 17.7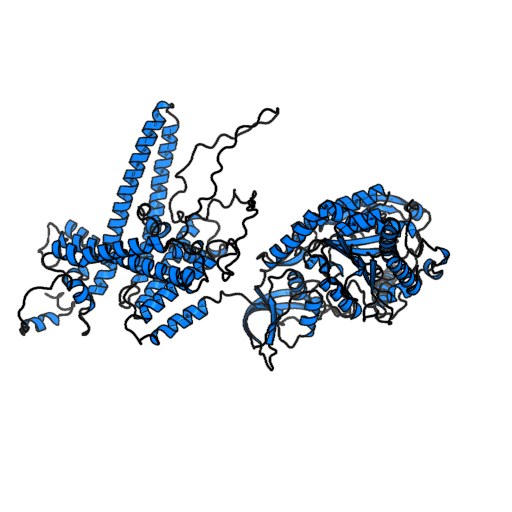42 -36.594 1.00 67.12 780 ARG A CA 1
ATOM 6072 C C . ARG A 1 780 ? 2.077 16.870 -35.365 1.00 67.12 780 ARG A C 1
ATOM 6074 O O . ARG A 1 780 ? 1.293 16.855 -34.418 1.00 67.12 780 ARG A O 1
ATOM 6081 N N . VAL A 1 781 ? 3.195 16.152 -35.396 1.00 56.75 781 VAL A N 1
ATOM 6082 C CA . VAL A 1 781 ? 3.654 15.296 -34.295 1.00 56.75 781 VAL A CA 1
ATOM 6083 C C . VAL A 1 781 ? 4.519 16.073 -33.306 1.00 56.75 781 VAL A C 1
ATOM 6085 O O . VAL A 1 781 ? 4.463 15.784 -32.119 1.00 56.75 781 VAL A O 1
ATOM 6088 N N . ASP A 1 782 ? 5.216 17.120 -33.768 1.00 60.78 782 ASP A N 1
ATOM 6089 C CA . ASP A 1 782 ? 6.123 17.927 -32.947 1.00 60.78 782 ASP A CA 1
ATOM 6090 C C . ASP A 1 782 ? 5.693 19.396 -32.851 1.00 60.78 782 ASP A C 1
ATOM 6092 O O . ASP A 1 782 ? 5.031 19.945 -33.735 1.00 60.78 782 ASP A O 1
ATOM 6096 N N . ARG A 1 783 ? 6.152 20.090 -31.801 1.00 66.06 783 ARG A N 1
ATOM 6097 C CA . ARG A 1 783 ? 6.037 21.554 -31.684 1.00 66.06 783 ARG A CA 1
ATOM 6098 C C . ARG A 1 783 ? 7.355 22.262 -32.036 1.00 66.06 783 ARG A C 1
ATOM 6100 O O . ARG A 1 783 ? 8.425 21.674 -31.861 1.00 66.06 783 ARG A O 1
ATOM 6107 N N . PRO A 1 784 ? 7.329 23.542 -32.467 1.00 69.38 784 PRO A N 1
ATOM 6108 C CA . PRO A 1 784 ? 8.541 24.312 -32.782 1.00 69.38 784 PRO A CA 1
ATOM 6109 C C . PRO A 1 784 ? 9.561 24.402 -31.643 1.00 69.38 784 PRO A C 1
ATOM 6111 O O . PRO A 1 784 ? 10.752 24.576 -31.889 1.00 69.38 784 PRO A O 1
ATOM 6114 N N . GLU A 1 785 ? 9.113 24.292 -30.392 1.00 65.44 785 GLU A N 1
ATOM 6115 C CA . GLU A 1 785 ? 9.975 24.319 -29.209 1.00 65.44 785 GLU A CA 1
ATOM 6116 C C . GLU A 1 785 ? 10.780 23.024 -29.023 1.00 65.44 785 GLU A C 1
ATOM 6118 O O . GLU A 1 785 ? 11.788 23.041 -28.317 1.00 65.44 785 GLU A O 1
ATOM 6123 N N . CYS A 1 786 ? 10.337 21.916 -29.630 1.00 65.62 786 CYS A N 1
ATOM 6124 C CA . CYS A 1 786 ? 10.980 20.601 -29.541 1.00 65.62 786 CYS A CA 1
ATOM 6125 C C . CYS A 1 786 ? 12.186 20.503 -30.500 1.00 65.62 786 CYS A C 1
ATOM 6127 O O . CYS A 1 786 ? 13.070 19.669 -30.324 1.00 65.62 786 CYS A O 1
ATOM 6129 N N . TRP A 1 787 ? 12.270 21.411 -31.476 1.00 71.75 787 TRP A N 1
ATOM 6130 C CA . TRP A 1 787 ? 13.381 21.523 -32.413 1.00 71.75 787 TRP A CA 1
ATOM 6131 C C . TRP A 1 787 ? 14.356 22.601 -31.932 1.00 71.75 787 TRP A C 1
ATOM 6133 O O . TRP A 1 787 ? 13.965 23.722 -31.613 1.00 71.75 787 TRP A O 1
ATOM 6143 N N . LEU A 1 788 ? 15.645 22.267 -31.847 1.00 73.00 788 LEU A N 1
ATOM 6144 C CA . LEU A 1 788 ? 16.713 23.207 -31.496 1.00 73.00 788 LEU A CA 1
ATOM 6145 C C . LEU A 1 788 ? 17.548 23.544 -32.727 1.00 73.00 788 LEU A C 1
ATOM 6147 O O . LEU A 1 788 ? 17.658 22.753 -33.656 1.00 73.00 788 LEU A O 1
ATOM 6151 N N . ASP A 1 789 ? 18.199 24.705 -32.708 1.00 75.38 789 ASP A N 1
ATOM 6152 C CA . ASP A 1 789 ? 19.164 25.062 -33.747 1.00 75.38 789 ASP A CA 1
ATOM 6153 C C . ASP A 1 789 ? 20.308 24.039 -33.814 1.00 75.38 789 ASP A C 1
ATOM 6155 O O . ASP A 1 789 ? 21.050 23.858 -32.840 1.00 75.38 789 ASP A O 1
ATOM 6159 N N . LEU A 1 790 ? 20.475 23.424 -34.991 1.00 75.12 790 LEU A N 1
ATOM 6160 C CA . LEU A 1 790 ? 21.495 22.407 -35.247 1.00 75.12 790 LEU A CA 1
ATOM 6161 C C . LEU A 1 790 ? 22.919 22.953 -35.064 1.00 75.12 790 LEU A C 1
ATOM 6163 O O . LEU A 1 790 ? 23.786 22.267 -34.523 1.00 75.12 790 LEU A O 1
ATOM 6167 N N . PHE A 1 791 ? 23.142 24.209 -35.455 1.00 81.12 791 PHE A N 1
ATOM 6168 C CA . PHE A 1 791 ? 24.409 24.924 -35.309 1.00 81.12 791 PHE A CA 1
ATOM 6169 C C . PHE A 1 791 ? 24.257 26.136 -34.382 1.00 81.12 791 PHE A C 1
ATOM 6171 O O . PHE A 1 791 ? 23.242 26.831 -34.393 1.00 81.12 791 PHE A O 1
ATOM 6178 N N . GLY A 1 792 ? 25.269 26.383 -33.551 1.00 75.62 792 GLY A N 1
ATOM 6179 C CA . GLY A 1 792 ? 25.337 27.537 -32.656 1.00 75.62 792 GLY A CA 1
ATOM 6180 C C . GLY A 1 792 ? 25.844 28.805 -33.342 1.00 75.62 792 GLY A C 1
ATOM 6181 O O . GLY A 1 792 ? 25.975 28.872 -34.562 1.00 75.62 792 GLY A O 1
ATOM 6182 N N . SER A 1 793 ? 26.162 29.826 -32.544 1.00 81.56 793 SER A N 1
ATOM 6183 C CA . SER A 1 793 ? 26.762 31.052 -33.077 1.00 81.56 793 SER A CA 1
ATOM 6184 C C . SER A 1 793 ? 28.232 30.811 -33.447 1.00 81.56 793 SER A C 1
ATOM 6186 O O . SER A 1 793 ? 28.991 30.356 -32.586 1.00 81.56 793 SER A O 1
ATOM 6188 N N . PRO A 1 794 ? 28.678 31.155 -34.670 1.00 80.31 794 PRO A N 1
ATOM 6189 C CA . PRO A 1 794 ? 30.094 31.080 -35.037 1.00 80.31 794 PRO A CA 1
ATOM 6190 C C . PRO A 1 794 ? 30.967 32.017 -34.185 1.00 80.31 794 PRO A C 1
ATOM 6192 O O . PRO A 1 794 ? 32.159 31.768 -34.033 1.00 80.31 794 PRO A O 1
ATOM 6195 N N . LEU A 1 795 ? 30.368 33.035 -33.549 1.00 80.12 795 LEU A N 1
ATOM 6196 C CA . LEU A 1 795 ? 31.047 33.960 -32.632 1.00 80.12 795 LEU A CA 1
ATOM 6197 C C . LEU A 1 795 ? 31.510 33.310 -31.313 1.00 80.12 795 LEU A C 1
ATOM 6199 O O . LEU A 1 795 ? 32.175 33.945 -30.496 1.00 80.12 795 LEU A O 1
ATOM 6203 N N . GLU A 1 796 ? 31.133 32.058 -31.067 1.00 78.12 796 GLU A N 1
ATOM 6204 C CA . GLU A 1 796 ? 31.585 31.295 -29.902 1.00 78.12 796 GLU A CA 1
ATOM 6205 C C . GLU A 1 796 ? 32.730 30.332 -30.253 1.00 78.12 796 GLU A C 1
ATOM 6207 O O . GLU A 1 796 ? 33.344 29.756 -29.359 1.00 78.12 796 GLU A O 1
ATOM 6212 N N . ALA A 1 797 ? 33.065 30.165 -31.537 1.00 84.12 797 ALA A N 1
ATOM 6213 C CA . ALA A 1 797 ? 33.965 29.125 -32.037 1.00 84.12 797 ALA A CA 1
ATOM 6214 C C . ALA A 1 797 ? 35.455 29.532 -32.057 1.00 84.12 797 ALA A C 1
ATOM 6216 O O . ALA A 1 797 ? 36.174 29.231 -33.006 1.00 84.12 797 ALA A O 1
ATOM 6217 N N . TYR A 1 798 ? 35.931 30.219 -31.014 1.00 82.88 798 TYR A N 1
ATOM 6218 C CA . TYR A 1 798 ? 37.319 30.704 -30.913 1.00 82.88 798 TYR A CA 1
ATOM 6219 C C . TYR A 1 798 ? 38.281 29.727 -30.208 1.00 82.88 798 TYR A C 1
ATOM 6221 O O . TYR A 1 798 ? 39.445 30.043 -29.997 1.00 82.88 798 TYR A O 1
ATOM 6229 N N . THR A 1 799 ? 37.823 28.534 -29.829 1.00 85.25 799 THR A N 1
ATOM 6230 C CA . THR A 1 799 ? 38.687 27.403 -29.445 1.00 85.25 799 THR A CA 1
ATOM 6231 C C . THR A 1 799 ? 38.147 26.135 -30.094 1.00 85.25 799 THR A C 1
ATOM 6233 O O . THR A 1 799 ? 36.953 26.076 -30.401 1.00 85.25 799 THR A O 1
ATOM 6236 N N . LEU A 1 800 ? 38.972 25.104 -30.288 1.00 83.44 800 LEU A N 1
ATOM 6237 C CA . LEU A 1 800 ? 38.501 23.842 -30.872 1.00 83.44 800 LEU A CA 1
ATOM 6238 C C . LEU A 1 800 ? 37.457 23.177 -29.971 1.00 83.44 800 LEU A C 1
ATOM 6240 O O . LEU A 1 800 ? 36.435 22.701 -30.462 1.00 83.44 800 LEU A O 1
ATOM 6244 N N . GLY A 1 801 ? 37.638 23.232 -28.649 1.00 80.06 801 GLY A N 1
ATOM 6245 C CA . GLY A 1 801 ? 36.622 22.773 -27.700 1.00 80.06 801 GLY A CA 1
ATOM 6246 C C . GLY A 1 801 ? 35.269 23.478 -27.879 1.00 80.06 801 GLY A C 1
ATOM 6247 O O . GLY A 1 801 ? 34.232 22.814 -27.915 1.00 80.06 801 GLY A O 1
ATOM 6248 N N . ARG A 1 802 ? 35.249 24.811 -28.040 1.00 80.44 802 ARG A N 1
ATOM 6249 C CA . ARG A 1 802 ? 34.007 25.578 -28.263 1.00 80.44 802 ARG A CA 1
ATOM 6250 C C . ARG A 1 802 ? 33.444 25.410 -29.672 1.00 80.44 802 ARG A C 1
ATOM 6252 O O . ARG A 1 802 ? 32.224 25.413 -29.826 1.00 80.44 802 ARG A O 1
ATOM 6259 N N . PHE A 1 803 ? 34.299 25.211 -30.673 1.00 84.44 803 PHE A N 1
ATOM 6260 C CA . PHE A 1 803 ? 33.875 24.860 -32.023 1.00 84.44 803 PHE A CA 1
ATOM 6261 C C . PHE A 1 803 ? 33.026 23.586 -31.985 1.00 84.44 803 PHE A C 1
ATOM 6263 O O . PHE A 1 803 ? 31.899 23.618 -32.454 1.00 84.44 803 PHE A O 1
ATOM 6270 N N . TRP A 1 804 ? 33.493 22.512 -31.341 1.00 81.44 804 TRP A N 1
ATOM 6271 C CA . TRP A 1 804 ? 32.770 21.232 -31.306 1.00 81.44 804 TRP A CA 1
ATOM 6272 C C . TRP A 1 804 ? 31.604 21.170 -30.312 1.00 81.44 804 TRP A C 1
ATOM 6274 O O . TRP A 1 804 ? 30.662 20.421 -30.535 1.00 81.44 804 TRP A O 1
ATOM 6284 N N . SER A 1 805 ? 31.650 21.929 -29.214 1.00 71.12 805 SER A N 1
ATOM 6285 C CA . SER A 1 805 ? 30.619 21.868 -28.160 1.00 71.12 805 SER A CA 1
ATOM 6286 C C . SER A 1 805 ? 29.559 22.970 -28.240 1.00 71.12 805 SER A C 1
ATOM 6288 O O . SER A 1 805 ? 28.410 22.769 -27.843 1.00 71.12 805 SER A O 1
ATOM 6290 N N . GLY A 1 806 ? 29.937 24.152 -28.732 1.00 69.69 806 GLY A N 1
ATOM 6291 C CA . GLY A 1 806 ? 29.098 25.351 -28.743 1.00 69.69 806 GLY A CA 1
ATOM 6292 C C . GLY A 1 806 ? 28.560 25.725 -30.121 1.00 69.69 806 GLY A C 1
ATOM 6293 O O . GLY A 1 806 ? 27.455 26.263 -30.204 1.00 69.69 806 GLY A O 1
ATOM 6294 N N . PHE A 1 807 ? 29.313 25.436 -31.186 1.00 81.75 807 PHE A N 1
ATOM 6295 C CA . PHE A 1 807 ? 28.975 25.824 -32.555 1.00 81.75 807 PHE A CA 1
ATOM 6296 C C . PHE A 1 807 ? 28.552 24.639 -33.435 1.00 81.75 807 PHE A C 1
ATOM 6298 O O . PHE A 1 807 ? 27.460 24.659 -33.999 1.00 81.75 807 PHE A O 1
ATOM 6305 N N . TRP A 1 808 ? 29.385 23.611 -33.549 1.00 79.00 808 TRP A N 1
ATOM 6306 C CA . TRP A 1 808 ? 29.209 22.496 -34.471 1.00 79.00 808 TRP A CA 1
ATOM 6307 C C . TRP A 1 808 ? 28.202 21.475 -33.940 1.00 79.00 808 TRP A C 1
ATOM 6309 O O . TRP A 1 808 ? 28.340 20.999 -32.818 1.00 79.00 808 TRP A O 1
ATOM 6319 N N . HIS A 1 809 ? 27.209 21.138 -34.764 1.00 73.06 809 HIS A N 1
ATOM 6320 C CA . HIS A 1 809 ? 26.263 20.032 -34.586 1.00 73.06 809 HIS A CA 1
ATOM 6321 C C . HIS A 1 809 ? 25.830 19.745 -33.128 1.00 73.06 809 HIS A C 1
ATOM 6323 O O . HIS A 1 809 ? 26.202 18.748 -32.508 1.00 73.06 809 HIS A O 1
ATOM 6329 N N . ARG A 1 810 ? 24.983 20.619 -32.580 1.00 71.31 810 ARG A N 1
ATOM 6330 C CA . ARG A 1 810 ? 24.644 20.665 -31.148 1.00 71.31 810 ARG A CA 1
ATOM 6331 C C . ARG A 1 810 ? 23.826 19.476 -30.639 1.00 71.31 810 ARG A C 1
ATOM 6333 O O . ARG A 1 810 ? 23.923 19.164 -29.454 1.00 71.31 810 ARG A O 1
ATOM 6340 N N . LEU A 1 811 ? 23.046 18.816 -31.500 1.00 67.56 811 LEU A N 1
ATOM 6341 C CA . LEU A 1 811 ? 22.240 17.646 -31.118 1.00 67.56 811 LEU A CA 1
ATOM 6342 C C . LEU A 1 811 ? 23.127 16.456 -30.707 1.00 67.56 811 LEU A C 1
ATOM 6344 O O . LEU A 1 811 ? 22.857 15.790 -29.709 1.00 67.56 811 LEU A O 1
ATOM 6348 N N . HIS A 1 812 ? 24.251 16.257 -31.403 1.00 67.12 812 HIS A N 1
ATOM 6349 C CA . HIS A 1 812 ? 25.205 15.178 -31.126 1.00 67.12 812 HIS A CA 1
ATOM 6350 C C . HIS A 1 812 ? 25.922 15.330 -29.790 1.00 67.12 812 HIS A C 1
ATOM 6352 O O . HIS A 1 812 ? 26.230 14.335 -29.143 1.00 67.12 812 HIS A O 1
ATOM 6358 N N . VAL A 1 813 ? 26.192 16.565 -29.362 1.00 66.31 813 VAL A N 1
ATOM 6359 C CA . VAL A 1 813 ? 26.937 16.830 -28.122 1.00 66.31 813 VAL A CA 1
ATOM 6360 C C . VAL A 1 813 ? 26.191 16.275 -26.909 1.00 66.31 813 VAL A C 1
ATOM 6362 O O . VAL A 1 813 ? 26.815 15.696 -26.022 1.00 66.31 813 VAL A O 1
ATOM 6365 N N . SER A 1 814 ? 24.861 16.413 -26.888 1.00 58.28 814 SER A N 1
ATOM 6366 C CA . SER A 1 814 ? 24.027 15.835 -25.831 1.00 58.28 814 SER A CA 1
ATOM 6367 C C . SER A 1 814 ? 23.951 14.318 -25.969 1.00 58.28 814 SER A C 1
ATOM 6369 O O . SER A 1 814 ? 24.253 13.611 -25.016 1.00 58.28 814 SER A O 1
ATOM 6371 N N . ALA A 1 815 ? 23.618 13.817 -27.163 1.00 62.31 815 ALA A N 1
ATOM 6372 C CA . ALA A 1 815 ? 23.451 12.385 -27.396 1.00 62.31 815 ALA A CA 1
ATOM 6373 C C . ALA A 1 815 ? 24.733 11.595 -27.071 1.00 62.31 815 ALA A C 1
ATOM 6375 O O . ALA A 1 815 ? 24.717 10.684 -26.248 1.00 62.31 815 ALA A O 1
ATOM 6376 N N . TYR A 1 816 ? 25.876 11.977 -27.644 1.00 68.00 816 TYR A N 1
ATOM 6377 C CA . TYR A 1 816 ? 27.153 11.303 -27.396 1.00 68.00 816 TYR A CA 1
ATOM 6378 C C . TYR A 1 816 ? 27.686 11.514 -25.977 1.00 68.00 816 TYR A C 1
ATOM 6380 O O . TYR A 1 816 ? 28.399 10.653 -25.464 1.00 68.00 816 TYR A O 1
ATOM 6388 N N . GLY A 1 817 ? 27.346 12.634 -25.332 1.00 63.91 817 GLY A N 1
ATOM 6389 C CA . GLY A 1 817 ? 27.691 12.888 -23.935 1.00 63.91 817 GLY A CA 1
ATOM 6390 C C . GLY A 1 817 ? 27.041 11.891 -22.973 1.00 63.91 817 GLY A C 1
ATOM 6391 O O . GLY A 1 817 ? 27.699 11.472 -22.021 1.00 63.91 817 GLY A O 1
ATOM 6392 N N . GLU A 1 818 ? 25.801 11.487 -23.253 1.00 60.22 818 GLU A N 1
ATOM 6393 C CA . GLU A 1 818 ? 25.059 10.490 -22.472 1.00 60.22 818 GLU A CA 1
ATOM 6394 C C . GLU A 1 818 ? 25.464 9.056 -22.832 1.00 60.22 818 GLU A C 1
ATOM 6396 O O . GLU A 1 818 ? 25.699 8.247 -21.938 1.00 60.22 818 GLU A O 1
ATOM 6401 N N . TRP A 1 819 ? 25.688 8.747 -24.116 1.00 60.47 819 TRP A N 1
ATOM 6402 C CA . TRP A 1 819 ? 26.291 7.463 -24.504 1.00 60.47 819 TRP A CA 1
ATOM 6403 C C . TRP A 1 819 ? 27.651 7.249 -23.838 1.00 60.47 819 TRP A C 1
ATOM 6405 O O . TRP A 1 819 ? 27.967 6.143 -23.411 1.00 60.47 819 TRP A O 1
ATOM 6415 N N . ALA A 1 820 ? 28.442 8.311 -23.679 1.00 65.00 820 ALA A N 1
ATOM 6416 C CA . ALA A 1 820 ? 29.683 8.239 -22.925 1.00 65.00 820 ALA A CA 1
ATOM 6417 C C . ALA A 1 820 ? 29.470 7.970 -21.425 1.00 65.00 820 ALA A C 1
ATOM 6419 O O . ALA A 1 820 ? 30.369 7.424 -20.803 1.00 65.00 820 ALA A O 1
ATOM 6420 N N . GLU A 1 821 ? 28.328 8.328 -20.831 1.00 61.69 821 GLU A N 1
ATOM 6421 C CA . GLU A 1 821 ? 28.004 7.986 -19.436 1.00 61.69 821 GLU A CA 1
ATOM 6422 C C . GLU A 1 821 ? 27.550 6.532 -19.284 1.00 61.69 821 GLU A C 1
ATOM 6424 O O . GLU A 1 821 ? 27.914 5.891 -18.300 1.00 61.69 821 GLU A O 1
ATOM 6429 N N . VAL A 1 822 ? 26.819 6.003 -20.269 1.00 61.00 822 VAL A N 1
ATOM 6430 C CA . VAL A 1 822 ? 26.433 4.582 -20.327 1.00 61.00 822 VAL A CA 1
ATOM 6431 C C . VAL A 1 822 ? 27.664 3.698 -20.528 1.00 61.00 822 VAL A C 1
ATOM 6433 O O . VAL A 1 822 ? 27.869 2.733 -19.800 1.00 61.00 822 VAL A O 1
ATOM 6436 N N . LEU A 1 823 ? 28.523 4.057 -21.485 1.00 60.56 823 LEU A N 1
ATOM 6437 C CA . LEU A 1 823 ? 29.724 3.290 -21.828 1.00 60.56 823 LEU A CA 1
ATOM 6438 C C . LEU A 1 823 ? 30.866 3.455 -20.812 1.00 60.56 823 LEU A C 1
ATOM 6440 O O . LEU A 1 823 ? 31.817 2.677 -20.841 1.00 60.56 823 LEU A O 1
ATOM 6444 N N . LEU A 1 824 ? 30.801 4.452 -19.920 1.00 67.06 824 LEU A N 1
ATOM 6445 C CA . LEU A 1 824 ? 31.809 4.689 -18.880 1.00 67.06 824 LEU A CA 1
ATOM 6446 C C . LEU A 1 824 ? 31.174 4.783 -17.476 1.00 67.06 824 LEU A C 1
ATOM 6448 O O . LEU A 1 824 ? 31.193 5.863 -16.864 1.00 67.06 824 LEU A O 1
ATOM 6452 N N . PRO A 1 825 ? 30.652 3.669 -16.922 1.00 60.75 825 PRO A N 1
ATOM 6453 C CA . PRO A 1 825 ? 30.031 3.662 -15.603 1.00 60.75 825 PRO A CA 1
ATOM 6454 C C . PRO A 1 825 ? 30.970 4.195 -14.515 1.00 60.75 825 PRO A C 1
ATOM 6456 O O . PRO A 1 825 ? 32.187 3.988 -14.543 1.00 60.75 825 PRO A O 1
ATOM 6459 N N . ARG A 1 826 ? 30.402 4.847 -13.489 1.00 55.25 826 ARG A N 1
ATOM 6460 C CA . ARG A 1 826 ? 31.163 5.465 -12.378 1.00 55.25 826 ARG A CA 1
ATOM 6461 C C . ARG A 1 826 ? 32.101 4.492 -11.653 1.00 55.25 826 ARG A C 1
ATOM 6463 O O . ARG A 1 826 ? 33.102 4.932 -11.092 1.00 55.25 826 ARG A O 1
ATOM 6470 N N . VAL A 1 827 ? 31.783 3.202 -11.693 1.00 55.06 827 VAL A N 1
ATOM 6471 C CA . VAL A 1 827 ? 32.555 2.112 -11.086 1.00 55.06 827 VAL A CA 1
ATOM 6472 C C . VAL A 1 827 ? 33.926 1.940 -11.760 1.00 55.06 827 VAL A C 1
ATOM 6474 O O . VAL A 1 827 ? 34.896 1.626 -11.082 1.00 55.06 827 VAL A O 1
ATOM 6477 N N . TRP A 1 828 ? 34.046 2.225 -13.063 1.00 54.97 828 TRP A N 1
ATOM 6478 C CA . TRP A 1 828 ? 35.266 1.958 -13.839 1.00 54.97 828 TRP A CA 1
ATOM 6479 C C . TRP A 1 828 ? 36.330 3.069 -13.781 1.00 54.97 828 TRP A C 1
ATOM 6481 O O . TRP A 1 828 ? 37.519 2.782 -13.881 1.00 54.97 828 TRP A O 1
ATOM 6491 N N . LEU A 1 829 ? 35.947 4.344 -13.624 1.00 57.12 829 LEU A N 1
ATOM 6492 C CA . LEU A 1 829 ? 36.881 5.486 -13.752 1.00 57.12 829 LEU A CA 1
ATOM 6493 C C . LEU A 1 829 ? 37.244 6.188 -12.428 1.00 57.12 829 LEU A C 1
ATOM 6495 O O . LEU A 1 829 ? 38.081 7.097 -12.419 1.00 57.12 829 LEU A O 1
ATOM 6499 N N . GLY A 1 830 ? 36.637 5.783 -11.307 1.00 54.69 830 GLY A N 1
ATOM 6500 C CA . GLY A 1 830 ? 36.838 6.401 -9.992 1.00 54.69 830 GLY A CA 1
ATOM 6501 C C . GLY A 1 830 ? 36.342 7.858 -9.890 1.00 54.69 830 GLY A C 1
ATOM 6502 O O . GLY A 1 830 ? 35.934 8.493 -10.862 1.00 54.69 830 GLY A O 1
ATOM 6503 N N . ARG A 1 831 ? 36.386 8.442 -8.681 1.00 54.78 831 ARG A N 1
ATOM 6504 C CA . ARG A 1 831 ? 35.827 9.785 -8.367 1.00 54.78 831 ARG A CA 1
ATOM 6505 C C . ARG A 1 831 ? 36.579 10.986 -8.989 1.00 54.78 831 ARG A C 1
ATOM 6507 O O . ARG A 1 831 ? 36.263 12.131 -8.675 1.00 54.78 831 ARG A O 1
ATOM 6514 N N . ARG A 1 832 ? 37.586 10.784 -9.850 1.00 62.59 832 ARG A N 1
ATOM 6515 C CA . ARG A 1 832 ? 38.418 11.882 -10.389 1.00 62.59 832 ARG A CA 1
ATOM 6516 C C . ARG A 1 832 ? 37.769 12.537 -11.614 1.00 62.59 832 ARG A C 1
ATOM 6518 O O . ARG A 1 832 ? 37.960 12.102 -12.748 1.00 62.59 832 ARG A O 1
ATOM 6525 N N . GLU A 1 833 ? 37.073 13.652 -11.396 1.00 63.06 833 GLU A N 1
ATOM 6526 C CA . GLU A 1 833 ? 36.329 14.394 -12.432 1.00 63.06 833 GLU A CA 1
ATOM 6527 C C . GLU A 1 833 ? 37.149 14.772 -13.681 1.00 63.06 833 GLU A C 1
ATOM 6529 O O . GLU A 1 833 ? 36.624 14.789 -14.796 1.00 63.06 833 GLU A O 1
ATOM 6534 N N . GLY A 1 834 ? 38.446 15.056 -13.519 1.00 66.75 834 GLY A N 1
ATOM 6535 C CA . GLY A 1 834 ? 39.333 15.408 -14.631 1.00 66.75 834 GLY A CA 1
ATOM 6536 C C . GLY A 1 834 ? 39.555 14.263 -15.625 1.00 66.75 834 GLY A C 1
ATOM 6537 O O . GLY A 1 834 ? 39.556 14.504 -16.830 1.00 66.75 834 GLY A O 1
ATOM 6538 N N . VAL A 1 835 ? 39.688 13.029 -15.125 1.00 70.12 835 VAL A N 1
ATOM 6539 C CA . VAL A 1 835 ? 39.913 11.817 -15.934 1.00 70.12 835 VAL A CA 1
ATOM 6540 C C . VAL A 1 835 ? 38.643 11.459 -16.700 1.00 70.12 835 VAL A C 1
ATOM 6542 O O . VAL A 1 835 ? 38.679 11.258 -17.912 1.00 70.12 835 VAL A O 1
ATOM 6545 N N . ARG A 1 836 ? 37.493 11.501 -16.021 1.00 71.00 836 ARG A N 1
ATOM 6546 C CA . ARG A 1 836 ? 36.180 11.275 -16.638 1.00 71.00 836 ARG A CA 1
ATOM 6547 C C . ARG A 1 836 ? 35.893 12.256 -17.775 1.00 71.00 836 ARG A C 1
ATOM 6549 O O . ARG A 1 836 ? 35.377 11.857 -18.812 1.00 71.00 836 ARG A O 1
ATOM 6556 N N . ARG A 1 837 ? 36.264 13.534 -17.624 1.00 71.75 837 ARG A N 1
ATOM 6557 C CA . ARG A 1 837 ? 36.074 14.545 -18.681 1.00 71.75 837 ARG A CA 1
ATOM 6558 C C . ARG A 1 837 ? 36.887 14.236 -19.943 1.00 71.75 837 ARG A C 1
ATOM 6560 O O . ARG A 1 837 ? 36.391 14.476 -21.036 1.00 71.75 837 ARG A O 1
ATOM 6567 N N . VAL A 1 838 ? 38.102 13.702 -19.802 1.00 80.31 838 VAL A N 1
ATOM 6568 C CA . VAL A 1 838 ? 38.932 13.285 -20.947 1.00 80.31 838 VAL A CA 1
ATOM 6569 C C . VAL A 1 838 ? 38.304 12.086 -21.652 1.00 80.31 838 VAL A C 1
ATOM 6571 O O . VAL A 1 838 ? 38.126 12.123 -22.865 1.00 80.31 838 VAL A O 1
ATOM 6574 N N . TRP A 1 839 ? 37.888 11.067 -20.900 1.00 79.25 839 TRP A N 1
ATOM 6575 C CA . TRP A 1 839 ? 37.260 9.877 -21.477 1.00 79.25 839 TRP A CA 1
ATOM 6576 C C . TRP A 1 839 ? 35.949 10.172 -22.203 1.00 79.25 839 TRP A C 1
ATOM 6578 O O . TRP A 1 839 ? 35.727 9.642 -23.286 1.00 79.25 839 TRP A O 1
ATOM 6588 N N . LYS A 1 840 ? 35.133 11.097 -21.690 1.00 77.12 840 LYS A N 1
ATOM 6589 C CA . LYS A 1 840 ? 33.934 11.563 -22.398 1.00 77.12 840 LYS A CA 1
ATOM 6590 C C . LYS A 1 840 ? 34.243 12.176 -23.764 1.00 77.12 840 LYS A C 1
ATOM 6592 O O . LYS A 1 840 ? 33.534 11.896 -24.724 1.00 77.12 840 LYS A O 1
ATOM 6597 N N . VAL A 1 841 ? 35.299 12.990 -23.862 1.00 80.69 841 VAL A N 1
ATOM 6598 C CA . VAL A 1 841 ? 35.746 13.557 -25.148 1.00 80.69 841 VAL A CA 1
ATOM 6599 C C . VAL A 1 841 ? 36.169 12.432 -26.093 1.00 80.69 841 VAL A C 1
ATOM 6601 O O . VAL A 1 841 ? 35.742 12.410 -27.242 1.00 80.69 841 VAL A O 1
ATOM 6604 N N . LEU A 1 842 ? 36.965 11.475 -25.610 1.00 83.31 842 LEU A N 1
ATOM 6605 C CA . LEU A 1 842 ? 37.449 10.360 -26.428 1.00 83.31 842 LEU A CA 1
ATOM 6606 C C . LEU A 1 842 ? 36.305 9.481 -26.948 1.00 83.31 842 LEU A C 1
ATOM 6608 O O . LEU A 1 842 ? 36.283 9.168 -28.135 1.00 83.31 842 LEU A O 1
ATOM 6612 N N . VAL A 1 843 ? 35.333 9.138 -26.098 1.00 79.75 843 VAL A N 1
ATOM 6613 C CA . VAL A 1 843 ? 34.169 8.334 -26.497 1.00 79.75 843 VAL A CA 1
ATOM 6614 C C . VAL A 1 843 ? 33.282 9.098 -27.476 1.00 79.75 843 VAL A C 1
ATOM 6616 O O . VAL A 1 843 ? 32.922 8.546 -28.509 1.00 79.75 843 VAL A O 1
ATOM 6619 N N . ALA A 1 844 ? 32.990 10.379 -27.228 1.00 78.31 844 ALA A N 1
ATOM 6620 C CA . ALA A 1 844 ? 32.144 11.163 -28.128 1.00 78.31 844 ALA A CA 1
ATOM 6621 C C . ALA A 1 844 ? 32.753 11.310 -29.536 1.00 78.31 844 ALA A C 1
ATOM 6623 O O . ALA A 1 844 ? 32.068 11.115 -30.542 1.00 78.31 844 ALA A O 1
ATOM 6624 N N . PHE A 1 845 ? 34.056 11.598 -29.627 1.00 83.62 845 PHE A N 1
ATOM 6625 C CA . PHE A 1 845 ? 34.758 11.650 -30.912 1.00 83.62 845 PHE A CA 1
ATOM 6626 C C . PHE A 1 845 ? 34.939 10.261 -31.537 1.00 83.62 845 PHE A C 1
ATOM 6628 O O . PHE A 1 845 ? 34.904 10.150 -32.760 1.00 83.62 845 PHE A O 1
ATOM 6635 N N . GLY A 1 846 ? 35.087 9.207 -30.731 1.00 82.25 846 GLY A N 1
ATOM 6636 C CA . GLY A 1 846 ? 35.152 7.820 -31.194 1.00 82.25 846 GLY A CA 1
ATOM 6637 C C . GLY A 1 846 ? 33.844 7.349 -31.829 1.00 82.25 846 GLY A C 1
ATOM 6638 O O . GLY A 1 846 ? 33.868 6.822 -32.938 1.00 82.25 846 GLY A O 1
ATOM 6639 N N . LEU A 1 847 ? 32.704 7.617 -31.183 1.00 76.19 847 LEU A N 1
ATOM 6640 C CA . LEU A 1 847 ? 31.368 7.344 -31.724 1.00 76.19 847 LEU A CA 1
ATOM 6641 C C . LEU A 1 847 ? 31.133 8.117 -33.028 1.00 76.19 847 LEU A C 1
ATOM 6643 O O . LEU A 1 847 ? 30.732 7.531 -34.032 1.00 76.19 847 LEU A O 1
ATOM 6647 N N . SER A 1 848 ? 31.476 9.411 -33.051 1.00 76.56 848 SER A N 1
ATOM 6648 C CA . SER A 1 848 ? 31.389 10.230 -34.266 1.00 76.56 848 SER A CA 1
ATOM 6649 C C . SER A 1 848 ? 32.291 9.694 -35.385 1.00 76.56 848 SER A C 1
ATOM 6651 O O . SER A 1 848 ? 31.844 9.568 -36.524 1.00 76.56 848 SER A O 1
ATOM 6653 N N . GLY A 1 849 ? 33.546 9.350 -35.085 1.00 77.25 849 GLY A N 1
ATOM 6654 C CA . GLY A 1 849 ? 34.491 8.806 -36.060 1.00 77.25 849 GLY A CA 1
ATOM 6655 C C . GLY A 1 849 ? 34.072 7.441 -36.599 1.00 77.25 849 GLY A C 1
ATOM 6656 O O . GLY A 1 849 ? 34.167 7.213 -37.802 1.00 77.25 849 GLY A O 1
ATOM 6657 N N . GLY A 1 850 ? 33.548 6.565 -35.739 1.00 73.62 850 GLY A N 1
ATOM 6658 C CA . GLY A 1 850 ? 32.994 5.268 -36.125 1.00 73.62 850 GLY A CA 1
ATOM 6659 C C . GLY A 1 850 ? 31.794 5.407 -37.060 1.00 73.62 850 GLY A C 1
ATOM 6660 O O . GLY A 1 850 ? 31.766 4.767 -38.106 1.00 73.62 850 GLY A O 1
ATOM 6661 N N . MET A 1 851 ? 30.858 6.308 -36.746 1.00 72.50 851 MET A N 1
ATOM 6662 C CA . MET A 1 851 ? 29.707 6.599 -37.606 1.00 72.50 851 MET A CA 1
ATOM 6663 C C . MET A 1 851 ? 30.141 7.065 -39.004 1.00 72.50 851 MET A C 1
ATOM 6665 O O . MET A 1 851 ? 29.694 6.505 -40.003 1.00 72.50 851 MET A O 1
ATOM 6669 N N . HIS A 1 852 ? 31.047 8.047 -39.091 1.00 71.81 852 HIS A N 1
ATOM 6670 C CA . HIS A 1 852 ? 31.542 8.533 -40.386 1.00 71.81 852 HIS A CA 1
ATOM 6671 C C . HIS A 1 852 ? 32.307 7.443 -41.146 1.00 71.81 852 HIS A C 1
ATOM 6673 O O . HIS A 1 852 ? 32.179 7.354 -42.361 1.00 71.81 852 HIS A O 1
ATOM 6679 N N . GLN A 1 853 ? 33.037 6.577 -40.438 1.00 68.25 853 GLN A N 1
ATOM 6680 C CA . GLN A 1 853 ? 33.784 5.476 -41.039 1.00 68.25 853 GLN A CA 1
ATOM 6681 C C . GLN A 1 853 ? 32.891 4.359 -41.598 1.00 68.25 853 GLN A C 1
ATOM 6683 O O . GLN A 1 853 ? 33.261 3.706 -42.576 1.00 68.25 853 GLN A O 1
ATOM 6688 N N . ILE A 1 854 ? 31.744 4.109 -40.963 1.00 64.19 854 ILE A N 1
ATOM 6689 C CA . ILE A 1 854 ? 30.731 3.162 -41.443 1.00 64.19 854 ILE A CA 1
ATOM 6690 C C . ILE A 1 854 ? 30.067 3.726 -42.702 1.00 64.19 854 ILE A C 1
ATOM 6692 O O . ILE A 1 854 ? 29.957 3.021 -43.703 1.00 64.19 854 ILE A O 1
ATOM 6696 N N . LEU A 1 855 ? 29.702 5.011 -42.681 1.00 59.56 855 LEU A N 1
ATOM 6697 C CA . LEU A 1 855 ? 29.095 5.692 -43.825 1.00 59.56 855 LEU A CA 1
ATOM 6698 C C . LEU A 1 855 ? 30.060 5.819 -45.012 1.00 59.56 855 LEU A C 1
ATOM 6700 O O . LEU A 1 855 ? 29.655 5.576 -46.140 1.00 59.56 855 LEU A O 1
ATOM 6704 N N . SER A 1 856 ? 31.345 6.110 -44.788 1.00 58.41 856 SER A N 1
ATOM 6705 C CA . SER A 1 856 ? 32.331 6.197 -45.879 1.00 58.41 856 SER A CA 1
ATOM 6706 C C . SER A 1 856 ? 32.617 4.853 -46.556 1.00 58.41 856 SER A C 1
ATOM 6708 O O . SER A 1 856 ? 33.098 4.833 -47.691 1.00 58.41 856 SER A O 1
ATOM 6710 N N . ARG A 1 857 ? 32.302 3.731 -45.888 1.00 58.84 857 ARG A N 1
ATOM 6711 C CA . ARG A 1 857 ? 32.383 2.369 -46.444 1.00 58.84 857 ARG A CA 1
ATOM 6712 C C . ARG A 1 857 ? 31.115 1.926 -47.175 1.00 58.84 857 ARG A C 1
ATOM 6714 O O . ARG A 1 857 ? 31.213 1.075 -48.053 1.00 58.84 857 ARG A O 1
ATOM 6721 N N . GLY A 1 858 ? 29.952 2.475 -46.831 1.00 51.59 858 GLY A N 1
ATOM 6722 C CA . GLY A 1 858 ? 28.694 2.217 -47.529 1.00 51.59 858 GLY A CA 1
ATOM 6723 C C . GLY A 1 858 ? 28.374 3.346 -48.500 1.00 51.59 858 GLY A C 1
ATOM 6724 O O . GLY A 1 858 ? 27.802 4.325 -48.068 1.00 51.59 858 GLY A O 1
ATOM 6725 N N . SER A 1 859 ? 28.766 3.220 -49.771 1.00 48.97 859 SER A N 1
ATOM 6726 C CA . SER A 1 859 ? 28.347 3.957 -50.989 1.00 48.97 859 SER A CA 1
ATOM 6727 C C . SER A 1 859 ? 27.935 5.455 -50.971 1.00 48.97 859 SER A C 1
ATOM 6729 O O . SER A 1 859 ? 27.539 5.940 -52.024 1.00 48.97 859 SER A O 1
ATOM 6731 N N . PHE A 1 860 ? 28.062 6.231 -49.889 1.00 50.06 860 PHE A N 1
ATOM 6732 C CA . PHE A 1 860 ? 27.493 7.583 -49.766 1.00 50.06 860 PHE A CA 1
ATOM 6733 C C . PHE A 1 860 ? 28.586 8.679 -49.673 1.00 50.06 860 PHE A C 1
ATOM 6735 O O . PHE A 1 860 ? 29.177 8.872 -48.606 1.00 50.06 860 PHE A O 1
ATOM 6742 N N . PRO A 1 861 ? 28.877 9.439 -50.755 1.00 47.62 861 PRO A N 1
ATOM 6743 C CA . PRO A 1 861 ? 30.020 10.364 -50.814 1.00 47.62 861 PRO A CA 1
ATOM 6744 C C . PRO A 1 861 ? 29.815 11.697 -50.070 1.00 47.62 861 PRO A C 1
ATOM 6746 O O . PRO A 1 861 ? 30.790 12.354 -49.704 1.00 47.62 861 PRO A O 1
ATOM 6749 N N . VAL A 1 862 ? 28.568 12.114 -49.829 1.00 43.66 862 VAL A N 1
ATOM 6750 C CA . VAL A 1 862 ? 28.234 13.528 -49.559 1.00 43.66 862 VAL A CA 1
ATOM 6751 C C . VAL A 1 862 ? 28.621 14.012 -48.150 1.00 43.66 862 VAL A C 1
ATOM 6753 O O . VAL A 1 862 ? 28.868 15.202 -47.956 1.00 43.66 862 VAL A O 1
ATOM 6756 N N . CYS A 1 863 ? 28.733 13.121 -47.156 1.00 39.78 863 CYS A N 1
ATOM 6757 C CA . CYS A 1 863 ? 29.029 13.518 -45.766 1.00 39.78 863 CYS A CA 1
ATOM 6758 C C . CYS A 1 863 ? 30.408 13.090 -45.242 1.00 39.78 863 CYS A C 1
ATOM 6760 O O . CYS A 1 863 ? 30.853 13.621 -44.226 1.00 39.78 863 CYS A O 1
ATOM 6762 N N . ALA A 1 864 ? 31.091 12.162 -45.916 1.00 44.47 864 ALA A N 1
ATOM 6763 C CA . ALA A 1 864 ? 32.396 11.648 -45.483 1.00 44.47 864 ALA A CA 1
ATOM 6764 C C . ALA A 1 864 ? 33.428 11.503 -46.624 1.00 44.47 864 ALA A C 1
ATOM 6766 O O . ALA A 1 864 ? 34.589 11.179 -46.364 1.00 44.47 864 ALA A O 1
ATOM 6767 N N . GLY A 1 865 ? 33.047 11.783 -47.879 1.00 45.25 865 GLY A N 1
ATOM 6768 C CA . GLY A 1 865 ? 33.832 11.437 -49.067 1.00 45.25 865 GLY A CA 1
ATOM 6769 C C . GLY A 1 865 ? 33.870 9.920 -49.304 1.00 45.25 865 GLY A C 1
ATOM 6770 O O . GLY A 1 865 ? 33.869 9.138 -48.353 1.00 45.25 865 GLY A O 1
ATOM 6771 N N . ARG A 1 866 ? 33.915 9.473 -50.569 1.00 45.19 866 ARG A N 1
ATOM 6772 C CA . ARG A 1 866 ? 34.131 8.048 -50.901 1.00 45.19 866 ARG A CA 1
ATOM 6773 C C . ARG A 1 866 ? 35.413 7.547 -50.218 1.00 45.19 866 ARG A C 1
ATOM 6775 O O . ARG A 1 866 ? 36.488 8.117 -50.414 1.00 45.19 866 ARG A O 1
ATOM 6782 N N . GLY A 1 867 ? 35.292 6.518 -49.380 1.00 45.56 867 GLY A N 1
ATOM 6783 C CA . GLY A 1 867 ? 36.396 5.992 -48.583 1.00 45.56 867 GLY A CA 1
ATOM 6784 C C . GLY A 1 867 ? 37.288 5.020 -49.356 1.00 45.56 867 GLY A C 1
ATOM 6785 O O . GLY A 1 867 ? 36.806 4.057 -49.944 1.00 45.56 867 GLY A O 1
ATOM 6786 N N . SER A 1 868 ? 38.607 5.215 -49.270 1.00 45.69 868 SER A N 1
ATOM 6787 C CA . SER A 1 868 ? 39.570 4.112 -49.328 1.00 45.69 868 SER A CA 1
ATOM 6788 C C . SER A 1 868 ? 39.650 3.448 -47.944 1.00 45.69 868 SER A C 1
ATOM 6790 O O . SER A 1 868 ? 39.484 4.110 -46.918 1.00 45.69 868 SER A O 1
ATOM 6792 N N . GLY A 1 869 ? 39.845 2.128 -47.892 1.00 51.22 869 GLY A N 1
ATOM 6793 C CA . GLY A 1 869 ? 39.624 1.256 -46.722 1.00 51.22 869 GLY A CA 1
ATOM 6794 C C . GLY A 1 869 ? 40.414 1.519 -45.419 1.00 51.22 869 GLY A C 1
ATOM 6795 O O . GLY A 1 869 ? 40.278 0.734 -44.479 1.00 51.22 869 GLY A O 1
ATOM 6796 N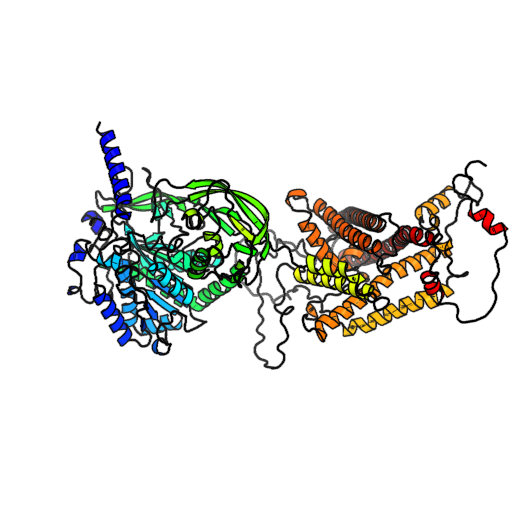 N . ASP A 1 870 ? 41.162 2.618 -45.295 1.00 59.44 870 ASP A N 1
ATOM 6797 C CA . ASP A 1 870 ? 42.250 2.837 -44.322 1.00 59.44 870 ASP A CA 1
ATOM 6798 C C . ASP A 1 870 ? 41.868 3.518 -42.983 1.00 59.44 870 ASP A C 1
ATOM 6800 O O . ASP A 1 870 ? 42.700 4.196 -42.360 1.00 59.44 870 ASP A O 1
ATOM 6804 N N . TRP A 1 871 ? 40.632 3.346 -42.493 1.00 68.94 871 TRP A N 1
ATOM 6805 C CA . TRP A 1 871 ? 40.158 3.898 -41.201 1.00 68.94 871 TRP A CA 1
ATOM 6806 C C . TRP A 1 871 ? 40.402 5.417 -41.031 1.00 68.94 871 TRP A C 1
ATOM 6808 O O . TRP A 1 871 ? 40.685 5.914 -39.935 1.00 68.94 871 TRP A O 1
ATOM 6818 N N . ALA A 1 872 ? 40.386 6.162 -42.137 1.00 68.06 872 ALA A N 1
ATOM 6819 C CA . ALA A 1 872 ? 40.862 7.539 -42.190 1.00 68.06 872 ALA A CA 1
ATOM 6820 C C . ALA A 1 872 ? 39.995 8.518 -41.376 1.00 68.06 872 ALA A C 1
ATOM 6822 O O . ALA A 1 872 ? 40.533 9.479 -40.823 1.00 68.06 872 ALA A O 1
ATOM 6823 N N . ASP A 1 873 ? 38.689 8.268 -41.259 1.00 72.19 873 ASP A N 1
ATOM 6824 C CA . ASP A 1 873 ? 37.779 9.121 -40.486 1.00 72.19 873 ASP A CA 1
ATOM 6825 C C . ASP A 1 873 ? 38.023 8.941 -38.984 1.00 72.19 873 ASP A C 1
ATOM 6827 O O . ASP A 1 873 ? 38.185 9.917 -38.253 1.00 72.19 873 ASP A O 1
ATOM 6831 N N . LEU A 1 874 ? 38.201 7.699 -38.527 1.00 77.06 874 LEU A N 1
ATOM 6832 C CA . LEU A 1 874 ? 38.536 7.414 -37.130 1.00 77.06 874 LEU A CA 1
ATOM 6833 C C . LEU A 1 874 ? 39.874 8.059 -36.717 1.00 77.06 874 LEU A C 1
ATOM 6835 O O . LEU A 1 874 ? 39.977 8.634 -35.633 1.00 77.06 874 LEU A O 1
ATOM 6839 N N . LYS A 1 875 ? 40.881 8.041 -37.604 1.00 78.69 875 LYS A N 1
ATOM 6840 C CA . LYS A 1 875 ? 42.169 8.730 -37.391 1.00 78.69 875 LYS A CA 1
ATOM 6841 C C . LYS A 1 875 ? 42.002 10.250 -37.282 1.00 78.69 875 LYS A C 1
ATOM 6843 O O . LYS A 1 875 ? 42.647 10.871 -36.436 1.00 78.69 875 LYS A O 1
ATOM 6848 N N . LEU A 1 876 ? 41.143 10.851 -38.109 1.00 77.12 876 LEU A N 1
ATOM 6849 C CA . LEU A 1 876 ? 40.850 12.286 -38.067 1.00 77.12 876 LEU A CA 1
ATOM 6850 C C . LEU A 1 876 ? 40.167 12.669 -36.751 1.00 77.12 876 LEU A C 1
ATOM 6852 O O . LEU A 1 876 ? 40.664 13.540 -36.043 1.00 77.12 876 LEU A O 1
ATOM 6856 N N . PHE A 1 877 ? 39.068 12.005 -36.389 1.00 82.94 877 PHE A N 1
ATOM 6857 C CA . PHE A 1 877 ? 38.340 12.313 -35.155 1.00 82.94 877 PHE A CA 1
ATOM 6858 C C . PHE A 1 877 ? 39.167 11.997 -33.896 1.00 82.94 877 PHE A C 1
ATOM 6860 O O . PHE A 1 877 ? 39.099 12.748 -32.924 1.00 82.94 877 PHE A O 1
ATOM 6867 N N . GLY A 1 878 ? 40.029 10.975 -33.929 1.00 83.88 878 GLY A N 1
ATOM 6868 C CA . GLY A 1 878 ? 41.001 10.708 -32.864 1.00 83.88 878 GLY A CA 1
ATOM 6869 C C . GLY A 1 878 ? 42.037 11.828 -32.697 1.00 83.88 878 GLY A C 1
ATOM 6870 O O . GLY A 1 878 ? 42.296 12.269 -31.576 1.00 83.88 878 GLY A O 1
ATOM 6871 N N . LEU A 1 879 ? 42.579 12.355 -33.804 1.00 85.19 879 LEU A N 1
ATOM 6872 C CA . LEU A 1 879 ? 43.466 13.526 -33.785 1.00 85.19 879 LEU A CA 1
ATOM 6873 C C . LEU A 1 879 ? 42.752 14.754 -33.199 1.00 85.19 879 LEU A C 1
ATOM 6875 O O . LEU A 1 879 ? 43.321 15.456 -32.365 1.00 85.19 879 LEU A O 1
ATOM 6879 N N . MET A 1 880 ? 41.501 14.991 -33.600 1.00 85.44 880 MET A N 1
ATOM 6880 C CA . MET A 1 880 ? 40.675 16.089 -33.087 1.00 85.44 880 MET A CA 1
ATOM 6881 C C . MET A 1 880 ? 40.464 15.976 -31.574 1.00 85.44 880 MET A C 1
ATOM 6883 O O . MET A 1 880 ? 40.672 16.951 -30.854 1.00 85.44 880 MET A O 1
ATOM 6887 N N . ALA A 1 881 ? 40.125 14.781 -31.082 1.00 85.75 881 ALA A N 1
ATOM 6888 C CA . ALA A 1 881 ? 39.934 14.522 -29.660 1.00 85.75 881 ALA A CA 1
ATOM 6889 C C . ALA A 1 881 ? 41.207 14.816 -28.851 1.00 85.75 881 ALA A C 1
ATOM 6891 O O . ALA A 1 881 ? 41.153 15.506 -27.832 1.00 85.75 881 ALA A O 1
ATOM 6892 N N . GLY A 1 882 ? 42.364 14.353 -29.337 1.00 86.12 882 GLY A N 1
ATOM 6893 C CA . GLY A 1 882 ? 43.658 14.604 -28.700 1.00 86.12 882 GLY A CA 1
ATOM 6894 C C . GLY A 1 882 ? 44.008 16.093 -28.627 1.00 86.12 882 GLY A C 1
ATOM 6895 O O . GLY A 1 882 ? 44.437 16.575 -27.578 1.00 86.12 882 GLY A O 1
ATOM 6896 N N . VAL A 1 883 ? 43.771 16.842 -29.709 1.00 87.44 883 VAL A N 1
ATOM 6897 C CA . VAL A 1 883 ? 44.051 18.286 -29.762 1.00 87.44 883 VAL A CA 1
ATOM 6898 C C . VAL A 1 883 ? 43.092 19.078 -28.875 1.00 87.44 883 VAL A C 1
ATOM 6900 O O . VAL A 1 883 ? 43.542 19.981 -28.177 1.00 87.44 883 VAL A O 1
ATOM 6903 N N . VAL A 1 884 ? 41.806 18.718 -28.826 1.00 84.38 884 VAL A N 1
ATOM 6904 C CA . VAL A 1 884 ? 40.832 19.335 -27.909 1.00 84.38 884 VAL A CA 1
ATOM 6905 C C . VAL A 1 884 ? 41.258 19.119 -26.457 1.00 84.38 884 VAL A C 1
ATOM 6907 O O . VAL A 1 884 ? 41.318 20.079 -25.690 1.00 84.38 884 VAL A O 1
ATOM 6910 N N . VAL A 1 885 ? 41.632 17.890 -26.081 1.00 83.31 885 VAL A N 1
ATOM 6911 C CA . VAL A 1 885 ? 42.136 17.586 -24.732 1.00 83.31 885 VAL A CA 1
ATOM 6912 C C . VAL A 1 885 ? 43.388 18.408 -24.416 1.00 83.31 885 VAL A C 1
ATOM 6914 O O . VAL A 1 885 ? 43.438 19.042 -23.359 1.00 83.31 885 VAL A O 1
ATOM 6917 N N . ALA A 1 886 ? 44.367 18.445 -25.324 1.00 83.62 886 ALA A N 1
ATOM 6918 C CA . ALA A 1 886 ? 45.601 19.210 -25.151 1.00 83.62 886 ALA A CA 1
ATOM 6919 C C . ALA A 1 886 ? 45.339 20.722 -25.014 1.00 83.62 886 ALA A C 1
ATOM 6921 O O . ALA A 1 886 ? 45.847 21.345 -24.082 1.00 83.62 886 ALA A O 1
ATOM 6922 N N . GLU A 1 887 ? 44.493 21.298 -25.873 1.00 84.38 887 GLU A N 1
ATOM 6923 C CA . GLU A 1 887 ? 44.051 22.698 -25.805 1.00 84.38 887 GLU A CA 1
ATOM 6924 C C . GLU A 1 887 ? 43.434 23.010 -24.435 1.00 84.38 887 GLU A C 1
ATOM 6926 O O . GLU A 1 887 ? 43.802 23.993 -23.790 1.00 84.38 887 GLU A O 1
ATOM 6931 N N . GLY A 1 888 ? 42.556 22.141 -23.928 1.00 77.25 888 GLY A N 1
ATOM 6932 C CA . GLY A 1 888 ? 41.953 22.311 -22.608 1.00 77.25 888 GLY A CA 1
ATOM 6933 C C . GLY A 1 888 ? 42.948 22.266 -21.449 1.00 77.25 888 GLY A C 1
ATOM 6934 O O . GLY A 1 888 ? 42.776 22.983 -20.461 1.00 77.25 888 GLY A O 1
ATOM 6935 N N . TRP A 1 889 ? 44.000 21.454 -21.551 1.00 78.62 889 TRP A N 1
ATOM 6936 C CA . TRP A 1 889 ? 45.096 21.452 -20.578 1.00 78.62 889 TRP A CA 1
ATOM 6937 C C . TRP A 1 889 ? 45.903 22.752 -20.630 1.00 78.62 889 TRP A C 1
ATOM 6939 O O . TRP A 1 889 ? 46.123 23.365 -19.583 1.00 78.62 889 TRP A O 1
ATOM 6949 N N . VAL A 1 890 ? 46.273 23.216 -21.828 1.00 78.75 890 VAL A N 1
ATOM 6950 C CA . VAL A 1 890 ? 46.994 24.484 -22.028 1.00 78.75 890 VAL A CA 1
ATOM 6951 C C . VAL A 1 890 ? 46.194 25.658 -21.464 1.00 78.75 890 VAL A C 1
ATOM 6953 O O . VAL A 1 890 ? 46.721 26.433 -20.665 1.00 78.75 890 VAL A O 1
ATOM 6956 N N . LEU A 1 891 ? 44.901 25.751 -21.787 1.00 73.50 891 LEU A N 1
ATOM 6957 C CA . LEU A 1 891 ? 44.021 26.812 -21.292 1.00 73.50 891 LEU A CA 1
ATOM 6958 C C . LEU A 1 891 ? 43.876 26.792 -19.765 1.00 73.50 891 LEU A C 1
ATOM 6960 O O . LEU A 1 891 ? 43.803 27.852 -19.143 1.00 73.50 891 LEU A O 1
ATOM 6964 N N . ARG A 1 892 ? 43.890 25.614 -19.128 1.00 70.00 892 ARG A N 1
ATOM 6965 C CA . ARG A 1 892 ? 43.883 25.511 -17.659 1.00 70.00 892 ARG A CA 1
ATOM 6966 C C . ARG A 1 892 ? 45.181 25.992 -17.026 1.00 70.00 892 ARG A C 1
ATOM 6968 O O . ARG A 1 892 ? 45.125 26.695 -16.019 1.00 70.00 892 ARG A O 1
ATOM 6975 N N . VAL A 1 893 ? 46.331 25.625 -17.588 1.00 70.38 893 VAL A N 1
ATOM 6976 C CA . VAL A 1 893 ? 47.646 26.028 -17.063 1.00 70.38 893 VAL A CA 1
ATOM 6977 C C . VAL A 1 893 ? 47.844 27.535 -17.236 1.00 70.38 893 VAL A C 1
ATOM 6979 O O . VAL A 1 893 ? 48.113 28.241 -16.264 1.00 70.38 893 VAL A O 1
ATOM 6982 N N . VAL A 1 894 ? 47.621 28.048 -18.449 1.00 67.75 894 VAL A N 1
ATOM 6983 C CA . VAL A 1 894 ? 47.763 29.474 -18.775 1.00 67.75 894 VAL A CA 1
ATOM 6984 C C . VAL A 1 894 ? 46.729 30.317 -18.019 1.00 67.75 894 VAL A C 1
ATOM 6986 O O . VAL A 1 894 ? 47.088 31.313 -17.387 1.00 67.75 894 VAL A O 1
ATOM 6989 N N . GLY A 1 895 ? 45.463 29.886 -17.992 1.00 62.72 895 GLY A N 1
ATOM 6990 C CA . GLY A 1 895 ? 44.395 30.548 -17.239 1.00 62.72 895 GLY A CA 1
ATOM 6991 C C . GLY A 1 895 ? 44.643 30.551 -15.727 1.00 62.72 895 GLY A C 1
ATOM 6992 O O . GLY A 1 895 ? 44.397 31.556 -15.059 1.00 62.72 895 GLY A O 1
ATOM 6993 N N . GLY A 1 896 ? 45.210 29.471 -15.178 1.00 59.00 896 GLY A N 1
ATOM 6994 C CA . GLY A 1 896 ? 45.629 29.390 -13.776 1.00 59.00 896 GLY A CA 1
ATOM 6995 C C . GLY A 1 896 ? 46.741 30.385 -13.421 1.00 59.00 896 GLY A C 1
ATOM 6996 O O . GLY A 1 896 ? 46.661 31.049 -12.383 1.00 59.00 896 GLY A O 1
ATOM 6997 N N . CYS A 1 897 ? 47.737 30.551 -14.296 1.00 57.88 897 CYS A N 1
ATOM 6998 C CA . CYS A 1 897 ? 48.818 31.530 -14.134 1.00 57.88 897 CYS A CA 1
ATOM 6999 C C . CYS A 1 897 ? 48.308 32.980 -14.193 1.00 57.88 897 CYS A C 1
ATOM 7001 O O . CYS A 1 897 ? 48.652 33.794 -13.331 1.00 57.88 897 CYS A O 1
ATOM 7003 N N . LEU A 1 898 ? 47.428 33.297 -15.149 1.00 58.91 898 LEU A N 1
ATOM 7004 C CA . LEU A 1 898 ? 46.804 34.622 -15.275 1.00 58.91 898 LEU A CA 1
ATOM 7005 C C . LEU A 1 898 ? 45.909 34.954 -14.067 1.00 58.91 898 LEU A C 1
ATOM 7007 O O . LEU A 1 898 ? 45.932 36.078 -13.563 1.00 58.91 898 LEU A O 1
ATOM 7011 N N . ARG A 1 899 ? 45.183 33.963 -13.528 1.00 56.78 899 ARG A N 1
ATOM 7012 C CA . ARG A 1 899 ? 44.308 34.120 -12.351 1.00 56.78 899 ARG A CA 1
ATOM 7013 C C . ARG A 1 899 ? 45.089 34.344 -11.050 1.00 56.78 899 ARG A C 1
ATOM 7015 O O . ARG A 1 899 ? 44.653 35.136 -10.213 1.00 56.78 899 ARG A O 1
ATOM 7022 N N . ARG A 1 900 ? 46.262 33.716 -10.884 1.00 57.44 900 ARG A N 1
ATOM 7023 C CA . ARG A 1 900 ? 47.185 34.008 -9.764 1.00 57.44 900 ARG A CA 1
ATOM 7024 C C . ARG A 1 900 ? 47.723 35.438 -9.840 1.00 57.44 900 ARG A C 1
ATOM 7026 O O . ARG A 1 900 ? 47.740 36.130 -8.827 1.00 57.44 900 ARG A O 1
ATOM 7033 N N . ARG A 1 901 ? 48.058 35.912 -11.044 1.00 57.12 901 ARG A N 1
ATOM 7034 C CA . ARG A 1 901 ? 48.497 37.296 -11.293 1.00 57.12 901 ARG A CA 1
ATOM 7035 C C . ARG A 1 901 ? 47.379 38.319 -11.020 1.00 57.12 901 ARG A C 1
ATOM 7037 O O . ARG A 1 901 ? 47.644 39.364 -10.437 1.00 57.12 901 ARG A O 1
ATOM 7044 N N . ARG A 1 902 ? 46.118 37.972 -11.330 1.00 57.09 902 ARG A N 1
ATOM 7045 C CA . ARG A 1 902 ? 44.907 38.762 -11.009 1.00 57.09 902 ARG A CA 1
ATOM 7046 C C . ARG A 1 902 ? 44.658 38.897 -9.501 1.00 57.09 902 ARG A C 1
ATOM 7048 O O . ARG A 1 902 ? 44.358 39.992 -9.042 1.00 57.09 902 ARG A O 1
ATOM 7055 N N . LYS A 1 903 ? 44.807 37.812 -8.727 1.00 52.94 903 LYS A N 1
ATOM 7056 C CA . LYS A 1 903 ? 44.684 37.853 -7.253 1.00 52.94 903 LYS A CA 1
ATOM 7057 C C . LYS A 1 903 ? 45.831 38.620 -6.577 1.00 52.94 903 LYS A C 1
ATOM 7059 O O . LYS A 1 903 ? 45.600 39.215 -5.533 1.00 52.94 903 LYS A O 1
ATOM 7064 N N . GLY A 1 904 ? 47.027 38.630 -7.172 1.00 52.31 904 GLY A N 1
ATOM 7065 C CA . GLY A 1 904 ? 48.159 39.437 -6.699 1.00 52.31 904 GLY A CA 1
ATOM 7066 C C . GLY A 1 904 ? 47.981 40.940 -6.942 1.00 52.31 904 GLY A C 1
ATOM 7067 O O . GLY A 1 904 ? 48.241 41.731 -6.050 1.00 52.31 904 GLY A O 1
ATOM 7068 N N . ALA A 1 905 ? 47.463 41.340 -8.109 1.00 53.47 905 ALA A N 1
ATOM 7069 C CA . ALA A 1 905 ? 47.279 42.754 -8.462 1.00 53.47 905 ALA A CA 1
ATOM 7070 C C . ALA A 1 905 ? 46.101 43.447 -7.744 1.00 53.47 905 ALA A C 1
ATOM 7072 O O . ALA A 1 905 ? 46.075 44.671 -7.651 1.00 53.47 905 ALA A O 1
ATOM 7073 N N . GLY A 1 906 ? 45.119 42.684 -7.247 1.00 51.00 906 GLY A N 1
ATOM 7074 C CA . GLY A 1 906 ? 43.951 43.215 -6.532 1.00 51.00 906 GLY A CA 1
ATOM 7075 C C . GLY A 1 906 ? 44.174 43.512 -5.045 1.00 51.00 906 GLY A C 1
ATOM 7076 O O . GLY A 1 906 ? 43.262 44.022 -4.405 1.00 51.00 906 GLY A O 1
ATOM 7077 N N . ARG A 1 907 ? 45.346 43.180 -4.484 1.00 50.16 907 ARG A N 1
ATOM 7078 C CA . ARG A 1 907 ? 45.657 43.405 -3.060 1.00 50.16 907 ARG A CA 1
ATOM 7079 C C . ARG A 1 907 ? 46.244 44.790 -2.753 1.00 50.16 907 ARG A C 1
ATOM 7081 O O . ARG A 1 907 ? 46.111 45.226 -1.619 1.00 50.16 907 ARG A O 1
ATOM 7088 N N . ASP A 1 908 ? 46.776 45.497 -3.756 1.00 50.66 908 ASP A N 1
ATOM 7089 C CA . ASP A 1 908 ? 47.592 46.711 -3.557 1.00 50.66 908 ASP A CA 1
ATOM 7090 C C . ASP A 1 908 ? 47.048 47.987 -4.254 1.00 50.66 908 ASP A C 1
ATOM 7092 O O . ASP A 1 908 ? 47.810 48.906 -4.554 1.00 50.66 908 ASP A O 1
ATOM 7096 N N . GLY A 1 909 ? 45.748 48.097 -4.572 1.00 47.88 909 GLY A N 1
ATOM 7097 C CA . GLY A 1 909 ? 45.244 49.241 -5.358 1.00 47.88 909 GLY A CA 1
ATOM 7098 C C . GLY A 1 909 ? 43.846 49.742 -4.997 1.00 47.88 909 GLY A C 1
ATOM 7099 O O . GLY A 1 909 ? 42.877 49.005 -5.134 1.00 47.88 909 GLY A O 1
ATOM 7100 N N . GLY A 1 910 ? 43.750 51.022 -4.612 1.00 49.56 910 GLY A N 1
ATOM 7101 C CA . GLY A 1 910 ? 42.493 51.733 -4.341 1.00 49.56 910 GLY A CA 1
ATOM 7102 C C . GLY A 1 910 ? 41.569 51.912 -5.559 1.00 49.56 910 GLY A C 1
ATOM 7103 O O . GLY A 1 910 ? 41.980 51.745 -6.713 1.00 49.56 910 GLY A O 1
ATOM 7104 N N . GLU A 1 911 ? 40.313 52.282 -5.279 1.00 47.88 911 GLU A N 1
ATOM 7105 C CA . GLU A 1 911 ? 39.142 52.259 -6.181 1.00 47.88 911 GLU A CA 1
ATOM 7106 C C . GLU A 1 911 ? 39.335 52.916 -7.565 1.00 47.88 911 GLU A C 1
ATOM 7108 O O . GLU A 1 911 ? 38.725 52.475 -8.541 1.00 47.88 911 GLU A O 1
ATOM 7113 N N . GLN A 1 912 ? 40.242 53.885 -7.726 1.00 44.62 912 GLN A N 1
ATOM 7114 C CA . GLN A 1 912 ? 40.502 54.535 -9.022 1.00 44.62 912 GLN A CA 1
ATOM 7115 C C . GLN A 1 912 ? 41.166 53.635 -10.087 1.00 44.62 912 GLN A C 1
ATOM 7117 O O . GLN A 1 912 ? 41.065 53.938 -11.275 1.00 44.62 912 GLN A O 1
ATOM 7122 N N . LYS A 1 913 ? 41.812 52.514 -9.723 1.00 51.03 913 LYS A N 1
ATOM 7123 C CA . LYS A 1 913 ? 42.479 51.604 -10.688 1.00 51.03 913 LYS A CA 1
ATOM 7124 C C . LYS A 1 913 ? 41.561 50.522 -11.280 1.00 51.03 913 LYS A C 1
ATOM 7126 O O . LYS A 1 913 ? 41.958 49.829 -12.220 1.00 51.03 913 LYS A O 1
ATOM 7131 N N . HIS A 1 914 ? 40.335 50.376 -10.775 1.00 52.34 914 HIS A N 1
ATOM 7132 C CA . HIS A 1 914 ? 39.450 49.260 -11.132 1.00 52.34 914 HIS A CA 1
ATOM 7133 C C . HIS A 1 914 ? 38.912 49.339 -12.576 1.00 52.34 914 HIS A C 1
ATOM 7135 O O . HIS A 1 914 ? 38.827 48.321 -13.269 1.00 52.34 914 HIS A O 1
ATOM 7141 N N . TRP A 1 915 ? 38.610 50.541 -13.080 1.00 52.88 915 TRP A N 1
ATOM 7142 C CA . TRP A 1 915 ? 38.067 50.727 -14.434 1.00 52.88 915 TRP A CA 1
ATOM 7143 C C . TRP A 1 915 ? 39.129 50.541 -15.534 1.00 52.88 915 TRP A C 1
ATOM 7145 O O . TRP A 1 915 ? 38.845 49.902 -16.547 1.00 52.88 915 TRP A O 1
ATOM 7155 N N . VAL A 1 916 ? 40.371 50.996 -15.309 1.00 56.97 916 VAL A N 1
ATOM 7156 C CA . VAL A 1 916 ? 41.503 50.792 -16.237 1.00 56.97 916 VAL A CA 1
ATOM 7157 C C . VAL A 1 916 ? 41.823 49.309 -16.370 1.00 56.97 916 VAL A C 1
ATOM 7159 O O . VAL A 1 916 ? 41.946 48.809 -17.484 1.00 56.97 916 VAL A O 1
ATOM 7162 N N . LEU A 1 917 ? 41.879 48.582 -15.246 1.00 58.88 917 LEU A N 1
ATOM 7163 C CA . LEU A 1 917 ? 42.031 47.127 -15.247 1.00 58.88 917 LEU A CA 1
ATOM 7164 C C . LEU A 1 917 ? 40.887 46.466 -16.028 1.00 58.88 917 LEU A C 1
ATOM 7166 O O . LEU A 1 917 ? 41.148 45.627 -16.880 1.00 58.88 917 LEU A O 1
ATOM 7170 N N . THR A 1 918 ? 39.635 46.880 -15.817 1.00 58.00 918 THR A N 1
ATOM 7171 C CA . THR A 1 918 ? 38.463 46.322 -16.520 1.00 58.00 918 THR A CA 1
ATOM 7172 C C . THR A 1 918 ? 38.527 46.521 -18.040 1.00 58.00 918 THR A C 1
ATOM 7174 O O . THR A 1 918 ? 38.219 45.593 -18.791 1.00 58.00 918 THR A O 1
ATOM 7177 N N . ILE A 1 919 ? 38.969 47.690 -18.514 1.00 61.44 919 ILE A N 1
ATOM 7178 C CA . ILE A 1 919 ? 39.178 47.957 -19.948 1.00 61.44 919 ILE A CA 1
ATOM 7179 C C . ILE A 1 919 ? 40.336 47.118 -20.495 1.00 61.44 919 ILE A C 1
ATOM 7181 O O . ILE A 1 919 ? 40.180 46.471 -21.529 1.00 61.44 919 ILE A O 1
ATOM 7185 N N . TRP A 1 920 ? 41.465 47.063 -19.784 1.00 61.56 920 TRP A N 1
ATOM 7186 C CA . TRP A 1 920 ? 42.619 46.246 -20.172 1.00 61.56 920 TRP A CA 1
ATOM 7187 C C . TRP A 1 920 ? 42.243 44.762 -20.286 1.00 61.56 920 TRP A C 1
ATOM 7189 O O . TRP A 1 920 ? 42.639 44.093 -21.238 1.00 61.56 920 TRP A O 1
ATOM 7199 N N . TRP A 1 921 ? 41.406 44.253 -19.376 1.00 62.38 921 TRP A N 1
ATOM 7200 C CA . TRP A 1 921 ? 40.886 42.884 -19.423 1.00 62.38 921 TRP A CA 1
ATOM 7201 C C . TRP A 1 921 ? 39.905 42.651 -20.574 1.00 62.38 921 TRP A C 1
ATOM 7203 O O . TRP A 1 921 ? 39.978 41.597 -21.197 1.00 62.38 921 TRP A O 1
ATOM 7213 N N . ARG A 1 922 ? 39.038 43.615 -20.917 1.00 61.84 922 ARG A N 1
ATOM 7214 C CA . ARG A 1 922 ? 38.168 43.515 -22.108 1.00 61.84 922 ARG A CA 1
ATOM 7215 C C . ARG A 1 922 ? 38.972 43.498 -23.408 1.00 61.84 922 ARG A C 1
ATOM 7217 O O . ARG A 1 922 ? 38.663 42.716 -24.306 1.00 61.84 922 ARG A O 1
ATOM 7224 N N . ILE A 1 923 ? 40.014 44.324 -23.500 1.00 65.56 923 ILE A N 1
ATOM 7225 C CA . ILE A 1 923 ? 40.936 44.336 -24.644 1.00 65.56 923 ILE A CA 1
ATOM 7226 C C . ILE A 1 923 ? 41.694 43.005 -24.713 1.00 65.56 923 ILE A C 1
ATOM 7228 O O . ILE A 1 923 ? 41.766 42.398 -25.778 1.00 65.56 923 ILE A O 1
ATOM 7232 N N . THR A 1 924 ? 42.185 42.506 -23.576 1.00 69.00 924 THR A N 1
ATOM 7233 C CA . THR A 1 924 ? 42.888 41.217 -23.490 1.00 69.00 924 THR A CA 1
ATOM 7234 C C . THR A 1 924 ? 41.974 40.055 -23.882 1.00 69.00 924 THR A C 1
ATOM 7236 O O . THR A 1 924 ? 42.388 39.210 -24.665 1.00 69.00 924 THR A O 1
ATOM 7239 N N . ASP A 1 925 ? 40.719 40.033 -23.421 1.00 68.06 925 ASP A N 1
ATOM 7240 C CA . ASP A 1 925 ? 39.729 39.016 -23.806 1.00 68.06 925 ASP A CA 1
ATOM 7241 C C . ASP A 1 925 ? 39.430 39.060 -25.310 1.00 68.06 925 ASP A C 1
ATOM 7243 O O . ASP A 1 925 ? 39.435 38.033 -25.986 1.00 68.06 925 ASP A O 1
ATOM 7247 N N . THR A 1 926 ? 39.258 40.261 -25.868 1.00 75.38 926 THR A N 1
ATOM 7248 C CA . THR A 1 926 ? 39.020 40.447 -27.307 1.00 75.38 926 THR A CA 1
ATOM 7249 C C . THR A 1 926 ? 40.210 39.959 -28.137 1.00 75.38 926 THR A C 1
ATOM 7251 O O . THR A 1 926 ? 40.026 39.232 -29.113 1.00 75.38 926 THR A O 1
ATOM 7254 N N . LEU A 1 927 ? 41.439 40.286 -27.726 1.00 76.81 927 LEU A N 1
ATOM 7255 C CA . LEU A 1 927 ? 42.664 39.801 -28.367 1.00 76.81 927 LEU A CA 1
ATOM 7256 C C . LEU A 1 927 ? 42.820 38.281 -28.233 1.00 76.81 927 LEU A C 1
ATOM 7258 O O . LEU A 1 927 ? 43.178 37.618 -29.204 1.00 76.81 927 LEU A O 1
ATOM 7262 N N . CYS A 1 928 ? 42.499 37.705 -27.072 1.00 75.19 928 CYS A N 1
ATOM 7263 C CA . CYS A 1 928 ? 42.502 36.257 -26.870 1.00 75.19 928 CYS A CA 1
ATOM 7264 C C . CYS A 1 928 ? 41.496 35.548 -27.786 1.00 75.19 928 CYS A C 1
ATOM 7266 O O . CYS A 1 928 ? 41.823 34.502 -28.342 1.00 75.19 928 CYS A O 1
ATOM 7268 N N . ARG A 1 929 ? 40.302 36.119 -27.999 1.00 81.31 929 ARG A N 1
ATOM 7269 C CA . ARG A 1 929 ? 39.320 35.582 -28.956 1.00 81.31 929 ARG A CA 1
ATOM 7270 C C . ARG A 1 929 ? 39.818 35.676 -30.394 1.00 81.31 929 ARG A C 1
ATOM 7272 O O . ARG A 1 929 ? 39.690 34.703 -31.127 1.00 81.31 929 ARG A O 1
ATOM 7279 N N . LEU A 1 930 ? 40.421 36.799 -30.789 1.00 84.06 930 LEU A N 1
ATOM 7280 C CA . LEU A 1 930 ? 41.012 36.967 -32.124 1.00 84.06 930 LEU A CA 1
ATOM 7281 C C . LEU A 1 930 ? 42.122 35.942 -32.390 1.00 84.06 930 LEU A C 1
ATOM 7283 O O . LEU A 1 930 ? 42.095 35.264 -33.416 1.00 84.06 930 LEU A O 1
ATOM 7287 N N . LEU A 1 931 ? 43.045 35.763 -31.440 1.00 84.06 931 LEU A N 1
ATOM 7288 C CA . LEU A 1 931 ? 44.074 34.719 -31.509 1.00 84.06 931 LEU A CA 1
ATOM 7289 C C . LEU A 1 931 ? 43.460 33.314 -31.549 1.00 84.06 931 LEU A C 1
ATOM 7291 O O . LEU A 1 931 ? 43.933 32.451 -32.285 1.00 84.06 931 LEU A O 1
ATOM 7295 N N . GLY A 1 932 ? 42.380 33.102 -30.800 1.00 83.88 932 GLY A N 1
ATOM 7296 C CA . GLY A 1 932 ? 41.606 31.869 -30.811 1.00 83.88 932 GLY A CA 1
ATOM 7297 C C . GLY A 1 932 ? 40.992 31.544 -32.177 1.00 83.88 932 GLY A C 1
ATOM 7298 O O . GLY A 1 932 ? 41.126 30.423 -32.662 1.00 83.88 932 GLY A O 1
ATOM 7299 N N . TYR A 1 933 ? 40.390 32.524 -32.858 1.00 86.94 933 TYR A N 1
ATOM 7300 C CA . TYR A 1 933 ? 39.888 32.334 -34.224 1.00 86.94 933 TYR A CA 1
ATOM 7301 C C . TYR A 1 933 ? 41.004 32.000 -35.210 1.00 86.94 933 TYR A C 1
ATOM 7303 O O . TYR A 1 933 ? 40.853 31.079 -36.012 1.00 86.94 933 TYR A O 1
ATOM 7311 N N . ILE A 1 934 ? 42.138 32.705 -35.125 1.00 88.69 934 ILE A N 1
ATOM 7312 C CA . ILE A 1 934 ? 43.315 32.419 -35.956 1.00 88.69 934 ILE A CA 1
ATOM 7313 C C . ILE A 1 934 ? 43.778 30.978 -35.725 1.00 88.69 934 ILE A C 1
ATOM 7315 O O . ILE A 1 934 ? 44.044 30.263 -36.692 1.00 88.69 934 ILE A O 1
ATOM 7319 N N . TRP A 1 935 ? 43.826 30.528 -34.470 1.00 90.25 935 TRP A N 1
ATOM 7320 C CA . TRP A 1 935 ? 44.166 29.152 -34.110 1.00 90.25 935 TRP A CA 1
ATOM 7321 C C . TRP A 1 935 ? 43.200 28.129 -34.721 1.00 90.25 935 TRP A C 1
ATOM 7323 O O . TRP A 1 935 ? 43.649 27.216 -35.414 1.00 90.25 935 TRP A O 1
ATOM 7333 N N . VAL A 1 936 ? 41.888 28.298 -34.526 1.00 88.00 936 VAL A N 1
ATOM 7334 C CA . VAL A 1 936 ? 40.866 27.368 -35.038 1.00 88.00 936 VAL A CA 1
ATOM 7335 C C . VAL A 1 936 ? 40.927 27.270 -36.565 1.00 88.00 936 VAL A C 1
ATOM 7337 O O . VAL A 1 936 ? 40.972 26.166 -37.110 1.00 88.00 936 VAL A O 1
ATOM 7340 N N . VAL A 1 937 ? 41.002 28.408 -37.263 1.00 88.19 937 VAL A N 1
ATOM 7341 C CA . VAL A 1 937 ? 41.109 28.446 -38.731 1.00 88.19 937 VAL A CA 1
ATOM 7342 C C . VAL A 1 937 ? 42.405 27.785 -39.201 1.00 88.19 937 VAL A C 1
ATOM 7344 O O . VAL A 1 937 ? 42.369 26.910 -40.067 1.00 88.19 937 VAL A O 1
ATOM 7347 N N . SER A 1 938 ? 43.547 28.138 -38.604 1.00 88.44 938 SER A N 1
ATOM 7348 C CA . SER A 1 938 ? 44.855 27.574 -38.972 1.00 88.44 938 SER A CA 1
ATOM 7349 C C . SER A 1 938 ? 44.897 26.061 -38.774 1.00 88.44 938 SER A C 1
ATOM 7351 O O . SER A 1 938 ? 45.436 25.330 -39.608 1.00 88.44 938 SER A O 1
ATOM 7353 N N . PHE A 1 939 ? 44.286 25.574 -37.694 1.00 89.44 939 PHE A N 1
ATOM 7354 C CA . PHE A 1 939 ? 44.191 24.155 -37.408 1.00 89.44 939 PHE A CA 1
ATOM 7355 C C . PHE A 1 939 ? 43.383 23.408 -38.478 1.00 89.44 939 PHE A C 1
ATOM 7357 O O . PHE A 1 939 ? 43.851 22.384 -38.977 1.00 89.44 939 PHE A O 1
ATOM 7364 N N . PHE A 1 940 ? 42.221 23.919 -38.897 1.00 86.81 940 PHE A N 1
ATOM 7365 C CA . PHE A 1 940 ? 41.430 23.280 -39.955 1.00 86.81 940 PHE A CA 1
ATOM 7366 C C . PHE A 1 940 ? 42.104 23.353 -41.335 1.00 86.81 940 PHE A C 1
ATOM 7368 O O . PHE A 1 940 ? 42.065 22.376 -42.085 1.00 86.81 940 PHE A O 1
ATOM 7375 N N . VAL A 1 941 ? 42.780 24.459 -41.663 1.00 87.44 941 VAL A N 1
ATOM 7376 C CA . VAL A 1 941 ? 43.574 24.611 -42.905 1.00 87.44 941 VAL A CA 1
ATOM 7377 C C . VAL A 1 941 ? 44.752 23.625 -42.953 1.00 87.44 941 VAL A C 1
ATOM 7379 O O . VAL A 1 941 ? 45.175 23.180 -44.027 1.00 87.44 941 VAL A O 1
ATOM 7382 N N . TRP A 1 942 ? 45.269 23.227 -41.790 1.00 86.81 942 TRP A N 1
ATOM 7383 C CA . TRP A 1 942 ? 46.284 22.185 -41.669 1.00 86.81 942 TRP A CA 1
ATOM 7384 C C . TRP A 1 942 ? 45.694 20.764 -41.698 1.00 86.81 942 TRP A C 1
ATOM 7386 O O . TRP A 1 942 ? 46.172 19.919 -42.459 1.00 86.81 942 TRP A O 1
ATOM 7396 N N . ALA A 1 943 ? 44.672 20.494 -40.882 1.00 83.88 943 ALA A N 1
ATOM 7397 C CA . ALA A 1 943 ? 44.160 19.152 -40.617 1.00 83.88 943 ALA A CA 1
ATOM 7398 C C . ALA A 1 943 ? 43.306 18.585 -41.761 1.00 83.88 943 ALA A C 1
ATOM 7400 O O . ALA A 1 943 ? 43.450 17.409 -42.094 1.00 83.88 943 ALA A O 1
ATOM 7401 N N . VAL A 1 944 ? 42.444 19.401 -42.380 1.00 80.12 944 VAL A N 1
ATOM 7402 C CA . VAL A 1 944 ? 41.479 18.936 -43.394 1.00 80.12 944 VAL A CA 1
ATOM 7403 C C . VAL A 1 944 ? 42.197 18.447 -44.667 1.00 80.12 944 VAL A C 1
ATOM 7405 O O . VAL A 1 944 ? 42.071 17.264 -44.993 1.00 80.12 944 VAL A O 1
ATOM 7408 N N . PRO A 1 945 ? 43.060 19.236 -45.341 1.00 82.06 945 PRO A N 1
ATOM 7409 C CA . PRO A 1 945 ? 43.797 18.768 -46.521 1.00 82.06 945 PRO A CA 1
ATOM 7410 C C . PRO A 1 945 ? 44.649 17.520 -46.278 1.00 82.06 945 PRO A C 1
ATOM 7412 O O . PRO A 1 945 ? 44.799 16.687 -47.166 1.00 82.06 945 PRO A O 1
ATOM 7415 N N . LYS A 1 946 ? 45.198 17.362 -45.067 1.00 76.75 946 LYS A N 1
ATOM 7416 C CA . LYS A 1 946 ? 46.027 16.206 -44.702 1.00 76.75 946 LYS A CA 1
ATOM 7417 C C . LYS A 1 946 ? 45.260 14.885 -44.816 1.00 76.75 946 LYS A C 1
ATOM 7419 O O . LYS A 1 946 ? 45.868 13.868 -45.134 1.00 76.75 946 LYS A O 1
ATOM 7424 N N . VAL A 1 947 ? 43.955 14.905 -44.555 1.00 71.62 947 VAL A N 1
ATOM 7425 C CA . VAL A 1 947 ? 43.104 13.710 -44.582 1.00 71.62 947 VAL A CA 1
ATOM 7426 C C . VAL A 1 947 ? 42.437 13.505 -45.939 1.00 71.62 947 VAL A C 1
ATOM 7428 O O . VAL A 1 947 ? 42.323 12.363 -46.379 1.00 71.62 947 VAL A O 1
ATOM 7431 N N . TYR A 1 948 ? 42.052 14.581 -46.627 1.00 71.12 948 TYR A N 1
ATOM 7432 C CA . TYR A 1 948 ? 41.295 14.483 -47.879 1.00 71.12 948 TYR A CA 1
ATOM 7433 C C . TYR A 1 948 ? 42.159 14.478 -49.154 1.00 71.12 948 TYR A C 1
ATOM 7435 O O . TYR A 1 948 ? 41.786 13.814 -50.117 1.00 71.12 948 TYR A O 1
ATOM 7443 N N . TYR A 1 949 ? 43.330 15.129 -49.187 1.00 75.06 949 TYR A N 1
ATOM 7444 C CA . TYR A 1 949 ? 44.192 15.139 -50.389 1.00 75.06 949 TYR A CA 1
ATOM 7445 C C . TYR A 1 949 ? 44.662 13.730 -50.795 1.00 75.06 949 TYR A C 1
ATOM 7447 O O . TYR A 1 949 ? 44.583 13.401 -51.977 1.00 75.06 949 TYR A O 1
ATOM 7455 N N . PRO A 1 950 ? 45.073 12.847 -49.857 1.00 68.06 950 PRO A N 1
ATOM 7456 C CA . PRO A 1 950 ? 45.344 11.444 -50.171 1.00 68.06 950 PRO A CA 1
ATOM 7457 C C . PRO A 1 950 ? 44.189 10.723 -50.879 1.00 68.06 950 PRO A C 1
ATOM 7459 O O . PRO A 1 950 ? 44.448 9.929 -51.776 1.00 68.06 950 PRO A O 1
ATOM 7462 N N . ARG A 1 951 ? 42.933 11.025 -50.509 1.00 67.06 951 ARG A N 1
ATOM 7463 C CA . ARG A 1 951 ? 41.723 10.413 -51.087 1.00 67.06 951 ARG A CA 1
ATOM 7464 C C . ARG A 1 951 ? 41.499 10.884 -52.526 1.00 67.06 951 ARG A C 1
ATOM 7466 O O . ARG A 1 951 ? 41.256 10.073 -53.410 1.00 67.06 951 ARG A O 1
ATOM 7473 N N . LEU A 1 952 ? 41.662 12.185 -52.772 1.00 62.84 952 LEU A N 1
ATOM 7474 C CA . LEU A 1 952 ? 41.497 12.797 -54.097 1.00 62.84 952 LEU A CA 1
ATOM 7475 C C . LEU A 1 952 ? 42.622 12.412 -55.071 1.00 62.84 952 LEU A C 1
ATOM 7477 O O . LEU A 1 952 ? 42.381 12.221 -56.258 1.00 62.84 952 LEU A O 1
ATOM 7481 N N . GLY A 1 953 ? 43.850 12.245 -54.573 1.00 54.69 953 GLY A N 1
ATOM 7482 C CA . GLY A 1 953 ? 44.990 11.800 -55.380 1.00 54.69 953 GLY A CA 1
ATOM 7483 C C . GLY A 1 953 ? 44.941 10.322 -55.800 1.00 54.69 953 GLY A C 1
ATOM 7484 O O . GLY A 1 953 ? 45.629 9.954 -56.751 1.00 54.69 953 GLY A O 1
ATOM 7485 N N . GLN A 1 954 ? 44.144 9.488 -55.117 1.00 52.69 954 GLN A N 1
ATOM 7486 C CA . GLN A 1 954 ? 43.941 8.060 -55.421 1.00 52.69 954 GLN A CA 1
ATOM 7487 C C . GLN A 1 954 ? 42.928 7.806 -56.550 1.00 52.69 954 GLN A C 1
ATOM 7489 O O . GLN A 1 954 ? 42.878 6.697 -57.071 1.00 52.69 954 GLN A O 1
ATOM 7494 N N . LEU A 1 955 ? 42.184 8.821 -57.005 1.00 52.66 955 LEU A N 1
ATOM 7495 C CA . LEU A 1 955 ? 41.224 8.730 -58.122 1.00 52.66 955 LEU A CA 1
ATOM 7496 C C . LEU A 1 955 ? 41.879 8.470 -59.499 1.00 52.66 955 LEU A C 1
ATOM 7498 O O . LEU A 1 955 ? 41.225 8.557 -60.531 1.00 52.66 955 LEU A O 1
ATOM 7502 N N . LYS A 1 956 ? 43.180 8.160 -59.534 1.00 42.62 956 LYS A N 1
ATOM 7503 C CA . LYS A 1 956 ? 43.987 7.987 -60.747 1.00 42.62 956 LYS A CA 1
ATOM 7504 C C . LYS A 1 956 ? 44.031 6.560 -61.307 1.00 42.62 956 LYS A C 1
ATOM 7506 O O . LYS A 1 956 ? 44.738 6.361 -62.287 1.00 42.62 956 LYS A O 1
ATOM 7511 N N . THR A 1 957 ? 43.351 5.576 -60.712 1.00 40.59 957 THR A N 1
ATOM 7512 C CA . THR A 1 957 ? 43.564 4.162 -61.094 1.00 40.59 957 THR A CA 1
ATOM 7513 C C . THR A 1 957 ? 42.345 3.369 -61.546 1.00 40.59 957 THR A C 1
ATOM 7515 O O . THR A 1 957 ? 42.553 2.252 -61.995 1.00 40.59 957 THR A O 1
ATOM 7518 N N . ASN A 1 958 ? 41.119 3.900 -61.505 1.00 31.11 958 ASN A N 1
ATOM 7519 C CA . ASN A 1 958 ? 39.956 3.185 -62.041 1.00 31.11 958 ASN A CA 1
ATOM 7520 C C . ASN A 1 958 ? 39.188 4.075 -63.023 1.00 31.11 958 ASN A C 1
ATOM 7522 O O . ASN A 1 958 ? 38.641 5.107 -62.637 1.00 31.11 958 ASN A O 1
ATOM 7526 N N . ASP A 1 959 ? 39.159 3.656 -64.287 1.00 38.47 959 ASP A N 1
ATOM 7527 C CA . ASP A 1 959 ? 38.247 4.165 -65.305 1.00 38.47 959 ASP A CA 1
ATOM 7528 C C . ASP A 1 959 ? 36.799 3.997 -64.823 1.00 38.47 959 ASP A C 1
ATOM 7530 O O . ASP A 1 959 ? 36.305 2.877 -64.741 1.00 38.47 959 ASP A O 1
ATOM 7534 N N . PHE A 1 960 ? 36.156 5.099 -64.434 1.00 30.72 960 PHE A N 1
ATOM 7535 C CA . PHE A 1 960 ? 34.806 5.533 -64.821 1.00 30.72 960 PHE A CA 1
ATOM 7536 C C . PHE A 1 960 ? 34.399 6.736 -63.951 1.00 30.72 960 PHE A C 1
ATOM 7538 O O . PHE A 1 960 ? 34.511 6.717 -62.729 1.00 30.72 960 PHE A O 1
ATOM 7545 N N . GLU A 1 961 ? 33.895 7.767 -64.629 1.00 33.81 961 GLU A N 1
ATOM 7546 C CA . GLU A 1 961 ? 33.277 8.993 -64.102 1.00 33.81 961 GLU A CA 1
ATOM 7547 C C . GLU A 1 961 ? 34.198 10.118 -63.605 1.00 33.81 961 GLU A C 1
ATOM 7549 O O . GLU A 1 961 ? 34.304 10.470 -62.434 1.00 33.81 961 GLU A O 1
ATOM 7554 N N . LEU A 1 962 ? 34.705 10.835 -64.606 1.00 36.34 962 LEU A N 1
ATOM 7555 C CA . LEU A 1 962 ? 35.109 12.244 -64.599 1.00 36.34 962 LEU A CA 1
ATOM 7556 C C . LEU A 1 962 ? 33.970 13.224 -64.204 1.00 36.34 962 LEU A C 1
ATOM 7558 O O . LEU A 1 962 ? 33.986 14.368 -64.642 1.00 36.34 962 LEU A O 1
ATOM 7562 N N . HIS A 1 963 ? 32.964 12.818 -63.419 1.00 37.28 963 HIS A N 1
ATOM 7563 C CA . HIS A 1 963 ? 31.783 13.648 -63.145 1.00 37.28 963 HIS A CA 1
ATOM 7564 C C . HIS A 1 963 ? 31.988 14.607 -61.958 1.00 37.28 963 HIS A C 1
ATOM 7566 O O . HIS A 1 963 ? 31.681 15.788 -62.078 1.00 37.28 963 HIS A O 1
ATOM 7572 N N . GLU A 1 964 ? 32.616 14.174 -60.859 1.00 39.75 964 GLU A N 1
ATOM 7573 C CA . GLU A 1 964 ? 32.737 15.003 -59.641 1.00 39.75 964 GLU A CA 1
ATOM 7574 C C . GLU A 1 964 ? 33.830 16.088 -59.716 1.00 39.75 964 GLU A C 1
ATOM 7576 O O . GLU A 1 964 ? 33.659 17.180 -59.176 1.00 39.75 964 GLU A O 1
ATOM 7581 N N . VAL A 1 965 ? 34.935 15.845 -60.433 1.00 39.47 965 VAL A N 1
ATOM 7582 C CA . VAL A 1 965 ? 35.962 16.883 -60.670 1.00 39.47 965 VAL A CA 1
ATOM 7583 C C . VAL A 1 965 ? 35.529 17.835 -61.793 1.00 39.47 965 VAL A C 1
ATOM 7585 O O . VAL A 1 965 ? 35.824 19.027 -61.731 1.00 39.47 965 VAL A O 1
ATOM 7588 N N . ALA A 1 966 ? 34.770 17.345 -62.784 1.00 36.16 966 ALA A N 1
ATOM 7589 C CA . ALA A 1 966 ? 34.205 18.192 -63.832 1.00 36.16 966 ALA A CA 1
ATOM 7590 C C . ALA A 1 966 ? 33.078 19.092 -63.310 1.00 36.16 966 ALA A C 1
ATOM 7592 O O . ALA A 1 966 ? 32.994 20.229 -63.746 1.00 36.16 966 ALA A O 1
ATOM 7593 N N . GLU A 1 967 ? 32.253 18.660 -62.354 1.00 40.72 967 GLU A N 1
ATOM 7594 C CA . GLU A 1 967 ? 31.236 19.519 -61.718 1.00 40.72 967 GLU A CA 1
ATOM 7595 C C . GLU A 1 967 ? 31.859 20.666 -60.902 1.00 40.72 967 GLU A C 1
ATOM 7597 O O . GLU A 1 967 ? 31.367 21.792 -60.950 1.00 40.72 967 GLU A O 1
ATOM 7602 N N . MET A 1 968 ? 33.002 20.439 -60.241 1.00 36.03 968 MET A N 1
ATOM 7603 C CA . MET A 1 968 ? 33.755 21.519 -59.585 1.00 36.03 968 MET A CA 1
ATOM 7604 C C . MET A 1 968 ? 34.432 22.487 -60.575 1.00 36.03 968 MET A C 1
ATOM 7606 O O . MET A 1 968 ? 34.656 23.644 -60.224 1.00 36.03 968 MET A O 1
ATOM 7610 N N . ALA A 1 969 ? 34.737 22.048 -61.802 1.00 33.50 969 ALA A N 1
ATOM 7611 C CA . ALA A 1 969 ? 35.339 22.875 -62.856 1.00 33.50 969 ALA A CA 1
ATOM 7612 C C . ALA A 1 969 ? 34.310 23.524 -63.813 1.00 33.50 969 ALA A C 1
ATOM 7614 O O . ALA A 1 969 ? 34.591 24.559 -64.415 1.00 33.50 969 ALA A O 1
ATOM 7615 N N . LYS A 1 970 ? 33.090 22.980 -63.914 1.00 34.44 970 LYS A N 1
ATOM 7616 C CA . LYS A 1 970 ? 32.002 23.455 -64.795 1.00 34.44 970 LYS A CA 1
ATOM 7617 C C . LYS A 1 970 ? 31.460 24.843 -64.449 1.00 34.44 970 LYS A C 1
ATOM 7619 O O . LYS A 1 970 ? 30.716 25.412 -65.240 1.00 34.44 970 LYS A O 1
ATOM 7624 N N . GLY A 1 971 ? 31.854 25.420 -63.315 1.00 37.53 971 GLY A N 1
ATOM 7625 C CA . GLY A 1 971 ? 31.560 26.816 -62.991 1.00 37.53 971 GLY A CA 1
ATOM 7626 C C . GLY A 1 971 ? 32.278 27.845 -63.877 1.00 37.53 971 GLY A C 1
ATOM 7627 O O . GLY A 1 971 ? 31.909 29.012 -63.816 1.00 37.53 971 GLY A O 1
ATOM 7628 N N . ALA A 1 972 ? 33.271 27.447 -64.687 1.00 31.27 972 ALA A N 1
ATOM 7629 C CA . ALA A 1 972 ? 34.143 28.383 -65.408 1.00 31.27 972 ALA A CA 1
ATOM 7630 C C . ALA A 1 972 ? 34.204 28.224 -66.944 1.00 31.27 972 ALA A C 1
ATOM 7632 O O . ALA A 1 972 ? 34.859 29.035 -67.592 1.00 31.27 972 ALA A O 1
ATOM 7633 N N . GLU A 1 973 ? 33.515 27.260 -67.562 1.00 30.86 973 GLU A N 1
ATOM 7634 C CA . GLU A 1 973 ? 33.542 27.083 -69.026 1.00 30.86 973 GLU A CA 1
ATOM 7635 C C . GLU A 1 973 ? 32.148 27.192 -69.644 1.00 30.86 973 GLU A C 1
ATOM 7637 O O . GLU A 1 973 ? 31.456 26.212 -69.908 1.00 30.86 973 GLU A O 1
ATOM 7642 N N . MET A 1 974 ? 31.757 28.429 -69.938 1.00 29.61 974 MET A N 1
ATOM 7643 C CA . MET A 1 974 ? 30.746 28.708 -70.950 1.00 29.61 974 MET A CA 1
ATOM 7644 C C . MET A 1 974 ? 31.247 29.828 -71.864 1.00 29.61 974 MET A C 1
ATOM 7646 O O . MET A 1 974 ? 30.661 30.900 -71.914 1.00 29.61 974 MET A O 1
ATOM 7650 N N . MET A 1 975 ? 32.372 29.601 -72.554 1.00 31.89 975 MET A N 1
ATOM 7651 C CA . MET A 1 975 ? 32.681 30.244 -73.837 1.00 31.89 975 MET A CA 1
ATOM 7652 C C . MET A 1 975 ? 33.953 29.650 -74.475 1.00 31.89 975 MET A C 1
ATOM 7654 O O . MET A 1 975 ? 35.020 29.651 -73.875 1.00 31.89 975 MET A O 1
ATOM 7658 N N . THR A 1 976 ? 33.816 29.266 -75.750 1.00 29.20 976 THR A N 1
ATOM 7659 C CA . THR A 1 976 ? 34.846 28.983 -76.777 1.00 29.20 976 THR A CA 1
ATOM 7660 C C . THR A 1 976 ? 35.310 27.532 -77.012 1.00 29.20 976 THR A C 1
ATOM 7662 O O . THR A 1 976 ? 35.444 26.708 -76.119 1.00 29.20 976 THR A O 1
ATOM 7665 N N . HIS A 1 977 ? 35.454 27.231 -78.306 1.00 32.72 977 HIS A N 1
ATOM 7666 C CA . HIS A 1 977 ? 35.638 25.937 -78.967 1.00 32.72 977 HIS A CA 1
ATOM 7667 C C . HIS A 1 977 ? 37.125 25.521 -79.128 1.00 32.72 977 HIS A C 1
ATOM 7669 O O . HIS A 1 977 ? 37.986 26.388 -79.226 1.00 32.72 977 HIS A O 1
ATOM 7675 N N . THR A 1 978 ? 37.343 24.212 -79.393 1.00 28.58 978 THR A N 1
ATOM 7676 C CA . THR A 1 978 ? 38.489 23.498 -80.059 1.00 28.58 978 THR A CA 1
ATOM 7677 C C . THR A 1 978 ? 39.703 23.017 -79.223 1.00 28.58 978 THR A C 1
ATOM 7679 O O . THR A 1 978 ? 39.992 23.603 -78.191 1.00 28.58 978 THR A O 1
ATOM 7682 N N . PRO A 1 979 ? 40.513 22.026 -79.698 1.00 32.81 979 PRO A N 1
ATOM 7683 C CA . PRO A 1 979 ? 40.190 20.683 -80.221 1.00 32.81 979 PRO A CA 1
ATOM 7684 C C . PRO A 1 979 ? 41.003 19.536 -79.535 1.00 32.81 979 PRO A C 1
ATOM 7686 O O . PRO A 1 979 ? 41.997 19.758 -78.850 1.00 32.81 979 PRO A O 1
ATOM 7689 N N . ARG A 1 980 ? 40.593 18.272 -79.751 1.00 32.47 980 ARG A N 1
ATOM 7690 C CA . ARG A 1 980 ? 41.210 17.040 -79.197 1.00 32.47 980 ARG A CA 1
ATOM 7691 C C . ARG A 1 980 ? 42.667 16.817 -79.657 1.00 32.47 980 ARG A C 1
ATOM 7693 O O . ARG A 1 980 ? 42.905 16.701 -80.856 1.00 32.47 980 ARG A O 1
ATOM 7700 N N . PHE A 1 981 ? 43.590 16.594 -78.715 1.00 28.30 981 PHE A N 1
ATOM 7701 C CA . PHE A 1 981 ? 44.933 16.034 -78.958 1.00 28.30 981 PHE A CA 1
ATOM 7702 C C . PHE A 1 981 ? 44.998 14.547 -78.557 1.00 28.30 981 PHE A C 1
ATOM 7704 O O . PHE A 1 981 ? 44.529 14.168 -77.485 1.00 28.30 981 PHE A O 1
ATOM 7711 N N . LYS A 1 982 ? 45.584 13.697 -79.415 1.00 31.88 982 LYS A N 1
ATOM 7712 C CA . LYS A 1 982 ? 45.949 12.299 -79.103 1.00 31.88 982 LYS A CA 1
ATOM 7713 C C . LYS A 1 982 ? 47.308 12.262 -78.372 1.00 31.88 982 LYS A C 1
ATOM 7715 O O . LYS A 1 982 ? 48.190 13.017 -78.782 1.00 31.88 982 LYS A O 1
ATOM 7720 N N . PRO A 1 983 ? 47.532 11.387 -77.371 1.00 34.16 983 PRO A N 1
ATOM 7721 C CA . PRO A 1 983 ? 48.837 11.269 -76.717 1.00 34.16 983 PRO A CA 1
ATOM 7722 C C . PRO A 1 983 ? 49.846 10.533 -77.613 1.00 34.16 983 PRO A C 1
ATOM 7724 O O . PRO A 1 983 ? 49.493 9.558 -78.279 1.00 34.16 983 PRO A O 1
ATOM 7727 N N . SER A 1 984 ? 51.104 10.983 -77.622 1.00 38.03 984 SER A N 1
ATOM 7728 C CA . SER A 1 984 ? 52.227 10.292 -78.267 1.00 38.03 984 SER A CA 1
ATOM 7729 C C . SER A 1 984 ? 52.778 9.159 -77.384 1.00 38.03 984 SER A C 1
ATOM 7731 O O . SER A 1 984 ? 52.710 9.215 -76.153 1.00 38.03 984 SER A O 1
ATOM 7733 N N . GLN A 1 985 ? 53.371 8.146 -78.029 1.00 34.72 985 GLN A N 1
ATOM 7734 C CA . GLN A 1 985 ? 53.933 6.912 -77.445 1.00 34.72 985 GLN A CA 1
ATOM 7735 C C . GLN A 1 985 ? 54.971 7.104 -76.313 1.00 34.72 985 GLN A C 1
ATOM 7737 O O . GLN A 1 985 ? 55.289 6.141 -75.621 1.00 34.72 985 GLN A O 1
ATOM 7742 N N . GLU A 1 986 ? 55.481 8.315 -76.075 1.00 34.50 986 GLU A N 1
ATOM 7743 C CA . GLU A 1 986 ? 56.410 8.602 -74.967 1.00 34.50 986 GLU A CA 1
ATOM 7744 C C . GLU A 1 986 ? 55.724 8.709 -73.597 1.00 34.50 986 GLU A C 1
ATOM 7746 O O . GLU A 1 986 ? 56.340 8.411 -72.573 1.00 34.50 986 GLU A O 1
ATOM 7751 N N . THR A 1 987 ? 54.437 9.067 -73.557 1.00 37.69 987 THR A N 1
ATOM 7752 C CA . THR A 1 987 ? 53.702 9.221 -72.286 1.00 37.69 987 THR A CA 1
ATOM 7753 C C . THR A 1 987 ? 53.383 7.888 -71.603 1.00 37.69 987 THR A C 1
ATOM 7755 O O . THR A 1 987 ? 53.318 7.832 -70.376 1.00 37.69 987 THR A O 1
ATOM 7758 N N . ASP A 1 988 ? 53.298 6.797 -72.367 1.00 37.75 988 ASP A N 1
ATOM 7759 C CA . ASP A 1 988 ? 52.986 5.461 -71.841 1.00 37.75 988 ASP A CA 1
ATOM 7760 C C . ASP A 1 988 ? 54.211 4.757 -71.220 1.00 37.75 988 ASP A C 1
ATOM 7762 O O . ASP A 1 988 ? 54.078 3.833 -70.415 1.00 37.75 988 ASP A O 1
ATOM 7766 N N . ARG A 1 989 ? 55.429 5.227 -71.541 1.00 36.09 989 ARG A N 1
ATOM 7767 C CA . ARG A 1 989 ? 56.687 4.659 -71.024 1.00 36.09 989 ARG A CA 1
ATOM 7768 C C . ARG A 1 989 ? 57.033 5.174 -69.622 1.00 36.09 989 ARG A C 1
ATOM 7770 O O . ARG A 1 989 ? 57.600 4.431 -68.828 1.00 36.09 989 ARG A O 1
ATOM 7777 N N . LEU A 1 990 ? 56.637 6.407 -69.291 1.00 37.16 990 LEU A N 1
ATOM 7778 C CA . LEU A 1 990 ? 56.844 7.021 -67.969 1.00 37.16 990 LEU A CA 1
ATOM 7779 C C . LEU A 1 990 ? 55.810 6.578 -66.920 1.00 37.16 990 LEU A C 1
ATOM 7781 O O . LEU A 1 990 ? 56.079 6.655 -65.724 1.00 37.16 990 LEU A O 1
ATOM 7785 N N . ALA A 1 991 ? 54.646 6.082 -67.348 1.00 37.28 991 ALA A N 1
ATOM 7786 C CA . ALA A 1 991 ? 53.573 5.654 -66.450 1.00 37.28 991 ALA A CA 1
ATOM 7787 C C . ALA A 1 991 ? 53.794 4.263 -65.815 1.00 37.28 991 ALA A C 1
ATOM 7789 O O . ALA A 1 991 ? 53.082 3.909 -64.877 1.00 37.28 991 ALA A O 1
ATOM 7790 N N . ARG A 1 992 ? 54.774 3.476 -66.294 1.00 36.34 992 ARG A N 1
ATOM 7791 C CA . ARG A 1 992 ? 55.025 2.086 -65.849 1.00 36.34 992 ARG A CA 1
ATOM 7792 C C . ARG A 1 992 ? 56.216 1.904 -64.899 1.00 36.34 992 ARG A C 1
ATOM 7794 O O . ARG A 1 992 ? 56.560 0.768 -64.591 1.00 36.34 992 ARG A O 1
ATOM 7801 N N . LEU A 1 993 ? 56.841 2.979 -64.420 1.00 34.34 993 LEU A N 1
ATOM 7802 C CA . LEU A 1 993 ? 57.925 2.884 -63.435 1.00 34.34 993 LEU A CA 1
ATOM 7803 C C . LEU A 1 993 ? 57.354 2.872 -62.014 1.00 34.34 993 LEU A C 1
ATOM 7805 O O . LEU A 1 993 ? 56.671 3.807 -61.592 1.00 34.34 993 LEU A O 1
ATOM 7809 N N . THR A 1 994 ? 57.633 1.805 -61.265 1.00 39.75 994 THR A N 1
ATOM 7810 C CA . THR A 1 994 ? 57.276 1.714 -59.843 1.00 39.75 994 THR A CA 1
ATOM 7811 C C . THR A 1 994 ? 58.404 2.260 -58.969 1.00 39.75 994 THR A C 1
ATOM 7813 O O . THR A 1 994 ? 59.570 2.268 -59.349 1.00 39.75 994 THR A O 1
ATOM 7816 N N . VAL A 1 995 ? 58.053 2.708 -57.760 1.00 35.47 995 VAL A N 1
ATOM 7817 C CA . VAL A 1 995 ? 58.925 3.396 -56.780 1.00 35.47 995 VAL A CA 1
ATOM 7818 C C . VAL A 1 995 ? 60.191 2.603 -56.391 1.00 35.47 995 VAL A C 1
ATOM 7820 O O . VAL A 1 995 ? 61.089 3.156 -55.763 1.00 35.47 995 VAL A O 1
ATOM 7823 N N . ARG A 1 996 ? 60.306 1.328 -56.782 1.00 30.86 996 ARG A N 1
ATOM 7824 C CA . ARG A 1 996 ? 61.487 0.497 -56.523 1.00 30.86 996 ARG A CA 1
ATOM 7825 C C . ARG A 1 996 ? 62.642 0.747 -57.506 1.00 30.86 996 ARG A C 1
ATOM 7827 O O . ARG A 1 996 ? 63.785 0.562 -57.106 1.00 30.86 996 ARG A O 1
ATOM 7834 N N . ASP A 1 997 ? 62.366 1.238 -58.714 1.00 34.88 997 ASP A N 1
ATOM 7835 C CA . ASP A 1 997 ? 63.381 1.378 -59.775 1.00 34.88 997 ASP A CA 1
ATOM 7836 C C . ASP A 1 997 ? 64.131 2.724 -59.741 1.00 34.88 997 ASP A C 1
ATOM 7838 O O . ASP A 1 997 ? 65.145 2.885 -60.403 1.00 34.88 997 ASP A O 1
ATOM 7842 N N . VAL A 1 998 ? 63.681 3.688 -58.929 1.00 40.47 998 VAL A N 1
ATOM 7843 C CA . VAL A 1 998 ? 64.301 5.029 -58.808 1.00 40.47 998 VAL A CA 1
ATOM 7844 C C . VAL A 1 998 ? 65.332 5.099 -57.665 1.00 40.47 998 VAL A C 1
ATOM 7846 O O . VAL A 1 998 ? 65.938 6.137 -57.435 1.00 40.47 998 VAL A O 1
ATOM 7849 N N . TYR A 1 999 ? 65.546 4.009 -56.920 1.00 30.58 999 TYR A N 1
ATOM 7850 C CA . TYR A 1 999 ? 66.483 3.988 -55.784 1.00 30.58 999 TYR A CA 1
ATOM 7851 C C . TYR A 1 999 ? 67.866 3.385 -56.106 1.00 30.58 999 TYR A C 1
ATOM 7853 O O . TYR A 1 999 ? 68.713 3.335 -55.215 1.00 30.58 999 TYR A O 1
ATOM 7861 N N . ILE A 1 1000 ? 68.104 2.932 -57.344 1.00 35.97 1000 ILE A N 1
ATOM 7862 C CA . ILE A 1 1000 ? 69.410 2.438 -57.819 1.00 35.97 1000 ILE A CA 1
ATOM 7863 C C . ILE A 1 1000 ? 69.749 3.109 -59.162 1.00 35.97 1000 ILE A C 1
ATOM 7865 O O . ILE A 1 1000 ? 69.744 2.470 -60.204 1.00 35.97 1000 ILE A O 1
ATOM 7869 N N . GLU A 1 1001 ? 69.987 4.415 -59.117 1.00 30.75 1001 GLU A N 1
ATOM 7870 C CA . GLU A 1 1001 ? 70.838 5.240 -59.996 1.00 30.75 1001 GLU A CA 1
ATOM 7871 C C . GLU A 1 1001 ? 71.014 6.596 -59.296 1.00 30.75 1001 GLU A C 1
ATOM 7873 O O . GLU A 1 1001 ? 72.114 7.184 -59.406 1.00 30.75 1001 GLU A O 1
#

Foldseek 3Di:
DVVVVVVVVVVVVVVLVVVLLQDQFLSADFFDAADPLQLVLQDAFDDQFQFLCRVDVVQQDPCLQRLFAARHALVSRVVLLVVLVVQDQQKDKAFDPDAAPVRHTFIKIKGAPRNNPDDHDALADPDPQAAEEEEEEALALLFRLRLSLLRRLSRVCSVDVVVVCLLNVHYMYIYGSHLANSRNGRSGQAHSNSFRLFQCLLVVPDPSSLVVLLSCLNHLHQEYEYEGADAFQQFAALVSFWTASFQKAKDKAAAPLQQVLQLCCCVPLLVVLLCVLCVVRVGHYYHDWDFDPDNATATERDYDCRGSQVLSRLLNHIYMYMHGHGRSNRCRSSNSNSVSSNSSVCSNSVSCSVCRNVSSCSSVVVLQCSLVDQDWFFFDWFFDWDKDWHWIAGSVRRDTDTHIHGYRHPSPIGGDDIGGQFQKWKDALVPVVVVSSCVSSPFDKDFAQFKDKDKWKKKQQQDKDFAPDDDSNARFIAGDDIDIDIDIDIFGHDPRGTIIIGGCSGSNNSSVSQAQDCRHCSHCNGRVVPPDDHGDIGDIGDHCPPPLPVVLVVLLVCLVVQVPDPCPSVLSNLLSVLVSLLVLLLVQVDDDDPPPAFADFDPDDDDDDDDPDDDDDDDDPCPPPPPPDPDLLVLFADDDDDDDDDDDDDDDDDDDDDDDDDDDDDDDDDDDDFADLVVLVVVLVVLVVVLLCLLQPVQVVVDPPDDDLVLLAQVLLQVVVLVVCCVPCVPPDDPPPHDHDDPNNLVCLLSVLCSLPSVCVSVSQVSLSVSCCCCCPPVVRGHRRSRDRQAADVLQQLALSCCVRHGHGPSLSSSLLVVLCVVQPCVRQDPDPLRSSLSSLQSSLQVVLVVLLVVLPPPHQRNNHNDDNDSLSNVLSNVSSVVSSVRSVVCCVVVVVVVVVVVVVVPPDDDVCPVVVVVVVVVVVVVSSVVSNVVSSVVSSNRVSNRCSVVSSVVPPDDDDPPPVVVSVVSHDDDDDDDDDDDDPVVVVVVPDDPVVVPPD

pLDDT: mean 74.92, std 22.86, range [22.38, 98.75]

Radius of gyration: 40.33 Å; chains: 1; bounding box: 106×89×123 Å

Secondary structure (DSSP, 8-state):
-HHHHHHHHHHHHHHHHHHHTTS-S--PPPP-PPPHHHHTTSPPP-----SHHHH-GGGS-GGGGGTSS-SS-HHHHHHHHHHHHHH-TTEEEE--S-B-TTS-B--EEEE-TTGGGSPTT--S-S-SSSEEEEEEE-SSTT-HHHHHHHHHHHHHHHH-HHHHHHHHHHEEEEEES-S-HHHHHTT-SS-TTS--GGG-TTT--SHHHHHHHHHHHHHT-SEEEEEEEEETT-EETTTT-EEE--SEEEEE---TTS-HHHHHHIIIIIHHHHHHHHHHTT--EEE-EEEPSSSS-EEEE---SSSSTHHHHHTTSEEEEEEEEEET-TTTTHHHHHHHHHHHHHHHHHHHHHTHHHHHHHHHHHHHHHHH--PPEEEEEEEEEEEEEEEEEETTT--EEEEEEEEEEEEEEEEEEEEPPPSEEEE-TT-HHHHHHHHHTT---EEPSS-EEEEEEEEEEEEEEE-SS-BTTB--EEEEEEEEEEEEEEE--BTTB--EEEES-STTHHHHHHHHSTT-TTSTTTTTSS---TT-EEEEEE----TTHHHHHHHHTTGGGGTTSTTHHHHHHHHHHHHHHHHHHHHHSSSS---TTTTS--------------------SSTTTSTTS--GGGTT--S-S------------------PPPPP-------PPPP-HHHHHHHHHHHHHHHHHIIIIIHHHH-SSPP-GGGG-GGGG-HHHHHHHHHHSTTT--GGG--PPPHHHHHHHHHHHHHHHHHHHHHHHHHHHHHHHIIIIIS--S-TTT---SS--GGG-SSHHHIIIIIS-HHHHHHHHHHHHHHS-HHHH-S-HHHHHHHHHHHHHHHHHHHHHHHHHTT--TTT-SPPSS-HHHHHHHHHHHHHHHHHHHHHHHHHHHHHHHHHHTSS--GGGHHHHHHHHHHHHHHHHHHHHHHHHHHHHHHHHHHHHHHHHTTTSS-S-THHHHHHHTTS--S----PPPPPTTHHHHTT--TTTTS--

InterPro domains:
  IPR000834 Peptidase M14, carboxypeptidase A [PF00246] (99-211)
  IPR000834 Peptidase M14, carboxypeptidase A [PS52035] (70-352)
  IPR032805 Wax synthase domain [PF13813] (787-856)